Protein AF-U9TJD2-F1 (afdb_monomer)

Secondary structure (DSSP, 8-state):
------TT----------GGGHHHHH-GGGGGS---PPPP-GGG------TTSHHHHHHHHHHHHHTSSHHHH----SS--TTSPPPPPPPHHHHHHHHIIIII--SSS----TTS---HHHHHHHHHHHHHHHHHHHH-STTSHHHHHHH-S-TTHHHHHHHHHHHHHHHHHHHHHHHHHHHHHHHH-TT-TT-TT-----GGGS---EEEE-SSSTT-EEEE-S-GGGS-HHHHHHHHHT--S-S------TTT--HHHHHHHHHHHH-S--S---PPP----HHHHHHHHHHHHHHHTT--EEEE--TTSSHHHHHHHHHHHHT-EEEEEE--TT--HHHHHHHHHHHHHHHTTS-EEEEEETGGG-S-HHHHHHHHHH-EETTEEPPTTEEEEEEE----B--SPPP--SSPPPTTSS---S--BSS--PPPPHHHHTTEEE--PPPHHHHHHHHHHHHHHHHGGG--HHHHHHHHHHHHHHHHHS-TTS--HHHHHHHHHHHHHHHHHHHSPPPEEETTEEE-SSPP-SS-HHHHHHHHHHIIIIITT---HHHHHHHHHHHHHHHHHTT----HHHHHHHHHHHHHHHHHTS-PPTT----HHHHHHHHHHHHHHHTT--EEEE--TTSSHHHHHHHHHHH-BGGG-SSHHHHTSPEEEEEEEE--TT--HHHHHHHHHHHHHHHTT--SSS-EEEEEEEESHHHHTT-TT-GGGGHHHHHSPPTT--S-SSEEEEEESSPPPHHHHTTSEEEEPPPPPHHHHHHHHHHHH--STT-S--HHHHHHHHHHHHHIIIII-SSTTSS-HHHHHHHHHHHHTSSS--HHHHHHHHHHHS-SSS-HHHHIIIIIHHHHHHHTTTPPPP--PPPHHHHHHHHHH-TTSPPP----SSTHHHHHHHHHHHHTT--PEEEEPP--TT--HHHHHHHHHHHHHHHHTT--EEEES-TTT-

pLDDT: mean 81.97, std 13.04, range [28.81, 97.5]

Sequence (958 aa):
MDIAFLPNTHIFIEVASTIRQHLLESLPIAGYLRQTHLYWNIENLTVSQEINSPIQVVCHYLKALSEKAAINDKDIHFRSVEGALDLQPLPANKCRKLIKDYLFVKNNKDIKDEREISSFRFVEIFVNVFADQLVRLSLSSYFKVENLKLMVDEKNIRSTLVQTLLSVSKDFATKSIATKAAQKENISTPDDENAALGTIVQWDDSNHLLVFFLSQTPDSICALYRDKEKVPKNVKTLLQSQYIGDKNWDLDDYRNMNSKDLLSTLENLARKTMHIIDYPQYALSADNLIKMALILLRARANIPVIVCGEAGCGKTSLIGFLSKVVEVKFRALNLHAGITEETILFFMGESLKEADKGEIWLFFDEINTCNHIGLLADLIAHRMLNGKPIHHNIRLFAACNPYRIRTKTATEAGLLKPKESRFQEKSKLVYQVNPLPDQILDYVWDYGILKPAEEAKYIEIMVKELLKDLGHKVLSECLFFSQDFIRRTEESYSVSLRDVKRAIKLVKFFINSLKDRPPIKKYGKIIKYPLPSDITNNVRSYILALGLCYQSRLYEQRLRKEYRRRMSEILKKHKFNITEERFDRFIREEQENYIDRMQCPPNTAKNEALLENVLVMIVCILTKIPCFIIGATGSSKSLAVRLIIQNLQGVDSNDEYFRSLPQVYLIPHQGSSSSTSEGIHKVFEKAANYQKTSSDEFPILSVVLLDGVGLAEISPFNPLKVLHSLLEPSYPNTEPAVSCVAISNWRLDNSKSSRALLVQRPKFELNDLTETASRLLIKNENSPIKKASLQLLAQSYLIYEQRGQKLSNFHGLRDYYSLVKSLSQYNSLTPENIHLALTRNFGGIGNIEELVKDYFGLVIKNFNSSKEYDYKPIPIWDLINANLEDKDARHLMVIGKSDSIVNLLNYQLRKKGLDPVVILGSQFPEDQDDYSYSVLNRIMMCVETGRPLILTDLEIIY

Mean predicted aligned error: 12.39 Å

Solvent-accessible surface area (backbone atoms only — not comparable to full-atom values): 55461 Å² total; per-residue (Å²): 132,90,77,85,82,60,94,88,63,89,82,84,81,89,73,74,82,41,79,90,39,46,59,56,72,70,37,77,69,58,78,78,48,90,82,79,90,83,75,86,52,73,86,73,62,85,64,71,72,48,47,72,34,39,63,34,46,40,40,53,54,52,52,28,56,73,62,65,58,46,47,48,72,46,79,74,65,77,62,90,48,96,92,56,83,78,69,72,58,72,57,54,72,58,42,46,48,50,49,46,58,62,74,73,53,73,91,73,97,80,80,87,62,79,76,78,72,75,52,71,64,45,55,49,52,26,33,29,41,36,18,54,54,50,53,46,53,61,69,17,67,54,72,33,47,71,47,36,71,75,74,46,93,67,80,52,56,56,53,51,50,53,53,48,42,50,52,42,25,49,57,62,39,56,56,17,50,62,51,42,52,55,56,50,51,59,69,74,51,84,82,50,85,77,66,78,71,74,86,65,83,52,76,83,80,58,54,66,66,41,70,47,63,23,42,56,46,53,59,42,72,48,76,48,57,78,45,75,85,78,55,55,67,70,57,52,53,54,54,54,72,74,58,91,71,73,95,84,76,77,81,80,60,51,86,78,52,53,52,65,60,54,44,54,52,48,42,38,48,56,15,67,76,86,75,91,77,90,72,78,95,70,72,62,43,49,68,56,50,55,53,50,53,53,53,49,48,33,52,76,41,68,40,52,44,30,41,30,30,58,78,54,75,46,69,69,61,51,54,54,52,48,31,60,57,51,70,41,52,73,49,66,44,78,46,30,66,78,62,52,70,67,58,53,50,51,54,47,55,58,48,50,67,51,30,76,79,40,57,30,40,40,33,35,34,36,45,32,30,29,77,60,41,66,62,53,39,40,36,56,64,68,40,27,57,96,89,37,78,57,65,86,39,55,36,51,34,34,27,28,64,62,89,43,72,59,88,70,84,80,77,85,54,32,57,79,80,64,88,84,49,102,64,66,81,91,60,68,43,58,46,88,59,54,84,78,59,69,80,44,36,72,42,33,40,70,69,53,74,80,48,71,72,56,45,45,49,46,41,42,42,42,40,43,73,75,44,44,91,76,42,53,72,68,56,32,54,51,52,46,48,50,53,52,50,49,25,70,72,67,39,85,77,69,65,39,58,52,55,55,53,48,30,54,52,39,25,56,47,36,42,59,52,54,72,73,42,67,60,45,82,54,98,93,38,81,42,65,42,71,69,92,62,100,64,53,65,60,61,52,13,46,53,48,18,46,41,60,57,53,41,34,44,42,41,50,67,68,57,37,52,53,49,40,42,53,50,20,53,57,40,40,76,72,74,38,94,45,48,43,70,55,55,52,45,56,46,48,54,53,24,47,54,60,55,72,56,42,85,71,66,85,93,65,57,88,34,71,55,33,32,50,46,38,45,50,51,51,54,25,51,80,65,42,40,34,32,36,44,32,20,46,78,65,54,36,58,71,59,28,54,53,49,47,57,76,35,28,47,6,77,78,21,89,33,76,67,36,31,78,38,54,18,52,46,77,49,80,42,80,39,33,58,82,38,44,43,65,62,54,49,54,53,52,49,51,35,43,57,58,37,68,70,40,40,92,92,56,41,50,42,28,28,41,33,34,35,42,43,36,41,17,68,69,11,91,70,42,21,63,53,54,49,62,62,62,59,40,43,65,72,88,47,89,60,37,88,48,19,38,43,36,36,20,42,31,69,73,59,61,73,65,45,68,66,29,52,46,32,31,48,49,81,82,47,61,66,56,46,21,48,40,42,39,67,55,57,46,85,52,96,85,45,93,70,52,65,71,64,39,38,49,49,30,46,28,49,55,53,31,67,76,72,63,55,93,52,87,84,73,72,54,55,56,33,54,51,49,26,46,52,53,53,46,73,46,95,63,75,41,45,66,57,50,49,53,32,45,56,63,43,67,52,94,66,84,64,56,67,56,52,42,55,78,42,40,37,67,49,40,20,68,48,41,84,71,40,88,78,84,88,73,88,74,57,67,68,58,47,51,48,57,42,74,72,37,88,88,50,76,85,86,84,86,86,65,98,52,77,66,50,57,59,51,49,51,52,53,41,41,74,72,75,44,72,63,46,80,47,73,40,81,86,58,93,80,69,51,75,67,53,56,54,53,52,50,51,54,50,50,54,31,60,76,71,69,41,51,75,45,80,44,75,48,70,93,77,107

Organism: Rhizophagus irregularis (strain DAOM 181602 / DAOM 197198 / MUCL 43194) (NCBI:txid747089)

Nearest PDB structures (foldseek):
  8s24-assembly1_A  TM=7.632E-01  e=9.594E-44  Homo sapiens
  6tax-assembly1_A  TM=7.645E-01  e=6.461E-43  Mus musculus
  6tay-assembly1_A  TM=7.433E-01  e=3.069E-43  Mus musculus
  7oim-assembly1_A  TM=7.737E-01  e=3.142E-42  Mus musculus
  2rko-assembly1_A  TM=5.766E-01  e=1.936E-03  Saccharomyces cerevisiae

Radius of gyration: 34.96 Å; Cα contacts (8 Å, |Δi|>4): 1285; chains: 1; bounding box: 79×80×114 Å

Foldseek 3Di:
DPDDDPPPDDDDDDDADDDVSCRCVVDPVNVVDPDDDDFQDLLPDDDDQQCLDLLNLVLVVLVCLVVVPNQLADADDSDDDVPDDHDGGDDPVSSSVSCCCLQVDDDDDDDPDPVLVRDVVLVLQLSLLLSLQSVLCNVAPCNHNVNCVVQDPDSCLRSLVSVVSNVLSNVLSNQLSLVLVVLVLCVPCVDPLPSPDPPRPDPPNDQLWDWGAWQQRSNDIDIATQDQVPDDPSVVVNNVSVDDDDPPDGDDDQQPDDQVVLLVVLLRHAEHDDDDDDADQDLDGSLLSSVLSSVRSCQSSLAEAEEEEFPFQCPVVSVVRSCVSNVAAEFEDEAAQPDDPVNVVVVLVVVLVVLVVAAYEYEYEALFRYPVLVQVLCCNLVCDHPNHHGRSSYRYYYYHYRWAFDDDDDDPFFDDDDPPPPFDPPDRTLDNGHRHRPSCSSNYDYPDDQDLVRQLSSLVSCQCRLQPVLRDNLLSVLLSVLLVLVCVVPNVSLAHVLLSNQLSLQLVVQLVCQVDPAFDQDPNDTHDPPDDDPDDSSVLSSLQSCCQQRLLQDQAPVSSLVSLQVSCVSCVVVVRNAHSVNSVVSNVVQLCVQVSQFDADPLDQPFPLLSSLLNNVVSCLQSLFAAEEEHYPPSCNVVSVVRCLQAQQACPHPGPSSVPDAGEDEQEDEAALQDALVSVVVSLVVQLVVCVVADPVHGYAREYEYEAVQRCCRHPNNNCRNLVPQLDDGPPDPHHSHHYYYYHSDDDRSSNCNSHRYGGHYDDDLVRLLSSLCSRQVPDPPQPDDSVLSSLVSQLVVCCLVPVDPDHPPDDPVLSSQLSNQCNVDSADALVSNLLSQCLRVDDDDDSVCSCVVRVQVSSCVSHVNDGDDDDDDDPVVSVVVQVVDPPHDDDDDDDPDPVVVVVVCVVCVVVVAHEDEDEDDPDPPDDPVSLVVVVVVVVVCVVVVHHYDYYNVPVND

Structure (mmCIF, N/CA/C/O backbone):
data_AF-U9TJD2-F1
#
_entry.id   AF-U9TJD2-F1
#
loop_
_atom_site.group_PDB
_atom_site.id
_atom_site.type_symbol
_atom_site.label_atom_id
_atom_site.label_alt_id
_atom_site.label_comp_id
_atom_site.label_asym_id
_atom_site.label_entity_id
_atom_site.label_seq_id
_atom_site.pdbx_PDB_ins_code
_atom_site.Cartn_x
_atom_site.Cartn_y
_atom_site.Cartn_z
_atom_site.occupancy
_atom_site.B_iso_or_equiv
_atom_site.auth_seq_id
_atom_site.auth_comp_id
_atom_site.auth_asym_id
_atom_site.auth_atom_id
_atom_site.pdbx_PDB_model_num
ATOM 1 N N . MET A 1 1 ? 27.929 -46.824 3.591 1.00 38.09 1 MET A N 1
ATOM 2 C CA . MET A 1 1 ? 27.518 -45.997 2.440 1.00 38.09 1 MET A CA 1
ATOM 3 C C . MET A 1 1 ? 28.062 -46.685 1.211 1.00 38.09 1 MET A C 1
ATOM 5 O O . MET A 1 1 ? 29.272 -46.671 1.024 1.00 38.09 1 MET A O 1
ATOM 9 N N . ASP A 1 2 ? 27.196 -47.331 0.439 1.00 38.22 2 ASP A N 1
ATOM 10 C CA . ASP A 1 2 ? 27.583 -47.909 -0.845 1.00 38.22 2 ASP A CA 1
ATOM 11 C C . ASP A 1 2 ? 27.730 -46.764 -1.848 1.00 38.22 2 ASP A C 1
ATOM 13 O O . ASP A 1 2 ? 26.750 -46.170 -2.294 1.00 38.22 2 ASP A O 1
ATOM 17 N N . ILE A 1 3 ? 28.974 -46.381 -2.130 1.00 51.62 3 ILE A N 1
ATOM 18 C CA . ILE A 1 3 ? 29.290 -45.370 -3.138 1.00 51.62 3 ILE A CA 1
ATOM 19 C C . ILE A 1 3 ? 29.384 -46.105 -4.475 1.00 51.62 3 ILE A C 1
ATOM 21 O O . ILE A 1 3 ? 30.344 -46.831 -4.727 1.00 51.62 3 ILE A O 1
ATOM 25 N N . ALA A 1 4 ? 28.374 -45.941 -5.329 1.00 56.66 4 ALA A N 1
ATOM 26 C CA . ALA A 1 4 ? 28.411 -46.453 -6.693 1.00 56.66 4 ALA A CA 1
ATOM 27 C C . ALA A 1 4 ? 29.479 -45.693 -7.502 1.00 56.66 4 ALA A C 1
ATOM 29 O O . ALA A 1 4 ? 29.374 -44.486 -7.713 1.00 56.66 4 ALA A O 1
ATOM 30 N N . PHE A 1 5 ? 30.517 -46.399 -7.954 1.00 55.78 5 PHE A N 1
ATOM 31 C CA . PHE A 1 5 ? 31.537 -45.860 -8.852 1.00 55.78 5 PHE A CA 1
ATOM 32 C C . PHE A 1 5 ? 31.102 -46.088 -10.305 1.00 55.78 5 PHE A C 1
ATOM 34 O O . PHE A 1 5 ? 30.992 -47.229 -10.749 1.00 55.78 5 PHE A O 1
ATOM 41 N N . LEU A 1 6 ? 30.838 -45.003 -11.040 1.00 68.94 6 LEU A N 1
ATOM 42 C CA . LEU A 1 6 ? 30.482 -45.019 -12.464 1.00 68.94 6 LEU A CA 1
ATOM 43 C C . LEU A 1 6 ? 31.694 -44.548 -13.298 1.00 68.94 6 LEU A C 1
ATOM 45 O O . LEU A 1 6 ? 31.763 -43.369 -13.648 1.00 68.94 6 LEU A O 1
ATOM 49 N N . PRO A 1 7 ? 32.661 -45.434 -13.623 1.00 60.62 7 PRO A N 1
ATOM 50 C CA . PRO A 1 7 ? 33.990 -45.066 -14.138 1.00 60.62 7 PRO A CA 1
ATOM 51 C C . PRO A 1 7 ? 33.994 -44.223 -15.421 1.00 60.62 7 PRO A C 1
ATOM 53 O O . PRO A 1 7 ? 34.940 -43.477 -15.655 1.00 60.62 7 PRO A O 1
ATOM 56 N N . ASN A 1 8 ? 32.940 -44.314 -16.236 1.00 74.69 8 ASN A N 1
ATOM 57 C CA . ASN A 1 8 ? 32.869 -43.663 -17.548 1.00 74.69 8 ASN A CA 1
ATOM 58 C C . ASN A 1 8 ? 31.892 -42.479 -17.604 1.00 74.69 8 ASN A C 1
ATOM 60 O O . ASN A 1 8 ? 31.637 -41.953 -18.684 1.00 74.69 8 ASN A O 1
ATOM 64 N N . THR A 1 9 ? 31.318 -42.059 -16.473 1.00 73.00 9 THR A N 1
ATOM 65 C CA . THR A 1 9 ? 30.393 -40.916 -16.448 1.00 73.00 9 THR A CA 1
ATOM 66 C C . THR A 1 9 ? 31.120 -39.686 -15.928 1.00 73.00 9 THR A C 1
ATOM 68 O O . THR A 1 9 ? 31.494 -39.618 -14.760 1.00 73.00 9 THR A O 1
ATOM 71 N N . HIS A 1 10 ? 31.333 -38.698 -16.795 1.00 70.62 10 HIS A N 1
ATOM 72 C CA . HIS A 1 10 ? 31.805 -37.388 -16.363 1.00 70.62 10 HIS A CA 1
ATOM 73 C C . HIS A 1 10 ? 30.644 -36.631 -15.720 1.00 70.62 10 HIS A C 1
ATOM 75 O O . HIS A 1 10 ? 29.669 -36.291 -16.387 1.00 70.62 10 HIS A O 1
ATOM 81 N N . ILE A 1 11 ? 30.745 -36.394 -14.414 1.00 68.69 11 ILE A N 1
ATOM 82 C CA . ILE A 1 11 ? 29.785 -35.590 -13.662 1.00 68.69 11 ILE A CA 1
ATOM 83 C C . ILE A 1 11 ? 30.378 -34.191 -13.527 1.00 68.69 11 ILE A C 1
ATOM 85 O O . ILE A 1 11 ? 31.412 -34.005 -12.886 1.00 68.69 11 ILE A O 1
ATOM 89 N N . PHE A 1 12 ? 29.721 -33.211 -14.141 1.00 72.50 12 PHE A N 1
ATOM 90 C CA . PHE A 1 12 ? 30.042 -31.801 -13.955 1.00 72.50 12 PHE A CA 1
ATOM 91 C C . PHE A 1 12 ? 29.139 -31.244 -12.859 1.00 72.50 12 PHE A C 1
ATOM 93 O O . PHE A 1 12 ? 27.918 -31.367 -12.939 1.00 72.50 12 PHE A O 1
ATOM 100 N N . ILE A 1 13 ? 29.741 -30.654 -11.828 1.00 71.25 13 ILE A N 1
ATOM 101 C CA . ILE A 1 13 ? 29.020 -29.991 -10.743 1.00 71.25 13 ILE A CA 1
ATOM 102 C C . ILE A 1 13 ? 29.331 -28.505 -10.852 1.00 71.25 13 ILE A C 1
ATOM 104 O O . ILE A 1 13 ? 30.463 -28.082 -10.619 1.00 71.25 13 ILE A O 1
ATOM 108 N N . GLU A 1 14 ? 28.325 -27.723 -11.227 1.00 74.00 14 GLU A N 1
ATOM 109 C CA . GLU A 1 14 ? 28.402 -26.269 -11.174 1.00 74.00 14 GLU A CA 1
ATOM 110 C C . GLU A 1 14 ? 28.018 -25.811 -9.765 1.00 74.00 14 GLU A C 1
ATOM 112 O O . GLU A 1 14 ? 26.911 -26.060 -9.292 1.00 74.00 14 GLU A O 1
ATOM 117 N N . VAL A 1 15 ? 28.956 -25.165 -9.073 1.00 72.56 15 VAL A N 1
ATOM 118 C CA . VAL A 1 15 ? 28.715 -24.571 -7.755 1.00 72.56 15 VAL A CA 1
ATOM 119 C C . VAL A 1 15 ? 28.657 -23.061 -7.921 1.00 72.56 15 VAL A C 1
ATOM 121 O O . VAL A 1 15 ? 29.569 -22.459 -8.491 1.00 72.56 15 VAL A O 1
ATOM 124 N N . ALA A 1 16 ? 27.593 -22.442 -7.410 1.00 69.19 16 ALA A N 1
ATOM 125 C CA . ALA A 1 16 ? 27.416 -21.000 -7.496 1.00 69.19 16 ALA A CA 1
ATOM 126 C C . ALA A 1 16 ? 28.595 -20.251 -6.850 1.00 69.19 16 ALA A C 1
ATOM 128 O O . ALA A 1 16 ? 29.046 -20.582 -5.751 1.00 69.19 16 ALA A O 1
ATOM 129 N N . SER A 1 17 ? 29.068 -19.198 -7.520 1.00 64.69 17 SER A N 1
ATOM 130 C CA . SER A 1 17 ? 30.082 -18.301 -6.963 1.00 64.69 17 SER A CA 1
ATOM 131 C C . SER A 1 17 ? 29.467 -17.461 -5.843 1.00 64.69 17 SER A C 1
ATOM 133 O O . SER A 1 17 ? 28.699 -16.542 -6.107 1.00 64.69 17 SER A O 1
ATOM 135 N N . THR A 1 18 ? 29.790 -17.777 -4.589 1.00 63.41 18 THR A N 1
ATOM 136 C CA . THR A 1 18 ? 29.396 -16.978 -3.417 1.00 63.41 18 THR A CA 1
ATOM 137 C C . THR A 1 18 ? 30.556 -16.127 -2.903 1.00 63.41 18 THR A C 1
ATOM 139 O O . THR A 1 18 ? 31.720 -16.377 -3.225 1.00 63.41 18 THR A O 1
ATOM 142 N N . ILE A 1 19 ? 30.261 -15.128 -2.062 1.00 57.78 19 ILE A N 1
ATOM 143 C CA . ILE A 1 19 ? 31.281 -14.292 -1.406 1.00 57.78 19 ILE A CA 1
ATOM 144 C C . ILE A 1 19 ? 32.298 -15.195 -0.693 1.00 57.78 19 ILE A C 1
ATOM 146 O O . ILE A 1 19 ? 31.912 -16.081 0.069 1.00 57.78 19 ILE A O 1
ATOM 150 N N . ARG A 1 20 ? 33.590 -14.992 -0.992 1.00 61.62 20 ARG A N 1
ATOM 151 C CA . ARG A 1 20 ? 34.714 -15.807 -0.489 1.00 61.62 20 ARG A CA 1
ATOM 152 C C . ARG A 1 20 ? 34.542 -17.318 -0.717 1.00 61.62 20 ARG A C 1
ATOM 154 O O . ARG A 1 20 ? 35.050 -18.102 0.058 1.00 61.62 20 ARG A O 1
ATOM 161 N N . GLN A 1 21 ? 33.794 -17.722 -1.748 1.00 67.44 21 GLN A N 1
ATOM 162 C CA . GLN A 1 21 ? 33.503 -19.128 -2.060 1.00 67.44 21 GLN A CA 1
ATOM 163 C C . GLN A 1 21 ? 32.867 -19.925 -0.908 1.00 67.44 21 GLN A C 1
ATOM 165 O O . GLN A 1 21 ? 32.896 -21.151 -0.930 1.00 67.44 21 GLN A O 1
ATOM 170 N N . HIS A 1 22 ? 32.204 -19.248 0.038 1.00 69.25 22 HIS A N 1
ATOM 171 C CA . HIS A 1 22 ? 31.588 -19.879 1.209 1.00 69.25 22 HIS A CA 1
ATOM 172 C C . HIS A 1 22 ? 30.762 -21.137 0.887 1.00 69.25 22 HIS A C 1
ATOM 174 O O . HIS A 1 22 ? 30.868 -22.129 1.594 1.00 69.25 22 HIS A O 1
ATOM 180 N N . LEU A 1 23 ? 29.938 -21.133 -0.171 1.00 73.94 23 LEU A N 1
ATOM 181 C CA . LEU A 1 23 ? 29.141 -22.302 -0.548 1.00 73.94 23 LEU A CA 1
ATOM 182 C C . LEU A 1 23 ? 30.027 -23.488 -0.942 1.00 73.94 23 LEU A C 1
ATOM 184 O O . LEU A 1 23 ? 29.801 -24.592 -0.459 1.00 73.94 23 LEU A O 1
ATOM 188 N N . LEU A 1 24 ? 31.047 -23.259 -1.770 1.00 75.12 24 LEU A N 1
ATOM 189 C CA . LEU A 1 24 ? 31.997 -24.296 -2.165 1.00 75.12 24 LEU A CA 1
ATOM 190 C C . LEU A 1 24 ? 32.768 -24.832 -0.949 1.00 75.12 24 LEU A C 1
ATOM 192 O O . LEU A 1 24 ? 32.880 -26.044 -0.793 1.00 75.12 24 LEU A O 1
ATOM 196 N N . GLU A 1 25 ? 33.234 -23.941 -0.070 1.00 76.81 25 GLU A N 1
ATOM 197 C CA . GLU A 1 25 ? 33.948 -24.295 1.166 1.00 76.81 25 GLU A CA 1
ATOM 198 C C . GLU A 1 25 ? 33.049 -25.028 2.175 1.00 76.81 25 GLU A C 1
ATOM 200 O O . GLU A 1 25 ? 33.517 -25.884 2.923 1.00 76.81 25 GLU A O 1
ATOM 205 N N . SER A 1 26 ? 31.746 -24.738 2.175 1.00 79.38 26 SER A N 1
ATOM 206 C CA . SER A 1 26 ? 30.770 -25.364 3.073 1.00 79.38 26 SER A CA 1
ATOM 207 C C . SER A 1 26 ? 30.359 -26.780 2.668 1.00 79.38 26 SER A C 1
ATOM 209 O O . SER A 1 26 ? 29.715 -27.459 3.464 1.00 79.38 26 SER A O 1
ATOM 211 N N . LEU A 1 27 ? 30.692 -27.230 1.451 1.00 79.25 27 LEU A N 1
ATOM 212 C CA . LEU A 1 27 ? 30.322 -28.543 0.919 1.00 79.25 27 LEU A CA 1
ATOM 213 C C . LEU A 1 27 ? 31.461 -29.547 1.159 1.00 79.25 27 LEU A C 1
ATOM 215 O O . LEU A 1 27 ? 32.412 -29.576 0.375 1.00 79.25 27 LEU A O 1
ATOM 219 N N . PRO A 1 28 ? 31.371 -30.448 2.160 1.00 79.44 28 PRO A N 1
ATOM 220 C CA . PRO A 1 28 ? 32.476 -31.354 2.491 1.00 79.44 28 PRO A CA 1
ATOM 221 C C . PRO A 1 28 ? 32.866 -32.265 1.320 1.00 79.44 28 PRO A C 1
ATOM 223 O O . PRO A 1 28 ? 34.032 -32.610 1.150 1.00 79.44 28 PRO A O 1
ATOM 226 N N . ILE A 1 29 ? 31.894 -32.615 0.469 1.00 75.50 29 ILE A N 1
ATOM 227 C CA . ILE A 1 29 ? 32.102 -33.451 -0.718 1.00 75.50 29 ILE A CA 1
ATOM 228 C C . ILE A 1 29 ? 32.983 -32.775 -1.780 1.00 75.50 29 ILE A C 1
ATOM 230 O O . ILE A 1 29 ? 33.686 -33.466 -2.514 1.00 75.50 29 ILE A O 1
ATOM 234 N N . ALA A 1 30 ? 32.997 -31.438 -1.846 1.00 74.31 30 ALA A N 1
ATOM 235 C CA . ALA A 1 30 ? 33.764 -30.700 -2.846 1.00 74.31 30 ALA A CA 1
ATOM 236 C C . ALA A 1 30 ? 35.280 -30.901 -2.684 1.00 74.31 30 ALA A C 1
ATOM 238 O O . ALA A 1 30 ? 36.003 -30.877 -3.680 1.00 74.31 30 ALA A O 1
ATOM 239 N N . GLY A 1 31 ? 35.758 -31.170 -1.461 1.00 73.00 31 GLY A N 1
ATOM 240 C CA . GLY A 1 31 ? 37.164 -31.484 -1.181 1.00 73.00 31 GLY A CA 1
ATOM 241 C C . GLY A 1 31 ? 37.644 -32.826 -1.751 1.00 73.00 31 GLY A C 1
ATOM 242 O O . GLY A 1 31 ? 38.846 -33.030 -1.886 1.00 73.00 31 GLY A O 1
ATOM 243 N N . TYR A 1 32 ? 36.725 -33.723 -2.127 1.00 73.81 32 TYR A N 1
ATOM 244 C CA . TYR A 1 32 ? 37.040 -35.042 -2.693 1.00 73.81 32 TYR A CA 1
ATOM 245 C C . TYR A 1 32 ? 36.953 -35.087 -4.226 1.00 73.81 32 TYR A C 1
ATOM 247 O O . TYR A 1 32 ? 37.287 -36.102 -4.837 1.00 73.81 32 TYR A O 1
ATOM 255 N N . LEU A 1 33 ? 36.496 -34.006 -4.864 1.00 73.12 33 LEU A N 1
ATOM 256 C CA . LEU A 1 33 ? 36.377 -33.911 -6.317 1.00 73.12 33 LEU A CA 1
ATOM 257 C C . LEU A 1 33 ? 37.670 -33.363 -6.927 1.00 73.12 33 LEU A C 1
ATOM 259 O O . LEU A 1 33 ? 38.340 -32.513 -6.343 1.00 73.12 33 LEU A O 1
ATOM 263 N N . ARG A 1 34 ? 38.013 -33.796 -8.147 1.00 69.44 34 ARG A N 1
ATOM 264 C CA . ARG A 1 34 ? 39.106 -33.177 -8.910 1.00 69.44 34 ARG A CA 1
ATOM 265 C C . ARG A 1 34 ? 38.664 -31.786 -9.366 1.00 69.44 34 ARG A C 1
ATOM 267 O O . ARG A 1 34 ? 37.915 -31.652 -10.330 1.00 69.44 34 ARG A O 1
ATOM 274 N N . GLN A 1 35 ? 39.121 -30.757 -8.664 1.00 68.00 35 GLN A N 1
ATOM 275 C CA . GLN A 1 35 ? 38.734 -29.375 -8.931 1.00 68.00 35 GLN A CA 1
ATOM 276 C C . GLN A 1 35 ? 39.531 -28.800 -10.110 1.00 68.00 35 GLN A C 1
ATOM 278 O O . GLN A 1 35 ? 40.758 -28.867 -10.134 1.00 68.00 35 GLN A O 1
ATOM 283 N N . THR A 1 36 ? 38.834 -28.201 -11.077 1.00 69.12 36 THR A N 1
ATOM 284 C CA . THR A 1 36 ? 39.441 -27.315 -12.082 1.00 69.12 36 THR A CA 1
ATOM 285 C C . THR A 1 36 ? 38.818 -25.939 -11.903 1.00 69.12 36 THR A C 1
ATOM 287 O O . THR A 1 36 ? 37.642 -25.757 -12.208 1.00 69.12 36 THR A O 1
ATOM 290 N N . HIS A 1 37 ? 39.571 -24.984 -11.356 1.00 68.44 37 HIS A N 1
ATOM 291 C CA . HIS A 1 37 ? 39.055 -23.635 -11.138 1.00 68.44 37 HIS A CA 1
ATOM 292 C C . HIS A 1 37 ? 39.187 -22.806 -12.418 1.00 68.44 37 HIS A C 1
ATOM 294 O O . HIS A 1 37 ? 40.285 -22.642 -12.951 1.00 68.44 37 HIS A O 1
ATOM 300 N N . LEU A 1 38 ? 38.063 -22.295 -12.919 1.00 71.94 38 LEU A N 1
ATOM 301 C CA . LEU A 1 38 ? 38.022 -21.434 -14.095 1.00 71.94 38 LEU A CA 1
ATOM 302 C C . LEU A 1 38 ? 37.958 -19.975 -13.649 1.00 71.94 38 LEU A C 1
ATOM 304 O O . LEU A 1 38 ? 37.059 -19.585 -12.909 1.00 71.94 38 LEU A O 1
ATOM 308 N N . TYR A 1 39 ? 38.897 -19.165 -14.129 1.00 73.31 39 TYR A N 1
ATOM 309 C CA . TYR A 1 39 ? 38.885 -17.722 -13.916 1.00 73.31 39 TYR A CA 1
ATOM 310 C C . TYR A 1 39 ? 38.236 -17.017 -15.106 1.00 73.31 39 TYR A C 1
ATOM 312 O O . TYR A 1 39 ? 38.359 -17.459 -16.254 1.00 73.31 39 TYR A O 1
ATOM 320 N N . TRP A 1 40 ? 37.561 -15.897 -14.838 1.00 77.69 40 TRP A N 1
ATOM 321 C CA . TRP A 1 40 ? 37.037 -15.049 -15.902 1.00 77.69 40 TRP A CA 1
ATOM 322 C C . TRP A 1 40 ? 38.186 -14.551 -16.787 1.00 77.69 40 TRP A C 1
ATOM 324 O O . TRP A 1 40 ? 39.179 -14.018 -16.295 1.00 77.69 40 TRP A O 1
ATOM 334 N N . ASN A 1 41 ? 38.049 -14.735 -18.099 1.00 82.69 41 ASN A N 1
ATOM 335 C CA . ASN A 1 41 ? 39.005 -14.261 -19.091 1.00 82.69 41 ASN A CA 1
ATOM 336 C C . ASN A 1 41 ? 38.257 -13.921 -20.381 1.00 82.69 41 ASN A C 1
ATOM 338 O O . ASN A 1 41 ? 37.571 -14.776 -20.939 1.00 82.69 41 ASN A O 1
ATOM 342 N N . ILE A 1 42 ? 38.416 -12.694 -20.877 1.00 82.81 42 ILE A N 1
ATOM 343 C CA . ILE A 1 42 ? 37.782 -12.236 -22.119 1.00 82.81 42 ILE A CA 1
ATOM 344 C C . ILE A 1 42 ? 38.138 -13.103 -23.336 1.00 82.81 42 ILE A C 1
ATOM 346 O O . ILE A 1 42 ? 37.330 -13.230 -24.253 1.00 82.81 42 ILE A O 1
ATOM 350 N N . GLU A 1 43 ? 39.296 -13.768 -23.332 1.00 85.38 43 GLU A N 1
ATOM 351 C CA . GLU A 1 43 ? 39.692 -14.694 -24.400 1.00 85.38 43 GLU A CA 1
ATOM 352 C C . GLU A 1 43 ? 38.784 -15.932 -24.486 1.00 85.38 43 GLU A C 1
ATOM 354 O O . GLU A 1 43 ? 38.668 -16.543 -25.549 1.00 85.38 43 GLU A O 1
ATOM 359 N N . ASN A 1 44 ? 38.068 -16.258 -23.405 1.00 86.88 44 ASN A N 1
ATOM 360 C CA . ASN A 1 44 ? 37.085 -17.341 -23.374 1.00 86.88 44 ASN A CA 1
ATOM 361 C C . ASN A 1 44 ? 35.706 -16.909 -23.904 1.00 86.88 44 ASN A C 1
ATOM 363 O O . ASN A 1 44 ? 34.799 -17.738 -23.973 1.00 86.88 44 ASN A O 1
ATOM 367 N N . LEU A 1 45 ? 35.523 -15.641 -24.302 1.00 88.38 45 LEU A N 1
ATOM 368 C CA . LEU A 1 45 ? 34.274 -15.174 -24.904 1.00 88.38 45 LEU A CA 1
ATOM 369 C C . LEU A 1 45 ? 33.985 -15.953 -26.194 1.00 88.38 45 LEU A C 1
ATOM 371 O O . LEU A 1 45 ? 34.798 -15.983 -27.131 1.00 88.38 45 LEU A O 1
ATOM 375 N N . THR A 1 46 ? 32.803 -16.557 -26.254 1.00 89.62 46 THR A N 1
ATOM 376 C CA . THR A 1 46 ? 32.283 -17.215 -27.450 1.00 89.62 46 THR A CA 1
ATOM 377 C C . THR A 1 46 ? 31.748 -16.163 -28.422 1.00 89.62 46 THR A C 1
ATOM 379 O O . THR A 1 46 ? 31.007 -15.257 -28.050 1.00 89.62 46 THR A O 1
ATOM 382 N N . VAL A 1 47 ? 32.164 -16.249 -29.689 1.00 91.38 47 VAL A N 1
ATOM 383 C CA . VAL A 1 47 ? 31.800 -15.279 -30.732 1.00 91.38 47 VAL A CA 1
ATOM 384 C C . VAL A 1 47 ? 31.016 -16.000 -31.818 1.00 91.38 47 VAL A C 1
ATOM 386 O O . VAL A 1 47 ? 31.570 -16.859 -32.507 1.00 91.38 47 VAL A O 1
ATOM 389 N N . SER A 1 48 ? 29.744 -15.629 -31.989 1.00 91.94 48 SER A N 1
ATOM 390 C CA . SER A 1 48 ? 28.922 -16.145 -33.086 1.00 91.94 48 SER A CA 1
ATOM 391 C C . SER A 1 48 ? 29.530 -15.776 -34.444 1.00 91.94 48 SER A C 1
ATOM 393 O O . SER A 1 48 ? 30.072 -14.681 -34.632 1.00 91.94 48 SER A O 1
ATOM 395 N N . GLN A 1 49 ? 29.455 -16.716 -35.384 1.00 89.94 49 GLN A N 1
ATOM 396 C CA . GLN A 1 49 ? 29.867 -16.519 -36.775 1.00 89.94 49 GLN A CA 1
ATOM 397 C C . GLN A 1 49 ? 28.688 -16.140 -37.680 1.00 89.94 49 GLN A C 1
ATOM 399 O O . GLN A 1 49 ? 28.867 -15.958 -38.878 1.00 89.94 49 GLN A O 1
ATOM 404 N N . GLU A 1 50 ? 27.488 -15.970 -37.124 1.00 88.94 50 GLU A N 1
ATOM 405 C CA . GLU A 1 50 ? 26.360 -15.402 -37.858 1.00 88.94 50 GLU A CA 1
ATOM 406 C C . GLU A 1 50 ? 26.570 -13.892 -38.032 1.00 88.94 50 GLU A C 1
ATOM 408 O O . GLU A 1 50 ? 26.735 -13.161 -37.051 1.00 88.94 50 GLU A O 1
ATOM 413 N N . ILE A 1 51 ? 26.563 -13.408 -39.276 1.00 87.62 51 ILE A N 1
ATOM 414 C CA . ILE A 1 51 ? 26.878 -12.007 -39.614 1.00 87.62 51 ILE A CA 1
ATOM 415 C C . ILE A 1 51 ? 25.931 -10.991 -38.959 1.00 87.62 51 ILE A C 1
ATOM 417 O O . ILE A 1 51 ? 26.332 -9.883 -38.611 1.00 87.62 51 ILE A O 1
ATOM 421 N N . ASN A 1 52 ? 24.679 -11.389 -38.756 1.00 86.62 52 ASN A N 1
ATOM 422 C CA . ASN A 1 52 ? 23.622 -10.608 -38.121 1.00 86.62 52 ASN A CA 1
ATOM 423 C C . ASN A 1 52 ? 23.584 -10.774 -36.593 1.00 86.62 52 ASN A C 1
ATOM 425 O O . ASN A 1 52 ? 22.731 -10.167 -35.944 1.00 86.62 52 ASN A O 1
ATOM 429 N N . SER A 1 53 ? 24.482 -11.572 -36.005 1.00 91.62 53 SER A N 1
ATOM 430 C CA . SER A 1 53 ? 24.562 -11.690 -34.552 1.00 91.62 53 SER A CA 1
ATOM 431 C C . SER A 1 53 ? 24.962 -10.351 -33.916 1.00 91.62 53 SER A C 1
ATOM 433 O O . SER A 1 53 ? 25.768 -9.608 -34.492 1.00 91.62 53 SER A O 1
ATOM 435 N N . PRO A 1 54 ? 24.472 -10.039 -32.700 1.00 93.31 54 PRO A N 1
ATOM 436 C CA . PRO A 1 54 ? 24.781 -8.779 -32.024 1.00 93.31 54 PRO A CA 1
ATOM 437 C C . PRO A 1 54 ? 26.281 -8.471 -31.942 1.00 93.31 54 PRO A C 1
ATOM 439 O O . PRO A 1 54 ? 26.715 -7.345 -32.192 1.00 93.31 54 PRO A O 1
ATOM 442 N N . ILE A 1 55 ? 27.093 -9.495 -31.663 1.00 94.00 55 ILE A N 1
ATOM 443 C CA . ILE A 1 55 ? 28.544 -9.354 -31.543 1.00 94.00 55 ILE A CA 1
ATOM 444 C C . ILE A 1 55 ? 29.211 -8.996 -32.874 1.00 94.00 55 ILE A C 1
ATOM 446 O O . ILE A 1 55 ? 30.110 -8.154 -32.893 1.00 94.00 55 ILE A O 1
ATOM 450 N N . GLN A 1 56 ? 28.754 -9.574 -33.989 1.00 93.69 56 GLN A N 1
ATOM 451 C CA . GLN A 1 56 ? 29.281 -9.265 -35.317 1.00 93.69 56 GLN A CA 1
ATOM 452 C C . GLN A 1 56 ? 28.877 -7.859 -35.754 1.00 93.69 56 GLN A C 1
ATOM 454 O O . GLN A 1 56 ? 29.736 -7.114 -36.230 1.00 93.69 56 GLN A O 1
ATOM 459 N N . VAL A 1 57 ? 27.624 -7.455 -35.522 1.00 93.25 57 VAL A N 1
ATOM 460 C CA . VAL A 1 57 ? 27.152 -6.091 -35.811 1.00 93.25 57 VAL A CA 1
ATOM 461 C C . VAL A 1 57 ? 28.020 -5.059 -35.095 1.00 93.25 57 VAL A C 1
ATOM 463 O O . VAL A 1 57 ? 28.595 -4.174 -35.732 1.00 93.25 57 VAL A O 1
ATOM 466 N N . VAL A 1 58 ? 28.187 -5.212 -33.779 1.00 94.25 58 VAL A N 1
ATOM 467 C CA . VAL A 1 58 ? 29.009 -4.307 -32.966 1.00 94.25 58 VAL A CA 1
ATOM 468 C C . VAL A 1 58 ? 30.452 -4.272 -33.463 1.00 94.25 58 VAL A C 1
ATOM 470 O O . VAL A 1 58 ? 30.999 -3.190 -33.677 1.00 94.25 58 VAL A O 1
ATOM 473 N N . CYS A 1 59 ? 31.078 -5.427 -33.699 1.00 93.56 59 CYS A N 1
ATOM 474 C CA . CYS A 1 59 ? 32.488 -5.476 -34.090 1.00 93.56 59 CYS A CA 1
ATOM 475 C C . CYS A 1 59 ? 32.755 -4.842 -35.464 1.00 93.56 59 CYS A C 1
ATOM 477 O O . CYS A 1 59 ? 33.792 -4.201 -35.640 1.00 93.56 59 CYS A O 1
ATOM 479 N N . HIS A 1 60 ? 31.832 -4.945 -36.422 1.00 92.00 60 HIS A N 1
ATOM 480 C CA . HIS A 1 60 ? 31.969 -4.269 -37.717 1.00 92.00 60 HIS A CA 1
ATOM 481 C C . HIS A 1 60 ? 31.932 -2.745 -37.583 1.00 92.00 60 HIS A C 1
ATOM 483 O O . HIS A 1 60 ? 32.783 -2.061 -38.157 1.00 92.00 60 HIS A O 1
ATOM 489 N N . TYR A 1 61 ? 31.013 -2.210 -36.777 1.00 92.19 61 TYR A N 1
ATOM 490 C CA . TYR A 1 61 ? 30.960 -0.773 -36.502 1.00 92.19 61 TYR A CA 1
ATOM 491 C C . TYR A 1 61 ? 32.170 -0.284 -35.701 1.00 92.19 61 TYR A C 1
ATOM 493 O O . TYR A 1 61 ? 32.718 0.770 -36.018 1.00 92.19 61 TYR A O 1
ATOM 501 N N . LEU A 1 62 ? 32.642 -1.049 -34.710 1.00 91.69 62 LEU A N 1
ATOM 502 C CA . LEU A 1 62 ? 33.858 -0.713 -33.958 1.00 91.69 62 LEU A CA 1
ATOM 503 C C . LEU A 1 62 ? 35.102 -0.711 -34.853 1.00 91.69 62 LEU A C 1
ATOM 505 O O . LEU A 1 62 ? 35.925 0.200 -34.760 1.00 91.69 62 LEU A O 1
ATOM 509 N N . LYS A 1 63 ? 35.219 -1.680 -35.770 1.00 90.94 63 LYS A N 1
ATOM 510 C CA . LYS A 1 63 ? 36.284 -1.700 -36.778 1.00 90.94 63 LYS A CA 1
ATOM 511 C C . LYS A 1 63 ? 36.220 -0.448 -37.660 1.00 90.94 63 LYS A C 1
ATOM 513 O O . LYS A 1 63 ? 37.225 0.250 -37.782 1.00 90.94 63 LYS A O 1
ATOM 518 N N . ALA A 1 64 ? 35.049 -0.123 -38.210 1.00 88.62 64 ALA A N 1
ATOM 519 C CA . ALA A 1 64 ? 34.870 1.068 -39.045 1.00 88.62 64 ALA A CA 1
ATOM 520 C C . ALA A 1 64 ? 35.180 2.372 -38.287 1.00 88.62 64 ALA A C 1
ATOM 522 O O . ALA A 1 64 ? 35.752 3.302 -38.856 1.00 88.62 64 ALA A O 1
ATOM 523 N N . LEU A 1 65 ? 34.855 2.429 -36.992 1.00 87.50 65 LEU A N 1
ATOM 524 C CA . LEU A 1 65 ? 35.174 3.561 -36.126 1.00 87.50 65 LEU A CA 1
ATOM 525 C C . LEU A 1 65 ? 36.686 3.703 -35.886 1.00 87.50 65 LEU A C 1
ATOM 527 O O . LEU A 1 65 ? 37.197 4.823 -35.865 1.00 87.50 65 LEU A O 1
ATOM 531 N N . SER A 1 66 ? 37.408 2.586 -35.734 1.00 83.81 66 SER A N 1
ATOM 532 C CA . SER A 1 66 ? 38.870 2.583 -35.557 1.00 83.81 66 SER A CA 1
ATOM 533 C C . SER A 1 66 ? 39.619 3.106 -36.789 1.00 83.81 66 SER A C 1
ATOM 535 O O . SER A 1 66 ? 40.653 3.756 -36.658 1.00 83.81 66 SER A O 1
ATOM 537 N N . GLU A 1 67 ? 39.052 2.905 -37.979 1.00 80.31 67 GLU A N 1
ATOM 538 C CA . GLU A 1 67 ? 39.634 3.306 -39.264 1.00 80.31 67 GLU A CA 1
ATOM 539 C C . GLU A 1 67 ? 39.290 4.768 -39.652 1.00 80.31 67 GLU A C 1
ATOM 541 O O . GLU A 1 67 ? 39.737 5.226 -40.699 1.00 80.31 67 GLU A O 1
ATOM 546 N N . LYS A 1 68 ? 38.545 5.506 -38.798 1.00 59.53 68 LYS A N 1
ATOM 547 C CA . LYS A 1 68 ? 38.087 6.925 -38.858 1.00 59.53 68 LYS A CA 1
ATOM 548 C C . LYS A 1 68 ? 37.398 7.412 -40.151 1.00 59.53 68 LYS A C 1
ATOM 550 O O . LYS A 1 68 ? 36.385 8.094 -40.042 1.00 59.53 68 LYS A O 1
ATOM 555 N N . ALA A 1 69 ? 37.895 7.079 -41.341 1.00 57.69 69 ALA A N 1
ATOM 556 C CA . ALA A 1 69 ? 37.313 7.433 -42.640 1.00 57.69 69 ALA A CA 1
ATOM 557 C C . ALA A 1 69 ? 36.163 6.490 -43.050 1.00 57.69 69 ALA A C 1
ATOM 559 O O . ALA A 1 69 ? 35.159 6.918 -43.610 1.00 57.69 69 ALA A O 1
ATOM 560 N N . ALA A 1 70 ? 36.235 5.204 -42.685 1.00 66.19 70 ALA A N 1
ATOM 561 C CA . ALA A 1 70 ? 35.301 4.191 -43.185 1.00 66.19 70 ALA A CA 1
ATOM 562 C C . ALA A 1 70 ? 33.826 4.426 -42.796 1.00 66.19 70 ALA A C 1
ATOM 564 O O . ALA A 1 70 ? 32.934 4.113 -43.581 1.00 66.19 70 ALA A O 1
ATOM 565 N N . ILE A 1 71 ? 33.555 4.981 -41.607 1.00 83.19 71 ILE A N 1
ATOM 566 C CA . ILE A 1 71 ? 32.184 5.085 -41.077 1.00 83.19 71 ILE A CA 1
ATOM 567 C C . ILE A 1 71 ? 31.356 6.217 -41.698 1.00 83.19 71 ILE A C 1
ATOM 569 O O . ILE A 1 71 ? 30.131 6.108 -41.758 1.00 83.19 71 ILE A O 1
ATOM 573 N N . ASN A 1 72 ? 32.008 7.297 -42.141 1.00 82.81 72 ASN A N 1
ATOM 574 C CA . ASN A 1 72 ? 31.345 8.441 -42.774 1.00 82.81 72 ASN A CA 1
ATOM 575 C C . ASN A 1 72 ? 31.265 8.278 -44.303 1.00 82.81 72 ASN A C 1
ATOM 577 O O . ASN A 1 72 ? 30.421 8.910 -44.929 1.00 82.81 72 ASN A O 1
ATOM 581 N N . ASP A 1 73 ? 32.103 7.417 -44.890 1.00 81.56 73 ASP A N 1
ATOM 582 C CA . ASP A 1 73 ? 32.222 7.271 -46.344 1.00 81.56 73 ASP A CA 1
ATOM 583 C C . ASP A 1 73 ? 31.480 6.061 -46.927 1.00 81.56 73 ASP A C 1
ATOM 585 O O . ASP A 1 73 ? 31.182 6.064 -48.123 1.00 81.56 73 ASP A O 1
ATOM 589 N N . LYS A 1 74 ? 31.182 5.029 -46.122 1.00 83.75 74 LYS A N 1
ATOM 590 C CA . LYS A 1 74 ? 30.499 3.807 -46.578 1.00 83.75 74 LYS A CA 1
ATOM 591 C C . LYS A 1 74 ? 29.404 3.350 -45.615 1.00 83.75 74 LYS A C 1
ATOM 593 O O . LYS A 1 74 ? 29.546 3.426 -44.391 1.00 83.75 74 LYS A O 1
ATOM 598 N N . ASP A 1 75 ? 28.318 2.836 -46.181 1.00 82.94 75 ASP A N 1
ATOM 599 C CA . ASP A 1 75 ? 27.281 2.141 -45.426 1.00 82.94 75 ASP A CA 1
ATOM 600 C C . ASP A 1 75 ? 27.689 0.693 -45.124 1.00 82.94 75 ASP A C 1
ATOM 602 O O . ASP A 1 75 ? 28.404 0.049 -45.893 1.00 82.94 75 ASP A O 1
ATOM 606 N N . ILE A 1 76 ? 27.269 0.197 -43.957 1.00 84.62 76 ILE A N 1
ATOM 607 C CA . ILE A 1 76 ? 27.530 -1.175 -43.512 1.00 84.62 76 ILE A CA 1
ATOM 608 C C . ILE A 1 76 ? 26.218 -1.946 -43.620 1.00 84.62 76 ILE A C 1
ATOM 610 O O . ILE A 1 76 ? 25.258 -1.644 -42.909 1.00 84.62 76 ILE A O 1
ATOM 614 N N . HIS A 1 77 ? 26.179 -2.942 -44.503 1.00 76.00 77 HIS A N 1
ATOM 615 C CA . HIS A 1 77 ? 24.991 -3.753 -44.752 1.00 76.00 77 HIS A CA 1
ATOM 616 C C . HIS A 1 77 ? 25.173 -5.162 -44.183 1.00 76.00 77 HIS A C 1
ATOM 618 O O . HIS A 1 77 ? 26.097 -5.877 -44.555 1.00 76.00 77 HIS A O 1
ATOM 624 N N . PHE A 1 78 ? 24.268 -5.562 -43.287 1.00 73.69 78 PHE A N 1
ATOM 625 C CA . PHE A 1 78 ? 24.242 -6.900 -42.672 1.00 73.69 78 PHE A CA 1
ATOM 626 C C . PHE A 1 78 ? 23.221 -7.845 -43.330 1.00 73.69 78 PHE A C 1
ATOM 628 O O . PHE A 1 78 ? 22.984 -8.945 -42.838 1.00 73.69 78 PHE A O 1
ATOM 635 N N . ARG A 1 79 ? 22.583 -7.405 -44.423 1.00 64.00 79 ARG A N 1
ATOM 636 C CA . ARG A 1 79 ? 21.690 -8.204 -45.274 1.00 64.00 79 ARG A CA 1
ATOM 637 C C . ARG A 1 79 ? 22.224 -8.162 -46.702 1.00 64.00 79 ARG A C 1
ATOM 639 O O . ARG A 1 79 ? 22.690 -7.105 -47.124 1.00 64.00 79 ARG A O 1
ATOM 646 N N . SER A 1 80 ? 22.125 -9.273 -47.427 1.00 53.94 80 SER A N 1
ATOM 647 C CA . SER A 1 80 ? 22.449 -9.332 -48.853 1.00 53.94 80 SER A CA 1
ATOM 648 C C . SER A 1 80 ? 21.511 -8.393 -49.616 1.00 53.94 80 SER A C 1
ATOM 650 O O . SER A 1 80 ? 20.295 -8.601 -49.631 1.00 53.94 80 SER A O 1
ATOM 652 N N . VAL A 1 81 ? 22.063 -7.340 -50.210 1.00 53.34 81 VAL A N 1
ATOM 653 C CA . VAL A 1 81 ? 21.355 -6.466 -51.151 1.00 53.34 81 VAL A CA 1
ATOM 654 C C . VAL A 1 81 ? 21.858 -6.834 -52.542 1.00 53.34 81 VAL A C 1
ATOM 656 O O . VAL A 1 81 ? 23.064 -7.021 -52.712 1.00 53.34 81 VAL A O 1
ATOM 659 N N . GLU A 1 82 ? 20.960 -6.963 -53.523 1.00 44.59 82 GLU A N 1
ATOM 660 C CA . GLU A 1 82 ? 21.343 -7.226 -54.915 1.00 44.59 82 GLU A CA 1
ATOM 661 C C . GLU A 1 82 ? 22.424 -6.228 -55.366 1.00 44.59 82 GLU A C 1
ATOM 663 O O . GLU A 1 82 ? 22.209 -5.017 -55.362 1.00 44.59 82 GLU A O 1
ATOM 668 N N . GLY A 1 83 ? 23.612 -6.742 -55.707 1.00 51.56 83 GLY A N 1
ATOM 669 C CA . GLY A 1 83 ? 24.746 -5.946 -56.188 1.00 51.56 83 GLY A CA 1
ATOM 670 C C . GLY A 1 83 ? 25.802 -5.535 -55.147 1.00 51.56 83 GLY A C 1
ATOM 671 O O . GLY A 1 83 ? 26.793 -4.920 -55.539 1.00 51.56 83 GLY A O 1
ATOM 672 N N . ALA A 1 84 ? 25.664 -5.884 -53.861 1.00 55.22 84 ALA A N 1
ATOM 673 C CA . ALA A 1 84 ? 26.701 -5.655 -52.844 1.00 55.22 84 ALA A CA 1
ATOM 674 C C . ALA A 1 84 ? 27.469 -6.950 -52.505 1.00 55.22 84 ALA A C 1
ATOM 676 O O . ALA A 1 84 ? 26.869 -8.012 -52.375 1.00 55.22 84 ALA A O 1
ATOM 677 N N . LEU A 1 85 ? 28.798 -6.870 -52.343 1.00 54.56 85 LEU A N 1
ATOM 678 C CA . LEU A 1 85 ? 29.620 -7.992 -51.859 1.00 54.56 85 LEU A CA 1
ATOM 679 C C . LEU A 1 85 ? 29.190 -8.390 -50.438 1.00 54.56 85 LEU A C 1
ATOM 681 O O . LEU A 1 85 ? 29.126 -7.529 -49.558 1.00 54.56 85 LEU A O 1
ATOM 685 N N . ASP A 1 86 ? 28.951 -9.684 -50.212 1.00 61.44 86 ASP A N 1
ATOM 686 C CA . ASP A 1 86 ? 28.548 -10.212 -48.907 1.00 61.44 86 ASP A CA 1
ATOM 687 C C . ASP A 1 86 ? 29.587 -9.882 -47.825 1.00 61.44 86 ASP A C 1
ATOM 689 O O . ASP A 1 86 ? 30.756 -10.281 -47.901 1.00 61.44 86 ASP A O 1
ATOM 693 N N . LEU A 1 87 ? 29.144 -9.158 -46.792 1.00 77.75 87 LEU A N 1
ATOM 694 C CA . LEU A 1 87 ? 29.954 -8.851 -45.619 1.00 77.75 87 LEU A CA 1
ATOM 695 C C . LEU A 1 87 ? 30.300 -10.164 -44.899 1.00 77.75 87 LEU A C 1
ATOM 697 O O . LEU A 1 87 ? 29.414 -10.878 -44.431 1.00 77.75 87 LEU A O 1
ATOM 701 N N . GLN A 1 88 ? 31.587 -10.491 -44.804 1.00 84.81 88 GLN A N 1
ATOM 702 C CA . GLN A 1 88 ? 32.030 -11.718 -44.142 1.00 84.81 88 GLN A CA 1
ATOM 703 C C . GLN A 1 88 ? 32.144 -11.524 -42.621 1.00 84.81 88 GLN A C 1
ATOM 705 O O . GLN A 1 88 ? 32.630 -10.475 -42.187 1.00 84.81 88 GLN A O 1
ATOM 710 N N . PRO A 1 89 ? 31.764 -12.524 -41.801 1.00 88.62 89 PRO A N 1
ATOM 711 C CA . PRO A 1 89 ? 31.955 -12.479 -40.354 1.00 88.62 89 PRO A CA 1
ATOM 712 C C . PRO A 1 89 ? 33.415 -12.210 -39.977 1.00 88.62 89 PRO A C 1
ATOM 714 O O . PRO A 1 89 ? 34.349 -12.764 -40.562 1.00 88.62 89 PRO A O 1
ATOM 717 N N . LEU A 1 90 ? 33.634 -11.364 -38.970 1.00 91.00 90 LEU A N 1
ATOM 718 C CA . LEU A 1 90 ? 34.975 -11.110 -38.456 1.00 91.00 90 LEU A CA 1
ATOM 719 C C . LEU A 1 90 ? 35.470 -12.324 -37.649 1.00 91.00 90 LEU A C 1
ATOM 721 O O . LEU A 1 90 ? 34.698 -12.897 -36.871 1.00 91.00 90 LEU A O 1
ATOM 725 N N . PRO A 1 91 ? 36.772 -12.673 -37.744 1.00 93.69 91 PRO A N 1
ATOM 726 C CA . PRO A 1 91 ? 37.356 -13.739 -36.937 1.00 93.69 91 PRO A CA 1
ATOM 727 C C . PRO A 1 91 ? 37.191 -13.482 -35.435 1.00 93.69 91 PRO A C 1
ATOM 729 O O . PRO A 1 91 ? 37.389 -12.355 -34.971 1.00 93.69 91 PRO A O 1
ATOM 732 N N . ALA A 1 92 ? 36.929 -14.537 -34.656 1.00 92.88 92 ALA A N 1
ATOM 733 C CA . ALA A 1 92 ? 36.665 -14.442 -33.216 1.00 92.88 92 ALA A CA 1
ATOM 734 C C . ALA A 1 92 ? 37.740 -13.655 -32.440 1.00 92.88 92 ALA A C 1
ATOM 736 O O . ALA A 1 92 ? 37.404 -12.781 -31.643 1.00 92.88 92 ALA A O 1
ATOM 737 N N . ASN A 1 93 ? 39.027 -13.882 -32.734 1.00 92.12 93 ASN A N 1
ATOM 738 C CA . ASN A 1 93 ? 40.141 -13.165 -32.093 1.00 92.12 93 ASN A CA 1
ATOM 739 C C . ASN A 1 93 ? 40.088 -11.650 -32.344 1.00 92.12 93 ASN A C 1
ATOM 741 O O . ASN A 1 93 ? 40.418 -10.853 -31.468 1.00 92.12 93 ASN A O 1
ATOM 745 N N . LYS A 1 94 ? 39.635 -11.234 -33.533 1.00 91.69 94 LYS A N 1
ATOM 746 C CA . LYS A 1 94 ? 39.489 -9.817 -33.873 1.00 91.69 94 LYS A CA 1
ATOM 747 C C . LYS A 1 94 ? 38.308 -9.191 -33.135 1.00 91.69 94 LYS A C 1
ATOM 749 O O . LYS A 1 94 ? 38.448 -8.084 -32.625 1.00 91.69 94 LYS A O 1
ATOM 754 N N . CYS A 1 95 ? 37.187 -9.905 -33.026 1.00 92.69 95 CYS A N 1
ATOM 755 C CA . CYS A 1 95 ? 36.033 -9.468 -32.236 1.00 92.69 95 CYS A CA 1
ATOM 756 C C . CYS A 1 95 ? 36.388 -9.309 -30.752 1.00 92.69 95 CYS A C 1
ATOM 758 O O . CYS A 1 95 ? 36.118 -8.262 -30.170 1.00 92.69 95 CYS A O 1
ATOM 760 N N . ARG A 1 96 ? 37.067 -10.303 -30.160 1.00 92.00 96 ARG A N 1
ATOM 761 C CA . ARG A 1 96 ? 37.549 -10.251 -28.767 1.00 92.00 96 ARG A CA 1
ATOM 762 C C . ARG A 1 96 ? 38.433 -9.036 -28.524 1.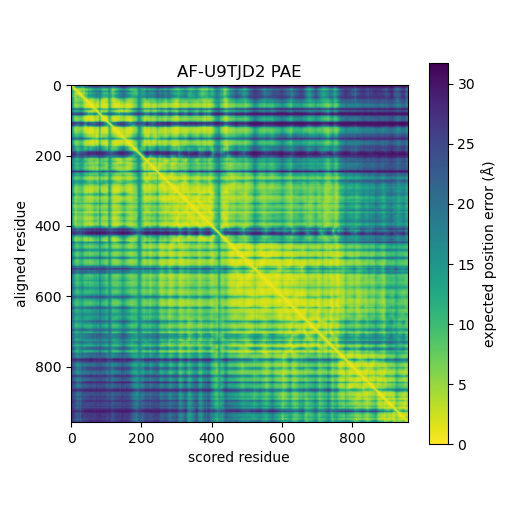00 92.00 96 ARG A C 1
ATOM 764 O O . ARG A 1 96 ? 38.192 -8.298 -27.574 1.00 92.00 96 ARG A O 1
ATOM 771 N N . LYS A 1 97 ? 39.391 -8.780 -29.422 1.00 90.31 97 LYS A N 1
ATOM 772 C CA . LYS A 1 97 ? 40.264 -7.605 -29.345 1.00 90.31 97 LYS A CA 1
ATOM 773 C C . LYS A 1 97 ? 39.480 -6.292 -29.411 1.00 90.31 97 LYS A C 1
ATOM 775 O O . LYS A 1 97 ? 39.678 -5.436 -28.564 1.00 90.31 97 LYS A O 1
ATOM 780 N N . LEU A 1 98 ? 38.558 -6.145 -30.365 1.00 90.75 98 LEU A N 1
ATOM 781 C CA . LEU A 1 98 ? 37.746 -4.927 -30.493 1.00 90.75 98 LEU A CA 1
ATOM 782 C C . LEU A 1 98 ? 36.876 -4.682 -29.256 1.00 90.75 98 LEU A C 1
ATOM 784 O O . LEU A 1 98 ? 36.803 -3.558 -28.767 1.00 90.75 98 LEU A O 1
ATOM 788 N N . ILE A 1 99 ? 36.242 -5.725 -28.721 1.00 89.56 99 ILE A N 1
ATOM 789 C CA . ILE A 1 99 ? 35.474 -5.613 -27.477 1.00 89.56 99 ILE A CA 1
ATOM 790 C C . ILE A 1 99 ? 36.400 -5.228 -26.328 1.00 89.56 99 ILE A C 1
ATOM 792 O O . ILE A 1 99 ? 36.060 -4.323 -25.576 1.00 89.56 99 ILE A O 1
ATOM 796 N N . LYS A 1 100 ? 37.577 -5.850 -26.213 1.00 86.50 100 LYS A N 1
ATOM 797 C CA . LYS A 1 100 ? 38.563 -5.517 -25.182 1.00 86.50 100 LYS A CA 1
ATOM 798 C C . LYS A 1 100 ? 38.966 -4.040 -25.241 1.00 86.50 100 LYS A C 1
ATOM 800 O O . LYS A 1 100 ? 38.830 -3.324 -24.250 1.00 86.50 100 LYS A O 1
ATOM 805 N N . ASP A 1 101 ? 39.377 -3.584 -26.420 1.00 85.56 101 ASP A N 1
ATOM 806 C CA . ASP A 1 101 ? 39.898 -2.237 -26.660 1.00 85.56 101 ASP A CA 1
ATOM 807 C C . ASP A 1 101 ? 38.833 -1.162 -26.424 1.00 85.56 101 ASP A C 1
ATOM 809 O O . ASP A 1 101 ? 39.122 -0.110 -25.862 1.00 85.56 101 ASP A O 1
ATOM 813 N N . TYR A 1 102 ? 37.585 -1.408 -26.826 1.00 84.00 102 TYR A N 1
ATOM 814 C CA . TYR A 1 102 ? 36.536 -0.411 -26.658 1.00 84.00 102 TYR A CA 1
ATOM 815 C C . TYR A 1 102 ? 35.833 -0.520 -25.310 1.00 84.00 102 TYR A C 1
ATOM 817 O O . TYR A 1 102 ? 35.533 0.518 -24.740 1.00 84.00 102 TYR A O 1
ATOM 825 N N . LEU A 1 103 ? 35.550 -1.702 -24.771 1.00 80.44 103 LEU A N 1
ATOM 826 C CA . LEU A 1 103 ? 34.760 -1.837 -23.544 1.00 80.44 103 LEU A CA 1
ATOM 827 C C . LEU A 1 103 ? 35.587 -1.593 -22.274 1.00 80.44 103 LEU A C 1
ATOM 829 O O . LEU A 1 103 ? 35.089 -0.939 -21.361 1.00 80.44 103 LEU A O 1
ATOM 833 N N . PHE A 1 104 ? 36.836 -2.070 -22.230 1.00 74.25 104 PHE A N 1
ATOM 834 C CA . PHE A 1 104 ? 37.648 -2.093 -21.004 1.00 74.25 104 PHE A CA 1
ATOM 835 C C . PHE A 1 104 ? 38.737 -1.006 -20.944 1.00 74.25 104 PHE A C 1
ATOM 837 O O . PHE A 1 104 ? 39.232 -0.708 -19.859 1.00 74.25 104 PHE A O 1
ATOM 844 N N . VAL A 1 105 ? 39.094 -0.357 -22.060 1.00 64.75 105 VAL A N 1
ATOM 845 C CA . VAL A 1 105 ? 40.097 0.728 -22.071 1.00 64.75 105 VAL A CA 1
ATOM 846 C C . VAL A 1 105 ? 39.410 2.098 -21.973 1.00 64.75 105 VAL A C 1
ATOM 848 O O . VAL A 1 105 ? 38.623 2.488 -22.840 1.00 64.75 105 VAL A O 1
ATOM 851 N N . LYS A 1 106 ? 39.707 2.864 -20.911 1.00 56.50 106 LYS A N 1
ATOM 852 C CA . LYS A 1 106 ? 39.235 4.252 -20.737 1.00 56.50 106 LYS A CA 1
ATOM 853 C C . LYS A 1 106 ? 40.208 5.256 -21.370 1.00 56.50 106 LYS A C 1
ATOM 855 O O . LYS A 1 106 ? 41.396 5.257 -21.062 1.00 56.50 106 LYS A O 1
ATOM 860 N N . ASN A 1 107 ? 39.670 6.209 -22.135 1.00 44.16 107 ASN A N 1
ATOM 861 C CA . ASN A 1 107 ? 40.291 7.525 -22.296 1.00 44.16 107 ASN A CA 1
ATOM 862 C C . ASN A 1 107 ? 40.071 8.300 -20.979 1.00 44.16 107 ASN A C 1
ATOM 864 O O . ASN A 1 107 ? 38.930 8.613 -20.652 1.00 44.16 107 ASN A O 1
ATOM 868 N N . ASN A 1 108 ? 41.155 8.601 -20.253 1.00 36.00 108 ASN A N 1
ATOM 869 C CA . ASN A 1 108 ? 41.259 9.356 -18.984 1.00 36.00 108 ASN A CA 1
ATOM 870 C C . ASN A 1 108 ? 41.147 8.570 -17.648 1.00 36.00 108 ASN A C 1
ATOM 872 O O . ASN A 1 108 ? 40.071 8.295 -17.124 1.00 36.00 108 ASN A O 1
ATOM 876 N N . LYS A 1 109 ? 42.345 8.282 -17.115 1.00 39.50 109 LYS A N 1
ATOM 877 C CA . LYS A 1 109 ? 42.883 8.239 -15.733 1.00 39.50 109 LYS A CA 1
ATOM 878 C C . LYS A 1 109 ? 42.117 7.735 -14.491 1.00 39.50 109 LYS A C 1
ATOM 880 O O . LYS A 1 109 ? 42.829 7.471 -13.534 1.00 39.50 109 LYS A O 1
ATOM 885 N N . ASP A 1 110 ? 40.809 7.481 -14.467 1.00 41.25 110 ASP A N 1
ATOM 886 C CA . ASP A 1 110 ? 40.139 7.060 -13.210 1.00 41.25 110 ASP A CA 1
ATOM 887 C C . ASP A 1 110 ? 39.143 5.894 -13.378 1.00 41.25 110 ASP A C 1
ATOM 889 O O . ASP A 1 110 ? 37.928 6.075 -13.281 1.00 41.25 110 ASP A O 1
ATOM 893 N N . ILE A 1 111 ? 39.658 4.688 -13.654 1.00 46.00 111 ILE A N 1
ATOM 894 C CA . ILE A 1 111 ? 39.176 3.415 -13.069 1.00 46.00 111 ILE A CA 1
ATOM 895 C C . ILE A 1 111 ? 40.426 2.576 -12.811 1.00 46.00 111 ILE A C 1
ATOM 897 O O . ILE A 1 111 ? 41.191 2.299 -13.736 1.00 46.00 111 ILE A O 1
ATOM 901 N N . LYS A 1 112 ? 40.654 2.212 -11.551 1.00 38.22 112 LYS A N 1
ATOM 902 C CA . LYS A 1 112 ? 41.643 1.201 -11.186 1.00 38.22 112 LYS A CA 1
ATOM 903 C C . LYS A 1 112 ? 40.981 -0.173 -11.330 1.00 38.22 112 LYS A C 1
ATOM 905 O O . LYS A 1 112 ? 39.906 -0.382 -10.794 1.00 38.22 112 LYS A O 1
ATOM 910 N N . ASP A 1 113 ? 41.680 -1.068 -12.027 1.00 45.38 113 ASP A N 1
ATOM 911 C CA . ASP A 1 113 ? 41.471 -2.518 -12.151 1.00 45.38 113 ASP A CA 1
ATOM 912 C C . ASP A 1 113 ? 40.383 -3.054 -13.118 1.00 45.38 113 ASP A C 1
ATOM 914 O O . ASP A 1 113 ? 39.181 -2.913 -12.915 1.00 45.38 113 ASP A O 1
ATOM 918 N N . GLU A 1 114 ? 40.830 -3.889 -14.075 1.00 45.34 114 GLU A N 1
ATOM 919 C CA . GLU A 1 114 ? 40.031 -4.900 -14.808 1.00 45.34 114 GLU A CA 1
ATOM 920 C C . GLU A 1 114 ? 39.237 -5.846 -13.867 1.00 45.34 114 GLU A C 1
ATOM 922 O O . GLU A 1 114 ? 38.387 -6.611 -14.315 1.00 45.34 114 GLU A O 1
ATOM 927 N N . ARG A 1 115 ? 39.484 -5.792 -12.550 1.00 49.03 115 ARG A N 1
ATOM 928 C CA . ARG A 1 115 ? 38.836 -6.617 -11.519 1.00 49.03 115 ARG A CA 1
ATOM 929 C C . ARG A 1 115 ? 37.386 -6.209 -11.231 1.00 49.03 115 ARG A C 1
ATOM 931 O O . ARG A 1 115 ? 36.619 -7.062 -10.784 1.00 49.03 115 ARG A O 1
ATOM 938 N N . GLU A 1 116 ? 36.989 -4.960 -11.499 1.00 53.28 116 GLU A N 1
ATOM 939 C CA . GLU A 1 116 ? 35.612 -4.489 -11.252 1.00 53.28 116 GLU A CA 1
ATOM 940 C C . GLU A 1 116 ? 34.602 -4.973 -12.315 1.00 53.28 116 GLU A C 1
ATOM 942 O O . GLU A 1 116 ? 33.412 -5.093 -12.021 1.00 53.28 116 GLU A O 1
ATOM 947 N N . ILE A 1 117 ? 35.059 -5.325 -13.528 1.00 59.78 117 ILE A N 1
ATOM 948 C CA . ILE A 1 117 ? 34.220 -5.797 -14.646 1.00 59.78 117 ILE A CA 1
ATOM 949 C C . ILE A 1 117 ? 34.579 -7.254 -14.989 1.00 59.78 117 ILE A C 1
ATOM 951 O O . ILE A 1 117 ? 35.256 -7.532 -15.973 1.00 59.78 117 ILE A O 1
ATOM 955 N N . SER A 1 118 ? 34.121 -8.204 -14.173 1.00 64.25 118 SER A N 1
ATOM 956 C CA . SER A 1 118 ? 34.467 -9.635 -14.274 1.00 64.25 118 SER A CA 1
ATOM 957 C C . SER A 1 118 ? 33.250 -10.536 -14.547 1.00 64.25 118 SER A C 1
ATOM 959 O O . SER A 1 118 ? 33.050 -11.560 -13.898 1.00 64.25 118 SER A O 1
ATOM 961 N N . SER A 1 119 ? 32.394 -10.154 -15.504 1.00 76.75 119 SER A N 1
ATOM 962 C CA . SER A 1 119 ? 31.211 -10.944 -15.889 1.00 76.75 119 SER A CA 1
ATOM 963 C C . SER A 1 119 ? 30.994 -10.953 -17.401 1.00 76.75 119 SER A C 1
ATOM 965 O O . SER A 1 119 ? 30.993 -9.908 -18.050 1.00 76.75 119 SER A O 1
ATOM 967 N N . PHE A 1 120 ? 30.753 -12.132 -17.987 1.00 84.50 120 PHE A N 1
ATOM 968 C CA . PHE A 1 120 ? 30.333 -12.226 -19.392 1.00 84.50 120 PHE A CA 1
ATOM 969 C C . PHE A 1 120 ? 28.941 -11.626 -19.625 1.00 84.50 120 PHE A C 1
ATOM 971 O O . PHE A 1 120 ? 28.669 -11.151 -20.726 1.00 84.50 120 PHE A O 1
ATOM 978 N N . ARG A 1 121 ? 28.092 -11.557 -18.590 1.00 83.81 121 ARG A N 1
ATOM 979 C CA . ARG A 1 121 ? 26.771 -10.912 -18.681 1.00 83.81 121 ARG A CA 1
ATOM 980 C C . ARG A 1 121 ? 26.883 -9.422 -18.944 1.00 83.81 121 ARG A C 1
ATOM 982 O O . ARG A 1 121 ? 26.092 -8.866 -19.693 1.00 83.81 121 ARG A O 1
ATOM 989 N N . PHE A 1 122 ? 27.908 -8.784 -18.395 1.00 81.31 122 PHE A N 1
ATOM 990 C CA . PHE A 1 122 ? 28.199 -7.389 -18.687 1.00 81.31 122 PHE A CA 1
ATOM 991 C C . PHE A 1 122 ? 28.510 -7.165 -20.176 1.00 81.31 122 PHE A C 1
ATOM 993 O O . PHE A 1 122 ? 27.965 -6.252 -20.798 1.00 81.31 122 PHE A O 1
ATOM 1000 N N . VAL A 1 123 ? 29.352 -8.029 -20.756 1.00 87.38 123 VAL A N 1
ATOM 1001 C CA . VAL A 1 123 ? 29.697 -7.981 -22.186 1.00 87.38 123 VAL A CA 1
ATOM 1002 C C . VAL A 1 123 ? 28.453 -8.218 -23.039 1.00 87.38 123 VAL A C 1
ATOM 1004 O O . VAL A 1 123 ? 28.219 -7.480 -23.990 1.00 87.38 123 VAL A O 1
ATOM 1007 N N . GLU A 1 124 ? 27.626 -9.196 -22.669 1.00 88.62 124 GLU A N 1
ATOM 1008 C CA . GLU A 1 124 ? 26.354 -9.492 -23.333 1.00 88.62 124 GLU A CA 1
ATOM 1009 C C . GLU A 1 124 ? 25.398 -8.287 -23.314 1.00 88.62 124 GLU A C 1
ATOM 1011 O O . GLU A 1 124 ? 24.879 -7.902 -24.361 1.00 88.62 124 GLU A O 1
ATOM 1016 N N . ILE A 1 125 ? 25.211 -7.644 -22.153 1.00 87.25 125 ILE A N 1
ATOM 1017 C CA . ILE A 1 125 ? 24.363 -6.450 -22.008 1.00 87.25 125 ILE A CA 1
ATOM 1018 C C . ILE A 1 125 ? 24.860 -5.326 -22.920 1.00 87.25 125 ILE A C 1
ATOM 1020 O O . ILE A 1 125 ? 24.072 -4.748 -23.669 1.00 87.25 125 ILE A O 1
ATOM 1024 N N . PHE A 1 126 ? 26.161 -5.032 -22.883 1.00 89.31 126 PHE A N 1
ATOM 1025 C CA . PHE A 1 126 ? 26.769 -4.007 -23.729 1.00 89.31 126 PHE A CA 1
ATOM 1026 C C . PHE A 1 126 ? 26.562 -4.303 -25.221 1.00 89.31 126 PHE A C 1
ATOM 1028 O O . PHE A 1 126 ? 26.085 -3.443 -25.964 1.00 89.31 126 PHE A O 1
ATOM 1035 N N . VAL A 1 127 ? 26.903 -5.520 -25.652 1.00 92.94 127 VAL A N 1
ATOM 1036 C CA . VAL A 1 127 ? 26.844 -5.929 -27.058 1.00 92.94 127 VAL A CA 1
ATOM 1037 C C . VAL A 1 127 ? 25.409 -5.895 -27.574 1.00 92.94 127 VAL A C 1
ATOM 1039 O O . VAL A 1 127 ? 25.171 -5.329 -28.637 1.00 92.94 127 VAL A O 1
ATOM 1042 N N . ASN A 1 128 ? 24.445 -6.442 -26.833 1.00 92.31 128 ASN A N 1
ATOM 1043 C CA . ASN A 1 128 ? 23.062 -6.545 -27.300 1.00 92.31 128 ASN A CA 1
ATOM 1044 C C . ASN A 1 128 ? 22.370 -5.175 -27.385 1.00 92.31 128 ASN A C 1
ATOM 1046 O O . ASN A 1 128 ? 21.688 -4.902 -28.374 1.00 92.31 128 ASN A O 1
ATOM 1050 N N . VAL A 1 129 ? 22.573 -4.283 -26.403 1.00 90.12 129 VAL A N 1
ATOM 1051 C CA . VAL A 1 129 ? 22.025 -2.910 -26.457 1.00 90.12 129 VAL A CA 1
ATOM 1052 C C . VAL A 1 129 ? 22.644 -2.125 -27.606 1.00 90.12 129 VAL A C 1
ATOM 1054 O O . VAL A 1 129 ? 21.923 -1.479 -28.368 1.00 90.12 129 VAL A O 1
ATOM 1057 N N . PHE A 1 130 ? 23.970 -2.188 -27.755 1.00 92.75 130 PHE A N 1
ATOM 1058 C CA . PHE A 1 130 ? 24.646 -1.433 -28.803 1.00 92.75 130 PHE A CA 1
ATOM 1059 C C . PHE A 1 130 ? 24.268 -1.957 -30.192 1.00 92.75 130 PHE A C 1
ATOM 1061 O O . PHE A 1 130 ? 23.989 -1.165 -31.090 1.00 92.75 130 PHE A O 1
ATOM 1068 N N . ALA A 1 131 ? 24.171 -3.279 -30.354 1.00 93.44 131 ALA A N 1
ATOM 1069 C CA . ALA A 1 131 ? 23.715 -3.904 -31.588 1.00 93.44 131 ALA A CA 1
ATOM 1070 C C . ALA A 1 131 ? 22.304 -3.452 -31.989 1.00 93.44 131 ALA A C 1
ATOM 1072 O O . ALA A 1 131 ? 22.127 -3.070 -33.141 1.00 93.44 131 ALA A O 1
ATOM 1073 N N . ASP A 1 132 ? 21.318 -3.433 -31.077 1.00 90.88 132 ASP A N 1
ATOM 1074 C CA . ASP A 1 132 ? 19.954 -2.964 -31.403 1.00 90.88 132 ASP A CA 1
ATOM 1075 C C . ASP A 1 132 ? 19.970 -1.531 -31.961 1.00 90.88 132 ASP A C 1
ATOM 1077 O O . ASP A 1 132 ? 19.326 -1.248 -32.973 1.00 90.88 132 ASP A O 1
ATOM 1081 N N . GLN A 1 133 ? 20.760 -0.634 -31.363 1.00 90.31 133 GLN A N 1
ATOM 1082 C CA . GLN A 1 133 ? 20.873 0.749 -31.835 1.00 90.31 133 GLN A CA 1
ATOM 1083 C C . GLN A 1 133 ? 21.604 0.861 -33.179 1.00 90.31 133 GLN A C 1
ATOM 1085 O O . GLN A 1 133 ? 21.199 1.639 -34.042 1.00 90.31 133 GLN A O 1
ATOM 1090 N N . LEU A 1 134 ? 22.652 0.065 -33.393 1.00 91.75 134 LEU A N 1
ATOM 1091 C CA . LEU A 1 134 ? 23.397 0.032 -34.653 1.00 91.75 134 LEU A CA 1
ATOM 1092 C C . LEU A 1 134 ? 22.579 -0.567 -35.803 1.00 91.75 134 LEU A C 1
ATOM 1094 O O . LEU A 1 134 ? 22.657 -0.082 -36.930 1.00 91.75 134 LEU A O 1
ATOM 1098 N N . VAL A 1 135 ? 21.748 -1.574 -35.531 1.00 89.81 135 VAL A N 1
ATOM 1099 C CA . VAL A 1 135 ? 20.810 -2.112 -36.525 1.00 89.81 135 VAL A CA 1
ATOM 1100 C C . VAL A 1 135 ? 19.828 -1.023 -36.955 1.00 89.81 135 VAL A C 1
ATOM 1102 O O . VAL A 1 135 ? 19.610 -0.846 -38.151 1.00 89.81 135 VAL A O 1
ATOM 1105 N N . ARG A 1 136 ? 19.289 -0.234 -36.020 1.00 88.38 136 ARG A N 1
ATOM 1106 C CA . ARG A 1 136 ? 18.401 0.899 -36.348 1.00 88.38 136 ARG A CA 1
ATOM 1107 C C . ARG A 1 136 ? 19.114 1.977 -37.159 1.00 88.38 136 ARG A C 1
ATOM 1109 O O . ARG A 1 136 ? 18.560 2.432 -38.153 1.00 88.38 136 ARG A O 1
ATOM 1116 N N . LEU A 1 137 ? 20.362 2.297 -36.813 1.00 88.81 137 LEU A N 1
ATOM 1117 C CA . LEU A 1 137 ? 21.209 3.182 -37.616 1.00 88.81 137 LEU A CA 1
ATOM 1118 C C . LEU A 1 137 ? 21.360 2.673 -39.054 1.00 88.81 137 LEU A C 1
ATOM 1120 O O . LEU A 1 137 ? 21.212 3.453 -39.988 1.00 88.81 137 LEU A O 1
ATOM 1124 N N . SER A 1 138 ? 21.619 1.375 -39.239 1.00 87.31 138 SER A N 1
ATOM 1125 C CA . SER A 1 138 ? 21.771 0.779 -40.575 1.00 87.31 138 SER A CA 1
ATOM 1126 C C . SER A 1 138 ? 20.484 0.806 -41.410 1.00 87.31 138 SER A C 1
ATOM 1128 O O . SER A 1 138 ? 20.546 0.803 -42.638 1.00 87.31 138 SER A O 1
ATOM 1130 N N . LEU A 1 139 ? 19.321 0.830 -40.750 1.00 85.38 139 LEU A N 1
ATOM 1131 C CA . LEU A 1 139 ? 18.005 0.862 -41.391 1.00 85.38 139 LEU A CA 1
ATOM 1132 C C . LEU A 1 139 ? 17.502 2.285 -41.663 1.00 85.38 139 LEU A C 1
ATOM 1134 O O . LEU A 1 139 ? 16.595 2.446 -42.477 1.00 85.38 139 LEU A O 1
ATOM 1138 N N . SER A 1 140 ? 18.073 3.297 -41.008 1.00 87.00 140 SER A N 1
ATOM 1139 C CA . SER A 1 140 ? 17.661 4.686 -41.185 1.00 87.00 140 SER A CA 1
ATOM 1140 C C . SER A 1 140 ? 18.025 5.199 -42.578 1.00 87.00 140 SER A C 1
ATOM 1142 O O . SER A 1 140 ? 19.177 5.132 -43.006 1.00 87.00 140 SER A O 1
ATOM 1144 N N . SER A 1 141 ? 17.041 5.762 -43.274 1.00 85.56 141 SER A N 1
ATOM 1145 C CA . SER A 1 141 ? 17.199 6.475 -44.534 1.00 85.56 141 SER A CA 1
ATOM 1146 C C . SER A 1 141 ? 17.959 7.793 -44.354 1.00 85.56 141 SER A C 1
ATOM 1148 O O . SER A 1 141 ? 18.863 8.069 -45.143 1.00 85.56 141 SER A O 1
ATOM 1150 N N . TYR A 1 142 ? 17.669 8.565 -43.299 1.00 84.50 142 TYR A N 1
ATOM 1151 C CA . TYR A 1 142 ? 18.313 9.857 -43.024 1.00 84.50 142 TYR A CA 1
ATOM 1152 C C . TYR A 1 142 ? 19.825 9.714 -42.844 1.00 84.50 142 TYR A C 1
ATOM 1154 O O . TYR A 1 142 ? 20.601 10.451 -43.447 1.00 84.50 142 TYR A O 1
ATOM 1162 N N . PHE A 1 143 ? 20.260 8.728 -42.056 1.00 85.94 143 PHE A N 1
ATOM 1163 C CA . PHE A 1 143 ? 21.676 8.571 -41.734 1.00 85.94 143 PHE A CA 1
ATOM 1164 C C . PHE A 1 143 ? 22.504 7.879 -42.822 1.00 85.94 143 PHE A C 1
ATOM 1166 O O . PHE A 1 143 ? 23.707 7.720 -42.609 1.00 85.94 143 PHE A O 1
ATOM 1173 N N . LYS A 1 144 ? 21.932 7.483 -43.969 1.00 86.69 144 LYS A N 1
ATOM 1174 C CA . LYS A 1 144 ? 22.709 6.939 -45.100 1.00 86.69 144 LYS A CA 1
ATOM 1175 C C . LYS A 1 144 ? 23.758 7.936 -45.577 1.00 86.69 144 LYS A C 1
ATOM 1177 O O . LYS A 1 144 ? 23.522 9.145 -45.584 1.00 86.69 144 LYS A O 1
ATOM 1182 N N . VAL A 1 145 ? 24.911 7.429 -46.008 1.00 85.00 145 VAL A N 1
ATOM 1183 C CA . VAL A 1 145 ? 26.048 8.285 -46.388 1.00 85.00 145 VAL A CA 1
ATOM 1184 C C . VAL A 1 145 ? 25.682 9.240 -47.527 1.00 85.00 145 VAL A C 1
ATOM 1186 O O . VAL A 1 145 ? 26.053 10.411 -47.492 1.00 85.00 145 VAL A O 1
ATOM 1189 N N . GLU A 1 146 ? 24.937 8.760 -48.521 1.00 84.50 146 GLU A N 1
ATOM 1190 C CA . GLU A 1 146 ? 24.514 9.563 -49.673 1.00 84.50 146 GLU A CA 1
ATOM 1191 C C . GLU A 1 146 ? 23.570 10.703 -49.272 1.00 84.50 146 GLU A C 1
ATOM 1193 O O . GLU A 1 146 ? 23.774 11.839 -49.690 1.00 84.50 146 GLU A O 1
ATOM 1198 N N . ASN A 1 147 ? 22.596 10.432 -48.400 1.00 83.38 147 ASN A N 1
ATOM 1199 C CA . ASN A 1 147 ? 21.619 11.429 -47.962 1.00 83.38 147 ASN A CA 1
ATOM 1200 C C . ASN A 1 147 ? 22.249 12.497 -47.065 1.00 83.38 147 ASN A C 1
ATOM 1202 O O . ASN A 1 147 ? 21.987 13.683 -47.250 1.00 83.38 147 ASN A O 1
ATOM 1206 N N . LEU A 1 148 ? 23.145 12.110 -46.153 1.00 81.31 148 LEU A N 1
ATOM 1207 C CA . LEU A 1 148 ? 23.859 13.076 -45.314 1.00 81.31 148 LEU A CA 1
ATOM 1208 C C . LEU A 1 148 ? 24.735 14.023 -46.139 1.00 81.31 148 LEU A C 1
ATOM 1210 O O . LEU A 1 148 ? 24.765 15.212 -45.843 1.00 81.31 148 LEU A O 1
ATOM 1214 N N . LYS A 1 149 ? 25.387 13.527 -47.203 1.00 79.88 149 LYS A N 1
ATOM 1215 C CA . LYS A 1 149 ? 26.168 14.367 -48.133 1.00 79.88 149 LYS A CA 1
ATOM 1216 C C . LYS A 1 149 ? 25.317 15.410 -48.862 1.00 79.88 149 LYS A C 1
ATOM 1218 O O . LYS A 1 149 ? 25.863 16.421 -49.289 1.00 79.88 149 LYS A O 1
ATOM 1223 N N . LEU A 1 150 ? 24.021 15.150 -49.035 1.00 75.81 150 LEU A N 1
ATOM 1224 C CA . LEU A 1 150 ? 23.079 16.057 -49.695 1.00 75.81 150 LEU A CA 1
ATOM 1225 C C . LEU A 1 150 ? 22.407 17.031 -48.719 1.00 75.81 150 LEU A C 1
ATOM 1227 O O . LEU A 1 150 ? 22.010 18.116 -49.132 1.00 75.81 150 LEU A O 1
ATOM 1231 N N . MET A 1 151 ? 22.244 16.636 -47.453 1.00 70.88 151 MET A N 1
ATOM 1232 C CA . MET A 1 151 ? 21.425 17.359 -46.476 1.00 70.88 151 MET A CA 1
ATOM 1233 C C . MET A 1 151 ? 22.226 18.191 -45.469 1.00 70.88 151 MET A C 1
ATOM 1235 O O . MET A 1 151 ? 21.679 19.156 -44.940 1.00 70.88 151 MET A O 1
ATOM 1239 N N . VAL A 1 152 ? 23.484 17.837 -45.169 1.00 68.50 152 VAL A N 1
ATOM 1240 C CA . VAL A 1 152 ? 24.258 18.497 -44.103 1.00 68.50 152 VAL A CA 1
ATOM 1241 C C . VAL A 1 152 ? 25.722 18.712 -44.502 1.00 68.50 152 VAL A C 1
ATOM 1243 O O . VAL A 1 152 ? 26.400 17.786 -44.941 1.00 68.50 152 VAL A O 1
ATOM 1246 N N . ASP A 1 153 ? 26.248 19.921 -44.278 1.00 64.88 153 ASP A N 1
ATOM 1247 C CA . ASP A 1 153 ? 27.645 20.278 -44.591 1.00 64.88 153 ASP A CA 1
ATOM 1248 C C . ASP A 1 153 ? 28.680 19.587 -43.670 1.00 64.88 153 ASP A C 1
ATOM 1250 O O . ASP A 1 153 ? 29.870 19.484 -43.991 1.00 64.88 153 ASP A O 1
ATOM 1254 N N . GLU A 1 154 ? 28.249 19.090 -42.507 1.00 68.62 154 GLU A N 1
ATOM 1255 C CA . GLU A 1 154 ? 29.116 18.439 -41.525 1.00 68.62 154 GLU A CA 1
ATOM 1256 C C . GLU A 1 154 ? 29.423 16.971 -41.866 1.00 68.62 154 GLU A C 1
ATOM 1258 O O . GLU A 1 154 ? 28.592 16.073 -41.742 1.00 68.62 154 GLU A O 1
ATOM 1263 N N . LYS A 1 155 ? 30.691 16.683 -42.175 1.00 71.12 155 LYS A N 1
ATOM 1264 C CA . LYS A 1 155 ? 31.144 15.348 -42.614 1.00 71.12 155 LYS A CA 1
ATOM 1265 C C . LYS A 1 155 ? 31.263 14.282 -41.512 1.00 71.12 155 LYS A C 1
ATOM 1267 O O . LYS A 1 155 ? 31.558 13.131 -41.819 1.00 71.12 155 LYS A O 1
ATOM 1272 N N . ASN A 1 156 ? 31.050 14.631 -40.238 1.00 79.69 156 ASN A N 1
ATOM 1273 C CA . ASN A 1 156 ? 31.369 13.759 -39.094 1.00 79.69 156 ASN A CA 1
ATOM 1274 C C . ASN A 1 156 ? 30.145 13.200 -38.342 1.00 79.69 156 ASN A C 1
ATOM 1276 O O . ASN A 1 156 ? 30.317 12.511 -37.333 1.00 79.69 156 ASN A O 1
ATOM 1280 N N . ILE A 1 157 ? 28.922 13.453 -38.814 1.00 81.31 157 ILE A N 1
ATOM 1281 C CA . ILE A 1 157 ? 27.671 13.138 -38.096 1.00 81.31 157 ILE A CA 1
ATOM 1282 C C . ILE A 1 157 ? 27.563 11.656 -37.708 1.00 81.31 157 ILE A C 1
ATOM 1284 O O . ILE A 1 157 ? 27.277 11.351 -36.549 1.00 81.31 157 ILE A O 1
ATOM 1288 N N . ARG A 1 158 ? 27.849 10.720 -38.628 1.00 85.12 158 ARG A N 1
ATOM 1289 C CA . ARG A 1 158 ? 27.761 9.270 -38.347 1.00 85.12 158 ARG A CA 1
ATOM 1290 C C . ARG A 1 158 ? 28.777 8.834 -37.302 1.00 85.12 158 ARG A C 1
ATOM 1292 O O . ARG A 1 158 ? 28.421 8.125 -36.363 1.00 85.12 158 ARG A O 1
ATOM 1299 N N . SER A 1 159 ? 30.025 9.286 -37.428 1.00 87.00 159 SER A N 1
ATOM 1300 C CA . SER A 1 159 ? 31.063 9.003 -36.431 1.00 87.00 159 SER A CA 1
ATOM 1301 C C . SER A 1 159 ? 30.695 9.540 -35.043 1.00 87.00 159 SER A C 1
ATOM 1303 O O . SER A 1 159 ? 30.847 8.819 -34.057 1.00 87.00 159 SER A O 1
ATOM 1305 N N . THR A 1 160 ? 30.123 10.746 -34.968 1.00 84.94 160 THR A N 1
ATOM 1306 C CA . THR A 1 160 ? 29.628 11.346 -33.723 1.00 84.94 160 THR A CA 1
ATOM 1307 C C . THR A 1 160 ? 28.481 10.536 -33.124 1.00 84.94 160 THR A C 1
ATOM 1309 O O . THR A 1 160 ? 28.510 10.230 -31.933 1.00 84.94 160 THR A O 1
ATOM 1312 N N . LEU A 1 161 ? 27.491 10.144 -33.932 1.00 86.94 161 LEU A N 1
ATOM 1313 C CA . LEU A 1 161 ? 26.357 9.340 -33.477 1.00 86.94 161 LEU A CA 1
ATOM 1314 C C . LEU A 1 161 ? 26.815 7.983 -32.935 1.00 86.94 161 LEU A C 1
ATOM 1316 O O . LEU A 1 161 ? 26.438 7.613 -31.827 1.00 86.94 161 LEU A O 1
ATOM 1320 N N . VAL A 1 162 ? 27.677 7.265 -33.660 1.00 89.50 162 VAL A N 1
ATOM 1321 C CA . VAL A 1 162 ? 28.178 5.949 -33.226 1.00 89.50 162 VAL A CA 1
ATOM 1322 C C . VAL A 1 162 ? 29.007 6.065 -31.945 1.00 89.50 162 VAL A C 1
ATOM 1324 O O . VAL A 1 162 ? 28.861 5.230 -31.054 1.00 89.50 162 VAL A O 1
ATOM 1327 N N . GLN A 1 163 ? 29.827 7.112 -31.797 1.00 88.38 163 GLN A N 1
ATOM 1328 C CA . GLN A 1 163 ? 30.553 7.378 -30.548 1.00 88.38 163 GLN A CA 1
ATOM 1329 C C . GLN A 1 163 ? 29.611 7.679 -29.378 1.00 88.38 163 GLN A C 1
ATOM 1331 O O . GLN A 1 163 ? 29.839 7.190 -28.269 1.00 88.38 163 GLN A O 1
ATOM 1336 N N . THR A 1 164 ? 28.541 8.440 -29.613 1.00 85.62 164 THR A N 1
ATOM 1337 C CA . THR A 1 164 ? 27.529 8.720 -28.590 1.00 85.62 164 THR A CA 1
ATOM 1338 C C . THR A 1 164 ? 26.776 7.448 -28.194 1.00 85.62 164 THR A C 1
ATOM 1340 O O . THR A 1 164 ? 26.692 7.151 -27.005 1.00 85.62 164 THR A O 1
ATOM 1343 N N . LEU A 1 165 ? 26.306 6.642 -29.154 1.00 88.88 165 LEU A N 1
ATOM 1344 C CA . LEU A 1 165 ? 25.637 5.357 -28.892 1.00 88.88 165 LEU A CA 1
ATOM 1345 C C . LEU A 1 165 ? 26.549 4.372 -28.146 1.00 88.88 165 LEU A C 1
ATOM 1347 O O . LEU A 1 165 ? 26.099 3.675 -27.234 1.00 88.88 165 LEU A O 1
ATOM 1351 N N . LEU A 1 166 ? 27.841 4.353 -28.485 1.00 88.81 166 LEU A N 1
ATOM 1352 C CA . LEU A 1 166 ? 28.856 3.575 -27.780 1.00 88.81 166 LEU A CA 1
ATOM 1353 C C . LEU A 1 166 ? 28.985 4.035 -26.322 1.00 88.81 166 LEU A C 1
ATOM 1355 O O . LEU A 1 166 ? 28.982 3.203 -25.417 1.00 88.81 166 LEU A O 1
ATOM 1359 N N . SER A 1 167 ? 29.086 5.346 -26.087 1.00 82.50 167 SER A N 1
ATOM 1360 C CA . SER A 1 167 ? 29.163 5.917 -24.737 1.00 82.50 167 SER A CA 1
ATOM 1361 C C . SER A 1 167 ? 27.933 5.564 -23.901 1.00 82.50 167 SER A C 1
ATOM 1363 O O . SER A 1 167 ? 28.080 5.136 -22.759 1.00 82.50 167 SER A O 1
ATOM 1365 N N . VAL A 1 168 ? 26.734 5.703 -24.475 1.00 80.25 168 VAL A N 1
ATOM 1366 C CA . VAL A 1 168 ? 25.465 5.356 -23.819 1.00 80.25 168 VAL A CA 1
ATOM 1367 C C . VAL A 1 168 ? 25.428 3.868 -23.470 1.00 80.25 168 VAL A C 1
ATOM 1369 O O . VAL A 1 168 ? 25.115 3.515 -22.338 1.00 80.25 168 VAL A O 1
ATOM 1372 N N . SER A 1 169 ? 25.812 2.990 -24.401 1.00 84.44 169 SER A N 1
ATOM 1373 C CA . SER A 1 169 ? 25.789 1.535 -24.187 1.00 84.44 169 SER A CA 1
ATOM 1374 C C . SER A 1 169 ? 26.785 1.082 -23.113 1.00 84.44 169 SER A C 1
ATOM 1376 O O . SER A 1 169 ? 26.480 0.181 -22.332 1.00 84.44 169 SER A O 1
ATOM 1378 N N . LYS A 1 170 ? 27.962 1.718 -23.032 1.00 80.50 170 LYS A N 1
ATOM 1379 C CA . LYS A 1 170 ? 28.941 1.458 -21.962 1.00 80.50 170 LYS A CA 1
ATOM 1380 C C . LYS A 1 170 ? 28.414 1.883 -20.602 1.00 80.50 170 LYS A C 1
ATOM 1382 O O . LYS A 1 170 ? 28.401 1.070 -19.686 1.00 80.50 170 LYS A O 1
ATOM 1387 N N . ASP A 1 171 ? 27.961 3.132 -20.500 1.00 75.12 171 ASP A N 1
ATOM 1388 C CA . ASP A 1 171 ? 27.412 3.695 -19.264 1.00 75.12 171 ASP A CA 1
ATOM 1389 C C . ASP A 1 171 ? 26.260 2.822 -18.736 1.00 75.12 171 ASP A C 1
ATOM 1391 O O . ASP A 1 171 ? 26.146 2.540 -17.544 1.00 75.12 171 ASP A O 1
ATOM 1395 N N . PHE A 1 172 ? 25.449 2.292 -19.650 1.00 73.06 172 PHE A N 1
ATOM 1396 C CA . PHE A 1 172 ? 24.349 1.386 -19.348 1.00 73.06 172 PHE A CA 1
ATOM 1397 C C . PHE A 1 172 ? 24.778 0.019 -18.804 1.00 73.06 172 PHE A C 1
ATOM 1399 O O . PHE A 1 172 ? 24.118 -0.517 -17.910 1.00 73.06 172 PHE A O 1
ATOM 1406 N N . ALA A 1 173 ? 25.868 -0.546 -19.325 1.00 74.38 173 ALA A N 1
ATOM 1407 C CA . ALA A 1 173 ? 26.423 -1.796 -18.823 1.00 74.38 173 ALA A CA 1
ATOM 1408 C C . ALA A 1 173 ? 27.090 -1.597 -17.447 1.00 74.38 173 ALA A C 1
ATOM 1410 O O . ALA A 1 173 ? 26.919 -2.433 -16.564 1.00 74.38 173 ALA A O 1
ATOM 1411 N N . THR A 1 174 ? 27.800 -0.480 -17.220 1.00 70.00 174 THR A N 1
ATOM 1412 C CA . THR A 1 174 ? 28.566 -0.200 -15.976 1.00 70.00 174 THR A CA 1
ATOM 1413 C C . THR A 1 174 ? 27.724 0.128 -14.759 1.00 70.00 174 THR A C 1
ATOM 1415 O O . THR A 1 174 ? 28.187 -0.041 -13.633 1.00 70.00 174 THR A O 1
ATOM 1418 N N . LYS A 1 175 ? 26.472 0.540 -14.945 1.00 64.12 175 LYS A N 1
ATOM 1419 C CA . LYS A 1 175 ? 25.612 0.977 -13.838 1.00 64.12 175 LYS A CA 1
ATOM 1420 C C . LYS A 1 175 ? 25.215 -0.122 -12.851 1.00 64.12 175 LYS A C 1
ATOM 1422 O O . LYS A 1 175 ? 25.013 0.193 -11.684 1.00 64.12 175 LYS A O 1
ATOM 1427 N N . SER A 1 176 ? 25.138 -1.391 -13.260 1.00 62.78 176 SER A N 1
ATOM 1428 C CA . SER A 1 176 ? 24.794 -2.483 -12.331 1.00 62.78 176 SER A CA 1
ATOM 1429 C C . SER A 1 176 ? 25.934 -2.856 -11.373 1.00 62.78 176 SER A C 1
ATOM 1431 O O . SER A 1 176 ? 25.684 -3.480 -10.343 1.00 62.78 176 SER A O 1
ATOM 1433 N N . ILE A 1 177 ? 27.172 -2.421 -11.646 1.00 63.62 177 ILE A N 1
ATOM 1434 C CA . ILE A 1 177 ? 28.359 -2.736 -10.832 1.00 63.62 177 ILE A CA 1
ATOM 1435 C C . ILE A 1 177 ? 28.269 -2.076 -9.450 1.00 63.62 177 ILE A C 1
ATOM 1437 O O . ILE A 1 177 ? 28.461 -2.743 -8.433 1.00 63.62 177 ILE A O 1
ATOM 1441 N N . ALA A 1 178 ? 27.903 -0.791 -9.398 1.00 59.06 178 ALA A N 1
ATOM 1442 C CA . ALA A 1 178 ? 27.748 -0.059 -8.140 1.00 59.06 178 ALA A CA 1
ATOM 1443 C C . ALA A 1 178 ? 26.623 -0.650 -7.269 1.00 59.06 178 ALA A C 1
ATOM 1445 O O . ALA A 1 178 ? 26.791 -0.832 -6.064 1.00 59.06 178 ALA A O 1
ATOM 1446 N N . THR A 1 179 ? 25.497 -1.030 -7.885 1.00 59.88 179 THR A N 1
ATOM 1447 C CA . THR A 1 179 ? 24.371 -1.673 -7.187 1.00 59.88 179 THR A CA 1
ATOM 1448 C C . THR A 1 179 ? 24.748 -3.055 -6.648 1.00 59.88 179 THR A C 1
ATOM 1450 O O . THR A 1 179 ? 24.397 -3.394 -5.517 1.00 59.88 179 THR A O 1
ATOM 1453 N N . LYS A 1 180 ? 25.505 -3.841 -7.423 1.00 65.75 180 LYS A N 1
ATOM 1454 C CA . LYS A 1 180 ? 26.031 -5.145 -7.001 1.00 65.75 180 LYS A CA 1
ATOM 1455 C C . LYS A 1 180 ? 26.973 -5.015 -5.802 1.00 65.75 180 LYS A C 1
ATOM 1457 O O . LYS A 1 180 ? 26.868 -5.815 -4.876 1.00 65.75 180 LYS A O 1
ATOM 1462 N N . ALA A 1 181 ? 27.848 -4.008 -5.785 1.00 64.06 181 ALA A N 1
ATOM 1463 C CA . ALA A 1 181 ? 28.733 -3.736 -4.651 1.00 64.06 181 ALA A CA 1
ATOM 1464 C C . ALA A 1 181 ? 27.943 -3.357 -3.383 1.00 64.06 181 ALA A C 1
ATOM 1466 O O . ALA A 1 181 ? 28.138 -3.972 -2.337 1.00 64.06 181 ALA A O 1
ATOM 1467 N N . ALA A 1 182 ? 26.978 -2.440 -3.506 1.00 60.75 182 ALA A N 1
ATOM 1468 C CA . ALA A 1 182 ? 26.137 -1.983 -2.398 1.00 60.75 182 ALA A CA 1
ATOM 1469 C C . ALA A 1 182 ? 25.301 -3.106 -1.760 1.00 60.75 182 ALA A C 1
ATOM 1471 O O . ALA A 1 182 ? 25.167 -3.187 -0.539 1.00 60.75 182 ALA A O 1
ATOM 1472 N N . GLN A 1 183 ? 24.723 -3.997 -2.574 1.00 62.91 183 GLN A N 1
ATOM 1473 C CA . GLN A 1 183 ? 23.976 -5.141 -2.043 1.00 62.91 183 GLN A CA 1
ATOM 1474 C C . GLN A 1 183 ? 24.891 -6.143 -1.334 1.00 62.91 183 GLN A C 1
ATOM 1476 O O . GLN A 1 183 ? 24.498 -6.684 -0.303 1.00 62.91 183 GLN A O 1
ATOM 1481 N N . LYS A 1 184 ? 26.111 -6.362 -1.840 1.00 65.06 184 LYS A N 1
ATOM 1482 C CA . LYS A 1 184 ? 27.087 -7.260 -1.206 1.00 65.06 184 LYS A CA 1
ATOM 1483 C C . LYS A 1 184 ? 27.588 -6.724 0.134 1.00 65.06 184 LYS A C 1
ATOM 1485 O O . LYS A 1 184 ? 27.691 -7.507 1.074 1.00 65.06 184 LYS A O 1
ATOM 1490 N N . GLU A 1 185 ? 27.829 -5.419 0.240 1.00 63.25 185 GLU A N 1
ATOM 1491 C CA . GLU A 1 185 ? 28.262 -4.769 1.483 1.00 63.25 185 GLU A CA 1
ATOM 1492 C C . GLU A 1 185 ? 27.234 -4.974 2.608 1.00 63.25 185 GLU A C 1
ATOM 1494 O O . GLU A 1 185 ? 27.573 -5.539 3.648 1.00 63.25 185 GLU A O 1
ATOM 1499 N N . ASN A 1 186 ? 25.955 -4.675 2.342 1.00 61.19 186 ASN A N 1
ATOM 1500 C CA . ASN A 1 186 ? 24.853 -4.852 3.302 1.00 61.19 186 ASN A CA 1
ATOM 1501 C C . ASN A 1 186 ? 24.646 -6.307 3.774 1.00 61.19 186 ASN A C 1
ATOM 1503 O O . ASN A 1 186 ? 24.073 -6.533 4.839 1.00 61.19 186 ASN A O 1
ATOM 1507 N N . ILE A 1 187 ? 25.068 -7.299 2.983 1.00 62.19 187 ILE A N 1
ATOM 1508 C CA . ILE A 1 187 ? 25.003 -8.723 3.355 1.00 62.19 187 ILE A CA 1
ATOM 1509 C C . ILE A 1 187 ? 26.186 -9.107 4.260 1.00 62.19 187 ILE A C 1
ATOM 1511 O O . ILE A 1 187 ? 26.037 -9.957 5.136 1.00 62.19 187 ILE A O 1
ATOM 1515 N N . SER A 1 188 ? 27.359 -8.500 4.052 1.00 55.12 188 SER A N 1
ATOM 1516 C CA . SER A 1 188 ? 28.613 -8.885 4.714 1.00 55.12 188 SER A CA 1
ATOM 1517 C C . SER A 1 188 ? 28.848 -8.283 6.106 1.00 55.12 188 SER A C 1
ATOM 1519 O O . SER A 1 188 ? 29.606 -8.870 6.876 1.00 55.12 188 SER A O 1
ATOM 1521 N N . THR A 1 189 ? 28.207 -7.163 6.455 1.00 52.62 189 THR A N 1
ATOM 1522 C CA . THR A 1 189 ? 28.414 -6.444 7.732 1.00 52.62 189 THR A CA 1
ATOM 1523 C C . THR A 1 189 ? 27.096 -6.197 8.491 1.00 52.62 189 THR A C 1
ATOM 1525 O O . THR A 1 189 ? 26.662 -5.057 8.643 1.00 52.62 189 THR A O 1
ATOM 1528 N N . PRO A 1 190 ? 26.420 -7.245 9.006 1.00 49.47 190 PRO A N 1
ATOM 1529 C CA . PRO A 1 190 ? 25.129 -7.098 9.689 1.00 49.47 190 PRO A CA 1
ATOM 1530 C C . PRO A 1 190 ? 25.188 -6.449 11.089 1.00 49.47 190 PRO A C 1
ATOM 1532 O O . PRO A 1 190 ? 24.128 -6.117 11.624 1.00 49.47 190 PRO A O 1
ATOM 1535 N N . ASP A 1 191 ? 26.379 -6.287 11.684 1.00 41.41 191 ASP A N 1
ATOM 1536 C CA . ASP A 1 191 ? 26.573 -5.833 13.077 1.00 41.41 191 ASP A CA 1
ATOM 1537 C C . ASP A 1 191 ? 27.347 -4.503 13.224 1.00 41.41 191 ASP A C 1
ATOM 1539 O O . ASP A 1 191 ? 27.512 -4.021 14.342 1.00 41.41 191 ASP A O 1
ATOM 1543 N N . ASP A 1 192 ? 27.781 -3.875 12.126 1.00 40.12 192 ASP A N 1
ATOM 1544 C CA . ASP A 1 192 ? 28.429 -2.557 12.172 1.00 40.12 192 ASP A CA 1
ATOM 1545 C C . ASP A 1 192 ? 27.390 -1.445 11.958 1.00 40.12 192 ASP A C 1
ATOM 1547 O O . ASP A 1 192 ? 27.047 -1.092 10.828 1.00 40.12 192 ASP A O 1
ATOM 1551 N N . GLU A 1 193 ? 26.907 -0.847 13.052 1.00 38.47 193 GLU A N 1
ATOM 1552 C CA . GLU A 1 193 ? 26.000 0.319 13.029 1.00 38.47 193 GLU A CA 1
ATOM 1553 C C . GLU A 1 193 ? 26.592 1.523 12.261 1.00 38.47 193 GLU A C 1
ATOM 1555 O O . GLU A 1 193 ? 25.854 2.388 11.790 1.00 38.47 193 GLU A O 1
ATOM 1560 N N . ASN A 1 194 ? 27.916 1.542 12.068 1.00 35.34 194 ASN A N 1
ATOM 1561 C CA . ASN A 1 194 ? 28.657 2.584 11.353 1.00 35.34 194 ASN A CA 1
ATOM 1562 C C . ASN A 1 194 ? 28.929 2.280 9.866 1.00 35.34 194 ASN A C 1
ATOM 1564 O O . ASN A 1 194 ? 29.475 3.141 9.179 1.00 35.34 194 ASN A O 1
ATOM 1568 N N . ALA A 1 195 ? 28.544 1.111 9.335 1.00 34.59 195 ALA A N 1
ATOM 1569 C CA . ALA A 1 195 ? 28.652 0.834 7.891 1.00 34.59 195 ALA A CA 1
ATOM 1570 C C . ALA A 1 195 ? 27.567 1.562 7.067 1.00 34.59 195 ALA A C 1
ATOM 1572 O O . ALA A 1 195 ? 27.621 1.628 5.837 1.00 34.59 195 ALA A O 1
ATOM 1573 N N . ALA A 1 196 ? 26.579 2.160 7.736 1.00 37.59 196 ALA A N 1
ATOM 1574 C CA . ALA A 1 196 ? 25.588 3.014 7.108 1.00 37.59 196 ALA A CA 1
ATOM 1575 C C . ALA A 1 196 ? 26.206 4.371 6.749 1.00 37.59 196 ALA A C 1
ATOM 1577 O O . ALA A 1 196 ? 26.130 5.298 7.546 1.00 37.59 196 ALA A O 1
ATOM 1578 N N . LEU A 1 197 ? 26.799 4.460 5.555 1.00 35.12 197 LEU A N 1
ATOM 1579 C CA . LEU A 1 197 ? 26.964 5.646 4.686 1.00 35.12 197 LEU A CA 1
ATOM 1580 C C . LEU A 1 197 ? 28.216 5.500 3.803 1.00 35.12 197 LEU A C 1
ATOM 1582 O O . LEU A 1 197 ? 28.983 6.445 3.628 1.00 35.12 197 LEU A O 1
ATOM 1586 N N . GLY A 1 198 ? 28.408 4.335 3.179 1.00 28.81 198 GLY A N 1
ATOM 1587 C CA . GLY A 1 198 ? 29.174 4.299 1.939 1.00 28.81 198 GLY A CA 1
ATOM 1588 C C . GLY A 1 198 ? 28.504 5.252 0.950 1.00 28.81 198 GLY A C 1
ATOM 1589 O O . GLY A 1 198 ? 27.342 5.058 0.588 1.00 28.81 198 GLY A O 1
ATOM 1590 N N . THR A 1 199 ? 29.203 6.324 0.577 1.00 32.00 199 THR A N 1
ATOM 1591 C CA . THR A 1 199 ? 28.835 7.325 -0.432 1.00 32.00 199 THR A CA 1
ATOM 1592 C C . THR A 1 199 ? 28.756 6.652 -1.803 1.00 32.00 199 THR A C 1
ATOM 1594 O O . THR A 1 199 ? 29.592 6.837 -2.681 1.00 32.00 199 THR A O 1
ATOM 1597 N N . ILE A 1 200 ? 27.764 5.787 -1.976 1.00 37.34 200 ILE A N 1
ATOM 1598 C CA . ILE A 1 200 ? 27.438 5.164 -3.247 1.00 37.34 200 ILE A CA 1
ATOM 1599 C C . ILE A 1 200 ? 26.865 6.282 -4.105 1.00 37.34 200 ILE A C 1
ATOM 1601 O O . ILE A 1 200 ? 25.891 6.922 -3.706 1.00 37.34 200 ILE A O 1
ATOM 1605 N N . VAL A 1 201 ? 27.499 6.530 -5.254 1.00 38.12 201 VAL A N 1
ATOM 1606 C CA . VAL A 1 201 ? 27.002 7.444 -6.289 1.00 38.12 201 VAL A CA 1
ATOM 1607 C C . VAL A 1 201 ? 25.541 7.087 -6.533 1.00 38.12 201 VAL A C 1
ATOM 1609 O O . VAL A 1 201 ? 25.236 6.007 -7.047 1.00 38.12 201 VAL A O 1
ATOM 1612 N N . GLN A 1 202 ? 24.636 7.949 -6.077 1.00 47.56 202 GLN A N 1
ATOM 1613 C CA . GLN A 1 202 ? 23.213 7.685 -6.187 1.00 47.56 202 GLN A CA 1
ATOM 1614 C C . GLN A 1 202 ? 22.864 7.739 -7.670 1.00 47.56 202 GLN A C 1
ATOM 1616 O O . GLN A 1 202 ? 23.438 8.539 -8.414 1.00 47.56 202 GLN A O 1
ATOM 1621 N N . TRP A 1 203 ? 21.910 6.904 -8.103 1.00 51.31 203 TRP A N 1
ATOM 1622 C CA . TRP A 1 203 ? 21.350 6.921 -9.463 1.00 51.31 203 TRP A CA 1
ATOM 1623 C C . TRP A 1 203 ? 21.198 8.355 -9.983 1.00 51.31 203 TRP A C 1
ATOM 1625 O O . TRP A 1 203 ? 21.592 8.663 -11.102 1.00 51.31 203 TRP A O 1
ATOM 1635 N N . ASP A 1 204 ? 20.738 9.251 -9.112 1.00 50.78 204 ASP A N 1
ATOM 1636 C CA . ASP A 1 204 ? 20.416 10.618 -9.454 1.00 50.78 204 ASP A CA 1
ATOM 1637 C C . ASP A 1 204 ? 21.577 11.601 -9.663 1.00 50.78 204 ASP A C 1
ATOM 1639 O O . ASP A 1 204 ? 21.316 12.768 -9.977 1.00 50.78 204 ASP A O 1
ATOM 1643 N N . ASP A 1 205 ? 22.826 11.175 -9.493 1.00 52.22 205 ASP A N 1
ATOM 1644 C CA . ASP A 1 205 ? 23.993 12.056 -9.611 1.00 52.22 205 ASP A CA 1
ATOM 1645 C C . ASP A 1 205 ? 24.481 12.201 -11.070 1.00 52.22 205 ASP A C 1
ATOM 1647 O O . ASP A 1 205 ? 25.276 13.093 -11.382 1.00 52.22 205 ASP A O 1
ATOM 1651 N N . SER A 1 206 ? 23.955 11.390 -12.003 1.00 60.75 206 SER A N 1
ATOM 1652 C CA . SER A 1 206 ? 24.285 11.445 -13.438 1.00 60.75 206 SER A CA 1
ATOM 1653 C C . SER A 1 206 ? 23.235 12.204 -14.275 1.00 60.75 206 SER A C 1
ATOM 1655 O O . SER A 1 206 ? 22.069 12.310 -13.902 1.00 60.75 206 SER A O 1
ATOM 1657 N N . ASN A 1 207 ? 23.616 12.745 -15.442 1.00 62.75 207 ASN A N 1
ATOM 1658 C CA . ASN A 1 207 ? 22.670 13.452 -16.329 1.00 62.75 207 ASN A CA 1
ATOM 1659 C C . ASN A 1 207 ? 21.704 12.506 -17.083 1.00 62.75 207 ASN A C 1
ATOM 1661 O O . ASN A 1 207 ? 20.726 12.969 -17.666 1.00 62.75 207 ASN A O 1
ATOM 1665 N N . HIS A 1 208 ? 21.986 11.196 -17.089 1.00 71.19 208 HIS A N 1
ATOM 1666 C CA . HIS A 1 208 ? 21.288 10.170 -17.880 1.00 71.19 208 HIS A CA 1
ATOM 1667 C C . HIS A 1 208 ? 21.013 10.601 -19.326 1.00 71.19 208 HIS A C 1
ATOM 1669 O O . HIS A 1 208 ? 19.880 10.517 -19.790 1.00 71.19 208 HIS A O 1
ATOM 1675 N N . LEU A 1 209 ? 22.042 11.083 -20.030 1.00 80.19 209 LEU A N 1
ATOM 1676 C CA . LEU A 1 209 ? 21.899 11.385 -21.449 1.00 80.19 209 LEU A CA 1
ATOM 1677 C C . LEU A 1 209 ? 21.703 10.084 -22.230 1.00 80.19 209 LEU A C 1
ATOM 1679 O O . LEU A 1 209 ? 22.590 9.233 -22.259 1.00 80.19 209 LEU A O 1
ATOM 1683 N N . LEU A 1 210 ? 20.553 9.957 -22.876 1.00 82.00 210 LEU A N 1
ATOM 1684 C CA . LEU A 1 210 ? 20.198 8.849 -23.751 1.00 82.00 210 LEU A CA 1
ATOM 1685 C C . LEU A 1 210 ? 19.998 9.396 -25.148 1.00 82.00 210 LEU A C 1
ATOM 1687 O O . LEU A 1 210 ? 19.292 10.381 -25.306 1.00 82.00 210 LEU A O 1
ATOM 1691 N N . VAL A 1 211 ? 20.579 8.734 -26.143 1.00 82.75 211 VAL A N 1
ATOM 1692 C CA . VAL A 1 211 ? 20.295 8.982 -27.558 1.00 82.75 211 VAL A CA 1
ATOM 1693 C C . VAL A 1 211 ? 19.822 7.673 -28.153 1.00 82.75 211 VAL A C 1
ATOM 1695 O O . VAL A 1 211 ? 20.490 6.653 -27.988 1.00 82.75 211 VAL A O 1
ATOM 1698 N N . PHE A 1 212 ? 18.661 7.689 -28.795 1.00 84.31 212 PHE A N 1
ATOM 1699 C CA . PHE A 1 212 ? 18.064 6.485 -29.359 1.00 84.31 212 PHE A CA 1
ATOM 1700 C C . PHE A 1 212 ? 17.115 6.827 -30.506 1.00 84.31 212 PHE A C 1
ATOM 1702 O O . PHE A 1 212 ? 16.589 7.937 -30.609 1.00 84.31 212 PHE A O 1
ATOM 1709 N N . PHE A 1 213 ? 16.914 5.845 -31.378 1.00 85.75 213 PHE A N 1
ATOM 1710 C CA . PHE A 1 213 ? 16.031 5.956 -32.535 1.00 85.75 213 PHE A CA 1
ATOM 1711 C C . PHE A 1 213 ? 14.556 5.870 -32.137 1.00 85.75 213 PHE A C 1
ATOM 1713 O O . PHE A 1 213 ? 14.163 5.016 -31.326 1.00 85.75 213 PHE A O 1
ATOM 1720 N N . LEU A 1 214 ? 13.743 6.729 -32.753 1.00 85.56 214 LEU A N 1
ATOM 1721 C CA . LEU A 1 214 ? 12.292 6.739 -32.590 1.00 85.56 214 LEU A CA 1
ATOM 1722 C C . LEU A 1 214 ? 11.655 5.519 -33.269 1.00 85.56 214 LEU A C 1
ATOM 1724 O O . LEU A 1 214 ? 12.204 4.945 -34.208 1.00 85.56 214 LEU A O 1
ATOM 1728 N N . SER A 1 215 ? 10.504 5.073 -32.764 1.00 84.44 215 SER A N 1
ATOM 1729 C CA . SER A 1 215 ? 9.784 3.923 -33.339 1.00 84.44 215 SER A CA 1
ATOM 1730 C C . SER A 1 215 ? 8.718 4.320 -34.348 1.00 84.44 215 SER A C 1
ATOM 1732 O O . SER A 1 215 ? 8.509 3.571 -35.300 1.00 84.44 215 SER A O 1
ATOM 1734 N N . GLN A 1 216 ? 8.082 5.481 -34.170 1.00 83.38 216 GLN A N 1
ATOM 1735 C CA . GLN A 1 216 ? 7.122 6.026 -35.138 1.00 83.38 216 GLN A CA 1
ATOM 1736 C C . GLN A 1 216 ? 7.825 6.673 -36.336 1.00 83.38 216 GLN A C 1
ATOM 1738 O O . GLN A 1 216 ? 7.338 6.584 -37.460 1.00 83.38 216 GLN A O 1
ATOM 1743 N N . THR A 1 217 ? 8.996 7.268 -36.104 1.00 81.81 217 THR A N 1
ATOM 1744 C CA . THR A 1 217 ? 9.850 7.895 -37.121 1.00 81.81 217 THR A CA 1
ATOM 1745 C C . THR A 1 217 ? 11.263 7.300 -37.064 1.00 81.81 217 THR A C 1
ATOM 1747 O O . THR A 1 217 ? 12.178 7.922 -36.532 1.00 81.81 217 THR A O 1
ATOM 1750 N N . PRO A 1 218 ? 11.482 6.085 -37.608 1.00 80.19 218 PRO A N 1
ATOM 1751 C CA . PRO A 1 218 ? 12.763 5.368 -37.509 1.00 80.19 218 PRO A CA 1
ATOM 1752 C C . PRO A 1 218 ? 13.990 6.122 -38.040 1.00 80.19 218 PRO A C 1
ATOM 1754 O O . PRO A 1 218 ? 15.119 5.749 -37.731 1.00 80.19 218 PRO A O 1
ATOM 1757 N N . ASP A 1 219 ? 13.769 7.177 -38.824 1.00 82.69 219 ASP A N 1
ATOM 1758 C CA . ASP A 1 219 ? 14.805 8.042 -39.388 1.00 82.69 219 ASP A CA 1
ATOM 1759 C C . ASP A 1 219 ? 15.279 9.161 -38.457 1.00 82.69 219 ASP A C 1
ATOM 1761 O O . ASP A 1 219 ? 16.296 9.808 -38.712 1.00 82.69 219 ASP A O 1
ATOM 1765 N N . SER A 1 220 ? 14.579 9.367 -37.349 1.00 83.69 220 SER A N 1
ATOM 1766 C CA . SER A 1 220 ? 14.861 10.416 -36.380 1.00 83.69 220 SER A CA 1
ATOM 1767 C C . SER A 1 220 ? 15.413 9.827 -35.084 1.00 83.69 220 SER A C 1
ATOM 1769 O O . SER A 1 220 ? 15.068 8.714 -34.668 1.00 83.69 220 SER A O 1
ATOM 1771 N N . ILE A 1 221 ? 16.268 10.598 -34.418 1.00 85.56 221 ILE A N 1
ATOM 1772 C CA . ILE A 1 221 ? 16.748 10.287 -33.071 1.00 85.56 221 ILE A CA 1
ATOM 1773 C C . ILE A 1 221 ? 16.158 11.279 -32.075 1.00 85.56 221 ILE A C 1
ATOM 1775 O O . ILE A 1 221 ? 15.868 12.427 -32.395 1.00 85.56 221 ILE A O 1
ATOM 1779 N N . CYS A 1 222 ? 16.005 10.825 -30.841 1.00 86.12 222 CYS A N 1
ATOM 1780 C CA . CYS A 1 222 ? 15.656 11.670 -29.711 1.00 86.12 222 CYS A CA 1
ATOM 1781 C C . CYS A 1 222 ? 16.769 11.589 -28.672 1.00 86.12 222 CYS A C 1
ATOM 1783 O O . CYS A 1 222 ? 17.391 10.535 -28.493 1.00 86.12 222 CYS A O 1
ATOM 1785 N N . ALA A 1 223 ? 17.009 12.710 -27.989 1.00 87.50 223 ALA A N 1
ATOM 1786 C CA . ALA A 1 223 ? 17.842 12.739 -26.805 1.00 87.50 223 ALA A CA 1
ATOM 1787 C C . ALA A 1 223 ? 17.005 13.017 -25.558 1.00 87.50 223 ALA A C 1
ATOM 1789 O O . ALA A 1 223 ? 16.351 14.054 -25.464 1.00 87.50 223 ALA A O 1
ATOM 1790 N N . LEU A 1 224 ? 17.082 12.122 -24.577 1.00 87.44 224 LEU A N 1
ATOM 1791 C CA . LEU A 1 224 ? 16.534 12.345 -23.241 1.00 87.44 224 LEU A CA 1
ATOM 1792 C C . LEU A 1 224 ? 17.667 12.658 -22.272 1.00 87.44 224 LEU A C 1
ATOM 1794 O O . LEU A 1 224 ? 18.725 12.036 -22.325 1.00 87.44 224 LEU A O 1
ATOM 1798 N N . TYR A 1 225 ? 17.446 13.615 -21.380 1.00 86.56 225 TYR A N 1
ATOM 1799 C CA . TYR A 1 225 ? 18.424 14.048 -20.384 1.00 86.56 225 TYR A CA 1
ATOM 1800 C C . TYR A 1 225 ? 17.711 14.695 -19.200 1.00 86.56 225 TYR A C 1
ATOM 1802 O O . TYR A 1 225 ? 16.590 15.193 -19.320 1.00 86.56 225 TYR A O 1
ATOM 1810 N N . ARG A 1 226 ? 18.373 14.712 -18.040 1.00 78.56 226 ARG A N 1
ATOM 1811 C CA . ARG A 1 226 ? 17.848 15.394 -16.851 1.00 78.56 226 ARG A CA 1
ATOM 1812 C C . ARG A 1 226 ? 18.107 16.889 -16.866 1.00 78.56 226 ARG A C 1
ATOM 1814 O O . ARG A 1 226 ? 17.321 17.626 -16.285 1.00 78.56 226 ARG A O 1
ATOM 1821 N N . ASP A 1 227 ? 19.225 17.323 -17.425 1.00 81.19 227 ASP A N 1
ATOM 1822 C CA . ASP A 1 227 ? 19.698 18.703 -17.437 1.00 81.19 227 ASP A CA 1
ATOM 1823 C C . ASP A 1 227 ? 20.286 19.024 -18.817 1.00 81.19 227 ASP A C 1
ATOM 1825 O O . ASP A 1 227 ? 21.259 18.396 -19.256 1.00 81.19 227 ASP A O 1
ATOM 1829 N N . LYS A 1 228 ? 19.678 19.996 -19.508 1.00 84.69 228 LYS A N 1
ATOM 1830 C CA . LYS A 1 228 ? 20.066 20.391 -20.868 1.00 84.69 228 LYS A CA 1
ATOM 1831 C C . LYS A 1 228 ? 21.452 21.042 -20.928 1.00 84.69 228 LYS A C 1
ATOM 1833 O O . LYS A 1 228 ? 22.130 20.969 -21.958 1.00 84.69 228 LYS A O 1
ATOM 1838 N N . GLU A 1 229 ? 21.921 21.616 -19.818 1.00 84.12 229 GLU A N 1
ATOM 1839 C CA . GLU A 1 229 ? 23.243 22.251 -19.739 1.00 84.12 229 GLU A CA 1
ATOM 1840 C C . GLU A 1 229 ? 24.374 21.221 -19.707 1.00 84.12 229 GLU A C 1
ATOM 1842 O O . GLU A 1 229 ? 25.479 21.469 -20.185 1.00 84.12 229 GLU A O 1
ATOM 1847 N N . LYS A 1 230 ? 24.078 20.014 -19.220 1.00 82.06 230 LYS A N 1
ATOM 1848 C CA . LYS A 1 230 ? 25.022 18.892 -19.155 1.00 82.06 230 LYS A CA 1
ATOM 1849 C C . LYS A 1 230 ? 25.056 18.053 -20.440 1.00 82.06 230 LYS A C 1
ATOM 1851 O O . LYS A 1 230 ? 25.688 16.996 -20.457 1.00 82.06 230 LYS A O 1
ATOM 1856 N N . VAL A 1 231 ? 24.369 18.471 -21.508 1.00 83.44 231 VAL A N 1
ATOM 1857 C CA . VAL A 1 231 ? 24.380 17.769 -22.801 1.00 83.44 231 VAL A CA 1
ATOM 1858 C C . VAL A 1 231 ? 25.641 18.157 -23.592 1.00 83.44 231 VAL A C 1
ATOM 1860 O O . VAL A 1 231 ? 25.840 19.342 -23.875 1.00 83.44 231 VAL A O 1
ATOM 1863 N N . PRO A 1 232 ? 26.500 17.194 -23.977 1.00 83.06 232 PRO A N 1
ATOM 1864 C CA . PRO A 1 232 ? 27.704 17.452 -24.760 1.00 83.06 232 PRO A CA 1
ATOM 1865 C C . PRO A 1 232 ? 27.424 18.160 -26.093 1.00 83.06 232 PRO A C 1
ATOM 1867 O O . PRO A 1 232 ? 26.430 17.881 -26.766 1.00 83.06 232 PRO A O 1
ATOM 1870 N N . LYS A 1 233 ? 28.341 19.044 -26.514 1.00 80.62 233 LYS A N 1
ATOM 1871 C CA . LYS A 1 233 ? 28.203 19.840 -27.751 1.00 80.62 233 LYS A CA 1
ATOM 1872 C C . LYS A 1 233 ? 27.983 18.977 -28.994 1.00 80.62 233 LYS A C 1
ATOM 1874 O O . LYS A 1 233 ? 27.126 19.299 -29.798 1.00 80.62 233 LYS A O 1
ATOM 1879 N N . ASN A 1 234 ? 28.699 17.860 -29.111 1.00 77.25 234 ASN A N 1
ATOM 1880 C CA . ASN A 1 234 ? 28.568 16.929 -30.233 1.00 77.25 234 ASN A CA 1
ATOM 1881 C C . ASN A 1 234 ? 27.155 16.324 -30.344 1.00 77.25 234 ASN A C 1
ATOM 1883 O O . ASN A 1 234 ? 26.687 16.073 -31.449 1.00 77.25 234 ASN A O 1
ATOM 1887 N N . VAL A 1 235 ? 26.456 16.129 -29.220 1.00 81.69 235 VAL A N 1
ATOM 1888 C CA . VAL A 1 235 ? 25.057 15.674 -29.215 1.00 81.69 235 VAL A CA 1
ATOM 1889 C C . VAL A 1 235 ? 24.105 16.812 -29.580 1.00 81.69 235 VAL A C 1
ATOM 1891 O O . VAL A 1 235 ? 23.164 16.583 -30.332 1.00 81.69 235 VAL A O 1
ATOM 1894 N N . LYS A 1 236 ? 24.373 18.047 -29.127 1.00 83.88 236 LYS A N 1
ATOM 1895 C CA . LYS A 1 236 ? 23.601 19.231 -29.549 1.00 83.88 236 LYS A CA 1
ATOM 1896 C C . LYS A 1 236 ? 23.675 19.427 -31.064 1.00 83.88 236 LYS A C 1
ATOM 1898 O O . LYS A 1 236 ? 22.637 19.524 -31.703 1.00 83.88 236 LYS A O 1
ATOM 1903 N N . THR A 1 237 ? 24.878 19.392 -31.634 1.00 80.25 237 THR A N 1
ATOM 1904 C CA . THR A 1 237 ? 25.102 19.491 -33.084 1.00 80.25 237 THR A CA 1
ATOM 1905 C C . THR A 1 237 ? 24.380 18.381 -33.853 1.00 80.25 237 THR A C 1
ATOM 1907 O O . THR A 1 237 ? 23.725 18.634 -34.860 1.00 80.25 237 THR A O 1
ATOM 1910 N N . LEU A 1 238 ? 24.435 17.148 -33.341 1.00 80.38 238 LEU A N 1
ATOM 1911 C CA . LEU A 1 238 ? 23.750 16.005 -33.936 1.00 80.38 238 LEU A CA 1
ATOM 1912 C C . LEU A 1 238 ? 22.222 16.206 -33.991 1.00 80.38 238 LEU A C 1
ATOM 1914 O O . LEU A 1 238 ? 21.619 15.948 -35.027 1.00 80.38 238 LEU A O 1
ATOM 1918 N N . LEU A 1 239 ? 21.601 16.694 -32.915 1.00 83.88 239 LEU A N 1
ATOM 1919 C CA . LEU A 1 239 ? 20.156 16.961 -32.885 1.00 83.88 239 LEU A CA 1
ATOM 1920 C C . LEU A 1 239 ? 19.774 18.177 -33.740 1.00 83.88 239 LEU A C 1
ATOM 1922 O O . LEU A 1 239 ? 18.773 18.124 -34.447 1.00 83.88 239 LEU A O 1
ATOM 1926 N N . GLN A 1 240 ? 20.596 19.234 -33.732 1.00 82.00 240 GLN A N 1
ATOM 1927 C CA . GLN A 1 240 ? 20.427 20.405 -34.604 1.00 82.00 240 GLN A CA 1
ATOM 1928 C C . GLN A 1 240 ? 20.389 20.012 -36.075 1.00 82.00 240 GLN A C 1
ATOM 1930 O O . GLN A 1 240 ? 19.560 20.532 -36.812 1.00 82.00 240 GLN A O 1
ATOM 1935 N N . SER A 1 241 ? 21.242 19.069 -36.491 1.00 78.25 241 SER A N 1
ATOM 1936 C CA . SER A 1 241 ? 21.282 18.618 -37.885 1.00 78.25 241 SER A CA 1
ATOM 1937 C C . SER A 1 241 ? 19.950 18.040 -38.374 1.00 78.25 241 SER A C 1
ATOM 1939 O O . SER A 1 241 ? 19.663 18.111 -39.561 1.00 78.25 241 SER A O 1
ATOM 1941 N N . GLN A 1 242 ? 19.124 17.502 -37.469 1.00 77.38 242 GLN A N 1
ATOM 1942 C CA . GLN A 1 242 ? 17.827 16.911 -37.803 1.00 77.38 242 GLN A CA 1
ATOM 1943 C C . GLN A 1 242 ? 16.663 17.906 -37.752 1.00 77.38 242 GLN A C 1
ATOM 1945 O O . GLN A 1 242 ? 15.544 17.557 -38.132 1.00 77.38 242 GLN A O 1
ATOM 1950 N N . TYR A 1 243 ? 16.888 19.119 -37.247 1.00 77.62 243 TYR A N 1
ATOM 1951 C CA . TYR A 1 243 ? 15.829 20.102 -37.074 1.00 77.62 243 TYR A CA 1
ATOM 1952 C C . TYR A 1 243 ? 15.595 20.895 -38.361 1.00 77.62 243 TYR A C 1
ATOM 1954 O O . TYR A 1 243 ? 16.488 21.567 -38.871 1.00 77.62 243 TYR A O 1
ATOM 1962 N N . ILE A 1 244 ? 14.361 20.849 -38.862 1.00 65.06 244 ILE A N 1
ATOM 1963 C CA . ILE A 1 244 ? 13.927 21.583 -40.054 1.00 65.06 244 ILE A CA 1
ATOM 1964 C C . ILE A 1 244 ? 13.106 22.794 -39.577 1.00 65.06 244 ILE A C 1
ATOM 1966 O O . ILE A 1 244 ? 11.891 22.699 -39.415 1.00 65.06 244 ILE A O 1
ATOM 1970 N N . GLY A 1 245 ? 13.766 23.920 -39.283 1.00 62.62 245 GLY A N 1
ATOM 1971 C CA . GLY A 1 245 ? 13.116 25.144 -38.788 1.00 62.62 245 GLY A CA 1
ATOM 1972 C C . GLY A 1 245 ? 14.069 26.337 -38.611 1.00 62.62 245 GLY A C 1
ATOM 1973 O O . GLY A 1 245 ? 15.246 26.252 -38.957 1.00 62.62 245 GLY A O 1
ATOM 1974 N N . ASP A 1 246 ? 13.557 27.461 -38.091 1.00 54.22 246 ASP A N 1
ATOM 1975 C CA . ASP A 1 246 ? 14.307 28.720 -37.921 1.00 54.22 246 ASP A CA 1
ATOM 1976 C C . ASP A 1 246 ? 15.573 28.580 -37.051 1.00 54.22 246 ASP A C 1
ATOM 1978 O O . ASP A 1 246 ? 15.659 27.722 -36.173 1.00 54.22 246 ASP A O 1
ATOM 1982 N N . LYS A 1 247 ? 16.539 29.495 -37.241 1.00 57.72 247 LYS A N 1
ATOM 1983 C CA . LYS A 1 247 ? 17.884 29.492 -36.613 1.00 57.72 247 LYS A CA 1
ATOM 1984 C C . LYS A 1 247 ? 17.917 29.497 -35.070 1.00 57.72 247 LYS A C 1
ATOM 1986 O O . LYS A 1 247 ? 18.996 29.350 -34.500 1.00 57.72 247 LYS A O 1
ATOM 1991 N N . ASN A 1 248 ? 16.778 29.643 -34.393 1.00 65.31 248 ASN A N 1
ATOM 1992 C CA . ASN A 1 248 ? 16.661 29.648 -32.931 1.00 65.31 248 ASN A CA 1
ATOM 1993 C C . ASN A 1 248 ? 16.224 28.271 -32.395 1.00 65.31 248 ASN A C 1
ATOM 1995 O O . ASN A 1 248 ? 15.162 28.145 -31.790 1.00 65.31 248 ASN A O 1
ATOM 1999 N N . TRP A 1 249 ? 17.033 27.235 -32.628 1.00 78.75 249 TRP A N 1
ATOM 2000 C CA . TRP A 1 249 ? 16.822 25.906 -32.043 1.00 78.75 249 TRP A CA 1
ATOM 2001 C C . TRP A 1 249 ? 17.450 25.810 -30.644 1.00 78.75 249 TRP A C 1
ATOM 2003 O O . TRP A 1 249 ? 18.610 26.189 -30.462 1.00 78.75 249 TRP A O 1
ATOM 2013 N N . ASP A 1 250 ? 16.716 25.257 -29.675 1.00 82.69 250 ASP A N 1
ATOM 2014 C CA . ASP A 1 250 ? 17.220 24.902 -28.341 1.00 82.69 250 ASP A CA 1
ATOM 2015 C C . ASP A 1 250 ? 16.714 23.511 -27.927 1.00 82.69 250 ASP A C 1
ATOM 2017 O O . ASP A 1 250 ? 15.767 22.968 -28.493 1.00 82.69 250 ASP A O 1
ATOM 2021 N N . LEU A 1 251 ? 17.377 22.938 -26.929 1.00 85.06 251 LEU A N 1
ATOM 2022 C CA . LEU A 1 251 ? 17.030 21.672 -26.305 1.00 85.06 251 LEU A CA 1
ATOM 2023 C C . LEU A 1 251 ? 15.737 21.767 -25.482 1.00 85.06 251 LEU A C 1
ATOM 2025 O O . LEU A 1 251 ? 15.562 22.686 -24.678 1.00 85.06 251 LEU A O 1
ATOM 2029 N N . ASP A 1 252 ? 14.901 20.736 -25.602 1.00 85.81 252 ASP A N 1
ATOM 2030 C CA . ASP A 1 252 ? 13.685 20.551 -24.812 1.00 85.81 252 ASP A CA 1
ATOM 2031 C C . ASP A 1 252 ? 13.957 20.561 -23.301 1.00 85.81 252 ASP A C 1
ATOM 2033 O O . ASP A 1 252 ? 14.906 19.937 -22.813 1.00 85.81 252 ASP A O 1
ATOM 2037 N N . ASP A 1 253 ? 13.093 21.228 -22.534 1.00 86.00 253 ASP A N 1
ATOM 2038 C CA . ASP A 1 253 ? 13.123 21.199 -21.070 1.00 86.00 253 ASP A CA 1
ATOM 2039 C C . ASP A 1 253 ? 12.059 20.246 -20.516 1.00 86.00 253 ASP A C 1
ATOM 2041 O O . ASP A 1 253 ? 10.967 20.643 -20.096 1.00 86.00 253 ASP A O 1
ATOM 2045 N N . TYR A 1 254 ? 12.411 18.961 -20.476 1.00 86.12 254 TYR A N 1
ATOM 2046 C CA . TYR A 1 254 ? 11.524 17.901 -19.999 1.00 86.12 254 TYR A CA 1
ATOM 2047 C C . TYR A 1 254 ? 11.007 18.127 -18.571 1.00 86.12 254 TYR A C 1
ATOM 2049 O O . TYR A 1 254 ? 9.912 17.668 -18.248 1.00 86.12 254 TYR A O 1
ATOM 2057 N N . ARG A 1 255 ? 11.746 18.834 -17.700 1.00 81.81 255 ARG A N 1
ATOM 2058 C CA . ARG A 1 255 ? 11.328 19.053 -16.299 1.00 81.81 255 ARG A CA 1
ATOM 2059 C C . ARG A 1 255 ? 10.079 19.920 -16.195 1.00 81.81 255 ARG A C 1
ATOM 2061 O O . ARG A 1 255 ? 9.285 19.734 -15.271 1.00 81.81 255 ARG A O 1
ATOM 2068 N N . ASN A 1 256 ? 9.930 20.857 -17.126 1.00 82.19 256 ASN A N 1
ATOM 2069 C CA . ASN A 1 256 ? 8.836 21.821 -17.162 1.00 82.19 256 ASN A CA 1
ATOM 2070 C C . ASN A 1 256 ? 7.730 21.438 -18.156 1.00 82.19 256 ASN A C 1
ATOM 2072 O O . ASN A 1 256 ? 6.661 22.051 -18.137 1.00 82.19 256 ASN A O 1
ATOM 2076 N N . MET A 1 257 ? 7.948 20.407 -18.980 1.00 87.06 257 MET A N 1
ATOM 2077 C CA . MET A 1 257 ? 6.929 19.870 -19.880 1.00 87.06 257 MET A CA 1
ATOM 2078 C C . MET A 1 257 ? 5.715 19.326 -19.123 1.00 87.06 257 MET A C 1
ATOM 2080 O O . MET A 1 257 ? 5.809 18.786 -18.016 1.00 87.06 257 MET A O 1
ATOM 2084 N N . ASN A 1 258 ? 4.544 19.462 -19.743 1.00 85.50 258 ASN A N 1
ATOM 2085 C CA . ASN A 1 258 ? 3.315 18.892 -19.209 1.00 85.50 258 ASN A CA 1
ATOM 2086 C C . ASN A 1 258 ? 3.211 17.388 -19.543 1.00 85.50 258 ASN A C 1
ATOM 2088 O O . ASN A 1 258 ? 3.909 16.869 -20.412 1.00 85.50 258 ASN A O 1
ATOM 2092 N N . SER A 1 259 ? 2.299 16.681 -18.871 1.00 86.00 259 SER A N 1
ATOM 2093 C CA . SER A 1 259 ? 2.125 15.233 -19.041 1.00 86.00 259 SER A CA 1
ATOM 2094 C C . SER A 1 259 ? 1.746 14.808 -20.467 1.00 86.00 259 SER A C 1
ATOM 2096 O O . SER A 1 259 ? 2.069 13.690 -20.855 1.00 86.00 259 SER A O 1
ATOM 2098 N N . LYS A 1 260 ? 1.059 15.662 -21.244 1.00 87.25 260 LYS A N 1
ATOM 2099 C CA . LYS A 1 260 ? 0.644 15.345 -22.622 1.00 87.25 260 LYS A CA 1
ATOM 2100 C C . LYS A 1 260 ? 1.831 15.385 -23.578 1.00 87.25 260 LYS A C 1
ATOM 2102 O O . LYS A 1 260 ? 1.983 14.472 -24.381 1.00 87.25 260 LYS A O 1
ATOM 2107 N N . ASP A 1 261 ? 2.691 16.390 -23.442 1.00 90.44 261 ASP A N 1
ATOM 2108 C CA . ASP A 1 261 ? 3.898 16.518 -24.264 1.00 90.44 261 ASP A CA 1
ATOM 2109 C C . ASP A 1 261 ? 4.878 15.382 -23.951 1.00 90.44 261 ASP A C 1
ATOM 2111 O O . ASP A 1 261 ? 5.394 14.733 -24.856 1.00 90.44 261 ASP A O 1
ATOM 2115 N N . LEU A 1 262 ? 5.051 15.050 -22.665 1.00 91.62 262 LEU A N 1
ATOM 2116 C CA . LEU A 1 262 ? 5.858 13.899 -22.247 1.00 91.62 262 LEU A CA 1
ATOM 2117 C C . LEU A 1 262 ? 5.306 12.570 -22.782 1.00 91.62 262 LEU A C 1
ATOM 2119 O O . LEU A 1 262 ? 6.087 11.680 -23.126 1.00 91.62 262 LEU A O 1
ATOM 2123 N N . LEU A 1 263 ? 3.977 12.424 -22.845 1.00 91.38 263 LEU A N 1
ATOM 2124 C CA . LEU A 1 263 ? 3.333 11.237 -23.404 1.00 91.38 263 LEU A CA 1
ATOM 2125 C C . LEU A 1 263 ? 3.585 11.147 -24.908 1.00 91.38 263 LEU A C 1
ATOM 2127 O O . LEU A 1 263 ? 4.016 10.097 -25.364 1.00 91.38 263 LEU A O 1
ATOM 2131 N N . SER A 1 264 ? 3.406 12.245 -25.644 1.00 90.25 264 SER A N 1
ATOM 2132 C CA . SER A 1 264 ? 3.719 12.315 -27.076 1.00 90.25 264 SER A CA 1
ATOM 2133 C C . SER A 1 264 ? 5.173 11.928 -27.346 1.00 90.25 264 SER A C 1
ATOM 2135 O O . SER A 1 264 ? 5.450 11.101 -28.217 1.00 90.25 264 SER A O 1
ATOM 2137 N N . THR A 1 265 ? 6.116 12.437 -26.544 1.00 90.75 265 THR A N 1
ATOM 2138 C CA . THR A 1 265 ? 7.516 12.007 -26.618 1.00 90.75 265 THR A CA 1
ATOM 2139 C C . THR A 1 265 ? 7.607 10.497 -26.445 1.00 90.75 265 THR A C 1
ATOM 2141 O O . THR A 1 265 ? 8.103 9.834 -27.349 1.00 90.75 265 THR A O 1
ATOM 2144 N N . LEU A 1 266 ? 7.067 9.933 -25.356 1.00 92.06 266 LEU A N 1
ATOM 2145 C CA . LEU A 1 266 ? 7.091 8.490 -25.085 1.00 92.06 266 LEU A CA 1
ATOM 2146 C C . LEU A 1 266 ? 6.470 7.645 -26.209 1.00 92.06 266 LEU A C 1
ATOM 2148 O O . LEU A 1 266 ? 7.022 6.597 -26.546 1.00 92.06 266 LEU A O 1
ATOM 2152 N N . GLU A 1 267 ? 5.356 8.078 -26.796 1.00 91.44 267 GLU A N 1
ATOM 2153 C CA . GLU A 1 267 ? 4.711 7.398 -27.923 1.00 91.44 267 GLU A CA 1
ATOM 2154 C C . GLU A 1 267 ? 5.652 7.331 -29.130 1.00 91.44 267 GLU A C 1
ATOM 2156 O O . GLU A 1 267 ? 5.907 6.239 -29.647 1.00 91.44 267 GLU A O 1
ATOM 2161 N N . ASN A 1 268 ? 6.265 8.459 -29.498 1.00 89.38 268 ASN A N 1
ATOM 2162 C CA . ASN A 1 268 ? 7.274 8.509 -30.559 1.00 89.38 268 ASN A CA 1
ATOM 2163 C C . ASN A 1 268 ? 8.438 7.546 -30.280 1.00 89.38 268 ASN A C 1
ATOM 2165 O O . ASN A 1 268 ? 8.944 6.884 -31.195 1.00 89.38 268 ASN A O 1
ATOM 2169 N N . LEU A 1 269 ? 8.855 7.430 -29.012 1.00 88.50 269 LEU A N 1
ATOM 2170 C CA . LEU A 1 269 ? 9.937 6.532 -28.609 1.00 88.50 269 LEU A CA 1
ATOM 2171 C C . LEU A 1 269 ? 9.549 5.065 -28.781 1.00 88.50 269 LEU A C 1
ATOM 2173 O O . LEU A 1 269 ? 10.352 4.278 -29.288 1.00 88.50 269 LEU A O 1
ATOM 2177 N N . ALA A 1 270 ? 8.371 4.687 -28.285 1.00 88.06 270 ALA A N 1
ATOM 2178 C CA . ALA A 1 270 ? 8.064 3.327 -27.856 1.00 88.06 270 ALA A CA 1
ATOM 2179 C C . ALA A 1 270 ? 7.224 2.519 -28.852 1.00 88.06 270 ALA A C 1
ATOM 2181 O O . ALA A 1 270 ? 7.476 1.319 -28.989 1.00 88.06 270 ALA A O 1
ATOM 2182 N N . ARG A 1 271 ? 6.283 3.153 -29.563 1.00 86.31 271 ARG A N 1
ATOM 2183 C CA . ARG A 1 271 ? 5.311 2.477 -30.447 1.00 86.31 271 ARG A CA 1
ATOM 2184 C C . ARG A 1 271 ? 5.574 2.718 -31.922 1.00 86.31 271 ARG A C 1
ATOM 2186 O O . ARG A 1 271 ? 6.233 3.674 -32.304 1.00 86.31 271 ARG A O 1
ATOM 2193 N N . LYS A 1 272 ? 5.049 1.823 -32.760 1.00 81.62 272 LYS A N 1
ATOM 2194 C CA . LYS A 1 272 ? 5.131 1.920 -34.229 1.00 81.62 272 LYS A CA 1
ATOM 2195 C C . LYS A 1 272 ? 3.836 2.420 -34.865 1.00 81.62 272 LYS A C 1
ATOM 2197 O O . LYS A 1 272 ? 3.863 2.942 -35.972 1.00 81.62 272 LYS A O 1
ATOM 2202 N N . THR A 1 273 ? 2.698 2.231 -34.201 1.00 85.56 273 THR A N 1
ATOM 2203 C CA . THR A 1 273 ? 1.388 2.610 -34.738 1.00 85.56 273 THR A CA 1
ATOM 2204 C C . THR A 1 273 ? 1.089 4.088 -34.473 1.00 85.56 273 THR A C 1
ATOM 2206 O O . THR A 1 273 ? 1.669 4.691 -33.566 1.00 85.56 273 THR A O 1
ATOM 2209 N N . MET A 1 274 ? 0.144 4.676 -35.216 1.00 84.25 274 MET A N 1
ATOM 2210 C CA . MET A 1 274 ? -0.277 6.087 -35.084 1.00 84.25 274 MET A CA 1
ATOM 2211 C C . MET A 1 274 ? -1.744 6.274 -34.647 1.00 84.25 274 MET A C 1
ATOM 2213 O O . MET A 1 274 ? -2.226 7.398 -34.588 1.00 84.25 274 MET A O 1
ATOM 2217 N N . HIS A 1 275 ? -2.474 5.200 -34.322 1.00 86.19 275 HIS A N 1
ATOM 2218 C CA . HIS A 1 275 ? -3.869 5.320 -33.880 1.00 86.19 275 HIS A CA 1
ATOM 2219 C C . HIS A 1 275 ? -3.974 5.870 -32.448 1.00 86.19 275 HIS A C 1
ATOM 2221 O O . HIS A 1 275 ? -3.044 5.759 -31.652 1.00 86.19 275 HIS A O 1
ATOM 2227 N N . ILE A 1 276 ? -5.106 6.474 -32.098 1.00 84.19 276 ILE A N 1
ATOM 2228 C CA . ILE A 1 276 ? -5.301 7.042 -30.760 1.00 84.19 276 ILE A CA 1
ATOM 2229 C C . ILE A 1 276 ? -5.529 5.903 -29.761 1.00 84.19 276 ILE A C 1
ATOM 2231 O O . ILE A 1 276 ? -6.386 5.050 -29.986 1.00 84.19 276 ILE A O 1
ATOM 2235 N N . ILE A 1 277 ? -4.775 5.907 -28.660 1.00 85.88 277 ILE A N 1
ATOM 2236 C CA . ILE A 1 277 ? -4.918 4.951 -27.559 1.00 85.88 277 ILE A CA 1
ATOM 2237 C C . ILE A 1 277 ? -5.428 5.713 -26.338 1.00 85.88 277 ILE A C 1
ATOM 2239 O O . ILE A 1 277 ? -4.863 6.738 -25.959 1.00 85.88 277 ILE A O 1
ATOM 2243 N N . ASP A 1 278 ? -6.493 5.207 -25.717 1.00 85.50 278 ASP A N 1
ATOM 2244 C CA . ASP A 1 278 ? -6.935 5.706 -24.418 1.00 85.50 278 ASP A CA 1
ATOM 2245 C C . ASP A 1 278 ? -6.119 5.030 -23.312 1.00 85.50 278 ASP A C 1
ATOM 2247 O O . ASP A 1 278 ? -6.182 3.812 -23.107 1.00 85.50 278 ASP A O 1
ATOM 2251 N N . TYR A 1 279 ? -5.292 5.822 -22.634 1.00 86.50 279 TYR A N 1
ATOM 2252 C CA . TYR A 1 279 ? -4.389 5.329 -21.605 1.00 86.50 279 TYR A CA 1
ATOM 2253 C C . TYR A 1 279 ? -5.024 5.417 -20.214 1.00 86.50 279 TYR A C 1
ATOM 2255 O O . TYR A 1 279 ? -5.717 6.387 -19.896 1.00 86.50 279 TYR A O 1
ATOM 2263 N N . PRO A 1 280 ? -4.726 4.461 -19.314 1.00 83.44 280 PRO A N 1
ATOM 2264 C CA . PRO A 1 280 ? -5.102 4.609 -17.917 1.00 83.44 280 PRO A CA 1
ATOM 2265 C C . PRO A 1 280 ? -4.412 5.836 -17.308 1.00 83.44 280 PRO A C 1
ATOM 2267 O O . PRO A 1 280 ? -3.282 6.176 -17.661 1.00 83.44 280 PRO A O 1
ATOM 2270 N N . GLN A 1 281 ? -5.074 6.470 -16.339 1.00 81.38 281 GLN A N 1
ATOM 2271 C CA . GLN A 1 281 ? -4.522 7.627 -15.634 1.00 81.38 281 GLN A CA 1
ATOM 2272 C C . GLN A 1 281 ? -3.166 7.290 -14.995 1.00 81.38 281 GLN A C 1
ATOM 2274 O O . GLN A 1 281 ? -3.065 6.380 -14.166 1.00 81.38 281 GLN A O 1
ATOM 2279 N N . TYR A 1 282 ? -2.133 8.052 -15.356 1.00 86.12 282 TYR A N 1
ATOM 2280 C CA . TYR A 1 282 ? -0.767 7.862 -14.879 1.00 86.12 282 TYR A CA 1
ATOM 2281 C C . TYR A 1 282 ? -0.072 9.205 -14.647 1.00 86.12 282 TYR A C 1
ATOM 2283 O O . TYR A 1 282 ? -0.185 10.127 -15.452 1.00 86.12 282 TYR A O 1
ATOM 2291 N N . ALA A 1 283 ? 0.681 9.311 -13.550 1.00 86.12 283 ALA A N 1
ATOM 2292 C CA . ALA A 1 283 ? 1.475 10.497 -13.251 1.00 86.12 283 ALA A CA 1
ATOM 2293 C C . ALA A 1 283 ? 2.801 10.470 -14.033 1.00 86.12 283 ALA A C 1
ATOM 2295 O O . ALA A 1 283 ? 3.841 10.042 -13.518 1.00 86.12 283 ALA A O 1
ATOM 2296 N N . LEU A 1 284 ? 2.750 10.887 -15.302 1.00 89.06 284 LEU A N 1
ATOM 2297 C CA . LEU A 1 284 ? 3.922 10.949 -16.173 1.00 89.06 284 LEU A CA 1
ATOM 2298 C C . LEU A 1 284 ? 4.756 12.201 -15.877 1.00 89.06 284 LEU A C 1
ATOM 2300 O O . LEU A 1 284 ? 4.257 13.321 -15.923 1.00 89.06 284 LEU A O 1
ATOM 2304 N N . SER A 1 285 ? 6.036 11.995 -15.581 1.00 88.50 285 SER A N 1
ATOM 2305 C CA . SER A 1 285 ? 7.028 13.035 -15.302 1.00 88.50 285 SER A CA 1
ATOM 2306 C C . SER A 1 285 ? 8.282 12.793 -16.151 1.00 88.50 285 SER A C 1
ATOM 2308 O O . SER A 1 285 ? 8.461 11.699 -16.693 1.00 88.50 285 SER A O 1
ATOM 2310 N N . ALA A 1 286 ? 9.177 13.783 -16.226 1.00 87.06 286 ALA A N 1
ATOM 2311 C CA . ALA A 1 286 ? 10.471 13.642 -16.900 1.00 87.06 286 ALA A CA 1
ATOM 2312 C C . ALA A 1 286 ? 11.302 12.465 -16.359 1.00 87.06 286 ALA A C 1
ATOM 2314 O O . ALA A 1 286 ? 11.934 11.737 -17.120 1.00 87.06 286 ALA A O 1
ATOM 2315 N N . ASP A 1 287 ? 11.276 12.256 -15.041 1.00 84.00 287 ASP A N 1
ATOM 2316 C CA . ASP A 1 287 ? 12.000 11.163 -14.392 1.00 84.00 287 ASP A CA 1
ATOM 2317 C C . ASP A 1 287 ? 11.452 9.793 -14.828 1.00 84.00 287 ASP A C 1
ATOM 2319 O O . ASP A 1 287 ? 12.211 8.928 -15.272 1.00 84.00 287 ASP A O 1
ATOM 2323 N N . ASN A 1 288 ? 10.127 9.621 -14.809 1.00 88.12 288 ASN A N 1
ATOM 2324 C CA . ASN A 1 288 ? 9.497 8.391 -15.288 1.00 88.12 288 ASN A CA 1
ATOM 2325 C C . ASN A 1 288 ? 9.717 8.160 -16.787 1.00 88.12 288 ASN A C 1
ATOM 2327 O O . ASN A 1 288 ? 9.908 7.014 -17.184 1.00 88.12 288 ASN A O 1
ATOM 2331 N N . LEU A 1 289 ? 9.731 9.215 -17.608 1.00 90.25 289 LEU A N 1
ATOM 2332 C CA . LEU A 1 289 ? 10.030 9.118 -19.040 1.00 90.25 289 LEU A CA 1
ATOM 2333 C C . LEU A 1 289 ? 11.437 8.547 -19.280 1.00 90.25 289 LEU A C 1
ATOM 2335 O O . LEU A 1 289 ? 11.594 7.596 -20.045 1.00 90.25 289 LEU A O 1
ATOM 2339 N N . ILE A 1 290 ? 12.450 9.073 -18.582 1.00 86.94 290 ILE A N 1
ATOM 2340 C CA . ILE A 1 290 ? 13.835 8.582 -18.681 1.00 86.94 290 ILE A CA 1
ATOM 2341 C C . ILE A 1 290 ? 13.919 7.124 -18.217 1.00 86.94 290 ILE A C 1
ATOM 2343 O O . ILE A 1 290 ? 14.506 6.289 -18.907 1.00 86.94 290 ILE A O 1
ATOM 2347 N N . LYS A 1 291 ? 13.290 6.788 -17.084 1.00 86.69 291 LYS A N 1
ATOM 2348 C CA . LYS A 1 291 ? 13.228 5.410 -16.566 1.00 86.69 291 LYS A CA 1
ATOM 2349 C C . LYS A 1 291 ? 12.574 4.451 -17.565 1.00 86.69 291 LYS A C 1
ATOM 2351 O O . LYS A 1 291 ? 13.118 3.381 -17.830 1.00 86.69 291 LYS A O 1
ATOM 2356 N N . MET A 1 292 ? 11.455 4.842 -18.173 1.00 91.00 292 MET A N 1
ATOM 2357 C CA . MET A 1 292 ? 10.776 4.051 -19.204 1.00 91.00 292 MET A CA 1
ATOM 2358 C C . MET A 1 292 ? 11.646 3.858 -20.451 1.00 91.00 292 MET A C 1
ATOM 2360 O O . MET A 1 292 ? 11.722 2.743 -20.963 1.00 91.00 292 MET A O 1
ATOM 2364 N N . ALA A 1 293 ? 12.350 4.895 -20.913 1.00 88.44 293 ALA A N 1
ATOM 2365 C CA . ALA A 1 293 ? 13.249 4.795 -22.064 1.00 88.44 293 ALA A CA 1
ATOM 2366 C C . ALA A 1 293 ? 14.415 3.820 -21.820 1.00 88.44 293 ALA A C 1
ATOM 2368 O O . ALA A 1 293 ? 14.782 3.047 -22.703 1.00 88.44 293 ALA A O 1
ATOM 2369 N N . LEU A 1 294 ? 14.962 3.792 -20.603 1.00 84.75 294 LEU A N 1
ATOM 2370 C CA . LEU A 1 294 ? 16.001 2.832 -20.213 1.00 84.75 294 LEU A CA 1
ATOM 2371 C C . LEU A 1 294 ? 15.484 1.393 -20.232 1.00 84.75 294 LEU A C 1
ATOM 2373 O O . LEU A 1 294 ? 16.120 0.503 -20.798 1.00 84.75 294 LEU A O 1
ATOM 2377 N N . ILE A 1 295 ? 14.314 1.169 -19.635 1.00 89.44 295 ILE A N 1
ATOM 2378 C CA . ILE A 1 295 ? 13.651 -0.140 -19.617 1.00 89.44 295 ILE A CA 1
ATOM 2379 C C . ILE A 1 295 ? 13.385 -0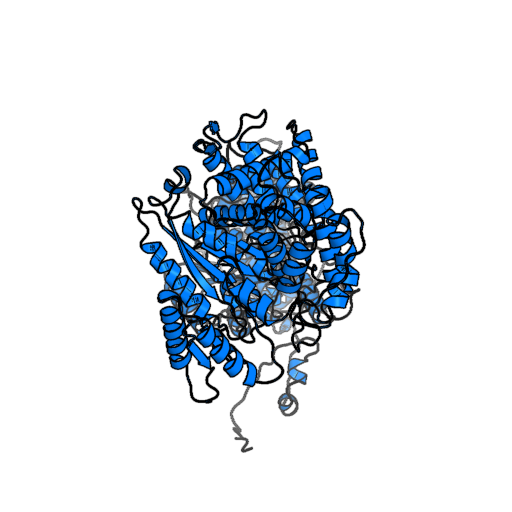.615 -21.048 1.00 89.44 295 ILE A C 1
ATOM 2381 O O . ILE A 1 295 ? 13.654 -1.769 -21.377 1.00 89.44 295 ILE A O 1
ATOM 2385 N N . LEU A 1 296 ? 12.939 0.293 -21.914 1.00 90.69 296 LEU A N 1
ATOM 2386 C CA . LEU A 1 296 ? 12.677 0.031 -23.323 1.00 90.69 296 LEU A CA 1
ATOM 2387 C C . LEU A 1 296 ? 13.936 -0.412 -24.089 1.00 90.69 296 LEU A C 1
ATOM 2389 O O . LEU A 1 296 ? 13.844 -1.332 -24.901 1.00 90.69 296 LEU A O 1
ATOM 2393 N N . LEU A 1 297 ? 15.109 0.174 -23.816 1.00 86.44 297 LEU A N 1
ATOM 2394 C CA . LEU A 1 297 ? 16.378 -0.250 -24.431 1.00 86.44 297 LEU A CA 1
ATOM 2395 C C . LEU A 1 297 ? 16.736 -1.702 -24.076 1.00 86.44 297 LEU A C 1
ATOM 2397 O O . LEU A 1 297 ? 17.101 -2.475 -24.961 1.00 86.44 297 LEU A O 1
ATOM 2401 N N . ARG A 1 298 ? 16.579 -2.106 -22.806 1.00 88.44 298 ARG A N 1
ATOM 2402 C CA . ARG A 1 298 ? 16.793 -3.510 -22.400 1.00 88.44 298 ARG A CA 1
ATOM 2403 C C . ARG A 1 298 ? 15.761 -4.446 -23.000 1.00 88.44 298 ARG A C 1
ATOM 2405 O O . ARG A 1 298 ? 16.133 -5.492 -23.523 1.00 88.44 298 ARG A O 1
ATOM 2412 N N . ALA A 1 299 ? 14.490 -4.057 -22.954 1.00 91.44 299 ALA A N 1
ATOM 2413 C CA . ALA A 1 299 ? 13.400 -4.866 -23.480 1.00 91.44 299 ALA A CA 1
ATOM 2414 C C . ALA A 1 299 ? 13.596 -5.163 -24.977 1.00 91.44 299 ALA A C 1
ATOM 2416 O O . ALA A 1 299 ? 13.469 -6.312 -25.392 1.00 91.44 299 ALA A O 1
ATOM 2417 N N . ARG A 1 300 ? 14.000 -4.161 -25.772 1.00 88.94 300 ARG A N 1
ATOM 2418 C CA . ARG A 1 300 ? 14.328 -4.321 -27.203 1.00 88.94 300 ARG A CA 1
ATOM 2419 C C . ARG A 1 300 ? 15.498 -5.263 -27.447 1.00 88.94 300 ARG A C 1
ATOM 2421 O O . ARG A 1 300 ? 15.433 -6.091 -28.347 1.00 88.94 300 ARG A O 1
ATOM 2428 N N . ALA A 1 301 ? 16.527 -5.172 -26.610 1.00 88.94 301 ALA A N 1
ATOM 2429 C CA . ALA A 1 301 ? 17.692 -6.050 -26.648 1.00 88.94 301 ALA A CA 1
ATOM 2430 C C . ALA A 1 301 ? 17.442 -7.439 -26.018 1.00 88.94 301 ALA A C 1
ATOM 2432 O O . ALA A 1 301 ? 18.377 -8.226 -25.892 1.00 88.94 301 ALA A O 1
ATOM 2433 N N . ASN A 1 302 ? 16.202 -7.747 -25.605 1.00 91.19 302 ASN A N 1
ATOM 2434 C CA . ASN A 1 302 ? 15.818 -8.970 -24.892 1.00 91.19 302 ASN A CA 1
ATOM 2435 C C . ASN A 1 302 ? 16.625 -9.231 -23.601 1.00 91.19 302 ASN A C 1
ATOM 2437 O O . ASN A 1 302 ? 16.809 -10.376 -23.185 1.00 91.19 302 ASN A O 1
ATOM 2441 N N . ILE A 1 303 ? 17.098 -8.160 -22.963 1.00 90.44 303 ILE A N 1
ATOM 2442 C CA . ILE A 1 303 ? 17.834 -8.206 -21.699 1.00 90.44 303 ILE A CA 1
ATOM 2443 C C . ILE A 1 303 ? 16.825 -8.129 -20.548 1.00 90.44 303 ILE A C 1
ATOM 2445 O O . ILE A 1 303 ? 15.985 -7.223 -20.547 1.00 90.44 303 ILE A O 1
ATOM 2449 N N . PRO A 1 304 ? 16.910 -9.020 -19.546 1.00 92.12 304 PRO A N 1
ATOM 2450 C CA . PRO A 1 304 ? 16.067 -8.930 -18.365 1.00 92.12 304 PRO A CA 1
ATOM 2451 C C . PRO A 1 304 ? 16.224 -7.601 -17.622 1.00 92.12 304 PRO A C 1
ATOM 2453 O O . PRO A 1 304 ? 17.319 -7.041 -17.505 1.00 92.12 304 PRO A O 1
ATOM 2456 N N . VAL A 1 305 ? 15.119 -7.105 -17.075 1.00 90.44 305 VAL A N 1
ATOM 2457 C CA . VAL A 1 305 ? 15.098 -5.859 -16.302 1.00 90.44 305 VAL A CA 1
ATOM 2458 C C . VAL A 1 305 ? 14.682 -6.168 -14.875 1.00 90.44 305 VAL A C 1
ATOM 2460 O O . VAL A 1 305 ? 13.532 -6.529 -14.640 1.00 90.44 305 VAL A O 1
ATOM 2463 N N . ILE A 1 306 ? 15.593 -5.992 -13.917 1.00 89.94 306 ILE A N 1
ATOM 2464 C CA . ILE A 1 306 ? 15.275 -6.141 -12.495 1.00 89.94 306 ILE A CA 1
ATOM 2465 C C . ILE A 1 306 ? 15.346 -4.773 -11.833 1.00 89.94 306 ILE A C 1
ATOM 2467 O O . ILE A 1 306 ? 16.397 -4.142 -11.807 1.00 89.94 306 ILE A O 1
ATOM 2471 N N . VAL A 1 307 ? 14.225 -4.311 -11.294 1.00 87.38 307 VAL A N 1
ATOM 2472 C CA . VAL A 1 307 ? 14.111 -3.003 -10.653 1.00 87.38 307 VAL A CA 1
ATOM 2473 C C . VAL A 1 307 ? 14.129 -3.160 -9.134 1.00 87.38 307 VAL A C 1
ATOM 2475 O O . VAL A 1 307 ? 13.170 -3.647 -8.536 1.00 87.38 307 VAL A O 1
ATOM 2478 N N . CYS A 1 308 ? 15.204 -2.706 -8.496 1.00 83.12 308 CYS A N 1
ATOM 2479 C CA . CYS A 1 308 ? 15.324 -2.632 -7.044 1.00 83.12 308 CYS A CA 1
ATOM 2480 C C . CYS A 1 308 ? 14.862 -1.261 -6.557 1.00 83.12 308 CYS A C 1
ATOM 2482 O O . CYS A 1 308 ? 15.391 -0.248 -6.989 1.00 83.12 308 CYS A O 1
ATOM 2484 N N . GLY A 1 309 ? 13.891 -1.197 -5.650 1.00 79.62 309 GLY A N 1
ATOM 2485 C CA . GLY A 1 309 ? 13.459 0.081 -5.078 1.00 79.62 309 GLY A CA 1
ATOM 2486 C C . GLY A 1 309 ? 12.440 -0.096 -3.965 1.00 79.62 309 GLY A C 1
ATOM 2487 O O . GLY A 1 309 ? 11.886 -1.182 -3.803 1.00 79.62 309 GLY A O 1
ATOM 2488 N N . GLU A 1 310 ? 12.164 0.968 -3.212 1.00 77.88 310 GLU A N 1
ATOM 2489 C CA . GLU A 1 310 ? 11.233 0.922 -2.075 1.00 77.88 310 GLU A CA 1
ATOM 2490 C C . GLU A 1 310 ? 9.817 0.470 -2.478 1.00 77.88 310 GLU A C 1
ATOM 2492 O O . GLU A 1 310 ? 9.373 0.631 -3.626 1.00 77.88 310 GLU A O 1
ATOM 2497 N N . ALA A 1 311 ? 9.073 -0.098 -1.530 1.00 77.31 311 ALA A N 1
ATOM 2498 C CA . ALA A 1 311 ? 7.679 -0.460 -1.759 1.00 77.31 311 ALA A CA 1
ATOM 2499 C C . ALA A 1 311 ? 6.836 0.790 -2.084 1.00 77.31 311 ALA A C 1
ATOM 2501 O O . ALA A 1 311 ? 6.991 1.851 -1.484 1.00 77.31 311 ALA A O 1
ATOM 2502 N N . GLY A 1 312 ? 5.930 0.680 -3.060 1.00 76.62 312 GLY A N 1
ATOM 2503 C CA . GLY A 1 312 ? 5.030 1.783 -3.417 1.00 76.62 312 GLY A CA 1
ATOM 2504 C C . GLY A 1 312 ? 5.674 2.975 -4.147 1.00 76.62 312 GLY A C 1
ATOM 2505 O O . GLY A 1 312 ? 5.019 4.009 -4.271 1.00 76.62 312 GLY A O 1
ATOM 2506 N N . CYS A 1 313 ? 6.903 2.851 -4.671 1.00 77.12 313 CYS A N 1
ATOM 2507 C CA . CYS A 1 313 ? 7.531 3.882 -5.516 1.00 77.12 313 CYS A CA 1
ATOM 2508 C C . CYS A 1 313 ? 7.072 3.870 -6.992 1.00 77.12 313 CYS A C 1
ATOM 2510 O O . CYS A 1 313 ? 7.468 4.736 -7.763 1.00 77.12 313 CYS A O 1
ATOM 2512 N N . GLY A 1 314 ? 6.223 2.913 -7.392 1.00 81.44 314 GLY A N 1
ATOM 2513 C CA . GLY A 1 314 ? 5.592 2.888 -8.720 1.00 81.44 314 GLY A CA 1
ATOM 2514 C C . GLY A 1 314 ? 6.221 1.956 -9.764 1.00 81.44 314 GLY A C 1
ATOM 2515 O O . GLY A 1 314 ? 5.844 2.053 -10.927 1.00 81.44 314 GLY A O 1
ATOM 2516 N N . LYS A 1 315 ? 7.114 1.030 -9.378 1.00 86.62 315 LYS A N 1
ATOM 2517 C CA . LYS A 1 315 ? 7.784 0.061 -10.282 1.00 86.62 315 LYS A CA 1
ATOM 2518 C C . LYS A 1 315 ? 6.799 -0.678 -11.205 1.00 86.62 315 LYS A C 1
ATOM 2520 O O . LYS A 1 315 ? 6.896 -0.593 -12.426 1.00 86.62 315 LYS A O 1
ATOM 2525 N N . THR A 1 316 ? 5.808 -1.337 -10.606 1.00 86.88 316 THR A N 1
ATOM 2526 C CA . THR A 1 316 ? 4.786 -2.146 -11.291 1.00 86.88 316 THR A CA 1
ATOM 2527 C C . THR A 1 316 ? 3.910 -1.292 -12.202 1.00 86.88 316 THR A C 1
ATOM 2529 O O . THR A 1 316 ? 3.688 -1.638 -13.360 1.00 86.88 316 THR A O 1
ATOM 2532 N N . SER A 1 317 ? 3.469 -0.126 -11.716 1.00 87.31 317 SER A N 1
ATOM 2533 C CA . SER A 1 317 ? 2.672 0.821 -12.502 1.00 87.31 317 SER A CA 1
ATOM 2534 C C . SER A 1 317 ? 3.438 1.372 -13.702 1.00 87.31 317 SER A C 1
ATOM 2536 O O . SER A 1 317 ? 2.840 1.573 -14.753 1.00 87.31 317 SER A O 1
ATOM 2538 N N . LEU A 1 318 ? 4.745 1.610 -13.562 1.00 90.94 318 LEU A N 1
ATOM 2539 C CA . LEU A 1 318 ? 5.586 2.152 -14.623 1.00 90.94 318 LEU A CA 1
ATOM 2540 C C . LEU A 1 318 ? 5.761 1.153 -15.767 1.00 90.94 318 LEU A C 1
ATOM 2542 O O . LEU A 1 318 ? 5.545 1.511 -16.923 1.00 90.94 318 LEU A O 1
ATOM 2546 N N . ILE A 1 319 ? 6.104 -0.100 -15.456 1.00 92.25 319 ILE A N 1
ATOM 2547 C CA . ILE A 1 319 ? 6.263 -1.149 -16.478 1.00 92.25 319 ILE A CA 1
ATOM 2548 C C . ILE A 1 319 ? 4.902 -1.499 -17.091 1.00 92.25 319 ILE A C 1
ATOM 2550 O O . ILE A 1 319 ? 4.796 -1.626 -18.310 1.00 92.25 319 ILE A O 1
ATOM 2554 N N . GLY A 1 320 ? 3.846 -1.574 -16.275 1.00 92.12 320 GLY A N 1
ATOM 2555 C CA . GLY A 1 320 ? 2.480 -1.783 -16.753 1.00 92.12 320 GLY A CA 1
ATOM 2556 C C . GLY A 1 320 ? 2.019 -0.675 -17.706 1.00 92.12 320 GLY A C 1
ATOM 2557 O O . GLY A 1 320 ? 1.507 -0.973 -18.782 1.00 92.12 320 GLY A O 1
ATOM 2558 N N . PHE A 1 321 ? 2.254 0.599 -17.375 1.00 92.19 321 PHE A N 1
ATOM 2559 C CA . PHE A 1 321 ? 1.942 1.720 -18.269 1.00 92.19 321 PHE A CA 1
ATOM 2560 C C . PHE A 1 321 ? 2.756 1.653 -19.565 1.00 92.19 321 PHE A C 1
ATOM 2562 O O . PHE A 1 321 ? 2.181 1.719 -20.649 1.00 92.19 321 PHE A O 1
ATOM 2569 N N . LEU A 1 322 ? 4.072 1.432 -19.470 1.00 94.00 322 LEU A N 1
ATOM 2570 C CA . LEU A 1 322 ? 4.941 1.305 -20.640 1.00 94.00 322 LEU A CA 1
ATOM 2571 C C . LEU A 1 322 ? 4.495 0.167 -21.569 1.00 94.00 322 LEU A C 1
ATOM 2573 O O . LEU A 1 322 ? 4.487 0.349 -22.781 1.00 94.00 322 LEU A O 1
ATOM 2577 N N . SER A 1 323 ? 4.060 -0.971 -21.021 1.00 93.31 323 SER A N 1
ATOM 2578 C CA . SER A 1 323 ? 3.561 -2.098 -21.821 1.00 93.31 323 SER A CA 1
ATOM 2579 C C . SER A 1 323 ? 2.339 -1.730 -22.672 1.00 93.31 323 SER A C 1
ATOM 2581 O O . SER A 1 323 ? 2.215 -2.187 -23.807 1.00 93.31 323 SER A O 1
ATOM 2583 N N . LYS A 1 324 ? 1.465 -0.849 -22.161 1.00 92.00 324 LYS A N 1
ATOM 2584 C CA . LYS A 1 324 ? 0.319 -0.318 -22.910 1.00 92.00 324 LYS A CA 1
ATOM 2585 C C . LYS A 1 324 ? 0.760 0.635 -24.008 1.00 92.00 324 LYS A C 1
ATOM 2587 O O . LYS A 1 324 ? 0.200 0.576 -25.094 1.00 92.00 324 LYS A O 1
ATOM 2592 N N . VAL A 1 325 ? 1.770 1.466 -23.748 1.00 92.81 325 VAL A N 1
ATOM 2593 C CA . VAL A 1 325 ? 2.333 2.350 -24.777 1.00 92.81 325 VAL A CA 1
ATOM 2594 C C . VAL A 1 325 ? 3.013 1.548 -25.884 1.00 92.81 325 VAL A C 1
ATOM 2596 O O . VAL A 1 325 ? 2.852 1.896 -27.042 1.00 92.81 325 VAL A O 1
ATOM 2599 N N . VAL A 1 326 ? 3.725 0.468 -25.553 1.00 92.06 326 VAL A N 1
ATOM 2600 C CA . VAL A 1 326 ? 4.396 -0.422 -26.524 1.00 92.06 326 VAL A CA 1
ATOM 2601 C C . VAL A 1 326 ? 3.414 -1.381 -27.224 1.00 92.06 326 VAL A C 1
ATOM 2603 O O . VAL A 1 326 ? 3.786 -2.016 -28.206 1.00 92.06 326 VAL A O 1
ATOM 2606 N N . GLU A 1 327 ? 2.161 -1.462 -26.762 1.00 91.75 327 GLU A N 1
ATOM 2607 C CA . GLU A 1 327 ? 1.099 -2.325 -27.307 1.00 91.75 327 GLU A CA 1
ATOM 2608 C C . GLU A 1 327 ? 1.383 -3.832 -27.172 1.00 91.75 327 GLU A C 1
ATOM 2610 O O . GLU A 1 327 ? 1.038 -4.643 -28.031 1.00 91.75 327 GLU A O 1
ATOM 2615 N N . VAL A 1 328 ? 1.999 -4.227 -26.058 1.00 91.94 328 VAL A N 1
ATOM 2616 C CA . VAL A 1 328 ? 2.338 -5.627 -25.761 1.00 91.94 328 VAL A CA 1
ATOM 2617 C C . VAL A 1 328 ? 1.470 -6.188 -24.646 1.00 91.94 328 VAL A C 1
ATOM 2619 O O . VAL A 1 328 ? 1.013 -5.477 -23.744 1.00 91.94 328 VAL A O 1
ATOM 2622 N N . LYS A 1 329 ? 1.241 -7.503 -24.686 1.00 92.88 329 LYS A N 1
ATOM 2623 C CA . LYS A 1 329 ? 0.568 -8.189 -23.582 1.00 92.88 329 LYS A CA 1
ATOM 2624 C C . LYS A 1 329 ? 1.437 -8.108 -22.333 1.00 92.88 329 LYS A C 1
ATOM 2626 O O . LYS A 1 329 ? 2.637 -8.355 -22.397 1.00 92.88 329 LYS A O 1
ATOM 2631 N N . PHE A 1 330 ? 0.820 -7.809 -21.197 1.00 93.06 330 PHE A N 1
ATOM 2632 C CA . PHE A 1 330 ? 1.504 -7.693 -19.915 1.00 93.06 330 PHE A CA 1
ATOM 2633 C C . PHE A 1 330 ? 0.826 -8.565 -18.869 1.00 93.06 330 PHE A C 1
ATOM 2635 O O . PHE A 1 330 ? -0.386 -8.460 -18.662 1.00 93.06 330 PHE A O 1
ATOM 2642 N N . ARG A 1 331 ? 1.614 -9.405 -18.198 1.00 92.38 331 ARG A N 1
ATOM 2643 C CA . ARG A 1 331 ? 1.168 -10.232 -17.077 1.00 92.38 331 ARG A CA 1
ATOM 2644 C C . ARG A 1 331 ? 2.096 -10.037 -15.894 1.00 92.38 331 ARG A C 1
ATOM 2646 O O . ARG A 1 331 ? 3.310 -10.145 -16.035 1.00 92.38 331 ARG A O 1
ATOM 2653 N N . ALA A 1 332 ? 1.508 -9.798 -14.730 1.00 90.62 332 ALA A N 1
ATOM 2654 C CA . ALA A 1 332 ? 2.234 -9.680 -13.478 1.00 90.62 332 ALA A CA 1
ATOM 2655 C C . ALA A 1 332 ? 1.930 -10.871 -12.562 1.00 90.62 332 ALA A C 1
ATOM 2657 O O . ALA A 1 332 ? 0.787 -11.329 -12.501 1.00 90.62 332 ALA A O 1
ATOM 2658 N N . LEU A 1 333 ? 2.943 -11.338 -11.838 1.00 89.00 333 LEU A N 1
ATOM 2659 C CA . LEU A 1 333 ? 2.822 -12.289 -10.741 1.00 89.00 333 LEU A CA 1
ATOM 2660 C C . LEU A 1 333 ? 3.428 -11.655 -9.486 1.00 89.00 333 LEU A C 1
ATOM 2662 O O . LEU A 1 333 ? 4.628 -11.386 -9.443 1.00 89.00 333 LEU A O 1
ATOM 2666 N N . ASN A 1 334 ? 2.594 -11.425 -8.472 1.00 85.25 334 ASN A N 1
ATOM 2667 C CA . ASN A 1 334 ? 3.043 -10.925 -7.176 1.00 85.25 334 ASN A CA 1
ATOM 2668 C C . ASN A 1 334 ? 3.617 -12.088 -6.369 1.00 85.25 334 ASN A C 1
ATOM 2670 O O . ASN A 1 334 ? 2.880 -12.999 -5.985 1.00 85.25 334 ASN A O 1
ATOM 2674 N N . LEU A 1 335 ? 4.925 -12.072 -6.129 1.00 84.31 335 LEU A N 1
ATOM 2675 C CA . LEU A 1 335 ? 5.585 -13.123 -5.374 1.00 84.31 335 LEU A CA 1
ATOM 2676 C C . LEU A 1 335 ? 5.552 -12.826 -3.877 1.00 84.31 335 LEU A C 1
ATOM 2678 O O . LEU A 1 335 ? 5.535 -11.682 -3.437 1.00 84.31 335 LEU A O 1
ATOM 2682 N N . HIS A 1 336 ? 5.528 -13.898 -3.095 1.00 78.06 336 HIS A N 1
ATOM 2683 C CA . HIS A 1 336 ? 5.653 -13.872 -1.645 1.00 78.06 336 HIS A CA 1
ATOM 2684 C C . HIS A 1 336 ? 6.126 -15.239 -1.152 1.00 78.06 336 HIS A C 1
ATOM 2686 O O . HIS A 1 336 ? 6.034 -16.237 -1.870 1.00 78.06 336 HIS A O 1
ATOM 2692 N N . ALA A 1 337 ? 6.546 -15.329 0.110 1.00 70.06 337 ALA A N 1
ATOM 2693 C CA . ALA A 1 337 ? 7.055 -16.573 0.695 1.00 70.06 337 ALA A CA 1
ATOM 2694 C C . ALA A 1 337 ? 6.022 -17.723 0.763 1.00 70.06 337 ALA A C 1
ATOM 2696 O O . ALA A 1 337 ? 6.382 -18.837 1.123 1.00 70.06 337 ALA A O 1
ATOM 2697 N N . GLY A 1 338 ? 4.740 -17.460 0.483 1.00 71.31 338 GLY A N 1
ATOM 2698 C CA . GLY A 1 338 ? 3.689 -18.481 0.341 1.00 71.31 338 GLY A CA 1
ATOM 2699 C C . GLY A 1 338 ? 3.416 -18.972 -1.091 1.00 71.31 338 GLY A C 1
ATOM 2700 O O . GLY A 1 338 ? 2.516 -19.782 -1.261 1.00 71.31 338 GLY A O 1
ATOM 2701 N N . ILE A 1 339 ? 4.114 -18.465 -2.118 1.00 80.00 339 ILE A N 1
ATOM 2702 C CA . ILE A 1 339 ? 3.941 -18.944 -3.501 1.00 80.00 339 ILE A CA 1
ATOM 2703 C C . ILE A 1 339 ? 4.605 -20.314 -3.638 1.00 80.00 339 ILE A C 1
ATOM 2705 O O . ILE A 1 339 ? 5.763 -20.465 -3.251 1.00 80.00 339 ILE A O 1
ATOM 2709 N N . THR A 1 340 ? 3.884 -21.276 -4.217 1.00 86.06 340 THR A N 1
ATOM 2710 C CA . THR A 1 340 ? 4.408 -22.605 -4.553 1.00 86.06 340 THR A CA 1
ATOM 2711 C C . THR A 1 340 ? 5.066 -22.613 -5.929 1.00 86.06 340 THR A C 1
ATOM 2713 O O . THR A 1 340 ? 4.717 -21.822 -6.811 1.00 86.06 340 THR A O 1
ATOM 2716 N N . GLU A 1 341 ? 5.984 -23.551 -6.142 1.00 89.69 341 GLU A N 1
ATOM 2717 C CA . GLU A 1 341 ? 6.588 -23.805 -7.453 1.00 89.69 341 GLU A CA 1
ATOM 2718 C C . GLU A 1 341 ? 5.535 -24.075 -8.540 1.00 89.69 341 GLU A C 1
ATOM 2720 O O . GLU A 1 341 ? 5.593 -23.489 -9.619 1.00 89.69 341 GLU A O 1
ATOM 2725 N N . GLU A 1 342 ? 4.508 -24.868 -8.232 1.00 90.69 342 GLU A N 1
ATOM 2726 C CA . GLU A 1 342 ? 3.386 -25.173 -9.133 1.00 90.69 342 GLU A CA 1
ATOM 2727 C C . GLU A 1 342 ? 2.668 -23.913 -9.632 1.00 90.69 342 GLU A C 1
ATOM 2729 O O . GLU A 1 342 ? 2.317 -23.822 -10.808 1.00 90.69 342 GLU A O 1
ATOM 2734 N N . THR A 1 343 ? 2.505 -22.904 -8.768 1.00 89.56 343 THR A N 1
ATOM 2735 C CA . THR A 1 343 ? 1.895 -21.619 -9.144 1.00 89.56 343 THR A CA 1
ATOM 2736 C C . THR A 1 343 ? 2.747 -20.889 -10.188 1.00 89.56 343 THR A C 1
ATOM 2738 O O . THR A 1 343 ? 2.215 -20.336 -11.154 1.00 89.56 343 THR A O 1
ATOM 2741 N N . ILE A 1 344 ? 4.076 -20.914 -10.032 1.00 92.44 344 ILE A N 1
ATOM 2742 C CA . ILE A 1 344 ? 5.020 -20.312 -10.987 1.00 92.44 344 ILE A CA 1
ATOM 2743 C C . ILE A 1 344 ? 4.971 -21.078 -12.315 1.00 92.44 344 ILE A C 1
ATOM 2745 O O . ILE A 1 344 ? 4.878 -20.463 -13.379 1.00 92.44 344 ILE A O 1
ATOM 2749 N N . LEU A 1 345 ? 4.978 -22.412 -12.262 1.00 94.06 345 LEU A N 1
ATOM 2750 C CA . LEU A 1 345 ? 4.905 -23.269 -13.447 1.00 94.06 345 LEU A CA 1
ATOM 2751 C C . LEU A 1 345 ? 3.596 -23.073 -14.216 1.00 94.06 345 LEU A C 1
ATOM 2753 O O . LEU A 1 345 ? 3.625 -22.954 -15.440 1.00 94.06 345 LEU A O 1
ATOM 2757 N N . PHE A 1 346 ? 2.463 -22.966 -13.520 1.00 93.88 346 PHE A N 1
ATOM 2758 C CA . PHE A 1 346 ? 1.168 -22.675 -14.135 1.00 93.88 346 PHE A CA 1
ATOM 2759 C C . PHE A 1 346 ? 1.165 -21.305 -14.827 1.00 93.88 346 PHE A C 1
ATOM 2761 O O . PHE A 1 346 ? 0.784 -21.196 -15.995 1.00 93.88 346 PHE A O 1
ATOM 2768 N N . PHE A 1 347 ? 1.658 -20.263 -14.149 1.00 94.38 347 PHE A N 1
ATOM 2769 C CA . PHE A 1 347 ? 1.786 -18.923 -14.728 1.00 94.38 347 PHE A CA 1
ATOM 2770 C C . PHE A 1 347 ? 2.648 -18.924 -16.000 1.00 94.38 347 PHE A C 1
ATOM 2772 O O . PHE A 1 347 ? 2.274 -18.313 -17.008 1.00 94.38 347 PHE A O 1
ATOM 2779 N N . MET A 1 348 ? 3.775 -19.638 -15.976 1.00 95.00 348 MET A N 1
ATOM 2780 C CA . MET A 1 348 ? 4.665 -19.775 -17.128 1.00 95.00 348 MET A CA 1
ATOM 2781 C C . MET A 1 348 ? 4.037 -20.589 -18.259 1.00 95.00 348 MET A C 1
ATOM 2783 O O . MET A 1 348 ? 4.135 -20.179 -19.413 1.00 95.00 348 MET A O 1
ATOM 2787 N N . GLY A 1 349 ? 3.358 -21.695 -17.951 1.00 94.00 349 GLY A N 1
ATOM 2788 C CA . GLY A 1 349 ? 2.680 -22.535 -18.939 1.00 94.00 349 GLY A CA 1
ATOM 2789 C C . GLY A 1 349 ? 1.623 -21.766 -19.728 1.00 94.00 349 GLY A C 1
ATOM 2790 O O . GLY A 1 349 ? 1.589 -21.837 -20.955 1.00 94.00 349 GLY A O 1
ATOM 2791 N N . GLU A 1 350 ? 0.816 -20.956 -19.044 1.00 93.94 350 GLU A N 1
ATOM 2792 C CA . GLU A 1 350 ? -0.160 -20.083 -19.702 1.00 93.94 350 GLU A CA 1
ATOM 2793 C C . GLU A 1 350 ? 0.517 -18.971 -20.514 1.00 93.94 350 GLU A C 1
ATOM 2795 O O . GLU A 1 350 ? 0.080 -18.647 -21.615 1.00 93.94 350 GLU A O 1
ATOM 2800 N N . SER A 1 351 ? 1.609 -18.403 -20.002 1.00 94.62 351 SER A N 1
ATOM 2801 C CA . SER A 1 351 ? 2.348 -17.337 -20.688 1.00 94.62 351 SER A CA 1
ATOM 2802 C C . SER A 1 351 ? 3.052 -17.818 -21.962 1.00 94.62 351 SER A C 1
ATOM 2804 O O . SER A 1 351 ? 3.115 -17.078 -22.942 1.00 94.62 351 SER A O 1
ATOM 2806 N N . LEU A 1 352 ? 3.547 -19.059 -21.980 1.00 92.31 352 LEU A N 1
ATOM 2807 C CA . LEU A 1 352 ? 4.177 -19.667 -23.155 1.00 92.31 352 LEU A CA 1
ATOM 2808 C C . LEU A 1 352 ? 3.180 -19.819 -24.312 1.00 92.31 352 LEU A C 1
ATOM 2810 O O . LEU A 1 352 ? 3.503 -19.424 -25.426 1.00 92.31 352 LEU A O 1
ATOM 2814 N N . LYS A 1 353 ? 1.947 -20.269 -24.035 1.00 92.06 353 LYS A N 1
ATOM 2815 C CA . LYS A 1 353 ? 0.872 -20.367 -25.046 1.00 92.06 353 LYS A CA 1
ATOM 2816 C C . LYS A 1 353 ? 0.511 -19.014 -25.663 1.00 92.06 353 LYS A C 1
ATOM 2818 O O . LYS A 1 353 ? 0.070 -18.931 -26.807 1.00 92.06 353 LYS A O 1
ATOM 2823 N N . GLU A 1 354 ? 0.618 -17.935 -24.890 1.00 91.88 354 GLU A N 1
ATOM 2824 C CA . GLU A 1 354 ? 0.359 -16.588 -25.400 1.00 91.88 354 GLU A CA 1
ATOM 2825 C C . GLU A 1 354 ? 1.524 -16.032 -26.217 1.00 91.88 354 GLU A C 1
ATOM 2827 O O . GLU A 1 354 ? 1.282 -15.286 -27.167 1.00 91.88 354 GLU A O 1
ATOM 2832 N N . ALA A 1 355 ? 2.760 -16.405 -25.875 1.00 94.19 355 ALA A N 1
ATOM 2833 C CA . ALA A 1 355 ? 3.969 -15.968 -26.567 1.00 94.19 355 ALA A CA 1
ATOM 2834 C C . ALA A 1 355 ? 4.035 -16.458 -28.027 1.00 94.19 355 ALA A C 1
ATOM 2836 O O . ALA A 1 355 ? 4.669 -15.805 -28.863 1.00 94.19 355 ALA A O 1
ATOM 2837 N N . ASP A 1 356 ? 3.329 -17.548 -28.347 1.00 92.50 356 ASP A N 1
ATOM 2838 C CA . ASP A 1 356 ? 3.152 -18.044 -29.719 1.00 92.50 356 ASP A CA 1
ATOM 2839 C C . ASP A 1 356 ? 2.392 -17.040 -30.608 1.00 92.50 356 ASP A C 1
ATOM 2841 O O . ASP A 1 356 ? 2.566 -17.017 -31.824 1.00 92.50 356 ASP A O 1
ATOM 2845 N N . LYS A 1 357 ? 1.552 -16.180 -30.011 1.00 92.62 357 LYS A N 1
ATOM 2846 C CA . LYS A 1 357 ? 0.741 -15.181 -30.732 1.00 92.62 357 LYS A CA 1
ATOM 2847 C C . LYS A 1 357 ? 1.453 -13.839 -30.909 1.00 92.62 357 LYS A C 1
ATOM 2849 O O . LYS A 1 357 ? 0.983 -13.011 -31.684 1.00 92.62 357 LYS A O 1
ATOM 2854 N N . GLY A 1 358 ? 2.537 -13.590 -30.176 1.00 92.19 358 GLY A N 1
ATOM 2855 C CA . GLY A 1 358 ? 3.267 -12.325 -30.221 1.00 92.19 358 GLY A CA 1
ATOM 2856 C C . GLY A 1 358 ? 4.087 -12.047 -28.964 1.00 92.19 358 GLY A C 1
ATOM 2857 O O . GLY A 1 358 ? 4.174 -12.873 -28.058 1.00 92.19 358 GLY A O 1
ATOM 2858 N N . GLU A 1 359 ? 4.703 -10.865 -28.916 1.00 94.44 359 GLU A N 1
ATOM 2859 C CA . GLU A 1 359 ? 5.505 -10.434 -27.767 1.00 94.44 359 GLU A CA 1
ATOM 2860 C C . GLU A 1 359 ? 4.658 -10.295 -26.490 1.00 94.44 359 GLU A C 1
ATOM 2862 O O . GLU A 1 359 ? 3.578 -9.696 -26.493 1.00 94.44 359 GLU A O 1
ATOM 2867 N N . ILE A 1 360 ? 5.178 -10.839 -25.385 1.00 95.62 360 ILE A N 1
ATOM 2868 C CA . ILE A 1 360 ? 4.570 -10.760 -24.056 1.00 95.62 360 ILE A CA 1
ATOM 2869 C C . ILE A 1 360 ? 5.606 -10.351 -23.011 1.00 95.62 360 ILE A C 1
ATOM 2871 O O . ILE A 1 360 ? 6.744 -10.825 -22.998 1.00 95.62 360 ILE A O 1
ATOM 2875 N N . TRP A 1 361 ? 5.199 -9.458 -22.119 1.00 96.56 361 TRP A N 1
ATOM 2876 C CA . TRP A 1 361 ? 5.984 -8.987 -20.989 1.00 96.56 361 TRP A CA 1
ATOM 2877 C C . TRP A 1 361 ? 5.499 -9.671 -19.715 1.00 96.56 361 TRP A C 1
ATOM 2879 O O . TRP A 1 361 ? 4.332 -9.542 -19.334 1.00 96.56 361 TRP A O 1
ATOM 2889 N N . LEU A 1 362 ? 6.403 -10.391 -19.054 1.00 96.38 362 LEU A N 1
ATOM 2890 C CA . LEU A 1 362 ? 6.149 -11.036 -17.769 1.00 96.38 362 LEU A CA 1
ATOM 2891 C C . LEU A 1 362 ? 6.849 -10.253 -16.668 1.00 96.38 362 LEU A C 1
ATOM 2893 O O . LEU A 1 362 ? 8.050 -10.003 -16.759 1.00 96.38 362 LEU A O 1
ATOM 2897 N N . PHE A 1 363 ? 6.102 -9.873 -15.638 1.00 95.25 363 PHE A N 1
ATOM 2898 C CA . PHE A 1 363 ? 6.599 -9.102 -14.507 1.00 95.25 363 PHE A CA 1
ATOM 2899 C C . PHE A 1 363 ? 6.459 -9.881 -13.203 1.00 95.25 363 PHE A C 1
ATOM 2901 O O . PHE A 1 363 ? 5.353 -10.206 -12.779 1.00 95.25 363 PHE A O 1
ATOM 2908 N N . PHE A 1 364 ? 7.583 -10.152 -12.552 1.00 93.50 364 PHE A N 1
ATOM 2909 C CA . PHE A 1 364 ? 7.629 -10.798 -11.245 1.00 93.50 364 PHE A CA 1
ATOM 2910 C C . PHE A 1 364 ? 7.837 -9.741 -10.158 1.00 93.50 364 PHE A C 1
ATOM 2912 O O . PHE A 1 364 ? 8.934 -9.198 -10.025 1.00 93.50 364 PHE A O 1
ATOM 2919 N N . ASP A 1 365 ? 6.792 -9.416 -9.400 1.00 88.75 365 ASP A N 1
ATOM 2920 C CA . ASP A 1 365 ? 6.888 -8.421 -8.326 1.00 88.75 365 ASP A CA 1
ATOM 2921 C C . ASP A 1 365 ? 7.419 -9.059 -7.038 1.00 88.75 365 ASP A C 1
ATOM 2923 O O . ASP A 1 365 ? 7.111 -10.210 -6.739 1.00 88.75 365 ASP A O 1
ATOM 2927 N N . GLU A 1 366 ? 8.206 -8.304 -6.274 1.00 84.75 366 GLU A N 1
ATOM 2928 C CA . GLU A 1 366 ? 8.829 -8.725 -5.010 1.00 84.75 366 GLU A CA 1
ATOM 2929 C C . GLU A 1 366 ? 9.595 -10.069 -5.070 1.00 84.75 366 GLU A C 1
ATOM 2931 O O . GLU A 1 366 ? 9.495 -10.882 -4.147 1.00 84.75 366 GLU A O 1
ATOM 2936 N N . ILE A 1 367 ? 10.410 -10.313 -6.111 1.00 89.12 367 ILE A N 1
ATOM 2937 C CA . ILE A 1 367 ? 11.114 -11.602 -6.331 1.00 89.12 367 ILE A CA 1
ATOM 2938 C C . ILE A 1 367 ? 11.891 -12.110 -5.117 1.00 89.12 367 ILE A C 1
ATOM 2940 O O . ILE A 1 367 ? 11.967 -13.313 -4.874 1.00 89.12 367 ILE A O 1
ATOM 2944 N N . ASN A 1 368 ? 12.444 -11.195 -4.326 1.00 83.06 368 ASN A N 1
ATOM 2945 C CA . ASN A 1 368 ? 13.256 -11.523 -3.170 1.00 83.06 368 ASN A CA 1
ATOM 2946 C C . ASN A 1 368 ? 12.455 -11.855 -1.913 1.00 83.06 368 ASN A C 1
ATOM 2948 O O . ASN A 1 368 ? 13.040 -12.160 -0.885 1.00 83.06 368 ASN A O 1
ATOM 2952 N N . THR A 1 369 ? 11.131 -11.849 -1.978 1.00 80.50 369 THR A N 1
ATOM 2953 C CA . THR A 1 369 ? 10.279 -12.407 -0.922 1.00 80.50 369 THR A CA 1
ATOM 2954 C C . THR A 1 369 ? 9.919 -13.873 -1.188 1.00 80.50 369 THR A C 1
ATOM 2956 O O . THR A 1 369 ? 9.377 -14.539 -0.309 1.00 80.50 369 THR A O 1
ATOM 2959 N N . CYS A 1 370 ? 10.203 -14.391 -2.390 1.00 83.31 370 CYS A N 1
ATOM 2960 C CA . CYS A 1 370 ? 9.907 -15.764 -2.783 1.00 83.31 370 CYS A CA 1
ATOM 2961 C C . CYS A 1 370 ? 10.948 -16.750 -2.234 1.00 83.31 370 CYS A C 1
ATOM 2963 O O . CYS A 1 370 ? 12.148 -16.464 -2.224 1.00 83.31 370 CYS A O 1
ATOM 2965 N N . ASN A 1 371 ? 10.497 -17.948 -1.853 1.00 83.56 371 ASN A N 1
ATOM 2966 C CA . ASN A 1 371 ? 11.388 -19.041 -1.451 1.00 83.56 371 ASN A CA 1
ATOM 2967 C C . ASN A 1 371 ? 12.005 -19.771 -2.658 1.00 83.56 371 ASN A C 1
ATOM 2969 O O . ASN A 1 371 ? 13.080 -20.347 -2.541 1.00 83.56 371 ASN A O 1
ATOM 2973 N N . HIS A 1 372 ? 11.368 -19.706 -3.832 1.00 88.56 372 HIS A N 1
ATOM 2974 C CA . HIS A 1 372 ? 11.825 -20.346 -5.072 1.00 88.56 372 HIS A CA 1
ATOM 2975 C C . HIS A 1 372 ? 12.704 -19.408 -5.920 1.00 88.56 372 HIS A C 1
ATOM 2977 O O . HIS A 1 372 ? 12.640 -19.405 -7.149 1.00 88.56 372 HIS A O 1
ATOM 2983 N N . ILE A 1 373 ? 13.528 -18.578 -5.270 1.00 86.56 373 ILE A N 1
ATOM 2984 C CA . ILE A 1 373 ? 14.350 -17.577 -5.961 1.00 86.56 373 ILE A CA 1
ATOM 2985 C C . ILE A 1 373 ? 15.376 -18.200 -6.916 1.00 86.56 373 ILE A C 1
ATOM 2987 O O . ILE A 1 373 ? 15.694 -17.585 -7.926 1.00 86.56 373 ILE A O 1
ATOM 2991 N N . GLY A 1 374 ? 15.849 -19.423 -6.642 1.00 86.12 374 GLY A N 1
ATOM 2992 C CA . GLY A 1 374 ? 16.741 -20.162 -7.544 1.00 86.12 374 GLY A CA 1
ATOM 2993 C C . GLY A 1 374 ? 16.100 -20.412 -8.912 1.00 86.12 374 GLY A C 1
ATOM 2994 O O . GLY A 1 374 ? 16.653 -20.000 -9.927 1.00 86.12 374 GLY A O 1
ATOM 2995 N N . LEU A 1 375 ? 14.877 -20.958 -8.924 1.00 90.06 375 LEU A N 1
ATOM 2996 C CA . LEU A 1 375 ? 14.089 -21.178 -10.144 1.00 90.06 375 LEU A CA 1
ATOM 2997 C C . LEU A 1 375 ? 13.882 -19.876 -10.930 1.00 90.06 375 LEU A C 1
ATOM 2999 O O . LEU A 1 375 ? 14.068 -19.833 -12.144 1.00 90.06 375 LEU A O 1
ATOM 3003 N N . LEU A 1 376 ? 13.506 -18.798 -10.234 1.00 92.38 376 LEU A N 1
ATOM 3004 C CA . LEU A 1 376 ? 13.310 -17.487 -10.856 1.00 92.38 376 LEU A CA 1
ATOM 3005 C C . LEU A 1 376 ? 14.618 -16.915 -11.402 1.00 92.38 376 LEU A C 1
ATOM 3007 O O . LEU A 1 376 ? 14.620 -16.277 -12.451 1.00 92.38 376 LEU A O 1
ATOM 3011 N N . ALA A 1 377 ? 15.732 -17.136 -10.711 1.00 89.69 377 ALA A N 1
ATOM 3012 C CA . ALA A 1 377 ? 17.028 -16.646 -11.138 1.00 89.69 377 ALA A CA 1
ATOM 3013 C C . ALA A 1 377 ? 17.509 -17.362 -12.411 1.00 89.69 377 ALA A C 1
ATOM 3015 O O . ALA A 1 377 ? 18.017 -16.688 -13.305 1.00 89.69 377 ALA A O 1
ATOM 3016 N N . ASP A 1 378 ? 17.266 -18.667 -12.551 1.00 89.19 378 ASP A N 1
ATOM 3017 C CA . ASP A 1 378 ? 17.553 -19.406 -13.790 1.00 89.19 378 ASP A CA 1
ATOM 3018 C C . ASP A 1 378 ? 16.635 -18.982 -14.937 1.00 89.19 378 ASP A C 1
ATOM 3020 O O . ASP A 1 378 ? 17.095 -18.736 -16.058 1.00 89.19 378 ASP A O 1
ATOM 3024 N N . LEU A 1 379 ? 15.347 -18.796 -14.644 1.00 93.38 379 LEU A N 1
ATOM 3025 C CA . LEU A 1 379 ? 14.387 -18.256 -15.600 1.00 93.38 379 LEU A CA 1
ATOM 3026 C C . LEU A 1 379 ? 14.826 -16.884 -16.121 1.00 93.38 379 LEU A C 1
ATOM 3028 O O . LEU A 1 379 ? 14.762 -16.635 -17.322 1.00 93.38 379 LEU A O 1
ATOM 3032 N N . ILE A 1 380 ? 15.289 -16.000 -15.237 1.00 92.88 380 ILE A N 1
ATOM 3033 C CA . ILE A 1 380 ? 15.675 -14.628 -15.575 1.00 92.88 380 ILE A CA 1
ATOM 3034 C C . ILE A 1 380 ? 17.031 -14.585 -16.285 1.00 92.88 380 ILE A C 1
ATOM 3036 O O . ILE A 1 380 ? 17.116 -14.036 -17.382 1.00 92.88 380 ILE A O 1
ATOM 3040 N N . ALA A 1 381 ? 18.083 -15.154 -15.694 1.00 88.19 381 ALA A N 1
ATOM 3041 C CA . ALA A 1 381 ? 19.447 -15.047 -16.216 1.00 88.19 381 ALA A CA 1
ATOM 3042 C C . ALA A 1 381 ? 19.690 -15.951 -17.430 1.00 88.19 381 ALA A C 1
ATOM 3044 O O . ALA A 1 381 ? 20.345 -15.551 -18.395 1.00 88.19 381 ALA A O 1
ATOM 3045 N N . HIS A 1 382 ? 19.183 -17.182 -17.395 1.00 88.06 382 HIS A N 1
ATOM 3046 C CA . HIS A 1 382 ? 19.439 -18.181 -18.433 1.00 88.06 382 HIS A CA 1
ATOM 3047 C C . HIS A 1 382 ? 18.298 -18.317 -19.433 1.00 88.06 382 HIS A C 1
ATOM 3049 O O . HIS A 1 382 ? 18.479 -18.965 -20.462 1.00 88.06 382 HIS A O 1
ATOM 3055 N N . ARG A 1 383 ? 17.135 -17.704 -19.169 1.00 92.19 383 ARG A N 1
ATOM 3056 C CA . ARG A 1 383 ? 15.928 -17.890 -19.988 1.00 92.19 383 ARG A CA 1
ATOM 3057 C C . ARG A 1 383 ? 15.555 -19.370 -20.107 1.00 92.19 383 ARG A C 1
ATOM 3059 O O . ARG A 1 383 ? 15.104 -19.817 -21.161 1.00 92.19 383 ARG A O 1
ATOM 3066 N N . MET A 1 384 ? 15.742 -20.122 -19.022 1.00 91.94 384 MET A N 1
ATOM 3067 C CA . MET A 1 384 ? 15.448 -21.551 -18.948 1.00 91.94 384 MET A CA 1
ATOM 3068 C C . MET A 1 384 ? 14.422 -21.846 -17.857 1.00 91.94 384 MET A C 1
ATOM 3070 O O . MET A 1 384 ? 14.476 -21.279 -16.773 1.00 91.94 384 MET A O 1
ATOM 3074 N N . LEU A 1 385 ? 13.509 -22.774 -18.130 1.00 91.62 385 LEU A N 1
ATOM 3075 C CA . LEU A 1 385 ? 12.571 -23.322 -17.157 1.00 91.62 385 LEU A CA 1
ATOM 3076 C C . LEU A 1 385 ? 12.689 -24.848 -17.184 1.00 91.62 385 LEU A C 1
ATOM 3078 O O . LEU A 1 385 ? 12.493 -25.461 -18.234 1.00 91.62 385 LEU A O 1
ATOM 3082 N N . ASN A 1 386 ? 13.047 -25.460 -16.053 1.00 87.12 386 ASN A N 1
ATOM 3083 C CA . ASN A 1 386 ? 13.282 -26.908 -15.923 1.00 87.12 386 ASN A CA 1
ATOM 3084 C C . ASN A 1 386 ? 14.211 -27.467 -17.021 1.00 87.12 386 ASN A C 1
ATOM 3086 O O . ASN A 1 386 ? 13.921 -28.483 -17.652 1.00 87.12 386 ASN A O 1
ATOM 3090 N N . GLY A 1 387 ? 15.307 -26.749 -17.294 1.00 85.56 387 GLY A N 1
ATOM 3091 C CA . GLY A 1 387 ? 16.314 -27.119 -18.295 1.00 85.56 387 GLY A CA 1
ATOM 3092 C C . GLY A 1 387 ? 15.915 -26.882 -19.757 1.00 85.56 387 GLY A C 1
ATOM 3093 O O . GLY A 1 387 ? 16.692 -27.207 -20.651 1.00 85.56 387 GLY A O 1
ATOM 3094 N N . LYS A 1 388 ? 14.732 -26.317 -20.034 1.00 90.62 388 LYS A N 1
ATOM 3095 C CA . LYS A 1 388 ? 14.279 -25.995 -21.397 1.00 90.62 388 LYS A CA 1
ATOM 3096 C C . LYS A 1 388 ? 14.292 -24.484 -21.641 1.00 90.62 388 LYS A C 1
ATOM 3098 O O . LYS A 1 388 ? 13.856 -23.742 -20.761 1.00 90.62 388 LYS A O 1
ATOM 3103 N N . PRO A 1 389 ? 14.733 -24.007 -22.817 1.00 93.25 389 PRO A N 1
ATOM 3104 C CA . PRO A 1 389 ? 14.677 -22.586 -23.142 1.00 93.25 389 PRO A CA 1
ATOM 3105 C C . PRO A 1 389 ? 13.222 -22.108 -23.243 1.00 93.25 389 PRO A C 1
ATOM 3107 O O . PRO A 1 389 ? 12.365 -22.803 -23.793 1.00 93.25 389 PRO A O 1
ATOM 3110 N N . ILE A 1 390 ? 12.937 -20.912 -22.727 1.00 95.00 390 ILE A N 1
ATOM 3111 C CA . ILE A 1 390 ? 11.619 -20.276 -22.867 1.00 95.00 390 ILE A CA 1
ATOM 3112 C C . ILE A 1 390 ? 11.466 -19.611 -24.240 1.00 95.00 390 ILE A C 1
ATOM 3114 O O . ILE A 1 390 ? 12.447 -19.280 -24.909 1.00 95.00 390 ILE A O 1
ATOM 3118 N N . HIS A 1 391 ? 10.222 -19.340 -24.633 1.00 94.62 391 HIS A N 1
ATOM 3119 C CA . HIS A 1 391 ? 9.907 -18.715 -25.917 1.00 94.62 391 HIS A CA 1
ATOM 3120 C C . HIS A 1 391 ? 10.622 -17.355 -26.112 1.00 94.62 391 HIS A C 1
ATOM 3122 O O . HIS A 1 391 ? 10.691 -16.521 -25.202 1.00 94.62 391 HIS A O 1
ATOM 3128 N N . HIS A 1 392 ? 11.146 -17.094 -27.315 1.00 91.75 392 HIS A N 1
ATOM 3129 C CA . HIS A 1 392 ? 11.940 -15.893 -27.628 1.00 91.75 392 HIS A CA 1
ATOM 3130 C C . HIS A 1 392 ? 11.127 -14.584 -27.594 1.00 91.75 392 HIS A C 1
ATOM 3132 O O . HIS A 1 392 ? 11.698 -13.517 -27.374 1.00 91.75 392 HIS A O 1
ATOM 3138 N N . ASN A 1 393 ? 9.800 -14.663 -27.748 1.00 95.44 393 ASN A N 1
ATOM 3139 C CA . ASN A 1 393 ? 8.864 -13.533 -27.610 1.00 95.44 393 ASN A CA 1
ATOM 3140 C C . ASN A 1 393 ? 8.579 -13.112 -26.155 1.00 95.44 393 ASN A C 1
ATOM 3142 O O . ASN A 1 393 ? 7.858 -12.142 -25.936 1.00 95.44 393 ASN A O 1
ATOM 3146 N N . ILE A 1 394 ? 9.114 -13.814 -25.152 1.00 96.19 394 ILE A N 1
ATOM 3147 C CA . ILE A 1 394 ? 8.930 -13.438 -23.744 1.00 96.19 394 ILE A CA 1
ATOM 3148 C C . ILE A 1 394 ? 9.994 -12.416 -23.333 1.00 96.19 394 ILE A C 1
ATOM 3150 O O . ILE A 1 394 ? 11.195 -12.696 -23.409 1.00 96.19 394 ILE A O 1
ATOM 3154 N N . ARG A 1 395 ? 9.572 -11.258 -22.826 1.00 96.38 395 ARG A N 1
ATOM 3155 C CA . ARG A 1 395 ? 10.438 -10.291 -22.133 1.00 96.38 395 ARG A CA 1
ATOM 3156 C C . ARG A 1 395 ? 10.229 -10.417 -20.628 1.00 96.38 395 ARG A C 1
ATOM 3158 O O . ARG A 1 395 ? 9.091 -10.436 -20.162 1.00 96.38 395 ARG A O 1
ATOM 3165 N N . LEU A 1 396 ? 11.326 -10.527 -19.882 1.00 96.62 396 LEU A N 1
ATOM 3166 C CA . LEU A 1 396 ? 11.299 -10.766 -18.440 1.00 96.62 396 LEU A CA 1
ATOM 3167 C C . LEU A 1 396 ? 11.618 -9.486 -17.675 1.00 96.62 396 LEU A C 1
ATOM 3169 O O . LEU A 1 396 ? 12.664 -8.863 -17.872 1.00 96.62 396 LEU A O 1
ATOM 3173 N N . PHE A 1 397 ? 10.723 -9.144 -16.762 1.00 95.75 397 PHE A N 1
ATOM 3174 C CA . PHE A 1 397 ? 10.855 -8.038 -15.837 1.00 95.75 397 PHE A CA 1
ATOM 3175 C C . PHE A 1 397 ? 10.677 -8.559 -14.416 1.00 95.75 397 PHE A C 1
ATOM 3177 O O . PHE A 1 397 ? 9.888 -9.469 -14.161 1.00 95.75 397 PHE A O 1
ATOM 3184 N N . ALA A 1 398 ? 11.387 -7.963 -13.473 1.00 93.88 398 ALA A N 1
ATOM 3185 C CA . ALA A 1 398 ? 11.239 -8.270 -12.065 1.00 93.88 398 ALA A CA 1
ATOM 3186 C C . ALA A 1 398 ? 11.384 -7.013 -11.216 1.00 93.88 398 ALA A C 1
ATOM 3188 O O . ALA A 1 398 ? 12.029 -6.042 -11.617 1.00 93.88 398 ALA A O 1
ATOM 3189 N N . ALA A 1 399 ? 10.818 -7.047 -10.018 1.00 90.31 399 ALA A N 1
ATOM 3190 C CA . ALA A 1 399 ? 11.045 -6.043 -8.999 1.00 90.31 399 ALA A CA 1
ATOM 3191 C C . ALA A 1 399 ? 11.454 -6.692 -7.680 1.00 90.31 399 ALA A C 1
ATOM 3193 O O . ALA A 1 399 ? 10.972 -7.763 -7.317 1.00 90.31 399 ALA A O 1
ATOM 3194 N N . CYS A 1 400 ? 12.341 -6.031 -6.947 1.00 85.19 400 CYS A N 1
ATOM 3195 C CA . CYS A 1 400 ? 12.755 -6.448 -5.613 1.00 85.19 400 CYS A CA 1
ATOM 3196 C C . CYS A 1 400 ? 12.754 -5.261 -4.647 1.00 85.19 400 CYS A C 1
ATOM 3198 O O . CYS A 1 400 ? 12.926 -4.101 -5.040 1.00 85.19 400 CYS A O 1
ATOM 3200 N N . ASN A 1 401 ? 12.543 -5.563 -3.368 1.00 79.56 401 ASN A N 1
ATOM 3201 C CA . ASN A 1 401 ? 12.693 -4.583 -2.295 1.00 79.56 401 ASN A CA 1
ATOM 3202 C C . ASN A 1 401 ? 14.169 -4.537 -1.852 1.00 79.56 401 ASN A C 1
ATOM 3204 O O . ASN A 1 401 ? 14.836 -5.572 -1.878 1.00 79.56 401 ASN A O 1
ATOM 3208 N N . PRO A 1 402 ? 14.715 -3.379 -1.453 1.00 77.50 402 PRO A N 1
ATOM 3209 C CA . PRO A 1 402 ? 16.114 -3.282 -1.050 1.00 77.50 402 PRO A CA 1
ATOM 3210 C C . PRO A 1 402 ? 16.380 -4.050 0.253 1.00 77.50 402 PRO A C 1
ATOM 3212 O O . PRO A 1 402 ? 15.530 -4.114 1.141 1.00 77.50 402 PRO A O 1
ATOM 3215 N N . TYR A 1 403 ? 17.584 -4.608 0.388 1.00 73.12 403 TYR A N 1
ATOM 3216 C CA . TYR A 1 403 ? 18.026 -5.262 1.620 1.00 73.12 403 TYR A CA 1
ATOM 3217 C C . TYR A 1 403 ? 18.483 -4.193 2.625 1.00 73.12 403 TYR A C 1
ATOM 3219 O O . TYR A 1 403 ? 19.575 -3.645 2.490 1.00 73.12 403 TYR A O 1
ATOM 3227 N N . ARG A 1 404 ? 17.626 -3.837 3.592 1.00 70.56 404 ARG A N 1
ATOM 3228 C CA . ARG A 1 404 ? 17.890 -2.773 4.580 1.00 70.56 404 ARG A CA 1
ATOM 3229 C C . ARG A 1 404 ? 17.754 -3.269 6.008 1.00 70.56 404 ARG A C 1
ATOM 3231 O O . ARG A 1 404 ? 16.777 -3.944 6.324 1.00 70.56 404 ARG A O 1
ATOM 3238 N N . ILE A 1 405 ? 18.673 -2.839 6.865 1.00 69.19 405 ILE A N 1
ATOM 3239 C CA . ILE A 1 405 ? 18.642 -3.052 8.315 1.00 69.19 405 ILE A CA 1
ATOM 3240 C C . ILE A 1 405 ? 17.887 -1.887 8.976 1.00 69.19 405 ILE A C 1
ATOM 3242 O O . ILE A 1 405 ? 17.984 -0.740 8.532 1.00 69.19 405 ILE A O 1
ATOM 3246 N N . ARG A 1 406 ? 17.093 -2.180 10.009 1.00 65.56 406 ARG A N 1
ATOM 3247 C CA . ARG A 1 406 ? 16.378 -1.167 10.799 1.00 65.56 406 ARG A CA 1
ATOM 3248 C C . ARG A 1 406 ? 17.353 -0.409 11.696 1.00 65.56 406 ARG A C 1
ATOM 3250 O O . ARG A 1 406 ? 18.179 -1.028 12.357 1.00 65.56 406 ARG A O 1
ATOM 3257 N N . THR A 1 407 ? 17.220 0.914 11.748 1.00 61.44 407 THR A N 1
ATOM 3258 C CA . THR A 1 407 ? 18.105 1.788 12.539 1.00 61.44 407 THR A CA 1
ATOM 3259 C C . THR A 1 407 ? 17.428 2.376 13.774 1.00 61.44 407 THR A C 1
ATOM 3261 O O . THR A 1 407 ? 18.121 2.802 14.694 1.00 61.44 407 THR A O 1
ATOM 3264 N N . LYS A 1 408 ? 16.088 2.397 13.838 1.00 58.94 408 LYS A N 1
ATOM 3265 C CA . LYS A 1 408 ? 15.342 2.838 15.024 1.00 58.94 408 LYS A CA 1
ATOM 3266 C C . LYS A 1 408 ? 14.634 1.667 15.699 1.00 58.94 408 LYS A C 1
ATOM 3268 O O . LYS A 1 408 ? 14.114 0.761 15.048 1.00 58.94 408 LYS A O 1
ATOM 3273 N N . THR A 1 409 ? 14.571 1.708 17.028 1.00 54.12 409 THR A N 1
ATOM 3274 C CA . THR A 1 409 ? 13.726 0.803 17.811 1.00 54.12 409 THR A CA 1
ATOM 3275 C C . THR A 1 409 ? 12.250 1.045 17.482 1.00 54.12 409 THR A C 1
ATOM 3277 O O . THR A 1 409 ? 11.808 2.178 17.281 1.00 54.12 409 THR A O 1
ATOM 3280 N N . ALA A 1 410 ? 11.477 -0.038 17.380 1.00 53.75 410 ALA A N 1
ATOM 3281 C CA . ALA A 1 410 ? 10.061 0.033 17.034 1.00 53.75 410 ALA A CA 1
ATOM 3282 C C . ALA A 1 410 ? 9.267 0.857 18.070 1.00 53.75 410 ALA A C 1
ATOM 3284 O O . ALA A 1 410 ? 9.506 0.753 19.270 1.00 53.75 410 ALA A O 1
ATOM 3285 N N . THR A 1 411 ? 8.301 1.658 17.600 1.00 53.34 411 THR A N 1
ATOM 3286 C CA . THR A 1 411 ? 7.406 2.453 18.462 1.00 53.34 411 THR A CA 1
ATOM 3287 C C . THR A 1 411 ? 6.603 1.578 19.435 1.00 53.34 411 THR A C 1
ATOM 3289 O O . THR A 1 411 ? 6.209 0.464 19.093 1.00 53.34 411 THR A O 1
ATOM 3292 N N . GLU A 1 412 ? 6.283 2.117 20.616 1.00 55.69 412 GLU A N 1
ATOM 3293 C CA . GLU A 1 412 ? 5.575 1.437 21.723 1.00 55.69 412 GLU A CA 1
ATOM 3294 C C . GLU A 1 412 ? 4.063 1.201 21.487 1.00 55.69 412 GLU A C 1
ATOM 3296 O O . GLU A 1 412 ? 3.296 1.022 22.432 1.00 55.69 412 GLU A O 1
ATOM 3301 N N . ALA A 1 413 ? 3.583 1.241 20.241 1.00 50.81 413 ALA A N 1
ATOM 3302 C CA . ALA A 1 413 ? 2.154 1.151 19.949 1.00 50.81 413 ALA A CA 1
ATOM 3303 C C . ALA A 1 413 ? 1.604 -0.276 20.171 1.00 50.81 413 ALA A C 1
ATOM 3305 O O . ALA A 1 413 ? 1.997 -1.217 19.479 1.00 50.81 413 ALA A O 1
ATOM 3306 N N . GLY A 1 414 ? 0.627 -0.417 21.075 1.00 62.78 414 GLY A N 1
ATOM 3307 C CA . GLY A 1 414 ? -0.001 -1.702 21.419 1.00 62.78 414 GLY A CA 1
ATOM 3308 C C . GLY A 1 414 ? 0.643 -2.383 22.633 1.00 62.78 414 GLY A C 1
ATOM 3309 O O . GLY A 1 414 ? 1.204 -1.716 23.496 1.00 62.78 414 GLY A O 1
ATOM 3310 N N . LEU A 1 415 ? 0.520 -3.709 22.737 1.00 57.31 415 LEU A N 1
ATOM 3311 C CA . LEU A 1 415 ? 1.230 -4.499 23.752 1.00 57.31 415 LEU A CA 1
ATOM 3312 C C . LEU A 1 415 ? 2.687 -4.747 23.308 1.00 57.31 415 LEU A C 1
ATOM 3314 O O . LEU A 1 415 ? 2.940 -5.058 22.143 1.00 57.31 415 LEU A O 1
ATOM 3318 N N . LEU A 1 416 ? 3.649 -4.615 24.231 1.00 55.19 416 LEU A N 1
ATOM 3319 C CA . LEU A 1 416 ? 5.069 -4.928 23.994 1.00 55.19 416 LEU A CA 1
ATOM 3320 C C . LEU A 1 416 ? 5.296 -6.444 24.012 1.00 55.19 416 LEU A C 1
ATOM 3322 O O . LEU A 1 416 ? 4.787 -7.123 24.908 1.00 55.19 416 LEU A O 1
ATOM 3326 N N . LYS A 1 417 ? 6.015 -6.991 23.012 1.00 52.97 417 LYS A N 1
ATOM 3327 C CA . LYS A 1 417 ? 6.242 -8.451 22.875 1.00 52.97 417 LYS A CA 1
ATOM 3328 C C . LYS A 1 417 ? 6.889 -8.989 24.165 1.00 52.97 417 LYS A C 1
ATOM 3330 O O . LYS A 1 417 ? 7.831 -8.356 24.646 1.00 52.97 417 LYS A O 1
ATOM 3335 N N . PRO A 1 418 ? 6.402 -10.097 24.765 1.00 44.69 418 PRO A N 1
ATOM 3336 C CA . PRO A 1 418 ? 6.915 -10.571 26.051 1.00 44.69 418 PRO A CA 1
ATOM 3337 C C . PRO A 1 418 ? 8.421 -10.859 25.982 1.00 44.69 418 PRO A C 1
ATOM 3339 O O . PRO A 1 418 ? 8.874 -11.553 25.069 1.00 44.69 418 PRO A O 1
ATOM 3342 N N . LYS A 1 419 ? 9.191 -10.353 26.958 1.00 39.72 419 LYS A N 1
ATOM 3343 C CA . LYS A 1 419 ? 10.665 -10.461 27.008 1.00 39.72 419 LYS A CA 1
ATOM 3344 C C . LYS A 1 419 ? 11.197 -11.902 27.097 1.00 39.72 419 LYS A C 1
ATOM 3346 O O . LYS A 1 419 ? 12.313 -12.142 26.658 1.00 39.72 419 LYS A O 1
ATOM 3351 N N . GLU A 1 420 ? 10.417 -12.841 27.633 1.00 38.19 420 GLU A N 1
ATOM 3352 C CA . GLU A 1 420 ? 10.820 -14.249 27.860 1.00 38.19 420 GLU A CA 1
ATOM 3353 C C . GLU A 1 420 ? 10.352 -15.218 26.775 1.00 38.19 420 GLU A C 1
ATOM 3355 O O . GLU A 1 420 ? 10.554 -16.431 26.831 1.00 38.19 420 GLU A O 1
ATOM 3360 N N . SER A 1 421 ? 9.713 -14.685 25.748 1.00 36.94 421 SER A N 1
ATOM 3361 C CA . SER A 1 421 ? 9.329 -15.480 24.610 1.00 36.94 421 SER A CA 1
ATOM 3362 C C . SER A 1 421 ? 10.630 -15.890 23.866 1.00 36.94 421 SER A C 1
ATOM 3364 O O . SER A 1 421 ? 11.467 -15.039 23.571 1.00 36.94 421 SER A O 1
ATOM 3366 N N . ARG A 1 422 ? 10.807 -17.170 23.472 1.00 33.88 422 ARG A N 1
ATOM 3367 C CA . ARG A 1 422 ? 11.683 -17.617 22.344 1.00 33.88 422 ARG A CA 1
ATOM 3368 C C . ARG A 1 422 ? 11.412 -16.861 21.007 1.00 33.88 422 ARG A C 1
ATOM 3370 O O . ARG A 1 422 ? 11.743 -17.344 19.928 1.00 33.88 422 ARG A O 1
ATOM 3377 N N . PHE A 1 423 ? 10.759 -15.702 21.065 1.00 42.62 423 PHE A N 1
ATOM 3378 C CA . PHE A 1 423 ? 10.006 -15.007 20.038 1.00 42.62 423 PHE A CA 1
ATOM 3379 C C . PHE A 1 423 ? 10.464 -13.535 19.952 1.00 42.62 423 PHE A C 1
ATOM 3381 O O . PHE A 1 423 ? 9.666 -12.598 20.013 1.00 42.62 423 PHE A O 1
ATOM 3388 N N . GLN A 1 424 ? 11.771 -13.319 19.778 1.00 37.88 424 GLN A N 1
ATOM 3389 C CA . GLN A 1 424 ? 12.265 -12.053 19.231 1.00 37.88 424 GLN A CA 1
ATOM 3390 C C . GLN A 1 424 ? 11.811 -11.906 17.769 1.00 37.88 424 GLN A C 1
ATOM 3392 O O . GLN A 1 424 ? 11.628 -12.898 17.059 1.00 37.88 424 GLN A O 1
ATOM 3397 N N . GLU A 1 425 ? 11.629 -10.664 17.307 1.00 46.06 425 GLU A N 1
ATOM 3398 C CA . GLU A 1 425 ? 11.499 -10.363 15.877 1.00 46.06 425 GLU A CA 1
ATOM 3399 C C . GLU A 1 425 ? 12.700 -10.963 15.139 1.00 46.06 425 GLU A C 1
ATOM 3401 O O . GLU A 1 425 ? 13.814 -10.466 15.250 1.00 46.06 425 GLU A O 1
ATOM 3406 N N . LYS A 1 426 ? 12.485 -12.073 14.420 1.00 44.38 426 LYS A N 1
ATOM 3407 C CA . LYS A 1 426 ? 13.564 -12.876 13.818 1.00 44.38 426 LYS A CA 1
ATOM 3408 C C . LYS A 1 426 ? 14.414 -12.117 12.790 1.00 44.38 426 LYS A C 1
ATOM 3410 O O . LYS A 1 426 ? 15.431 -12.646 12.358 1.00 44.38 426 LYS A O 1
ATOM 3415 N N . SER A 1 427 ? 14.004 -10.924 12.358 1.00 52.91 427 SER A N 1
ATOM 3416 C CA . SER A 1 427 ? 14.691 -10.169 11.315 1.00 52.91 427 SER A CA 1
ATOM 3417 C C . SER A 1 427 ? 15.023 -8.753 11.777 1.00 52.91 427 SER A C 1
ATOM 3419 O O . SER A 1 427 ? 14.130 -7.982 12.116 1.00 52.91 427 SER A O 1
ATOM 3421 N N . LYS A 1 428 ? 16.314 -8.399 11.714 1.00 63.09 428 LYS A N 1
ATOM 3422 C CA . LYS A 1 428 ? 16.811 -7.016 11.836 1.00 63.09 428 LYS A CA 1
ATOM 3423 C C . LYS A 1 428 ? 16.444 -6.153 10.611 1.00 63.09 428 LYS A C 1
ATOM 3425 O O . LYS A 1 428 ? 16.813 -4.983 10.555 1.00 63.09 428 LYS A O 1
ATOM 3430 N N . LEU A 1 429 ? 15.765 -6.721 9.608 1.00 64.56 429 LEU A N 1
ATOM 3431 C CA . LEU A 1 429 ? 15.514 -6.072 8.326 1.00 64.56 429 LEU A CA 1
ATOM 3432 C C . LEU A 1 429 ? 14.207 -5.273 8.307 1.00 64.56 429 LEU A C 1
ATOM 3434 O O . LEU A 1 429 ? 13.225 -5.583 8.980 1.00 64.56 429 LEU A O 1
ATOM 3438 N N . VAL A 1 430 ? 14.196 -4.235 7.477 1.00 66.69 430 VAL A N 1
ATOM 3439 C CA . VAL A 1 430 ? 13.016 -3.419 7.155 1.00 66.69 430 VAL A CA 1
ATOM 3440 C C . VAL A 1 430 ? 11.994 -4.223 6.361 1.00 66.69 430 VAL A C 1
ATOM 3442 O O . VAL A 1 430 ? 10.796 -4.151 6.622 1.00 66.69 430 VAL A O 1
ATOM 3445 N N . TYR A 1 431 ? 12.493 -4.984 5.389 1.00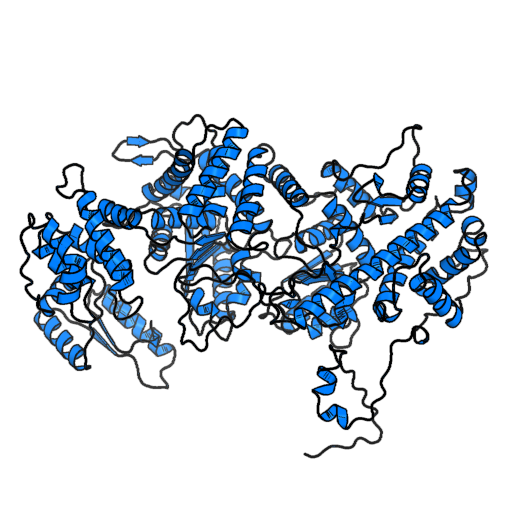 68.62 431 TYR A N 1
ATOM 3446 C CA . TYR A 1 431 ? 11.717 -5.863 4.534 1.00 68.62 431 TYR A CA 1
ATOM 3447 C C . TYR A 1 431 ? 12.118 -7.303 4.827 1.00 68.62 431 TYR A C 1
ATOM 3449 O O . TYR A 1 431 ? 13.307 -7.617 4.889 1.00 68.62 431 TYR A O 1
ATOM 3457 N N . GLN A 1 432 ? 11.138 -8.193 4.965 1.00 70.44 432 GLN A N 1
ATOM 3458 C CA . GLN A 1 432 ? 11.403 -9.624 5.065 1.00 70.44 432 GLN A CA 1
ATOM 3459 C C . GLN A 1 432 ? 11.764 -10.176 3.677 1.00 70.44 432 GLN A C 1
ATOM 3461 O O . GLN A 1 432 ? 10.901 -10.667 2.950 1.00 70.44 432 GLN A O 1
ATOM 3466 N N . VAL A 1 433 ? 13.035 -10.041 3.298 1.00 73.19 433 VAL A N 1
ATOM 3467 C CA . VAL A 1 433 ? 13.556 -10.427 1.982 1.00 73.19 433 VAL A CA 1
ATOM 3468 C C . VAL A 1 433 ? 14.788 -11.318 2.084 1.00 73.19 433 VAL A C 1
ATOM 3470 O O . VAL A 1 433 ? 15.608 -11.185 2.990 1.00 73.19 433 VAL A O 1
ATOM 3473 N N . ASN A 1 434 ? 14.922 -12.197 1.101 1.00 76.81 434 ASN A N 1
ATOM 3474 C CA . ASN A 1 434 ? 16.090 -13.015 0.832 1.00 76.81 434 ASN A CA 1
ATOM 3475 C C . ASN A 1 434 ? 17.123 -12.207 0.020 1.00 76.81 434 ASN A C 1
ATOM 3477 O O . ASN A 1 434 ? 16.747 -11.326 -0.762 1.00 76.81 434 ASN A O 1
ATOM 3481 N N . PRO A 1 435 ? 18.426 -12.487 0.158 1.00 76.31 435 PRO A N 1
ATOM 3482 C CA . PRO A 1 435 ? 19.431 -11.922 -0.736 1.00 76.31 435 PRO A CA 1
ATOM 3483 C C . PRO A 1 435 ? 19.206 -12.413 -2.175 1.00 76.31 435 PRO A C 1
ATOM 3485 O O . PRO A 1 435 ? 18.830 -13.565 -2.401 1.00 76.31 435 PRO A O 1
ATOM 3488 N N . LEU A 1 436 ? 19.432 -11.537 -3.157 1.00 82.19 436 LEU A N 1
ATOM 3489 C CA . LEU A 1 436 ? 19.369 -11.925 -4.566 1.00 82.19 436 LEU A CA 1
ATOM 3490 C C . LEU A 1 436 ? 20.586 -12.794 -4.933 1.00 82.19 436 LEU A C 1
ATOM 3492 O O . LEU A 1 436 ? 21.702 -12.456 -4.538 1.00 82.19 436 LEU A O 1
ATOM 3496 N N . PRO A 1 437 ? 20.408 -13.868 -5.725 1.00 80.69 437 PRO A N 1
ATOM 3497 C CA . PRO A 1 437 ? 21.522 -14.643 -6.254 1.00 80.69 437 PRO A CA 1
ATOM 3498 C C . PRO A 1 437 ? 22.472 -13.801 -7.112 1.00 80.69 437 PRO A C 1
ATOM 3500 O O . PRO A 1 437 ? 22.027 -13.013 -7.950 1.00 80.69 437 PRO A O 1
ATOM 3503 N N . ASP A 1 438 ? 23.779 -14.049 -6.977 1.00 76.31 438 ASP A N 1
ATOM 3504 C CA . ASP A 1 438 ? 24.841 -13.339 -7.707 1.00 76.31 438 ASP A CA 1
ATOM 3505 C C . ASP A 1 438 ? 24.622 -13.323 -9.232 1.00 76.31 438 ASP A C 1
ATOM 3507 O O . ASP A 1 438 ? 24.961 -12.339 -9.892 1.00 76.31 438 ASP A O 1
ATOM 3511 N N . GLN A 1 439 ? 23.999 -14.374 -9.777 1.00 79.25 439 GLN A N 1
ATOM 3512 C CA . GLN A 1 439 ? 23.720 -14.528 -11.207 1.00 79.25 439 GLN A CA 1
ATOM 3513 C C . GLN A 1 439 ? 22.719 -13.519 -11.785 1.00 79.25 439 GLN A C 1
ATOM 3515 O O . GLN A 1 439 ? 22.770 -13.237 -12.980 1.00 79.25 439 GLN A O 1
ATOM 3520 N N . ILE A 1 440 ? 21.819 -12.962 -10.965 1.00 84.06 440 ILE A N 1
ATOM 3521 C CA . ILE A 1 440 ? 20.845 -11.961 -11.428 1.00 84.06 440 ILE A CA 1
ATOM 3522 C C . ILE A 1 440 ? 21.218 -10.524 -11.058 1.00 84.06 440 ILE A C 1
ATOM 3524 O O . ILE A 1 440 ? 20.616 -9.592 -11.592 1.00 84.06 440 ILE A O 1
ATOM 3528 N N . LEU A 1 441 ? 22.228 -10.322 -10.202 1.00 79.31 441 LEU A N 1
ATOM 3529 C CA . LEU A 1 441 ? 22.659 -8.991 -9.756 1.00 79.31 441 LEU A CA 1
ATOM 3530 C C . LEU A 1 441 ? 23.095 -8.082 -10.911 1.00 79.31 441 LEU A C 1
ATOM 3532 O O . LEU A 1 441 ? 22.854 -6.879 -10.861 1.00 79.31 441 LEU A O 1
ATOM 3536 N N . ASP A 1 442 ? 23.664 -8.647 -11.978 1.00 78.81 442 ASP A N 1
ATOM 3537 C CA . ASP A 1 442 ? 24.120 -7.881 -13.147 1.00 78.81 442 ASP A CA 1
ATOM 3538 C C . ASP A 1 442 ? 22.952 -7.215 -13.914 1.00 78.81 442 ASP A C 1
ATOM 3540 O O . ASP A 1 442 ? 23.155 -6.229 -14.631 1.00 78.81 442 ASP A O 1
ATOM 3544 N N . TYR A 1 443 ? 21.718 -7.705 -13.724 1.00 83.81 443 TYR A N 1
ATOM 3545 C CA . TYR A 1 443 ? 20.491 -7.138 -14.295 1.00 83.81 443 TYR A CA 1
ATOM 3546 C C . TYR A 1 443 ? 19.784 -6.150 -13.359 1.00 83.81 443 TYR A C 1
ATOM 3548 O O . TYR A 1 443 ? 18.838 -5.485 -13.792 1.00 83.81 443 TYR A O 1
ATOM 3556 N N . VAL A 1 444 ? 20.221 -6.032 -12.101 1.00 81.19 444 VAL A N 1
ATOM 3557 C CA . VAL A 1 444 ? 19.583 -5.164 -11.107 1.00 81.19 444 VAL A CA 1
ATOM 3558 C C . VAL A 1 444 ? 19.907 -3.703 -11.379 1.00 81.19 444 VAL A C 1
ATOM 3560 O O . VAL A 1 444 ? 21.056 -3.312 -11.584 1.00 81.19 444 VAL A O 1
ATOM 3563 N N . TRP A 1 445 ? 18.860 -2.892 -11.352 1.00 75.69 445 TRP A N 1
ATOM 3564 C CA . TRP A 1 445 ? 18.911 -1.444 -11.397 1.00 75.69 445 TRP A CA 1
ATOM 3565 C C . TRP A 1 445 ? 18.313 -0.856 -10.137 1.00 75.69 445 TRP A C 1
ATOM 3567 O O . TRP A 1 445 ? 17.181 -1.177 -9.777 1.00 75.69 445 TRP A O 1
ATOM 3577 N N . ASP A 1 446 ? 19.068 0.029 -9.496 1.00 68.81 446 ASP A N 1
ATOM 3578 C CA . ASP A 1 446 ? 18.573 0.792 -8.362 1.00 68.81 446 ASP A CA 1
ATOM 3579 C C . ASP A 1 446 ? 17.675 1.938 -8.848 1.00 68.81 446 ASP A C 1
ATOM 3581 O O . ASP A 1 446 ? 18.120 2.876 -9.508 1.00 68.81 446 ASP A O 1
ATOM 3585 N N . TYR A 1 447 ? 16.387 1.836 -8.534 1.00 65.25 447 TYR A N 1
ATOM 3586 C CA . TYR A 1 447 ? 15.382 2.874 -8.755 1.00 65.25 447 TYR A CA 1
ATOM 3587 C C . TYR A 1 447 ? 15.474 4.013 -7.735 1.00 65.25 447 TYR A C 1
ATOM 3589 O O . TYR A 1 447 ? 14.809 5.037 -7.915 1.00 65.25 447 TYR A O 1
ATOM 3597 N N . GLY A 1 448 ? 16.271 3.831 -6.679 1.00 60.97 448 GLY A N 1
ATOM 3598 C CA . GLY A 1 448 ? 16.499 4.796 -5.619 1.00 60.97 448 GLY A CA 1
ATOM 3599 C C . GLY A 1 448 ? 15.279 5.052 -4.733 1.00 60.97 448 GLY A C 1
ATOM 3600 O O . GLY A 1 448 ? 14.252 4.365 -4.779 1.00 60.97 448 GLY A O 1
ATOM 3601 N N . ILE A 1 449 ? 15.418 6.086 -3.904 1.00 66.88 449 ILE A N 1
ATOM 3602 C CA . ILE A 1 449 ? 14.326 6.714 -3.156 1.00 66.88 449 ILE A CA 1
ATOM 3603 C C . ILE A 1 449 ? 13.915 7.960 -3.940 1.00 66.88 449 ILE A C 1
ATOM 3605 O O . ILE A 1 449 ? 14.777 8.687 -4.425 1.00 66.88 449 ILE A O 1
ATOM 3609 N N . LEU A 1 450 ? 12.612 8.235 -4.040 1.00 72.06 450 LEU A N 1
ATOM 3610 C CA . LEU A 1 450 ? 12.135 9.476 -4.649 1.00 72.06 450 LEU A CA 1
ATOM 3611 C C . LEU A 1 450 ? 12.753 10.699 -3.959 1.00 72.06 450 LEU A C 1
ATOM 3613 O O . LEU A 1 450 ? 12.579 10.894 -2.752 1.00 72.06 450 LEU A O 1
ATOM 3617 N N . LYS A 1 451 ? 13.429 11.555 -4.733 1.00 78.38 451 LYS A N 1
ATOM 3618 C CA . LYS A 1 451 ? 13.935 12.829 -4.217 1.00 78.38 451 LYS A CA 1
ATOM 3619 C C . LYS A 1 451 ? 12.765 13.742 -3.832 1.00 78.38 451 LYS A C 1
ATOM 3621 O O . LYS A 1 451 ? 11.743 13.734 -4.519 1.00 78.38 451 LYS A O 1
ATOM 3626 N N . PRO A 1 452 ? 12.910 14.606 -2.810 1.00 86.06 452 PRO A N 1
ATOM 3627 C CA . PRO A 1 452 ? 11.819 15.476 -2.361 1.00 86.06 452 PRO A CA 1
ATOM 3628 C C . PRO A 1 452 ? 11.205 16.341 -3.475 1.00 86.06 452 PRO A C 1
ATOM 3630 O O . PRO A 1 452 ? 9.990 16.500 -3.539 1.00 86.06 452 PRO A O 1
ATOM 3633 N N . ALA A 1 453 ? 12.029 16.867 -4.389 1.00 84.44 453 ALA A N 1
ATOM 3634 C CA . ALA A 1 453 ? 11.550 17.667 -5.519 1.00 84.44 453 ALA A CA 1
ATOM 3635 C C . ALA A 1 453 ? 10.720 16.843 -6.521 1.00 84.44 453 ALA A C 1
ATOM 3637 O O . ALA A 1 453 ? 9.700 17.314 -7.023 1.00 84.44 453 ALA A O 1
ATOM 3638 N N . GLU A 1 454 ? 11.136 15.605 -6.788 1.00 82.19 454 GLU A N 1
ATOM 3639 C CA . GLU A 1 454 ? 10.426 14.692 -7.682 1.00 82.19 454 GLU A CA 1
ATOM 3640 C C . GLU A 1 454 ? 9.120 14.228 -7.045 1.00 82.19 454 GLU A C 1
ATOM 3642 O O . GLU A 1 454 ? 8.072 14.283 -7.681 1.00 82.19 454 GLU A O 1
ATOM 3647 N N . GLU A 1 455 ? 9.153 13.843 -5.770 1.00 88.06 455 GLU A N 1
ATOM 3648 C CA . GLU A 1 455 ? 7.972 13.446 -5.006 1.00 88.06 455 GLU A CA 1
ATOM 3649 C C . GLU A 1 455 ? 6.915 14.553 -4.978 1.00 88.06 455 GLU A C 1
ATOM 3651 O O . GLU A 1 455 ? 5.747 14.290 -5.266 1.00 88.06 455 GLU A O 1
ATOM 3656 N N . ALA A 1 456 ? 7.315 15.800 -4.709 1.00 91.31 456 ALA A N 1
ATOM 3657 C CA . ALA A 1 456 ? 6.411 16.945 -4.763 1.00 91.31 456 ALA A CA 1
ATOM 3658 C C . ALA A 1 456 ? 5.752 17.076 -6.146 1.00 91.31 456 ALA A C 1
ATOM 3660 O O . ALA A 1 456 ? 4.543 17.309 -6.236 1.00 91.31 456 ALA A O 1
ATOM 3661 N N . LYS A 1 457 ? 6.520 16.859 -7.223 1.00 88.81 457 LYS A N 1
ATOM 3662 C CA . LYS A 1 457 ? 5.995 16.898 -8.591 1.00 88.81 457 LYS A CA 1
ATOM 3663 C C . LYS A 1 457 ? 5.035 15.745 -8.879 1.00 88.81 457 LYS A C 1
ATOM 3665 O O . LYS A 1 457 ? 3.980 15.973 -9.468 1.00 88.81 457 LYS A O 1
ATOM 3670 N N . TYR A 1 458 ? 5.344 14.529 -8.431 1.00 89.50 458 TYR A N 1
ATOM 3671 C CA . TYR A 1 458 ? 4.434 13.386 -8.548 1.00 89.50 458 TYR A CA 1
ATOM 3672 C C . TYR A 1 458 ? 3.117 13.638 -7.830 1.00 89.50 458 TYR A C 1
ATOM 3674 O O . TYR A 1 458 ? 2.060 13.406 -8.408 1.00 89.50 458 TYR A O 1
ATOM 3682 N N . ILE A 1 459 ? 3.170 14.147 -6.599 1.00 93.31 459 ILE A N 1
ATOM 3683 C CA . ILE A 1 459 ? 1.975 14.476 -5.819 1.00 93.31 459 ILE A CA 1
ATOM 3684 C C . ILE A 1 459 ? 1.146 15.544 -6.541 1.00 93.31 459 ILE A C 1
ATOM 3686 O O . ILE A 1 459 ? -0.070 15.392 -6.647 1.00 93.31 459 ILE A O 1
ATOM 3690 N N . GLU A 1 460 ? 1.782 16.584 -7.088 1.00 92.00 460 GLU A N 1
ATOM 3691 C CA . GLU A 1 460 ? 1.100 17.617 -7.875 1.00 92.00 460 GLU A CA 1
ATOM 3692 C C . GLU A 1 460 ? 0.366 17.025 -9.087 1.00 92.00 460 GLU A C 1
ATOM 3694 O O . GLU A 1 460 ? -0.821 17.302 -9.283 1.00 92.00 460 GLU A O 1
ATOM 3699 N N . ILE A 1 461 ? 1.041 16.175 -9.867 1.00 89.56 461 ILE A N 1
ATOM 3700 C CA . ILE A 1 461 ? 0.444 15.511 -11.032 1.00 89.56 461 ILE A CA 1
ATOM 3701 C C . ILE A 1 461 ? -0.697 14.587 -10.588 1.00 89.56 461 ILE A C 1
ATOM 3703 O O . ILE A 1 461 ? -1.777 14.636 -11.167 1.00 89.56 461 ILE A O 1
ATOM 3707 N N . MET A 1 462 ? -0.511 13.790 -9.532 1.00 91.44 462 MET A N 1
ATOM 3708 C CA . MET A 1 462 ? -1.548 12.893 -9.010 1.00 91.44 462 MET A CA 1
ATOM 3709 C C . MET A 1 462 ? -2.800 13.655 -8.570 1.00 91.44 462 MET A C 1
ATOM 3711 O O . MET A 1 462 ? -3.906 13.234 -8.896 1.00 91.44 462 MET A O 1
ATOM 3715 N N . VAL A 1 463 ? -2.648 14.775 -7.858 1.00 92.94 463 VAL A N 1
ATOM 3716 C CA . VAL A 1 463 ? -3.781 15.625 -7.457 1.00 92.94 463 VAL A CA 1
ATOM 3717 C C . VAL A 1 463 ? -4.505 16.158 -8.692 1.00 92.94 463 VAL A C 1
ATOM 3719 O O . VAL A 1 463 ? -5.729 16.059 -8.761 1.00 92.94 463 VAL A O 1
ATOM 3722 N N . LYS A 1 464 ? -3.768 16.663 -9.686 1.00 89.25 464 LYS A N 1
ATOM 3723 C CA . LYS A 1 464 ? -4.345 17.209 -10.920 1.00 89.25 464 LYS A CA 1
ATOM 3724 C C . LYS A 1 464 ? -5.089 16.150 -11.741 1.00 89.25 464 LYS A C 1
ATOM 3726 O O . LYS A 1 464 ? -6.229 16.380 -12.127 1.00 89.25 464 LYS A O 1
ATOM 3731 N N . GLU A 1 465 ? -4.482 14.991 -11.980 1.00 85.94 465 GLU A N 1
ATOM 3732 C CA . GLU A 1 465 ? -5.058 13.938 -12.831 1.00 85.94 465 GLU A CA 1
ATOM 3733 C C . GLU A 1 465 ? -6.242 13.216 -12.162 1.00 85.94 465 GLU A C 1
ATOM 3735 O O . GLU A 1 465 ? -7.249 12.919 -12.811 1.00 85.94 465 GLU A O 1
ATOM 3740 N N . LEU A 1 466 ? -6.158 12.954 -10.851 1.00 88.00 466 LEU A N 1
ATOM 3741 C CA . LEU A 1 466 ? -7.167 12.169 -10.129 1.00 88.00 466 LEU A CA 1
ATOM 3742 C C . LEU A 1 466 ? -8.355 13.006 -9.629 1.00 88.00 466 LEU A C 1
ATOM 3744 O O . LEU A 1 466 ? -9.460 12.466 -9.507 1.00 88.00 466 LEU A O 1
ATOM 3748 N N . LEU A 1 467 ? -8.150 14.293 -9.318 1.00 88.44 467 LEU A N 1
ATOM 3749 C CA . LEU A 1 467 ? -9.213 15.192 -8.840 1.00 88.44 467 LEU A CA 1
ATOM 3750 C C . LEU A 1 467 ? -9.688 16.198 -9.893 1.00 88.44 467 LEU A C 1
ATOM 3752 O O . LEU A 1 467 ? -10.788 16.728 -9.736 1.00 88.44 467 LEU A O 1
ATOM 3756 N N . LYS A 1 468 ? -8.929 16.437 -10.972 1.00 87.50 468 LYS A N 1
ATOM 3757 C CA . LYS A 1 468 ? -9.260 17.428 -12.013 1.00 87.50 468 LYS A CA 1
ATOM 3758 C C . LYS A 1 468 ? -9.593 18.787 -11.374 1.00 87.50 468 LYS A C 1
ATOM 3760 O O . LYS A 1 468 ? -8.828 19.265 -10.539 1.00 87.50 468 LYS A O 1
ATOM 3765 N N . ASP A 1 469 ? -10.750 19.365 -11.689 1.00 84.50 469 ASP A N 1
ATOM 3766 C CA . ASP A 1 469 ? -11.210 20.666 -11.178 1.00 84.50 469 ASP A CA 1
ATOM 3767 C C . ASP A 1 469 ? -11.485 20.678 -9.664 1.00 84.50 469 ASP A C 1
ATOM 3769 O O . ASP A 1 469 ? -11.592 21.739 -9.050 1.00 84.50 469 ASP A O 1
ATOM 3773 N N . LEU A 1 470 ? -11.593 19.502 -9.035 1.00 84.19 470 LEU A N 1
ATOM 3774 C CA . LEU A 1 470 ? -11.728 19.378 -7.582 1.00 84.19 470 LEU A CA 1
ATOM 3775 C C . LEU A 1 470 ? -10.379 19.490 -6.858 1.00 84.19 470 LEU A C 1
ATOM 3777 O O . LEU A 1 470 ? -10.365 19.595 -5.634 1.00 84.19 470 LEU A O 1
ATOM 3781 N N . GLY A 1 471 ? -9.257 19.427 -7.580 1.00 82.81 471 GLY A N 1
ATOM 3782 C CA . GLY A 1 471 ? -7.914 19.532 -7.022 1.00 82.81 471 GLY A CA 1
ATOM 3783 C C . GLY A 1 471 ? -7.489 20.985 -6.810 1.00 82.81 471 GLY A C 1
ATOM 3784 O O . GLY A 1 471 ? -7.717 21.848 -7.651 1.00 82.81 471 GLY A O 1
ATOM 3785 N N . HIS A 1 472 ? -6.815 21.263 -5.693 1.00 88.31 472 HIS A N 1
ATOM 3786 C CA . HIS A 1 472 ? -6.217 22.572 -5.413 1.00 88.31 472 HIS A CA 1
ATOM 3787 C C . HIS A 1 472 ? -4.743 22.409 -5.034 1.00 88.31 472 HIS A C 1
ATOM 3789 O O . HIS A 1 472 ? -4.392 21.456 -4.339 1.00 88.31 472 HIS A O 1
ATOM 3795 N N . LYS A 1 473 ? -3.885 23.367 -5.413 1.00 90.69 473 LYS A N 1
ATOM 3796 C CA . LYS A 1 473 ? -2.433 23.328 -5.142 1.00 90.69 473 LYS A CA 1
ATOM 3797 C C . LYS A 1 473 ? -2.097 23.110 -3.659 1.00 90.69 473 LYS A C 1
ATOM 3799 O O . LYS A 1 473 ? -1.179 22.364 -3.336 1.00 90.69 473 LYS A O 1
ATOM 3804 N N . VAL A 1 474 ? -2.896 23.699 -2.764 1.00 94.19 474 VAL A N 1
ATOM 3805 C CA . VAL A 1 474 ? -2.770 23.512 -1.305 1.00 94.19 474 VAL A CA 1
ATOM 3806 C C . VAL A 1 474 ? -2.808 22.040 -0.880 1.00 94.19 474 VAL A C 1
ATOM 3808 O O . VAL A 1 474 ? -2.083 21.659 0.030 1.00 94.19 474 VAL A O 1
ATOM 3811 N N . LEU A 1 475 ? -3.610 21.196 -1.545 1.00 95.94 475 LEU A N 1
ATOM 3812 C CA . LEU A 1 475 ? -3.694 19.774 -1.217 1.00 95.94 475 LEU A CA 1
ATOM 3813 C C . LEU A 1 475 ? -2.373 19.073 -1.540 1.00 95.94 475 LEU A C 1
ATOM 3815 O O . LEU A 1 475 ? -1.904 18.278 -0.733 1.00 95.94 475 LEU A O 1
ATOM 3819 N N . SER A 1 476 ? -1.751 19.400 -2.676 1.00 95.69 476 SER A N 1
ATOM 3820 C CA . SER A 1 476 ? -0.448 18.851 -3.062 1.00 95.69 476 SER A CA 1
ATOM 3821 C C . SER A 1 476 ? 0.637 19.207 -2.040 1.00 95.69 476 SER A C 1
ATOM 3823 O O . SER A 1 476 ? 1.403 18.339 -1.630 1.00 95.69 476 SER A O 1
ATOM 3825 N N . GLU A 1 477 ? 0.658 20.457 -1.565 1.00 96.25 477 GLU A N 1
ATOM 3826 C CA . GLU A 1 477 ? 1.588 20.908 -0.518 1.00 96.25 477 GLU A CA 1
ATOM 3827 C C . GLU A 1 477 ? 1.324 20.222 0.831 1.00 96.25 477 GLU A C 1
ATOM 3829 O O . GLU A 1 477 ? 2.262 19.763 1.485 1.00 96.25 477 GLU A O 1
ATOM 3834 N N . CYS A 1 478 ? 0.055 20.091 1.236 1.00 97.31 478 CYS A N 1
ATOM 3835 C CA . CYS A 1 478 ? -0.322 19.372 2.453 1.00 97.31 478 CYS A CA 1
ATOM 3836 C C . CYS A 1 478 ? 0.058 17.886 2.390 1.00 97.31 478 CYS A C 1
ATOM 3838 O O . CYS A 1 478 ? 0.571 17.348 3.371 1.00 97.31 478 CYS A O 1
ATOM 3840 N N . LEU A 1 479 ? -0.167 17.217 1.256 1.00 97.38 479 LEU A N 1
ATOM 3841 C CA . LEU A 1 479 ? 0.196 15.812 1.050 1.00 97.38 479 LEU A CA 1
ATOM 3842 C C . LEU A 1 479 ? 1.712 15.620 1.095 1.00 97.38 479 LEU A C 1
ATOM 3844 O O . LEU A 1 479 ? 2.184 14.743 1.813 1.00 97.38 479 LEU A O 1
ATOM 3848 N N . PHE A 1 480 ? 2.470 16.468 0.397 1.00 96.62 480 PHE A N 1
ATOM 3849 C CA . PHE A 1 480 ? 3.931 16.420 0.419 1.00 96.62 480 PHE A CA 1
ATOM 3850 C C . PHE A 1 480 ? 4.487 16.620 1.833 1.00 96.62 480 PHE A C 1
ATOM 3852 O O . PHE A 1 480 ? 5.284 15.809 2.304 1.00 96.62 480 PHE A O 1
ATOM 3859 N N . PHE A 1 481 ? 4.008 17.639 2.554 1.00 96.62 481 PHE A N 1
ATOM 3860 C CA . PHE A 1 481 ? 4.404 17.837 3.948 1.00 96.62 481 PHE A CA 1
ATOM 3861 C C . PHE A 1 481 ? 4.023 16.636 4.816 1.00 96.62 481 PHE A C 1
ATOM 3863 O O . PHE A 1 481 ? 4.793 16.247 5.686 1.00 96.62 481 PHE A O 1
ATOM 3870 N N . SER A 1 482 ? 2.845 16.044 4.606 1.00 96.75 482 SER A N 1
ATOM 3871 C CA . SER A 1 482 ? 2.404 14.894 5.400 1.00 96.75 482 SER A CA 1
ATOM 3872 C C . SER A 1 482 ? 3.340 13.701 5.229 1.00 96.75 482 SER A C 1
ATOM 3874 O O . SER A 1 482 ? 3.720 13.088 6.222 1.00 96.75 482 SER A O 1
ATOM 3876 N N . GLN A 1 483 ? 3.784 13.429 4.000 1.00 93.69 483 GLN A N 1
ATOM 3877 C CA . GLN A 1 483 ? 4.777 12.389 3.727 1.00 93.69 483 GLN A CA 1
ATOM 3878 C C . GLN A 1 483 ? 6.111 12.663 4.429 1.00 93.69 483 GLN A C 1
ATOM 3880 O O . GLN A 1 483 ? 6.699 11.759 5.022 1.00 93.69 483 GLN A O 1
ATOM 3885 N N . ASP A 1 484 ? 6.605 13.898 4.359 1.00 93.25 484 ASP A N 1
ATOM 3886 C CA . ASP A 1 484 ? 7.861 14.304 4.998 1.00 93.25 484 ASP A CA 1
ATOM 3887 C C . ASP A 1 484 ? 7.764 14.252 6.532 1.00 93.25 484 ASP A C 1
ATOM 3889 O O . ASP A 1 484 ? 8.665 13.750 7.203 1.00 93.25 484 ASP A O 1
ATOM 3893 N N . PHE A 1 485 ? 6.635 14.680 7.100 1.00 94.19 485 PHE A N 1
ATOM 3894 C CA . PHE A 1 485 ? 6.382 14.632 8.538 1.00 94.19 485 PHE A CA 1
ATOM 3895 C C . PHE A 1 485 ? 6.447 13.198 9.074 1.00 94.19 485 PHE A C 1
ATOM 3897 O O . PHE A 1 485 ? 7.191 12.939 10.020 1.00 94.19 485 PHE A O 1
ATOM 3904 N N . ILE A 1 486 ? 5.744 12.251 8.439 1.00 91.19 486 ILE A N 1
ATOM 3905 C CA . ILE A 1 486 ? 5.778 10.843 8.866 1.00 91.19 486 ILE A CA 1
ATOM 3906 C C . ILE A 1 486 ? 7.189 10.255 8.725 1.00 91.19 486 ILE A C 1
ATOM 3908 O O . ILE A 1 486 ? 7.639 9.570 9.640 1.00 91.19 486 ILE A O 1
ATOM 3912 N N . ARG A 1 487 ? 7.933 10.573 7.654 1.00 86.94 487 ARG A N 1
ATOM 3913 C CA . ARG A 1 487 ? 9.321 10.095 7.478 1.00 86.94 487 ARG A CA 1
ATOM 3914 C C . ARG A 1 487 ? 10.273 10.568 8.568 1.00 86.94 487 ARG A C 1
ATOM 3916 O O . ARG A 1 487 ? 11.167 9.820 8.959 1.00 86.94 487 ARG A O 1
ATOM 3923 N N . ARG A 1 488 ? 10.099 11.799 9.054 1.00 87.62 488 ARG A N 1
ATOM 3924 C CA . ARG A 1 488 ? 10.907 12.357 10.150 1.00 87.62 488 ARG A CA 1
ATOM 3925 C C . ARG A 1 488 ? 10.564 11.714 11.492 1.00 87.62 488 ARG A C 1
ATOM 3927 O O . ARG A 1 488 ? 11.466 11.459 12.289 1.00 87.62 488 ARG A O 1
ATOM 3934 N N . THR A 1 489 ? 9.280 11.457 11.731 1.00 84.06 489 THR A N 1
ATOM 3935 C CA . THR A 1 489 ? 8.781 10.844 12.967 1.00 84.06 489 THR A CA 1
ATOM 3936 C C . THR A 1 489 ? 9.115 9.357 13.056 1.00 84.06 489 THR A C 1
ATOM 3938 O O . THR A 1 489 ? 9.682 8.915 14.052 1.00 84.06 489 THR A O 1
ATOM 3941 N N . GLU A 1 490 ? 8.771 8.588 12.026 1.00 78.94 490 GLU A N 1
ATOM 3942 C CA . GLU A 1 490 ? 9.041 7.155 11.933 1.00 78.94 490 GLU A CA 1
ATOM 3943 C C . GLU A 1 490 ? 10.419 6.941 11.272 1.00 78.94 490 GLU A C 1
ATOM 3945 O O . GLU A 1 490 ? 11.455 7.283 11.849 1.00 78.94 490 GLU A O 1
ATOM 3950 N N . GLU A 1 491 ? 10.447 6.412 10.049 1.00 71.06 491 GLU A N 1
ATOM 3951 C CA . GLU A 1 491 ? 11.654 6.138 9.261 1.00 71.06 491 GLU A CA 1
ATOM 3952 C C . GLU A 1 491 ? 11.470 6.605 7.809 1.00 71.06 491 GLU A C 1
ATOM 3954 O O . GLU A 1 491 ? 10.344 6.789 7.337 1.00 71.06 491 GLU A O 1
ATOM 3959 N N . SER A 1 492 ? 12.568 6.759 7.062 1.00 67.44 492 SER A N 1
ATOM 3960 C CA . SER A 1 492 ? 12.567 7.323 5.701 1.00 67.44 492 SER A CA 1
ATOM 3961 C C . SER A 1 492 ? 11.705 6.561 4.683 1.00 67.44 492 SER A C 1
ATOM 3963 O O . SER A 1 492 ? 11.290 7.150 3.691 1.00 67.44 492 SER A O 1
ATOM 3965 N N . TYR A 1 493 ? 11.412 5.283 4.928 1.00 69.75 493 TYR A N 1
ATOM 3966 C CA . TYR A 1 493 ? 10.641 4.376 4.059 1.00 69.75 493 TYR A CA 1
ATOM 3967 C C . TYR A 1 493 ? 9.259 4.014 4.640 1.00 69.75 493 TYR A C 1
ATOM 3969 O O . TYR A 1 493 ? 8.600 3.084 4.186 1.00 69.75 493 TYR A O 1
ATOM 3977 N N . SER A 1 494 ? 8.805 4.738 5.664 1.00 76.12 494 SER A N 1
ATOM 3978 C CA . SER A 1 494 ? 7.517 4.497 6.334 1.00 76.12 494 SER A CA 1
ATOM 3979 C C . SER A 1 494 ? 6.293 4.775 5.451 1.00 76.12 494 SER A C 1
ATOM 3981 O O . SER A 1 494 ? 5.217 4.215 5.682 1.00 76.12 494 SER A O 1
ATOM 3983 N N . VAL A 1 495 ? 6.436 5.630 4.440 1.00 86.44 495 VAL A N 1
ATOM 3984 C CA . VAL A 1 495 ? 5.351 6.075 3.560 1.00 86.44 495 VAL A CA 1
ATOM 3985 C C . VAL A 1 495 ? 5.748 5.997 2.094 1.00 86.44 495 VAL A C 1
ATOM 3987 O O . VAL A 1 495 ? 6.927 6.011 1.746 1.00 86.44 495 VAL A O 1
ATOM 3990 N N . SER A 1 496 ? 4.747 5.937 1.222 1.00 87.75 496 SER A N 1
ATOM 3991 C CA . SER A 1 496 ? 4.923 5.815 -0.225 1.00 87.75 496 SER A CA 1
ATOM 3992 C C . SER A 1 496 ? 3.827 6.554 -0.994 1.00 87.75 496 SER A C 1
ATOM 3994 O O . SER A 1 496 ? 2.851 7.041 -0.418 1.00 87.75 496 SER A O 1
ATOM 3996 N N . LEU A 1 497 ? 3.911 6.577 -2.327 1.00 88.69 497 LEU A N 1
ATOM 3997 C CA . LEU A 1 497 ? 2.851 7.142 -3.174 1.00 88.69 497 LEU A CA 1
ATOM 3998 C C . LEU A 1 497 ? 1.510 6.386 -3.039 1.00 88.69 497 LEU A C 1
ATOM 4000 O O . LEU A 1 497 ? 0.464 6.908 -3.435 1.00 88.69 497 LEU A O 1
ATOM 4004 N N . ARG A 1 498 ? 1.498 5.192 -2.420 1.00 87.88 498 ARG A N 1
ATOM 4005 C CA . ARG A 1 498 ? 0.261 4.491 -2.031 1.00 87.88 498 ARG A CA 1
ATOM 4006 C C . ARG A 1 498 ? -0.542 5.289 -1.002 1.00 87.88 498 ARG A C 1
ATOM 4008 O O . ARG A 1 498 ? -1.769 5.282 -1.072 1.00 87.88 498 ARG A O 1
ATOM 4015 N N . ASP A 1 499 ? 0.115 5.948 -0.047 1.00 92.00 499 ASP A N 1
ATOM 4016 C CA . ASP A 1 499 ? -0.534 6.789 0.972 1.00 92.00 499 ASP A CA 1
ATOM 4017 C C . ASP A 1 499 ? -1.169 8.026 0.322 1.00 92.00 499 ASP A C 1
ATOM 4019 O O . ASP A 1 499 ? -2.340 8.324 0.551 1.00 92.00 499 ASP A O 1
ATOM 4023 N N . VAL A 1 500 ? -0.452 8.666 -0.607 1.00 94.00 500 VAL A N 1
ATOM 4024 C CA . VAL A 1 500 ? -0.959 9.795 -1.408 1.00 94.00 500 VAL A CA 1
ATOM 4025 C C . VAL A 1 500 ? -2.195 9.388 -2.209 1.00 94.00 500 VAL A C 1
ATOM 4027 O O . VAL A 1 500 ? -3.219 10.070 -2.155 1.00 94.00 500 VAL A O 1
ATOM 4030 N N . LYS A 1 501 ? -2.143 8.250 -2.917 1.00 91.62 501 LYS A N 1
ATOM 4031 C CA . LYS A 1 501 ? -3.285 7.738 -3.692 1.00 91.62 501 LYS A CA 1
ATOM 4032 C C . LYS A 1 501 ? -4.501 7.466 -2.798 1.00 91.62 501 LYS A C 1
ATOM 4034 O O . LYS A 1 501 ? -5.620 7.812 -3.178 1.00 91.62 501 LYS A O 1
ATOM 4039 N N . ARG A 1 502 ? -4.295 6.884 -1.610 1.00 93.19 502 ARG A N 1
ATOM 4040 C CA . ARG A 1 502 ? -5.358 6.650 -0.616 1.00 93.19 502 ARG A CA 1
ATOM 4041 C C . ARG A 1 502 ? -5.950 7.961 -0.112 1.00 93.19 502 ARG A C 1
ATOM 4043 O O . ARG A 1 502 ? -7.167 8.109 -0.140 1.00 93.19 502 ARG A O 1
ATOM 4050 N N . ALA A 1 503 ? -5.120 8.933 0.257 1.00 96.44 503 ALA A N 1
ATOM 4051 C CA . ALA A 1 503 ? -5.583 10.246 0.696 1.00 96.44 503 ALA A CA 1
ATOM 4052 C C . ALA A 1 503 ? -6.409 10.955 -0.391 1.00 96.44 503 ALA A C 1
ATOM 4054 O O . ALA A 1 503 ? -7.486 11.467 -0.102 1.00 96.44 503 ALA A O 1
ATOM 4055 N N . ILE A 1 504 ? -5.977 10.915 -1.656 1.00 95.69 504 ILE A N 1
ATOM 4056 C CA . ILE A 1 504 ? -6.744 11.474 -2.781 1.00 95.69 504 ILE A CA 1
ATOM 4057 C C . ILE A 1 504 ? -8.084 10.741 -2.968 1.00 95.69 504 ILE A C 1
ATOM 4059 O O . ILE A 1 504 ? -9.114 11.385 -3.181 1.00 95.69 504 ILE A O 1
ATOM 4063 N N . LYS A 1 505 ? -8.102 9.407 -2.837 1.00 94.94 505 LYS A N 1
ATOM 4064 C CA . LYS A 1 505 ? -9.342 8.613 -2.871 1.00 94.94 505 LYS A CA 1
ATOM 4065 C C . LYS A 1 505 ? -10.307 9.032 -1.755 1.00 94.94 505 LYS A C 1
ATOM 4067 O O . LYS A 1 505 ? -11.494 9.210 -2.020 1.00 94.94 505 LYS A O 1
ATOM 4072 N N . LEU A 1 506 ? -9.796 9.260 -0.544 1.00 96.88 506 LEU A N 1
ATOM 4073 C CA . LEU A 1 506 ? -10.575 9.769 0.589 1.00 96.88 506 LEU A CA 1
ATOM 4074 C C . LEU A 1 506 ? -11.098 11.189 0.342 1.00 96.88 506 LEU A C 1
ATOM 4076 O O . LEU A 1 506 ? -12.259 11.458 0.634 1.00 96.88 506 LEU A O 1
ATOM 4080 N N . VAL A 1 507 ? -10.295 12.085 -0.243 1.00 96.94 507 VAL A N 1
ATOM 4081 C CA . VAL A 1 507 ? -10.752 13.433 -0.628 1.00 96.94 507 VAL A CA 1
ATOM 4082 C C . VAL A 1 507 ? -11.933 13.341 -1.588 1.00 96.94 507 VAL A C 1
ATOM 4084 O O . VAL A 1 507 ? -12.963 13.965 -1.344 1.00 96.94 507 VAL A O 1
ATOM 4087 N N . LYS A 1 508 ? -11.819 12.533 -2.649 1.00 95.00 508 LYS A N 1
ATOM 4088 C CA . LYS A 1 508 ? -12.904 12.332 -3.620 1.00 95.00 508 LYS A CA 1
ATOM 4089 C C . LYS A 1 508 ? -14.164 11.779 -2.948 1.00 95.00 508 LYS A C 1
ATOM 4091 O O . LYS A 1 508 ? -15.262 12.254 -3.231 1.00 95.00 508 LYS A O 1
ATOM 4096 N N . PHE A 1 509 ? -14.001 10.820 -2.036 1.00 95.44 509 PHE A N 1
ATOM 4097 C CA . PHE A 1 509 ? -15.098 10.284 -1.234 1.00 95.44 509 PHE A CA 1
ATOM 4098 C C . PHE A 1 509 ? -15.783 11.378 -0.403 1.00 95.44 509 PHE A C 1
ATOM 4100 O O . PHE A 1 509 ? -16.998 11.528 -0.501 1.00 95.44 509 PHE A O 1
ATOM 4107 N N . PHE A 1 510 ? -15.033 12.176 0.363 1.00 96.19 510 PHE A N 1
ATOM 4108 C CA . PHE A 1 510 ? -15.613 13.221 1.210 1.00 96.19 510 PHE A CA 1
ATOM 4109 C C . PHE A 1 510 ? -16.262 14.347 0.401 1.00 96.19 510 PHE A C 1
ATOM 4111 O O . PHE A 1 510 ? -17.346 14.788 0.770 1.00 96.19 510 PHE A O 1
ATOM 4118 N N . ILE A 1 511 ? -15.683 14.756 -0.734 1.00 93.56 511 ILE A N 1
ATOM 4119 C CA . ILE A 1 511 ? -16.298 15.771 -1.606 1.00 93.56 511 ILE A CA 1
ATOM 4120 C C . ILE A 1 511 ? -17.677 15.310 -2.078 1.00 93.56 511 ILE A C 1
ATOM 4122 O O . ILE A 1 511 ? -18.618 16.099 -2.066 1.00 93.56 511 ILE A O 1
ATOM 4126 N N . ASN A 1 512 ? -17.805 14.045 -2.481 1.00 92.38 512 ASN A N 1
ATOM 4127 C CA . ASN A 1 512 ? -19.081 13.493 -2.928 1.00 92.38 512 ASN A CA 1
ATOM 4128 C C . ASN A 1 512 ? -20.042 13.296 -1.754 1.00 92.38 512 ASN A C 1
ATOM 4130 O O . ASN A 1 512 ? -21.175 13.756 -1.804 1.00 92.38 512 ASN A O 1
ATOM 4134 N N . SER A 1 513 ? -19.563 12.686 -0.670 1.00 92.00 513 SER A N 1
ATOM 4135 C CA . SER A 1 513 ? -20.355 12.424 0.530 1.00 92.00 513 SER A CA 1
ATOM 4136 C C . SER A 1 513 ? -20.950 13.706 1.111 1.00 92.00 513 SER A C 1
ATOM 4138 O O . SER A 1 513 ? -22.129 13.723 1.431 1.00 92.00 513 SER A O 1
ATOM 4140 N N . LEU A 1 514 ? -20.169 14.785 1.246 1.00 91.62 514 LEU A N 1
ATOM 4141 C CA . LEU A 1 514 ? -20.603 16.022 1.908 1.00 91.62 514 LEU A CA 1
ATOM 4142 C C . LEU A 1 514 ? -21.555 16.890 1.069 1.00 91.62 514 LEU A C 1
ATOM 4144 O O . LEU A 1 514 ? -22.156 17.803 1.635 1.00 91.62 514 LEU A O 1
ATOM 4148 N N . LYS A 1 515 ? -21.686 16.657 -0.245 1.00 87.25 515 LYS A N 1
ATOM 4149 C CA . LYS A 1 515 ? -22.629 17.407 -1.099 1.00 87.25 515 LYS A CA 1
ATOM 4150 C C . LYS A 1 515 ? -24.080 17.130 -0.716 1.00 87.25 515 LYS A C 1
ATOM 4152 O O . LYS A 1 515 ? -24.848 18.075 -0.571 1.00 87.25 515 LYS A O 1
ATOM 4157 N N . ASP A 1 516 ? -24.392 15.862 -0.463 1.00 77.88 516 ASP A N 1
ATOM 4158 C CA . ASP A 1 516 ? -25.767 15.371 -0.334 1.00 77.88 516 ASP A CA 1
ATOM 4159 C C . ASP A 1 516 ? -26.032 14.719 1.036 1.00 77.88 516 ASP A C 1
ATOM 4161 O O . ASP A 1 516 ? -26.840 13.798 1.162 1.00 77.88 516 ASP A O 1
ATOM 4165 N N . ARG A 1 517 ? -25.351 15.171 2.105 1.00 88.12 517 ARG A N 1
ATOM 4166 C CA . ARG A 1 517 ? -25.620 14.656 3.459 1.00 88.12 517 ARG A CA 1
ATOM 4167 C C . ARG A 1 517 ? -27.008 15.083 3.945 1.00 88.12 517 ARG A C 1
ATOM 4169 O O . ARG A 1 517 ? -27.255 16.286 4.064 1.00 88.12 517 ARG A O 1
ATOM 4176 N N . PRO A 1 518 ? -27.887 14.138 4.331 1.00 88.56 518 PRO A N 1
ATOM 4177 C CA . PRO A 1 518 ? -29.181 14.495 4.891 1.00 88.56 518 PRO A CA 1
ATOM 4178 C C . PRO A 1 518 ? -28.995 15.145 6.269 1.00 88.56 518 PRO A C 1
ATOM 4180 O O . PRO A 1 518 ? -28.003 14.877 6.961 1.00 88.56 518 PRO A O 1
ATOM 4183 N N . PRO A 1 519 ? -29.927 16.006 6.703 1.00 86.62 519 PRO A N 1
ATOM 4184 C CA . PRO A 1 519 ? -29.871 16.592 8.033 1.00 86.62 519 PRO A CA 1
ATOM 4185 C C . PRO A 1 519 ? -30.026 15.515 9.117 1.00 86.62 519 PRO A C 1
ATOM 4187 O O . PRO A 1 519 ? -30.533 14.423 8.872 1.00 86.62 519 PRO A O 1
ATOM 4190 N N . ILE A 1 520 ? -29.594 15.827 10.336 1.00 85.00 520 ILE A N 1
ATOM 4191 C CA . ILE A 1 520 ? -29.724 14.935 11.493 1.00 85.00 520 ILE A CA 1
ATOM 4192 C C . ILE A 1 520 ? -30.790 15.460 12.456 1.00 85.00 520 ILE A C 1
ATOM 4194 O O . ILE A 1 520 ? -30.867 16.663 12.712 1.00 85.00 520 ILE A O 1
ATOM 4198 N N . LYS A 1 521 ? -31.614 14.565 13.010 1.00 78.44 521 LYS A N 1
ATOM 4199 C CA . LYS A 1 521 ? -32.553 14.901 14.090 1.00 78.44 521 LYS A CA 1
ATOM 4200 C C . LYS A 1 521 ? -31.851 14.720 15.434 1.00 78.44 521 LYS A C 1
ATOM 4202 O O . LYS A 1 521 ? -31.594 13.594 15.845 1.00 78.44 521 LYS A O 1
ATOM 4207 N N . LYS A 1 522 ? -31.558 15.815 16.137 1.00 71.62 522 LYS A N 1
ATOM 4208 C CA . LYS A 1 522 ? -30.906 15.797 17.458 1.00 71.62 522 LYS A CA 1
ATOM 4209 C C . LYS A 1 522 ? -31.698 16.659 18.441 1.00 71.62 522 LYS A C 1
ATOM 4211 O O . LYS A 1 522 ? -31.984 17.817 18.152 1.00 71.62 522 LYS A O 1
ATOM 4216 N N . TYR A 1 523 ? -32.089 16.087 19.583 1.00 69.56 523 TYR A N 1
ATOM 4217 C CA . TYR A 1 523 ? -32.917 16.750 20.611 1.00 69.56 523 TYR A CA 1
ATOM 4218 C C . TYR A 1 523 ? -34.196 17.412 20.056 1.00 69.56 523 TYR A C 1
ATOM 4220 O O . TYR A 1 523 ? -34.532 18.540 20.409 1.00 69.56 523 TYR A O 1
ATOM 4228 N N . GLY A 1 524 ? -34.877 16.743 19.120 1.00 73.19 524 GLY A N 1
ATOM 4229 C CA . GLY A 1 524 ? -36.084 17.272 18.472 1.00 73.19 524 GLY A CA 1
ATOM 4230 C C . GLY A 1 524 ? -35.841 18.378 17.433 1.00 73.19 524 GLY A C 1
ATOM 4231 O O . GLY A 1 524 ? -36.799 18.849 16.830 1.00 73.19 524 GLY A O 1
ATOM 4232 N N . LYS A 1 525 ? -34.585 18.775 17.175 1.00 79.88 525 LYS A N 1
ATOM 4233 C CA . LYS A 1 525 ? -34.216 19.767 16.152 1.00 79.88 525 LYS A CA 1
ATOM 4234 C C . LYS A 1 525 ? -33.594 19.096 14.929 1.00 79.88 525 LYS A C 1
ATOM 4236 O O . LYS A 1 525 ? -32.798 18.167 15.060 1.00 79.88 525 LYS A O 1
ATOM 4241 N N . ILE A 1 526 ? -33.937 19.593 13.742 1.00 84.31 526 ILE A N 1
ATOM 4242 C CA . ILE A 1 526 ? -33.324 19.187 12.472 1.00 84.31 526 ILE A CA 1
ATOM 4243 C C . ILE A 1 526 ? -32.089 20.063 12.250 1.00 84.31 526 ILE A C 1
ATOM 4245 O O . ILE A 1 526 ? -32.205 21.278 12.105 1.00 84.31 526 ILE A O 1
ATOM 4249 N N . ILE A 1 527 ? -30.906 19.455 12.246 1.00 85.00 527 ILE A N 1
ATOM 4250 C CA . ILE A 1 527 ? -29.623 20.139 12.066 1.00 85.00 527 ILE A CA 1
ATOM 4251 C C . ILE A 1 527 ? -29.077 19.782 10.684 1.00 85.00 527 ILE A C 1
ATOM 4253 O O . ILE A 1 527 ? -28.839 18.611 10.385 1.00 85.00 527 ILE A O 1
ATOM 4257 N N . LYS A 1 528 ? -28.869 20.792 9.834 1.00 87.06 528 LYS A N 1
ATOM 4258 C CA . LYS A 1 528 ? -28.231 20.611 8.524 1.00 87.06 528 LYS A CA 1
ATOM 4259 C C . LYS A 1 528 ? -26.757 20.234 8.698 1.00 87.06 528 LYS A C 1
ATOM 4261 O O . LYS A 1 528 ? -26.076 20.789 9.560 1.00 87.06 528 LYS A O 1
ATOM 4266 N N . TYR A 1 529 ? -26.271 19.324 7.857 1.00 86.94 529 TYR A N 1
ATOM 4267 C CA . TYR A 1 529 ? -24.874 18.909 7.835 1.00 86.94 529 TYR A CA 1
ATOM 4268 C C . TYR A 1 529 ? -24.321 18.937 6.399 1.00 86.94 529 TYR A C 1
ATOM 4270 O O . TYR A 1 529 ? -25.019 18.476 5.500 1.00 86.94 529 TYR A O 1
ATOM 4278 N N . PRO A 1 530 ? -23.094 19.437 6.159 1.00 86.88 530 PRO A N 1
ATOM 4279 C CA . PRO A 1 530 ? -22.218 20.115 7.116 1.00 86.88 530 PRO A CA 1
ATOM 4280 C C . PRO A 1 530 ? -22.813 21.433 7.627 1.00 86.88 530 PRO A C 1
ATOM 4282 O O . PRO A 1 530 ? -23.633 22.061 6.954 1.00 86.88 530 PRO A O 1
ATOM 4285 N N . LEU A 1 531 ? -22.399 21.859 8.822 1.00 84.06 531 LEU A N 1
ATOM 4286 C CA . LEU A 1 531 ? -22.759 23.180 9.342 1.00 84.06 531 LEU A CA 1
ATOM 4287 C C . LEU A 1 531 ? -22.220 24.280 8.403 1.00 84.06 531 LEU A C 1
ATOM 4289 O O . LEU A 1 531 ? -21.082 24.150 7.933 1.00 84.06 531 LEU A O 1
ATOM 4293 N N . PRO A 1 532 ? -22.990 25.357 8.138 1.00 81.94 532 PRO A N 1
ATOM 4294 C CA . PRO A 1 532 ? -22.522 26.483 7.334 1.00 81.94 532 PRO A CA 1
ATOM 4295 C C . PRO A 1 532 ? -21.194 27.036 7.858 1.00 81.94 532 PRO A C 1
ATOM 4297 O O . PRO A 1 532 ? -21.027 27.252 9.058 1.00 81.94 532 PRO A O 1
ATOM 4300 N N . SER A 1 533 ? -20.238 27.247 6.956 1.00 83.19 533 SER A N 1
ATOM 4301 C CA . SER A 1 533 ? -18.886 27.686 7.294 1.00 83.19 533 SER A CA 1
ATOM 4302 C C . SER A 1 533 ? -18.309 28.554 6.176 1.00 83.19 533 SER A C 1
ATOM 4304 O O . SER A 1 533 ? -18.659 28.366 5.015 1.00 83.19 533 SER A O 1
ATOM 4306 N N . ASP A 1 534 ? -17.387 29.460 6.508 1.00 84.19 534 ASP A N 1
ATOM 4307 C CA . ASP A 1 534 ? -16.569 30.233 5.551 1.00 84.19 534 ASP A CA 1
ATOM 4308 C C . ASP A 1 534 ? -15.598 29.358 4.739 1.00 84.19 534 ASP A C 1
ATOM 4310 O O . ASP A 1 534 ? -14.968 29.825 3.793 1.00 84.19 534 ASP A O 1
ATOM 4314 N N . ILE A 1 535 ? -15.478 28.077 5.091 1.00 86.75 535 ILE A N 1
ATOM 4315 C CA . ILE A 1 535 ? -14.614 27.111 4.420 1.00 86.75 535 ILE A CA 1
ATOM 4316 C C . ILE A 1 535 ? -15.449 26.231 3.494 1.00 86.75 535 ILE A C 1
ATOM 4318 O O . ILE A 1 535 ? -16.478 25.685 3.890 1.00 86.75 535 ILE A O 1
ATOM 4322 N N . THR A 1 536 ? -14.970 26.051 2.263 1.00 88.81 536 THR A N 1
ATOM 4323 C CA . THR A 1 536 ? -15.632 25.208 1.264 1.00 88.81 536 THR A CA 1
ATOM 4324 C C . THR A 1 536 ? -15.607 23.729 1.657 1.00 88.81 536 THR A C 1
ATOM 4326 O O . THR A 1 536 ? -14.665 23.243 2.293 1.00 88.81 536 THR A O 1
ATOM 4329 N N . ASN A 1 537 ? -16.607 22.969 1.200 1.00 89.56 537 ASN A N 1
ATOM 4330 C CA . ASN A 1 537 ? -16.658 21.518 1.415 1.00 89.56 537 ASN A CA 1
ATOM 4331 C C . ASN A 1 537 ? -15.430 20.790 0.839 1.00 89.56 537 ASN A C 1
ATOM 4333 O O . ASN A 1 537 ? -15.028 19.761 1.379 1.00 89.56 537 ASN A O 1
ATOM 4337 N N . ASN A 1 538 ? -14.783 21.339 -0.195 1.00 91.12 538 ASN A N 1
ATOM 4338 C CA . ASN A 1 538 ? -13.548 20.779 -0.748 1.00 91.12 538 ASN A CA 1
ATOM 4339 C C . ASN A 1 538 ? -12.401 20.854 0.267 1.00 91.12 538 ASN A C 1
ATOM 4341 O O . ASN A 1 538 ? -11.775 19.841 0.562 1.00 91.12 538 ASN A O 1
ATOM 4345 N N . VAL A 1 539 ? -12.167 22.023 0.872 1.00 92.75 539 VAL A N 1
ATOM 4346 C CA . VAL A 1 539 ? -11.111 22.178 1.887 1.00 92.75 539 VAL A CA 1
ATOM 4347 C C . VAL A 1 539 ? -11.429 21.362 3.136 1.00 92.75 539 VAL A C 1
ATOM 4349 O O . VAL A 1 539 ? -10.542 20.712 3.688 1.00 92.75 539 VAL A O 1
ATOM 4352 N N . ARG A 1 540 ? -12.704 21.310 3.542 1.00 94.25 540 ARG A N 1
ATOM 4353 C CA . ARG A 1 540 ? -13.159 20.418 4.618 1.00 94.25 540 ARG A CA 1
ATOM 4354 C C . ARG A 1 540 ? -12.835 18.951 4.311 1.00 94.25 540 ARG A C 1
ATOM 4356 O O . ARG A 1 540 ? -12.326 18.248 5.175 1.00 94.25 540 ARG A O 1
ATOM 4363 N N . SER A 1 541 ? -13.042 18.516 3.069 1.00 96.12 541 SER A N 1
ATOM 4364 C CA . SER A 1 541 ? -12.700 17.163 2.610 1.00 96.12 541 SER A CA 1
ATOM 4365 C C . SER A 1 541 ? -11.197 16.883 2.662 1.00 96.12 541 SER A C 1
ATOM 4367 O O . SER A 1 541 ? -10.802 15.768 2.999 1.00 96.12 541 SER A O 1
ATOM 4369 N N . TYR A 1 542 ? -10.348 17.883 2.387 1.00 96.19 542 TYR A N 1
ATOM 4370 C CA . TYR A 1 542 ? -8.892 17.749 2.536 1.00 96.19 542 TYR A CA 1
ATOM 4371 C C . TYR A 1 542 ? -8.513 17.469 3.989 1.00 96.19 542 TYR A C 1
ATOM 4373 O O . TYR A 1 542 ? -7.767 16.532 4.256 1.00 96.19 542 TYR A O 1
ATOM 4381 N N . ILE A 1 543 ? -9.068 18.240 4.929 1.00 96.75 543 ILE A N 1
ATOM 4382 C CA . ILE A 1 543 ? -8.814 18.087 6.371 1.00 96.75 543 ILE A CA 1
ATOM 4383 C C . ILE A 1 543 ? -9.204 16.685 6.843 1.00 96.75 543 ILE A C 1
ATOM 4385 O O . ILE A 1 543 ? -8.409 16.017 7.503 1.00 96.75 543 ILE A O 1
ATOM 4389 N N . LEU A 1 544 ? -10.396 16.214 6.461 1.00 97.44 544 LEU A N 1
ATOM 4390 C CA . LEU A 1 544 ? -10.881 14.883 6.833 1.00 97.44 544 LEU A CA 1
ATOM 4391 C C . LEU A 1 544 ? -9.982 13.776 6.270 1.00 97.44 544 LEU A C 1
ATOM 4393 O O . LEU A 1 544 ? -9.550 12.896 7.012 1.00 97.44 544 LEU A O 1
ATOM 4397 N N . ALA A 1 545 ? -9.632 13.840 4.984 1.00 97.50 545 ALA A N 1
ATOM 4398 C CA . ALA A 1 545 ? -8.763 12.848 4.356 1.00 97.50 545 ALA A CA 1
ATOM 4399 C C . ALA A 1 545 ? -7.355 12.814 4.976 1.00 97.50 545 ALA A C 1
ATOM 4401 O O . ALA A 1 545 ? -6.818 11.733 5.217 1.00 97.50 545 ALA A O 1
ATOM 4402 N N . LEU A 1 546 ? -6.766 13.978 5.268 1.00 97.31 546 LEU A N 1
ATOM 4403 C CA . LEU A 1 546 ? -5.453 14.089 5.912 1.00 97.31 546 LEU A CA 1
ATOM 4404 C C . LEU A 1 546 ? -5.484 13.575 7.358 1.00 97.31 546 LEU A C 1
ATOM 4406 O O . LEU A 1 546 ? -4.582 12.847 7.777 1.00 97.31 546 LEU A O 1
ATOM 4410 N N . GLY A 1 547 ? -6.550 13.889 8.099 1.00 96.06 547 GLY A N 1
ATOM 4411 C CA . GLY A 1 547 ? -6.782 13.373 9.445 1.00 96.06 547 GLY A CA 1
ATOM 4412 C C . GLY A 1 547 ? -6.856 11.845 9.470 1.00 96.06 547 GLY A C 1
ATOM 4413 O O . GLY A 1 547 ? -6.167 11.194 10.255 1.00 96.06 547 GLY A O 1
ATOM 4414 N N . LEU A 1 548 ? -7.631 11.257 8.557 1.00 95.56 548 LEU A N 1
ATOM 4415 C CA . LEU A 1 548 ? -7.776 9.805 8.466 1.00 95.56 548 LEU A CA 1
ATOM 4416 C C . LEU A 1 548 ? -6.498 9.117 7.972 1.00 95.56 548 LEU A C 1
ATOM 4418 O O . LEU A 1 548 ? -6.176 8.049 8.476 1.00 95.56 548 LEU A O 1
ATOM 4422 N N . CYS A 1 549 ? -5.778 9.688 7.005 1.00 94.56 549 CYS A N 1
ATOM 4423 C CA . CYS A 1 549 ? -4.643 9.012 6.368 1.00 94.56 549 CYS A CA 1
ATOM 4424 C C . CYS A 1 549 ? -3.311 9.185 7.117 1.00 94.56 549 CYS A C 1
ATOM 4426 O O . CYS A 1 549 ? -2.494 8.267 7.106 1.00 94.56 549 CYS A O 1
ATOM 4428 N N . TYR A 1 550 ? -3.079 10.343 7.748 1.00 95.31 550 TYR A N 1
ATOM 4429 C CA . TYR A 1 550 ? -1.781 10.688 8.347 1.00 95.31 550 TYR A CA 1
ATOM 4430 C C . TYR A 1 550 ? -1.861 10.948 9.851 1.00 95.31 550 TYR A C 1
ATOM 4432 O O . TYR A 1 550 ? -1.033 10.429 10.593 1.00 95.31 550 TYR A O 1
ATOM 4440 N N . GLN A 1 551 ? -2.855 11.701 10.339 1.00 94.81 551 GLN A N 1
ATOM 4441 C CA . GLN A 1 551 ? -2.966 11.961 11.784 1.00 94.81 551 GLN A CA 1
ATOM 4442 C C . GLN A 1 551 ? -3.271 10.674 12.562 1.00 94.81 551 GLN A C 1
ATOM 4444 O O . GLN A 1 551 ? -2.660 10.428 13.598 1.00 94.81 551 GLN A O 1
ATOM 4449 N N . SER A 1 552 ? -4.191 9.848 12.058 1.00 92.88 552 SER A N 1
ATOM 4450 C CA . SER A 1 552 ? -4.607 8.598 12.710 1.00 92.88 552 SER A CA 1
ATOM 4451 C C . SER A 1 552 ? -3.461 7.583 12.864 1.00 92.88 552 SER A C 1
ATOM 4453 O O . SER A 1 552 ? -3.482 6.745 13.769 1.00 92.88 552 SER A O 1
ATOM 4455 N N . ARG A 1 553 ? -2.435 7.687 12.008 1.00 90.88 553 ARG A N 1
ATOM 4456 C CA . ARG A 1 553 ? -1.225 6.860 12.025 1.00 90.88 553 ARG A CA 1
ATOM 4457 C C . ARG A 1 553 ? -0.299 7.197 13.191 1.00 90.88 553 ARG A C 1
ATOM 4459 O O . ARG A 1 553 ? 0.425 6.324 13.651 1.00 90.88 553 ARG A O 1
ATOM 4466 N N . LEU A 1 554 ? -0.325 8.436 13.677 1.00 90.56 554 LEU A N 1
ATOM 4467 C CA . LEU A 1 554 ? 0.542 8.890 14.760 1.00 90.56 554 LEU A CA 1
ATOM 4468 C C . LEU A 1 554 ? 0.040 8.353 16.104 1.00 90.56 554 LEU A C 1
ATOM 4470 O O . LEU A 1 554 ? -1.093 8.631 16.503 1.00 90.56 554 LEU A O 1
ATOM 4474 N N . TYR A 1 555 ? 0.900 7.626 16.818 1.00 86.44 555 TYR A N 1
ATOM 4475 C CA . TYR A 1 555 ? 0.596 7.109 18.153 1.00 86.44 555 TYR A CA 1
ATOM 4476 C C . TYR A 1 555 ? 0.566 8.207 19.226 1.00 86.44 555 TYR A C 1
ATOM 4478 O O . TYR A 1 555 ? -0.307 8.199 20.084 1.00 86.44 555 TYR A O 1
ATOM 4486 N N . GLU A 1 556 ? 1.484 9.176 19.199 1.00 86.00 556 GLU A N 1
ATOM 4487 C CA . GLU A 1 556 ? 1.555 10.191 20.257 1.00 86.00 556 GLU A CA 1
ATOM 4488 C C . GLU A 1 556 ? 0.609 11.374 20.014 1.00 86.00 556 GLU A C 1
ATOM 4490 O O . GLU A 1 556 ? 0.621 12.003 18.950 1.00 86.00 556 GLU A O 1
ATOM 4495 N N . GLN A 1 557 ? -0.132 11.772 21.052 1.00 87.00 557 GLN A N 1
ATOM 4496 C CA . GLN A 1 557 ? -1.065 12.901 20.980 1.00 87.00 557 GLN A CA 1
ATOM 4497 C C . GLN A 1 557 ? -0.358 14.236 20.696 1.00 87.00 557 GLN A C 1
ATOM 4499 O O . GLN A 1 557 ? -0.876 15.087 19.966 1.00 87.00 557 GLN A O 1
ATOM 4504 N N . ARG A 1 558 ? 0.865 14.410 21.215 1.00 90.88 558 ARG A N 1
ATOM 4505 C CA . ARG A 1 558 ? 1.701 15.592 20.950 1.00 90.88 558 ARG A CA 1
ATOM 4506 C C . ARG A 1 558 ? 2.032 15.731 19.464 1.00 90.88 558 ARG A C 1
ATOM 4508 O O . ARG A 1 558 ? 1.916 16.827 18.918 1.00 90.88 558 ARG A O 1
ATOM 4515 N N . LEU A 1 559 ? 2.372 14.625 18.802 1.00 92.44 559 LEU A N 1
ATOM 4516 C CA . LEU A 1 559 ? 2.665 14.600 17.368 1.00 92.44 559 LEU A CA 1
ATOM 4517 C C . LEU A 1 559 ? 1.415 14.877 16.530 1.00 92.44 559 LEU A C 1
ATOM 4519 O O . LEU A 1 559 ? 1.493 15.637 15.567 1.00 92.44 559 LEU A O 1
ATOM 4523 N N . ARG A 1 560 ? 0.250 14.340 16.923 1.00 93.31 560 ARG A N 1
ATOM 4524 C CA . ARG A 1 560 ? -1.039 14.659 16.278 1.00 93.31 560 ARG A CA 1
ATOM 4525 C C . ARG A 1 560 ? -1.339 16.160 16.331 1.00 93.31 560 ARG A C 1
ATOM 4527 O O . ARG A 1 560 ? -1.719 16.744 15.317 1.00 93.31 560 ARG A O 1
ATOM 4534 N N . LYS A 1 561 ? -1.123 16.800 17.486 1.00 94.12 561 LYS A N 1
ATOM 4535 C CA . LYS A 1 561 ? -1.308 18.252 17.651 1.00 94.12 561 LYS A CA 1
ATOM 4536 C C . LYS A 1 561 ? -0.325 19.062 16.802 1.00 94.12 561 LYS A C 1
ATOM 4538 O O . LYS A 1 561 ? -0.738 19.998 16.118 1.00 94.12 561 LYS A O 1
ATOM 4543 N N . GLU A 1 562 ? 0.956 18.693 16.807 1.00 95.94 562 GLU A N 1
ATOM 4544 C CA . GLU A 1 562 ? 1.974 19.354 15.977 1.00 95.94 562 GLU A CA 1
ATOM 4545 C C . GLU A 1 562 ? 1.650 19.226 14.483 1.00 95.94 562 GLU A C 1
ATOM 4547 O O . GLU A 1 562 ? 1.720 20.215 13.751 1.00 95.94 562 GLU A O 1
ATOM 4552 N N . TYR A 1 563 ? 1.209 18.048 14.036 1.00 97.12 563 TYR A N 1
ATOM 4553 C CA . TYR A 1 563 ? 0.771 17.823 12.661 1.00 97.12 563 TYR A CA 1
ATOM 4554 C C . TYR A 1 563 ? -0.364 18.780 12.263 1.00 97.12 563 TYR A C 1
ATOM 4556 O O . TYR A 1 563 ? -0.249 19.491 11.261 1.00 97.12 563 TYR A O 1
ATOM 4564 N N . ARG A 1 564 ? -1.426 18.885 13.076 1.00 97.00 564 ARG A N 1
ATOM 4565 C CA . ARG A 1 564 ? -2.543 19.813 12.814 1.00 97.00 564 ARG A CA 1
ATOM 4566 C C . ARG A 1 564 ? -2.104 21.274 12.791 1.00 97.00 564 ARG A C 1
ATOM 4568 O O . ARG A 1 564 ? -2.555 22.036 11.931 1.00 97.00 564 ARG A O 1
ATOM 4575 N N . ARG A 1 565 ? -1.208 21.672 13.697 1.00 96.75 565 ARG A N 1
ATOM 4576 C CA . ARG A 1 565 ? -0.645 23.030 13.744 1.00 96.75 565 ARG A CA 1
ATOM 4577 C C . ARG A 1 565 ? 0.076 23.368 12.438 1.00 96.75 565 ARG A C 1
ATOM 4579 O O . ARG A 1 565 ? -0.195 24.408 11.845 1.00 96.75 565 ARG A O 1
ATOM 4586 N N . ARG A 1 566 ? 0.928 22.466 11.948 1.00 96.44 566 ARG A N 1
ATOM 4587 C CA . ARG A 1 566 ? 1.672 22.628 10.688 1.00 96.44 566 ARG A CA 1
ATOM 4588 C C . ARG A 1 566 ? 0.770 22.613 9.456 1.00 96.44 566 ARG A C 1
ATOM 4590 O O . ARG A 1 566 ? 0.930 23.455 8.577 1.00 96.44 566 ARG A O 1
ATOM 4597 N N . MET A 1 567 ? -0.221 21.722 9.411 1.00 96.44 567 MET A N 1
ATOM 4598 C CA . MET A 1 567 ? -1.245 21.725 8.356 1.00 96.44 567 MET A CA 1
ATOM 4599 C C . MET A 1 567 ? -1.982 23.064 8.298 1.00 96.44 567 MET A C 1
ATOM 4601 O O . MET A 1 567 ? -2.164 23.638 7.225 1.00 96.44 567 MET A O 1
ATOM 4605 N N . SER A 1 568 ? -2.354 23.592 9.463 1.00 95.31 568 SER A N 1
ATOM 4606 C CA . SER A 1 568 ? -3.030 24.884 9.593 1.00 95.31 568 SER A CA 1
ATOM 4607 C C . SER A 1 568 ? -2.165 26.041 9.077 1.00 95.31 568 SER A C 1
ATOM 4609 O O . SER A 1 568 ? -2.679 26.933 8.409 1.00 95.31 568 SER A O 1
ATOM 4611 N N . GLU A 1 569 ? -0.848 26.023 9.314 1.00 95.31 569 GLU A N 1
ATOM 4612 C CA . GLU A 1 569 ? 0.087 27.013 8.751 1.00 95.31 569 GLU A CA 1
ATOM 4613 C C . GLU A 1 569 ? 0.101 26.995 7.216 1.00 95.31 569 GLU A C 1
ATOM 4615 O O . GLU A 1 569 ? 0.063 28.056 6.592 1.00 95.31 569 GLU A O 1
ATOM 4620 N N . ILE A 1 570 ? 0.129 25.809 6.599 1.00 95.62 570 ILE A N 1
ATOM 4621 C CA . ILE A 1 570 ? 0.099 25.658 5.134 1.00 95.62 570 ILE A CA 1
ATOM 4622 C C . ILE A 1 570 ? -1.227 26.189 4.580 1.00 95.62 570 ILE A C 1
ATOM 4624 O O . ILE A 1 570 ? -1.234 27.000 3.656 1.00 95.62 570 ILE A O 1
ATOM 4628 N N . LEU A 1 571 ? -2.353 25.809 5.186 1.00 93.81 571 LEU A N 1
ATOM 4629 C CA . LEU A 1 571 ? -3.684 26.253 4.762 1.00 93.81 571 LEU A CA 1
ATOM 4630 C C . LEU A 1 571 ? -3.845 27.780 4.867 1.00 93.81 571 LEU A C 1
ATOM 4632 O O . LEU A 1 571 ? -4.360 28.406 3.937 1.00 93.81 571 LEU A O 1
ATOM 4636 N N . LYS A 1 572 ? -3.318 28.399 5.933 1.00 93.12 572 LYS A N 1
ATOM 4637 C CA . LYS A 1 572 ? -3.307 29.863 6.104 1.00 93.12 572 LYS A CA 1
ATOM 4638 C C . LYS A 1 572 ? -2.526 30.585 5.007 1.00 93.12 572 LYS A C 1
ATOM 4640 O O . LYS A 1 572 ? -2.984 31.629 4.545 1.00 93.12 572 LYS A O 1
ATOM 4645 N N . LYS A 1 573 ? -1.394 30.037 4.540 1.00 93.69 573 LYS A N 1
ATOM 4646 C CA . LYS A 1 573 ? -0.621 30.619 3.418 1.00 93.69 573 LYS A CA 1
ATOM 4647 C C . LYS A 1 573 ? -1.443 30.706 2.129 1.00 93.69 573 LYS A C 1
ATOM 4649 O O . LYS A 1 573 ? -1.277 31.648 1.363 1.00 93.69 573 LYS A O 1
ATOM 4654 N N . HIS A 1 574 ? -2.372 29.772 1.929 1.00 92.00 574 HIS A N 1
ATOM 4655 C CA . HIS A 1 574 ? -3.316 29.758 0.804 1.00 92.00 574 HIS A CA 1
ATOM 4656 C C . HIS A 1 574 ? -4.634 30.492 1.108 1.00 92.00 574 HIS A C 1
ATOM 4658 O O . HIS A 1 574 ? -5.632 30.269 0.431 1.00 92.00 574 HIS A O 1
ATOM 4664 N N . LYS A 1 575 ? -4.641 31.393 2.103 1.00 90.38 575 LYS A N 1
ATOM 4665 C CA . LYS A 1 575 ? -5.789 32.223 2.518 1.00 90.38 575 LYS A CA 1
ATOM 4666 C C . LYS A 1 575 ? -6.977 31.446 3.107 1.00 90.38 575 LYS A C 1
ATOM 4668 O O . LYS A 1 575 ? -8.064 32.004 3.226 1.00 90.38 575 LYS A O 1
ATOM 4673 N N . PHE A 1 576 ? -6.783 30.201 3.544 1.00 90.62 576 PHE A N 1
ATOM 4674 C CA . PHE A 1 576 ? -7.792 29.471 4.315 1.00 90.62 576 PHE A CA 1
ATOM 4675 C C . PHE A 1 576 ? -7.570 29.694 5.814 1.00 90.62 576 PHE A C 1
ATOM 4677 O O . PHE A 1 576 ? -6.569 29.249 6.377 1.00 90.62 576 PHE A O 1
ATOM 4684 N N . ASN A 1 577 ? -8.500 30.380 6.486 1.00 89.50 577 ASN A N 1
ATOM 4685 C CA . ASN A 1 577 ? -8.370 30.698 7.910 1.00 89.50 577 ASN A CA 1
ATOM 4686 C C . ASN A 1 577 ? -8.734 29.498 8.807 1.00 89.50 577 ASN A C 1
ATOM 4688 O O . ASN A 1 577 ? -9.830 29.404 9.371 1.00 89.50 577 ASN A O 1
ATOM 4692 N N . ILE A 1 578 ? -7.797 28.557 8.912 1.00 92.12 578 ILE A N 1
ATOM 4693 C CA . ILE A 1 578 ? -7.923 27.326 9.695 1.00 92.12 578 ILE A CA 1
ATOM 4694 C C . ILE A 1 578 ? -6.909 27.369 10.831 1.00 92.12 578 ILE A C 1
ATOM 4696 O O . ILE A 1 578 ? -5.710 27.485 10.587 1.00 92.12 578 ILE A O 1
ATOM 4700 N N . THR A 1 579 ? -7.383 27.310 12.074 1.00 94.12 579 THR A N 1
ATOM 4701 C CA . THR A 1 579 ? -6.535 27.107 13.257 1.00 94.12 579 THR A CA 1
ATOM 4702 C C . THR A 1 579 ? -6.451 25.622 13.604 1.00 94.12 579 THR A C 1
ATOM 4704 O O . THR A 1 579 ? -7.232 24.819 13.092 1.00 94.12 579 THR A O 1
ATOM 4707 N N . GLU A 1 580 ? -5.530 25.259 14.498 1.00 95.19 580 GLU A N 1
ATOM 4708 C CA . GLU A 1 580 ? -5.366 23.876 14.959 1.00 95.19 580 GLU A CA 1
ATOM 4709 C C . GLU A 1 580 ? -6.653 23.338 15.601 1.00 95.19 580 GLU A C 1
ATOM 4711 O O . GLU A 1 580 ? -7.097 22.238 15.279 1.00 95.19 580 GLU A O 1
ATOM 4716 N N . GLU A 1 581 ? -7.315 24.159 16.417 1.00 94.25 581 GLU A N 1
ATOM 4717 C CA . GLU A 1 581 ? -8.570 23.818 17.090 1.00 94.25 581 GLU A CA 1
ATOM 4718 C C . GLU A 1 581 ? -9.714 23.649 16.089 1.00 94.25 581 GLU A C 1
ATOM 4720 O O . GLU A 1 581 ? -10.599 22.815 16.270 1.00 94.25 581 GLU A O 1
ATOM 4725 N N . ARG A 1 582 ? -9.712 24.445 15.015 1.00 93.62 582 ARG A N 1
ATOM 4726 C CA . ARG A 1 582 ? -10.716 24.351 13.953 1.00 93.62 582 ARG A CA 1
ATOM 4727 C C . ARG A 1 582 ? -10.507 23.104 13.095 1.00 93.62 582 ARG A C 1
ATOM 4729 O O . ARG A 1 582 ? -11.486 22.475 12.700 1.00 93.62 582 ARG A O 1
ATOM 4736 N N . PHE A 1 583 ? -9.252 22.737 12.839 1.00 95.44 583 PHE A N 1
ATOM 4737 C CA . PHE A 1 583 ? -8.892 21.492 12.161 1.00 95.44 583 PHE A CA 1
ATOM 4738 C C . PHE A 1 583 ? -9.396 20.280 12.953 1.00 95.44 583 PHE A C 1
ATOM 4740 O O . PHE A 1 583 ? -10.084 19.429 12.391 1.00 95.44 583 PHE A O 1
ATOM 4747 N N . ASP A 1 584 ? -9.112 20.234 14.260 1.00 94.88 584 ASP A N 1
ATOM 4748 C CA . ASP A 1 584 ? -9.603 19.175 15.150 1.00 94.88 584 ASP A CA 1
ATOM 4749 C C . ASP A 1 584 ? -11.136 19.139 15.183 1.00 94.88 584 ASP A C 1
ATOM 4751 O O . ASP A 1 584 ? -11.742 18.087 14.980 1.00 94.88 584 ASP A O 1
ATOM 4755 N N . ARG A 1 585 ? -11.779 20.306 15.310 1.00 94.00 585 ARG A N 1
ATOM 4756 C CA . ARG A 1 585 ? -13.241 20.423 15.324 1.00 94.00 585 ARG A CA 1
ATOM 4757 C C . ARG A 1 585 ? -13.896 19.841 14.076 1.00 94.00 585 ARG A C 1
ATOM 4759 O O . ARG A 1 585 ? -14.889 19.139 14.207 1.00 94.00 585 ARG A O 1
ATOM 4766 N N . PHE A 1 586 ? -13.358 20.079 12.880 1.00 94.88 586 PHE A N 1
ATOM 4767 C CA . PHE A 1 586 ? -13.940 19.500 11.665 1.00 94.88 586 PHE A CA 1
ATOM 4768 C C . PHE A 1 586 ? -13.874 17.975 11.641 1.00 94.88 586 PHE A C 1
ATOM 4770 O O . PHE A 1 586 ? -14.827 17.340 11.191 1.00 94.88 586 PHE A O 1
ATOM 4777 N N . ILE A 1 587 ? -12.784 17.392 12.147 1.00 95.69 587 ILE A N 1
ATOM 4778 C CA . ILE A 1 587 ? -12.666 15.939 12.301 1.00 95.69 587 ILE A CA 1
ATOM 4779 C C . ILE A 1 587 ? -13.685 15.443 13.329 1.00 95.69 587 ILE A C 1
ATOM 4781 O O . ILE A 1 587 ? -14.399 14.478 13.058 1.00 95.69 587 ILE A O 1
ATOM 4785 N N . ARG A 1 588 ? -13.799 16.118 14.479 1.00 94.25 588 ARG A N 1
ATOM 4786 C CA . ARG A 1 588 ? -14.774 15.782 15.528 1.00 94.25 588 ARG A CA 1
ATOM 4787 C C . ARG A 1 588 ? -16.213 15.837 15.041 1.00 94.25 588 ARG A C 1
ATOM 4789 O O . ARG A 1 588 ? -16.951 14.889 15.271 1.00 94.25 588 ARG A O 1
ATOM 4796 N N . GLU A 1 589 ? -16.595 16.898 14.338 1.00 93.38 589 GLU A N 1
ATOM 4797 C CA . GLU A 1 589 ? -17.946 17.062 13.795 1.00 93.38 589 GLU A CA 1
ATOM 4798 C C . GLU A 1 589 ? -18.314 15.917 12.839 1.00 93.38 589 GLU A C 1
ATOM 4800 O O . GLU A 1 589 ? -19.430 15.404 12.906 1.00 93.38 589 GLU A O 1
ATOM 4805 N N . GLU A 1 590 ? -17.379 15.468 11.994 1.00 95.12 590 GLU A N 1
ATOM 4806 C CA . GLU A 1 590 ? -17.606 14.318 11.109 1.00 95.12 590 GLU A CA 1
ATOM 4807 C C . GLU A 1 590 ? -17.722 13.011 11.900 1.00 95.12 590 GLU A C 1
ATOM 4809 O O . GLU A 1 590 ? -18.634 12.220 11.659 1.00 95.12 590 GLU A O 1
ATOM 4814 N N . GLN A 1 591 ? -16.839 12.788 12.877 1.00 95.56 591 GLN A N 1
ATOM 4815 C CA . GLN A 1 591 ? -16.891 11.605 13.738 1.00 95.56 591 GLN A CA 1
ATOM 4816 C C . GLN A 1 591 ? -18.218 11.508 14.507 1.00 95.56 591 GLN A C 1
ATOM 4818 O O . GLN A 1 591 ? -18.846 10.447 14.552 1.00 95.56 591 GLN A O 1
ATOM 4823 N N . GLU A 1 592 ? -18.654 12.617 15.102 1.00 93.12 592 GLU A N 1
ATOM 4824 C CA . GLU A 1 592 ? -19.918 12.703 15.830 1.00 93.12 592 GLU A CA 1
ATOM 4825 C C . GLU A 1 592 ? -21.114 12.540 14.891 1.00 93.12 592 GLU A C 1
ATOM 4827 O O . GLU A 1 592 ? -22.067 11.862 15.266 1.00 93.12 592 GLU A O 1
ATOM 4832 N N . ASN A 1 593 ? -21.055 13.059 13.655 1.00 93.00 593 ASN A N 1
ATOM 4833 C CA . ASN A 1 593 ? -22.142 12.899 12.686 1.00 93.00 593 ASN A CA 1
ATOM 4834 C C . ASN A 1 593 ? -22.464 11.426 12.409 1.00 93.00 593 ASN A C 1
ATOM 4836 O O . ASN A 1 593 ? -23.634 11.055 12.405 1.00 93.00 593 ASN A O 1
ATOM 4840 N N . TYR A 1 594 ? -21.448 10.584 12.196 1.00 93.81 594 TYR A N 1
ATOM 4841 C CA . TYR A 1 594 ? -21.669 9.153 11.966 1.00 93.81 594 TYR A CA 1
ATOM 4842 C C . TYR A 1 594 ? -22.232 8.452 13.201 1.00 93.81 594 TYR A C 1
ATOM 4844 O O . TYR A 1 594 ? -23.174 7.676 13.086 1.00 93.81 594 TYR A O 1
ATOM 4852 N N . ILE A 1 595 ? -21.676 8.722 14.380 1.00 93.31 595 ILE A N 1
ATOM 4853 C CA . ILE A 1 595 ? -22.081 8.051 15.621 1.00 93.31 595 ILE A CA 1
ATOM 4854 C C . ILE A 1 595 ? -23.470 8.494 16.088 1.00 93.31 595 ILE A C 1
ATOM 4856 O O . ILE A 1 595 ? -24.214 7.688 16.637 1.00 93.31 595 ILE A O 1
ATOM 4860 N N . ASP A 1 596 ? -23.849 9.751 15.872 1.00 90.75 596 ASP A N 1
ATOM 4861 C CA . ASP A 1 596 ? -25.171 10.255 16.254 1.00 90.75 596 ASP A CA 1
ATOM 4862 C C . ASP A 1 596 ? -26.301 9.708 15.371 1.00 90.75 596 ASP A C 1
ATOM 4864 O O . ASP A 1 596 ? -27.454 9.721 15.796 1.00 90.75 596 ASP A O 1
ATOM 4868 N N . ARG A 1 597 ? -25.979 9.185 14.182 1.00 91.19 597 ARG A N 1
ATOM 4869 C CA . ARG A 1 597 ? -26.910 8.440 13.315 1.00 91.19 597 ARG A CA 1
ATOM 4870 C C . ARG A 1 597 ? -27.070 6.976 13.719 1.00 91.19 597 ARG A C 1
ATOM 4872 O O . ARG A 1 597 ? -27.981 6.305 13.248 1.00 91.19 597 ARG A O 1
ATOM 4879 N N . MET A 1 598 ? -26.171 6.454 14.551 1.00 93.19 598 MET A N 1
ATOM 4880 C CA . MET A 1 598 ? -26.194 5.056 14.969 1.00 93.19 598 MET A CA 1
ATOM 4881 C C . MET A 1 598 ? -27.069 4.843 16.198 1.00 93.19 598 MET A C 1
ATOM 4883 O O . MET A 1 598 ? -27.076 5.634 17.142 1.00 93.19 598 MET A O 1
ATOM 4887 N N . GLN A 1 599 ? -27.722 3.689 16.241 1.00 91.50 599 GLN A N 1
ATOM 4888 C CA . GLN A 1 599 ? -28.261 3.124 17.465 1.00 91.50 599 GLN A CA 1
ATOM 4889 C C . GLN A 1 599 ? -27.113 2.511 18.268 1.00 91.50 599 GLN A C 1
ATOM 4891 O O . GLN A 1 599 ? -26.563 1.463 17.921 1.00 91.50 599 GLN A O 1
ATOM 4896 N N . CYS A 1 600 ? -26.718 3.204 19.334 1.00 88.50 600 CYS A N 1
ATOM 4897 C CA . CYS A 1 600 ? -25.712 2.724 20.271 1.00 88.50 600 CYS A CA 1
ATOM 4898 C C . CYS A 1 600 ? -26.377 2.006 21.457 1.00 88.50 600 CYS A C 1
ATOM 4900 O O . CYS A 1 600 ? -27.389 2.496 21.963 1.00 88.50 600 CYS A O 1
ATOM 4902 N N . PRO A 1 601 ? -25.786 0.908 21.965 1.00 85.75 601 PRO A N 1
ATOM 4903 C CA . PRO A 1 601 ? -26.216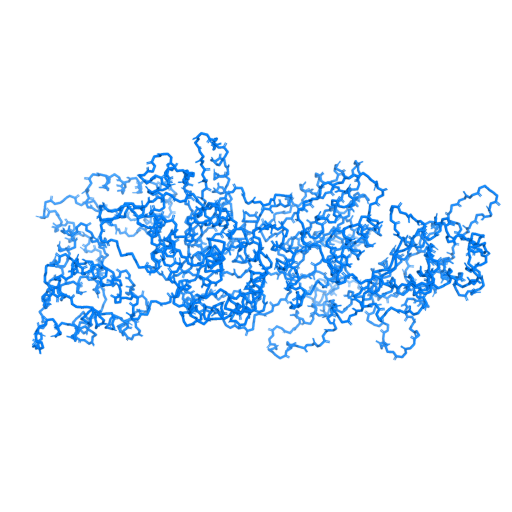 0.298 23.218 1.00 85.75 601 PRO A CA 1
ATOM 4904 C C . PRO A 1 601 ? -26.205 1.307 24.380 1.00 85.75 601 PRO A C 1
ATOM 4906 O O . PRO A 1 601 ? -25.377 2.233 24.373 1.00 85.75 601 PRO A O 1
ATOM 4909 N N . PRO A 1 602 ? -27.062 1.124 25.402 1.00 78.81 602 PRO A N 1
ATOM 4910 C CA . PRO A 1 602 ? -27.035 1.962 26.596 1.00 78.81 602 PRO A CA 1
ATOM 4911 C C . PRO A 1 602 ? -25.645 1.932 27.249 1.00 78.81 602 PRO A C 1
ATOM 4913 O O . PRO A 1 602 ? -24.889 0.970 27.110 1.00 78.81 602 PRO A O 1
ATOM 4916 N N . ASN A 1 603 ? -25.285 3.014 27.946 1.00 76.94 603 ASN A N 1
ATOM 4917 C CA . ASN A 1 603 ? -23.997 3.142 28.641 1.00 76.94 603 ASN A CA 1
ATOM 4918 C C . ASN A 1 603 ? -22.759 3.019 27.719 1.00 76.94 603 ASN A C 1
ATOM 4920 O O . ASN A 1 603 ? -21.679 2.595 28.145 1.00 76.94 603 ASN A O 1
ATOM 4924 N N . THR A 1 604 ? -22.895 3.400 26.443 1.00 82.38 604 THR A N 1
ATOM 4925 C CA . THR A 1 604 ? -21.770 3.498 25.501 1.00 82.38 604 THR A CA 1
ATOM 4926 C C . THR A 1 604 ? -21.074 4.851 25.631 1.00 82.38 604 THR A C 1
ATOM 4928 O O . THR A 1 604 ? -21.650 5.894 25.322 1.00 82.38 604 THR A O 1
ATOM 4931 N N . ALA A 1 605 ? -19.801 4.846 26.030 1.00 80.94 605 ALA A N 1
ATOM 4932 C CA . ALA A 1 605 ? -18.992 6.058 26.042 1.00 80.94 605 ALA A CA 1
ATOM 4933 C C . ALA A 1 605 ? -18.581 6.444 24.614 1.00 80.94 605 ALA A C 1
ATOM 4935 O O . ALA A 1 605 ? -17.740 5.784 24.001 1.00 80.94 605 ALA A O 1
ATOM 4936 N N . LYS A 1 606 ? -19.133 7.546 24.099 1.00 85.31 606 LYS A N 1
ATOM 4937 C CA . LYS A 1 606 ? -18.740 8.149 22.815 1.00 85.31 606 LYS A CA 1
ATOM 4938 C C . LYS A 1 606 ? -17.386 8.870 22.930 1.00 85.31 606 LYS A C 1
ATOM 4940 O O . LYS A 1 606 ? -17.338 10.080 22.774 1.00 85.31 606 LYS A O 1
ATOM 4945 N N . ASN A 1 607 ? -16.312 8.178 23.298 1.00 86.19 607 ASN A N 1
ATOM 4946 C CA . ASN A 1 607 ? -14.976 8.774 23.435 1.00 86.19 607 ASN A CA 1
ATOM 4947 C C . ASN A 1 607 ? -14.238 8.874 22.088 1.00 86.19 607 ASN A C 1
ATOM 4949 O O . ASN A 1 607 ? -14.644 8.251 21.107 1.00 86.19 607 ASN A O 1
ATOM 4953 N N . GLU A 1 608 ? -13.128 9.619 22.045 1.00 87.31 608 GLU A N 1
ATOM 4954 C CA . GLU A 1 608 ? -12.303 9.793 20.836 1.00 87.31 608 GLU A CA 1
ATOM 4955 C C . GLU A 1 608 ? -11.961 8.469 20.145 1.00 87.31 608 GLU A C 1
ATOM 4957 O O . GLU A 1 608 ? -12.068 8.362 18.923 1.00 87.31 608 GLU A O 1
ATOM 4962 N N . ALA A 1 609 ? -11.588 7.449 20.922 1.00 88.12 609 ALA A N 1
ATOM 4963 C CA . ALA A 1 609 ? -11.206 6.152 20.381 1.00 88.12 609 ALA A CA 1
ATOM 4964 C C . ALA A 1 609 ? -12.353 5.498 19.596 1.00 88.12 609 ALA A C 1
ATOM 4966 O O . ALA A 1 609 ? -12.140 5.054 18.466 1.00 88.12 609 ALA A O 1
ATOM 4967 N N . LEU A 1 610 ? -13.565 5.462 20.166 1.00 91.69 610 LEU A N 1
ATOM 4968 C CA . LEU A 1 610 ? -14.744 4.910 19.497 1.00 91.69 610 LEU A CA 1
ATOM 4969 C C . LEU A 1 610 ? -15.128 5.736 18.265 1.00 91.69 610 LEU A C 1
ATOM 4971 O O . LEU A 1 610 ? -15.330 5.170 17.192 1.00 91.69 610 LEU A O 1
ATOM 4975 N N . LEU A 1 611 ? -15.185 7.059 18.427 1.00 93.75 611 LEU A N 1
ATOM 4976 C CA . LEU A 1 611 ? -15.526 8.026 17.385 1.00 93.75 611 LEU A CA 1
ATOM 4977 C C . LEU A 1 611 ? -14.623 7.874 16.147 1.00 93.75 611 LEU A C 1
ATOM 4979 O O . LEU A 1 611 ? -15.103 7.718 15.024 1.00 93.75 611 LEU A O 1
ATOM 4983 N N . GLU A 1 612 ? -13.305 7.858 16.350 1.00 94.25 612 GLU A N 1
ATOM 4984 C CA . GLU A 1 612 ? -12.332 7.717 15.266 1.00 94.25 612 GLU A CA 1
ATOM 4985 C C . GLU A 1 612 ? -12.340 6.298 14.668 1.00 94.25 612 GLU A C 1
ATOM 4987 O O . GLU A 1 612 ? -12.237 6.165 13.452 1.00 94.25 612 GLU A O 1
ATOM 4992 N N . ASN A 1 613 ? -12.481 5.235 15.478 1.00 95.06 613 ASN A N 1
ATOM 4993 C CA . ASN A 1 613 ? -12.570 3.860 14.959 1.00 95.06 613 ASN A CA 1
ATOM 4994 C C . ASN A 1 613 ? -13.762 3.695 14.014 1.00 95.06 613 ASN A C 1
ATOM 4996 O O . ASN A 1 613 ? -13.596 3.158 12.923 1.00 95.06 613 ASN A O 1
ATOM 5000 N N . VAL A 1 614 ? -14.946 4.162 14.420 1.00 96.56 614 VAL A N 1
ATOM 5001 C CA . VAL A 1 614 ? -16.165 4.035 13.613 1.00 96.56 614 VAL A CA 1
ATOM 5002 C C . VAL A 1 614 ? -16.038 4.813 12.308 1.00 96.56 614 VAL A C 1
ATOM 5004 O O . VAL A 1 614 ? -16.283 4.243 11.246 1.00 96.56 614 VAL A O 1
ATOM 5007 N N . LEU A 1 615 ? -15.586 6.071 12.363 1.00 96.69 615 LEU A N 1
ATOM 5008 C CA . LEU A 1 615 ? -15.398 6.874 11.155 1.00 96.69 615 LEU A CA 1
ATOM 5009 C C . LEU A 1 615 ? -14.403 6.215 10.192 1.00 96.69 615 LEU A C 1
ATOM 5011 O O . LEU A 1 615 ? -14.716 6.033 9.016 1.00 96.69 615 LEU A O 1
ATOM 5015 N N . VAL A 1 616 ? -13.216 5.839 10.681 1.00 96.38 616 VAL A N 1
ATOM 5016 C CA . VAL A 1 616 ? -12.175 5.265 9.821 1.00 96.38 616 VAL A CA 1
ATOM 5017 C C . VAL A 1 616 ? -12.638 3.941 9.217 1.00 96.38 616 VAL A C 1
ATOM 5019 O O . VAL A 1 616 ? -12.498 3.766 8.008 1.00 96.38 616 VAL A O 1
ATOM 5022 N N . MET A 1 617 ? -13.212 3.032 10.015 1.00 96.56 617 MET A N 1
ATOM 5023 C CA . MET A 1 617 ? -13.678 1.734 9.520 1.00 96.56 617 MET A CA 1
ATOM 5024 C C . MET A 1 617 ? -14.751 1.900 8.442 1.00 96.56 617 MET A C 1
ATOM 5026 O O . MET A 1 617 ? -14.616 1.302 7.381 1.00 96.56 617 MET A O 1
ATOM 5030 N N . ILE A 1 618 ? -15.775 2.736 8.657 1.00 96.38 618 ILE A N 1
ATOM 5031 C CA . ILE A 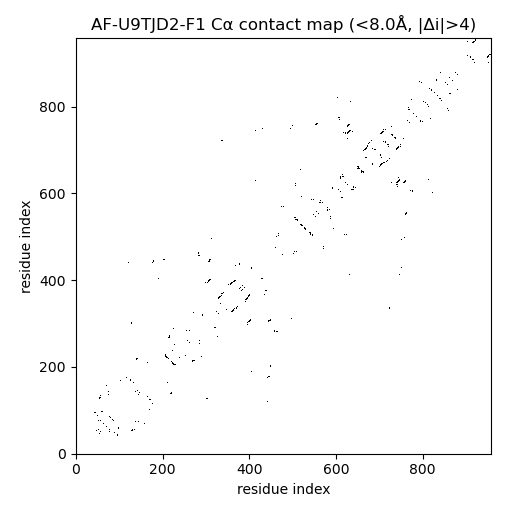1 618 ? -16.841 2.939 7.660 1.00 96.38 618 ILE A CA 1
ATOM 5032 C C . ILE A 1 618 ? -16.273 3.508 6.368 1.00 96.38 618 ILE A C 1
ATOM 5034 O O . ILE A 1 618 ? -16.529 2.975 5.292 1.00 96.38 618 ILE A O 1
ATOM 5038 N N . VAL A 1 619 ? -15.482 4.576 6.461 1.00 96.69 619 VAL A N 1
ATOM 5039 C CA . VAL A 1 619 ? -14.929 5.234 5.274 1.00 96.69 619 VAL A CA 1
ATOM 5040 C C . VAL A 1 619 ? -14.005 4.281 4.513 1.00 96.69 619 VAL A C 1
ATOM 5042 O O . VAL A 1 619 ? -14.078 4.206 3.287 1.00 96.69 619 VAL A O 1
ATOM 5045 N N . CYS A 1 620 ? -13.181 3.499 5.213 1.00 96.44 620 CYS A N 1
ATOM 5046 C CA . CYS A 1 620 ? -12.330 2.479 4.598 1.00 96.44 620 CYS A CA 1
ATOM 5047 C C . CYS A 1 620 ? -13.146 1.349 3.957 1.00 96.44 620 CYS A C 1
ATOM 5049 O O . CYS A 1 620 ? -12.821 0.928 2.848 1.00 96.44 620 CYS A O 1
ATOM 5051 N N . ILE A 1 621 ? -14.240 0.912 4.594 1.00 95.75 621 ILE A N 1
ATOM 5052 C CA . ILE A 1 621 ? -15.155 -0.094 4.041 1.00 95.75 621 ILE A CA 1
ATOM 5053 C C . ILE A 1 621 ? -15.768 0.400 2.730 1.00 95.75 621 ILE A C 1
ATOM 5055 O O . ILE A 1 621 ? -15.629 -0.272 1.708 1.00 95.75 621 ILE A O 1
ATOM 5059 N N . LEU A 1 622 ? -16.361 1.596 2.740 1.00 94.75 622 LEU A N 1
ATOM 5060 C CA . LEU A 1 622 ? -17.022 2.198 1.576 1.00 94.75 622 LEU A CA 1
ATOM 5061 C C . LEU A 1 622 ? -16.048 2.495 0.431 1.00 94.75 622 LEU A C 1
ATOM 5063 O O . LEU A 1 622 ? -16.419 2.440 -0.737 1.00 94.75 622 LEU A O 1
ATOM 5067 N N . THR A 1 623 ? -14.791 2.801 0.752 1.00 94.19 623 THR A N 1
ATOM 5068 C CA . THR A 1 623 ? -13.746 3.063 -0.248 1.00 94.19 623 THR A CA 1
ATOM 5069 C C . THR A 1 623 ? -12.918 1.826 -0.600 1.00 94.19 623 THR A C 1
ATOM 5071 O O . THR A 1 623 ? -11.990 1.945 -1.400 1.00 94.19 623 THR A O 1
ATOM 5074 N N . LYS A 1 624 ? -13.209 0.646 -0.031 1.00 93.19 624 LYS A N 1
ATOM 5075 C CA . LYS A 1 624 ? -12.398 -0.581 -0.168 1.00 93.19 624 LYS A CA 1
ATOM 5076 C C . LYS A 1 624 ? -10.898 -0.350 0.078 1.00 93.19 624 LYS A C 1
ATOM 5078 O O . LYS A 1 624 ? -10.051 -0.969 -0.562 1.00 93.19 624 LYS A O 1
ATOM 5083 N N . ILE A 1 625 ? -10.556 0.584 0.965 1.00 93.38 625 ILE A N 1
ATOM 5084 C CA . ILE A 1 625 ? -9.176 0.791 1.413 1.00 93.38 625 ILE A CA 1
ATOM 5085 C C . ILE A 1 625 ? -8.951 -0.177 2.579 1.00 93.38 625 ILE A C 1
ATOM 5087 O O . ILE A 1 625 ? -9.653 -0.053 3.581 1.00 93.38 625 ILE A O 1
ATOM 5091 N N . PRO A 1 626 ? -7.995 -1.123 2.498 1.00 93.12 626 PRO A N 1
ATOM 5092 C CA . PRO A 1 626 ? -7.678 -1.984 3.632 1.00 93.12 626 PRO A CA 1
ATOM 5093 C C . PRO A 1 626 ? -7.310 -1.142 4.854 1.00 93.12 626 PRO A C 1
ATOM 5095 O O . PRO A 1 626 ? -6.536 -0.193 4.726 1.00 93.12 626 PRO A O 1
ATOM 5098 N N . CYS A 1 627 ? -7.847 -1.464 6.028 1.00 93.19 627 CYS A N 1
ATOM 5099 C CA . CYS A 1 627 ? -7.618 -0.684 7.246 1.00 93.19 627 CYS A CA 1
ATOM 5100 C C . CYS A 1 627 ? -7.109 -1.563 8.382 1.00 93.19 627 CYS A C 1
ATOM 5102 O O . CYS A 1 627 ? -7.745 -2.560 8.719 1.00 93.19 627 CYS A O 1
ATOM 5104 N N . PHE A 1 628 ? -5.987 -1.178 8.991 1.00 91.94 628 PHE A N 1
ATOM 5105 C CA . PHE A 1 628 ? -5.399 -1.856 10.144 1.00 91.94 628 PHE A CA 1
ATOM 5106 C C . PHE A 1 628 ? -5.499 -0.960 11.376 1.00 91.94 628 PHE A C 1
ATOM 5108 O O . PHE A 1 628 ? -4.892 0.109 11.422 1.00 91.94 628 PHE A O 1
ATOM 5115 N N . ILE A 1 629 ? -6.235 -1.410 12.392 1.00 91.81 629 ILE A N 1
ATOM 5116 C CA . ILE A 1 629 ? -6.426 -0.676 13.644 1.00 91.81 629 ILE A CA 1
ATOM 5117 C C . ILE A 1 629 ? -5.666 -1.363 14.770 1.00 91.81 629 ILE A C 1
ATOM 5119 O O . ILE A 1 629 ? -6.001 -2.471 15.198 1.00 91.81 629 ILE A O 1
ATOM 5123 N N . ILE A 1 630 ? -4.661 -0.656 15.277 1.00 88.31 630 ILE A N 1
ATOM 5124 C CA . ILE A 1 630 ? -3.740 -1.119 16.309 1.00 88.31 630 ILE A CA 1
ATOM 5125 C C . ILE A 1 630 ? -3.976 -0.311 17.579 1.00 88.31 630 ILE A C 1
ATOM 5127 O O . ILE A 1 630 ? -3.986 0.918 17.560 1.00 88.31 630 ILE A O 1
ATOM 5131 N N . GLY A 1 631 ? -4.165 -0.993 18.702 1.00 84.75 631 GLY A N 1
ATOM 5132 C CA . GLY A 1 631 ? -4.305 -0.341 20.003 1.00 84.75 631 GLY A CA 1
ATOM 5133 C C . GLY A 1 631 ? -4.402 -1.343 21.137 1.00 84.75 631 GLY A C 1
ATOM 5134 O O . GLY A 1 631 ? -4.668 -2.513 20.889 1.00 84.75 631 GLY A O 1
ATOM 5135 N N . ALA A 1 632 ? -4.250 -0.900 22.382 1.00 79.75 632 ALA A N 1
ATOM 5136 C CA . ALA A 1 632 ? -4.362 -1.778 23.547 1.00 79.75 632 ALA A CA 1
ATOM 5137 C C . ALA A 1 632 ? -5.750 -2.445 23.680 1.00 79.75 632 ALA A C 1
ATOM 5139 O O . ALA A 1 632 ? -6.748 -2.040 23.063 1.00 79.75 632 ALA A O 1
ATOM 5140 N N . THR A 1 633 ? -5.835 -3.487 24.505 1.00 78.75 633 THR A N 1
ATOM 5141 C CA . THR A 1 633 ? -7.118 -4.093 24.878 1.00 78.75 633 THR A CA 1
ATOM 5142 C C . THR A 1 633 ? -8.022 -3.039 25.524 1.00 78.75 633 THR A C 1
ATOM 5144 O O . THR A 1 633 ? -7.597 -2.219 26.330 1.00 78.75 633 THR A O 1
ATOM 5147 N N . GLY A 1 634 ? -9.293 -3.013 25.118 1.00 75.44 634 GLY A N 1
ATOM 5148 C CA . GLY A 1 634 ? -10.235 -1.991 25.583 1.00 75.44 634 GLY A CA 1
ATOM 5149 C C . GLY A 1 634 ? -10.251 -0.690 24.772 1.00 75.44 634 GLY A C 1
ATOM 5150 O O . GLY A 1 634 ? -11.111 0.133 25.027 1.00 75.44 634 GLY A O 1
ATOM 5151 N N . SER A 1 635 ? -9.440 -0.509 23.725 1.00 80.62 635 SER A N 1
ATOM 5152 C CA . SER A 1 635 ? -9.473 0.708 22.883 1.00 80.62 635 SER A CA 1
ATOM 5153 C C . SER A 1 635 ? -10.675 0.812 21.910 1.00 80.62 635 SER A C 1
ATOM 5155 O O . SER A 1 635 ? -10.531 1.300 20.788 1.00 80.62 635 SER A O 1
ATOM 5157 N N . SER A 1 636 ? -11.851 0.300 22.297 1.00 86.38 636 SER A N 1
ATOM 5158 C CA . SER A 1 636 ? -13.131 0.377 21.561 1.00 86.38 636 SER A CA 1
ATOM 5159 C C . SER A 1 636 ? -13.136 -0.181 20.124 1.00 86.38 636 SER A C 1
ATOM 5161 O O . SER A 1 636 ? -13.975 0.210 19.316 1.00 86.38 636 SER A O 1
ATOM 5163 N N . LYS A 1 637 ? -12.224 -1.105 19.785 1.00 90.50 637 LYS A N 1
ATOM 5164 C CA . LYS A 1 637 ? -12.083 -1.667 18.423 1.00 90.50 637 LYS A CA 1
ATOM 5165 C C . LYS A 1 637 ? -13.228 -2.623 18.066 1.00 90.50 637 LYS A C 1
ATOM 5167 O O . LYS A 1 637 ? -13.982 -2.358 17.139 1.00 90.50 637 LYS A O 1
ATOM 5172 N N . SER A 1 638 ? -13.421 -3.681 18.855 1.00 89.56 638 SER A N 1
ATOM 5173 C CA . SER A 1 638 ? -14.495 -4.666 18.636 1.00 89.56 638 SER A CA 1
ATOM 5174 C C . SER A 1 638 ? -15.894 -4.055 18.803 1.00 89.56 638 SER A C 1
ATOM 5176 O O . SER A 1 638 ? -16.835 -4.459 18.128 1.00 89.56 638 SER A O 1
ATOM 5178 N N . LEU A 1 639 ? -16.032 -3.031 19.659 1.00 90.50 639 LEU A N 1
ATOM 5179 C CA . LEU A 1 639 ? -17.284 -2.282 19.794 1.00 90.50 639 LEU A CA 1
ATOM 5180 C C . LEU A 1 639 ? -17.623 -1.515 18.508 1.00 90.50 639 LEU A C 1
ATOM 5182 O O . LEU A 1 639 ? -18.771 -1.550 18.077 1.00 90.50 639 LEU A O 1
ATOM 5186 N N . ALA A 1 640 ? -16.636 -0.870 17.875 1.00 94.06 640 ALA A N 1
ATOM 5187 C CA . ALA A 1 640 ? -16.839 -0.181 16.602 1.00 94.06 640 ALA A CA 1
ATOM 5188 C C . ALA A 1 640 ? -17.319 -1.143 15.502 1.00 94.06 640 ALA A C 1
ATOM 5190 O O . ALA A 1 640 ? -18.282 -0.829 14.808 1.00 94.06 640 ALA A O 1
ATOM 5191 N N . VAL A 1 641 ? -16.728 -2.341 15.405 1.00 93.94 641 VAL A N 1
ATOM 5192 C CA . VAL A 1 641 ? -17.180 -3.392 14.471 1.00 93.94 641 VAL A CA 1
ATOM 5193 C C . VAL A 1 641 ? -18.646 -3.745 14.699 1.00 93.94 641 VAL A C 1
ATOM 5195 O O . VAL A 1 641 ? -19.435 -3.745 13.756 1.00 93.94 641 VAL A O 1
ATOM 5198 N N . ARG A 1 642 ? -19.030 -4.007 15.955 1.00 92.44 642 ARG A N 1
ATOM 5199 C CA . ARG A 1 642 ? -20.412 -4.365 16.298 1.00 92.44 642 ARG A CA 1
ATOM 5200 C C . ARG A 1 642 ? -21.396 -3.263 15.906 1.00 92.44 642 ARG A C 1
ATOM 5202 O O . ARG A 1 642 ? -22.433 -3.568 15.327 1.00 92.44 642 ARG A O 1
ATOM 5209 N N . LEU A 1 643 ? -21.062 -2.001 16.184 1.00 94.69 643 LEU A N 1
ATOM 5210 C CA . LEU A 1 643 ? -21.906 -0.862 15.812 1.00 94.69 643 LEU A CA 1
ATOM 5211 C C . LEU A 1 643 ? -22.085 -0.753 14.298 1.00 94.69 643 LEU A C 1
ATOM 5213 O O . LEU A 1 643 ? -23.193 -0.486 13.844 1.00 94.69 643 LEU A O 1
ATOM 5217 N N . ILE A 1 644 ? -21.024 -0.987 13.524 1.00 95.00 644 ILE A N 1
ATOM 5218 C CA . ILE A 1 644 ? -21.083 -0.937 12.060 1.00 95.00 644 ILE A CA 1
ATOM 5219 C C . ILE A 1 644 ? -22.027 -2.014 11.523 1.00 95.00 644 ILE A C 1
ATOM 5221 O O . ILE A 1 644 ? -22.934 -1.684 10.768 1.00 95.00 644 ILE A O 1
ATOM 5225 N N . ILE A 1 645 ? -21.884 -3.266 11.967 1.00 92.81 645 ILE A N 1
ATOM 5226 C CA . ILE A 1 645 ? -22.745 -4.384 11.531 1.00 92.81 645 ILE A CA 1
ATOM 5227 C C . ILE A 1 645 ? -24.219 -4.125 11.878 1.00 92.81 645 ILE A C 1
ATOM 5229 O O . ILE A 1 645 ? -25.115 -4.427 11.096 1.00 92.81 645 ILE A O 1
ATOM 5233 N N . GLN A 1 646 ? -24.481 -3.565 13.060 1.00 93.62 646 GLN A N 1
ATOM 5234 C CA . GLN A 1 646 ? -25.845 -3.310 13.527 1.00 93.62 646 GLN A CA 1
ATOM 5235 C C . GLN A 1 646 ? -26.528 -2.137 12.813 1.00 93.62 646 GLN A C 1
ATOM 5237 O O . GLN A 1 646 ? -27.752 -2.088 12.792 1.00 93.62 646 GLN A O 1
ATOM 5242 N N . ASN A 1 647 ? -25.765 -1.185 12.266 1.00 95.50 647 ASN A N 1
ATOM 5243 C CA . ASN A 1 647 ? -26.321 0.061 11.731 1.00 95.50 647 ASN A CA 1
ATOM 5244 C C . ASN A 1 647 ? -26.193 0.216 10.211 1.00 95.50 647 ASN A C 1
ATOM 5246 O O . ASN A 1 647 ? -26.978 0.967 9.640 1.00 95.50 647 ASN A O 1
ATOM 5250 N N . LEU A 1 648 ? -25.236 -0.449 9.555 1.00 94.94 648 LEU A N 1
ATOM 5251 C CA . LEU A 1 648 ? -25.052 -0.401 8.098 1.00 94.94 648 LEU A CA 1
ATOM 5252 C C . LEU A 1 648 ? -25.702 -1.626 7.444 1.00 94.94 648 LEU A C 1
ATOM 5254 O O . LEU A 1 648 ? -25.027 -2.516 6.924 1.00 94.94 648 LEU A O 1
ATOM 5258 N N . GLN A 1 649 ? -27.031 -1.664 7.486 1.00 93.94 649 GLN A N 1
ATOM 5259 C CA . GLN A 1 649 ? -27.848 -2.769 6.976 1.00 93.94 649 GLN A CA 1
ATOM 5260 C C . GLN A 1 649 ? -28.424 -2.493 5.577 1.00 93.94 649 GLN A C 1
ATOM 5262 O O . GLN A 1 649 ? -29.311 -3.203 5.120 1.00 93.94 649 GLN A O 1
ATOM 5267 N N . GLY A 1 650 ? -27.924 -1.468 4.879 1.00 91.75 650 GLY A N 1
ATOM 5268 C CA . GLY A 1 650 ? -28.489 -1.031 3.604 1.00 91.75 650 GLY A CA 1
ATOM 5269 C C . GLY A 1 650 ? -29.896 -0.479 3.802 1.00 91.75 650 GLY A C 1
ATOM 5270 O O . GLY A 1 650 ? -30.131 0.253 4.765 1.00 91.75 650 GLY A O 1
ATOM 5271 N N . VAL A 1 651 ? -30.839 -0.867 2.944 1.00 90.75 651 VAL A N 1
ATOM 5272 C CA . VAL A 1 651 ? -32.253 -0.445 2.998 1.00 90.75 651 VAL A CA 1
ATOM 5273 C C . VAL A 1 651 ? -32.926 -0.660 4.360 1.00 90.75 651 VAL A C 1
ATOM 5275 O O . VAL A 1 651 ? -33.771 0.147 4.747 1.00 90.75 651 VAL A O 1
ATOM 5278 N N . ASP A 1 652 ? -32.491 -1.666 5.122 1.00 91.62 652 ASP A N 1
ATOM 5279 C CA . ASP A 1 652 ? -33.028 -1.994 6.450 1.00 91.62 652 ASP A CA 1
ATOM 5280 C C . ASP A 1 652 ? -32.442 -1.128 7.583 1.00 91.62 652 ASP A C 1
ATOM 5282 O O . ASP A 1 652 ? -32.816 -1.261 8.748 1.00 91.62 652 ASP A O 1
ATOM 5286 N N . SER A 1 653 ? -31.523 -0.208 7.272 1.00 93.75 653 SER A N 1
ATOM 5287 C CA . SER A 1 653 ? -30.913 0.671 8.275 1.00 93.75 653 SER A CA 1
ATOM 5288 C C . SER A 1 653 ? -31.941 1.612 8.913 1.00 93.75 653 SER A C 1
ATOM 5290 O O . SER A 1 653 ? -32.888 2.078 8.279 1.00 93.75 653 SER A O 1
ATOM 5292 N N . ASN A 1 654 ? -31.732 1.976 10.179 1.00 90.94 654 ASN A N 1
ATOM 5293 C CA . ASN A 1 654 ? -32.646 2.878 10.888 1.00 90.94 654 ASN A CA 1
ATOM 5294 C C . ASN A 1 654 ? -32.504 4.356 10.479 1.00 90.94 654 ASN A C 1
ATOM 5296 O O . ASN A 1 654 ? -33.488 5.095 10.516 1.00 90.94 654 ASN A O 1
ATOM 5300 N N . ASP A 1 655 ? -31.299 4.789 10.093 1.00 91.81 655 ASP A N 1
ATOM 5301 C CA . ASP A 1 655 ? -31.015 6.166 9.671 1.00 91.81 655 ASP A CA 1
ATOM 5302 C C . ASP A 1 655 ? -31.153 6.337 8.154 1.00 91.81 655 ASP A C 1
ATOM 5304 O O . ASP A 1 655 ? -30.700 5.497 7.379 1.00 91.81 655 ASP A O 1
ATOM 5308 N N . GLU A 1 656 ? -31.725 7.464 7.731 1.00 90.31 656 GLU A N 1
ATOM 5309 C CA . GLU A 1 656 ? -31.961 7.791 6.320 1.00 90.31 656 GLU A CA 1
ATOM 5310 C C . GLU A 1 656 ? -30.672 7.808 5.489 1.00 90.31 656 GLU A C 1
ATOM 5312 O O . GLU A 1 656 ? -30.666 7.333 4.356 1.00 90.31 656 GLU A O 1
ATOM 5317 N N . TYR A 1 657 ? -29.560 8.295 6.052 1.00 91.62 657 TYR A N 1
ATOM 5318 C CA . TYR A 1 657 ? -28.280 8.278 5.350 1.00 91.62 657 TYR A CA 1
ATOM 5319 C C . TYR A 1 657 ? -27.727 6.858 5.213 1.00 91.62 657 TYR A C 1
ATOM 5321 O O . TYR A 1 657 ? -27.192 6.504 4.172 1.00 91.62 657 TYR A O 1
ATOM 5329 N N . PHE A 1 658 ? -27.840 6.022 6.247 1.00 93.50 658 PHE A N 1
ATOM 5330 C CA . PHE A 1 658 ? -27.341 4.646 6.162 1.00 93.50 658 PHE A CA 1
ATOM 5331 C C . PHE A 1 658 ? -28.174 3.771 5.223 1.00 93.50 658 PHE A C 1
ATOM 5333 O O . PHE A 1 658 ? -27.619 2.844 4.641 1.00 93.50 658 PHE A O 1
ATOM 5340 N N . ARG A 1 659 ? -29.447 4.116 4.985 1.00 92.75 659 ARG A N 1
ATOM 5341 C CA . ARG A 1 659 ? -30.272 3.473 3.948 1.00 92.75 659 ARG A CA 1
ATOM 5342 C C . ARG A 1 659 ? -29.776 3.700 2.527 1.00 92.75 659 ARG A C 1
ATOM 5344 O O . ARG A 1 659 ? -30.012 2.848 1.680 1.00 92.75 659 ARG A O 1
ATOM 5351 N N . SER A 1 660 ? -29.105 4.822 2.260 1.00 90.38 660 SER A N 1
ATOM 5352 C CA . SER A 1 660 ? -28.524 5.090 0.938 1.00 90.38 660 SER A CA 1
ATOM 5353 C C . SER A 1 660 ? -27.152 4.441 0.735 1.00 90.38 660 SER A C 1
ATOM 5355 O O . SER A 1 660 ? -26.614 4.475 -0.371 1.00 90.38 660 SER A O 1
ATOM 5357 N N . LEU A 1 661 ? -26.572 3.851 1.785 1.00 92.19 661 LEU A N 1
ATOM 5358 C CA . LEU A 1 661 ? -25.308 3.131 1.709 1.00 92.19 661 LEU A CA 1
ATOM 5359 C C . LEU A 1 661 ? -25.524 1.631 1.459 1.00 92.19 661 LEU A C 1
ATOM 5361 O O . LEU A 1 661 ? -26.577 1.099 1.797 1.00 92.19 661 LEU A O 1
ATOM 5365 N N . PRO A 1 662 ? -24.514 0.918 0.930 1.00 92.69 662 PRO A N 1
ATOM 5366 C CA . PRO A 1 662 ? -24.568 -0.535 0.806 1.00 92.69 662 PRO A CA 1
ATOM 5367 C C . PRO A 1 662 ? -24.684 -1.247 2.157 1.00 92.69 662 PRO A C 1
ATOM 5369 O O . PRO A 1 662 ? -24.117 -0.801 3.161 1.00 92.69 662 PRO A O 1
ATOM 5372 N N . GLN A 1 663 ? -25.339 -2.409 2.159 1.00 94.50 663 GLN A N 1
ATOM 5373 C CA . GLN A 1 663 ? -25.344 -3.316 3.302 1.00 94.50 663 GLN A CA 1
ATOM 5374 C C . GLN A 1 663 ? -23.938 -3.872 3.531 1.00 94.50 663 GLN A C 1
ATOM 5376 O O . GLN A 1 663 ? -23.304 -4.397 2.615 1.00 94.50 663 GLN A O 1
ATOM 5381 N N . VAL A 1 664 ? -23.447 -3.790 4.765 1.00 95.06 664 VAL A N 1
ATOM 5382 C CA . VAL A 1 664 ? -22.137 -4.330 5.135 1.00 95.06 664 VAL A CA 1
ATOM 5383 C C . VAL A 1 664 ? -22.299 -5.757 5.649 1.00 95.06 664 VAL A C 1
ATOM 5385 O O . VAL A 1 664 ? -22.883 -5.979 6.708 1.00 95.06 664 VAL A O 1
ATOM 5388 N N . TYR A 1 665 ? -21.734 -6.723 4.925 1.00 93.00 665 TYR A N 1
ATOM 5389 C CA . TYR A 1 665 ? -21.699 -8.125 5.338 1.00 93.00 665 TYR A CA 1
ATOM 5390 C C . TYR A 1 665 ? -20.290 -8.513 5.781 1.00 93.00 665 TYR A C 1
ATOM 5392 O O . TYR A 1 665 ? -19.346 -8.499 4.989 1.00 93.00 665 TYR A O 1
ATOM 5400 N N . LEU A 1 666 ? -20.138 -8.841 7.062 1.00 92.81 666 LEU A N 1
ATOM 5401 C CA . LEU A 1 666 ? -18.838 -9.077 7.676 1.00 92.81 666 LEU A CA 1
ATOM 5402 C C . LEU A 1 666 ? -18.556 -10.573 7.840 1.00 92.81 666 LEU A C 1
ATOM 5404 O O . LEU A 1 666 ? -19.359 -11.307 8.411 1.00 92.81 666 LEU A O 1
ATOM 5408 N N . ILE A 1 667 ? -17.383 -11.005 7.380 1.00 93.44 667 ILE A N 1
ATOM 5409 C CA . ILE A 1 667 ? -16.894 -12.379 7.493 1.00 93.44 667 ILE A CA 1
ATOM 5410 C C . ILE A 1 667 ? -15.666 -12.371 8.411 1.00 93.44 667 ILE A C 1
ATOM 5412 O O . ILE A 1 667 ? -14.594 -11.923 7.989 1.00 93.44 667 ILE A O 1
ATOM 5416 N N . PRO A 1 668 ? -15.809 -12.806 9.676 1.00 91.00 668 PRO A N 1
ATOM 5417 C CA . PRO A 1 668 ? -14.717 -12.785 10.634 1.00 91.00 668 PRO A CA 1
ATOM 5418 C C . PRO A 1 668 ? -13.743 -13.947 10.425 1.00 91.00 668 PRO A C 1
ATOM 5420 O O . PRO A 1 668 ? -14.131 -15.062 10.082 1.00 91.00 668 PRO A O 1
ATOM 5423 N N . HIS A 1 669 ? -12.473 -13.677 10.698 1.00 88.00 669 HIS A N 1
ATOM 5424 C CA . HIS A 1 669 ? -11.406 -14.653 10.838 1.00 88.00 669 HIS A CA 1
ATOM 5425 C C . HIS A 1 669 ? -10.562 -14.277 12.053 1.00 88.00 669 HIS A C 1
ATOM 5427 O O . HIS A 1 669 ? -9.985 -13.188 12.108 1.00 88.00 669 HIS A O 1
ATOM 5433 N N . GLN A 1 670 ? -10.514 -15.175 13.030 1.00 83.94 670 GLN A N 1
ATOM 5434 C CA . GLN A 1 670 ? -9.758 -14.987 14.259 1.00 83.94 670 GLN A CA 1
ATOM 5435 C C . GLN A 1 670 ? -8.347 -15.553 14.083 1.00 83.94 670 GLN A C 1
ATOM 5437 O O . GLN A 1 670 ? -8.167 -16.740 13.827 1.00 83.94 670 GLN A O 1
ATOM 5442 N N . GLY A 1 671 ? -7.351 -14.680 14.202 1.00 75.75 671 GLY A N 1
ATOM 5443 C CA . GLY A 1 671 ? -5.942 -15.030 14.145 1.00 75.75 671 GLY A CA 1
ATOM 5444 C C . GLY A 1 671 ? -5.474 -15.718 15.426 1.00 75.75 671 GLY A C 1
ATOM 5445 O O . GLY A 1 671 ? -5.757 -15.269 16.536 1.00 75.75 671 GLY A O 1
ATOM 5446 N N . SER A 1 672 ? -4.696 -16.778 15.250 1.00 73.88 672 SER A N 1
ATOM 5447 C CA . SER A 1 672 ? -4.094 -17.613 16.291 1.00 73.88 672 SER A CA 1
ATOM 5448 C C . SER A 1 672 ? -2.630 -17.926 15.952 1.00 73.88 672 SER A C 1
ATOM 5450 O O . SER A 1 672 ? -2.168 -17.708 14.828 1.00 73.88 672 SER A O 1
ATOM 5452 N N . SER A 1 673 ? -1.881 -18.488 16.904 1.00 66.38 673 SER A N 1
ATOM 5453 C CA . SER A 1 673 ? -0.517 -18.987 16.660 1.00 66.38 673 SER A CA 1
ATOM 5454 C C . SER A 1 673 ? -0.477 -20.185 15.694 1.00 66.38 673 SER A C 1
ATOM 5456 O O . SER A 1 673 ? 0.537 -20.402 15.027 1.00 66.38 673 SER A O 1
ATOM 5458 N N . SER A 1 674 ? -1.582 -20.924 15.564 1.00 68.38 674 SER A N 1
ATOM 5459 C CA . SER A 1 674 ? -1.769 -22.058 14.647 1.00 68.38 674 SER A CA 1
ATOM 5460 C C . SER A 1 674 ? -2.345 -21.670 13.278 1.00 68.38 674 SER A C 1
ATOM 5462 O O . SER A 1 674 ? -2.522 -22.534 12.425 1.00 68.38 674 SER A O 1
ATOM 5464 N N . SER A 1 675 ? -2.634 -20.385 13.040 1.00 73.62 675 SER A N 1
ATOM 5465 C CA . SER A 1 675 ? -3.253 -19.926 11.792 1.00 73.62 675 SER A CA 1
ATOM 5466 C C . SER A 1 675 ? -2.398 -20.235 10.557 1.00 73.62 675 SER A C 1
ATOM 5468 O O . SER A 1 675 ? -1.184 -20.024 10.556 1.00 73.62 675 SER A O 1
ATOM 5470 N N . THR A 1 676 ? -3.050 -20.677 9.477 1.00 76.94 676 THR A N 1
ATOM 5471 C CA . THR A 1 676 ? -2.418 -21.016 8.191 1.00 76.94 676 THR A CA 1
ATOM 5472 C C . THR A 1 676 ? -2.828 -20.044 7.081 1.00 76.94 676 THR A C 1
ATOM 5474 O O . THR A 1 676 ? -3.867 -19.386 7.142 1.00 76.94 676 THR A O 1
ATOM 5477 N N . SER A 1 677 ? -1.999 -19.941 6.040 1.00 77.38 677 SER A N 1
ATOM 5478 C CA . SER A 1 677 ? -2.274 -19.132 4.843 1.00 77.38 677 SER A CA 1
ATOM 5479 C C . SER A 1 677 ? -3.539 -19.581 4.104 1.00 77.38 677 SER A C 1
ATOM 5481 O O . SER A 1 677 ? -4.283 -18.748 3.587 1.00 77.38 677 SER A O 1
ATOM 5483 N N . GLU A 1 678 ? -3.803 -20.889 4.077 1.00 78.69 678 GLU A N 1
ATOM 5484 C CA . GLU A 1 678 ? -4.974 -21.478 3.422 1.00 78.69 678 GLU A CA 1
ATOM 5485 C C . GLU A 1 678 ? -6.287 -21.049 4.093 1.00 78.69 678 GLU A C 1
ATOM 5487 O O . GLU A 1 678 ? -7.253 -20.713 3.405 1.00 78.69 678 GLU A O 1
ATOM 5492 N N . GLY A 1 679 ? -6.313 -20.979 5.430 1.00 82.25 679 GLY A N 1
ATOM 5493 C CA . GLY A 1 679 ? -7.477 -20.496 6.176 1.00 82.25 679 GLY A CA 1
ATOM 5494 C C . GLY A 1 679 ? -7.855 -19.060 5.802 1.00 82.25 679 GLY A C 1
ATOM 5495 O O . GLY A 1 679 ? -9.026 -18.770 5.563 1.00 82.25 679 GLY A O 1
ATOM 5496 N N . ILE A 1 680 ? -6.860 -18.177 5.664 1.00 86.62 680 ILE A N 1
ATOM 5497 C CA . ILE A 1 680 ? -7.076 -16.787 5.230 1.00 86.62 680 ILE A CA 1
ATOM 5498 C C . ILE A 1 680 ? -7.592 -16.746 3.785 1.00 86.62 680 ILE A C 1
ATOM 5500 O O . ILE A 1 680 ? -8.557 -16.034 3.504 1.00 86.62 680 ILE A O 1
ATOM 5504 N N . HIS A 1 681 ? -7.005 -17.530 2.875 1.00 84.75 681 HIS A N 1
ATOM 5505 C CA . HIS A 1 681 ? -7.464 -17.606 1.484 1.00 84.75 681 HIS A CA 1
ATOM 5506 C C . HIS A 1 681 ? -8.938 -18.010 1.374 1.00 84.75 681 HIS A C 1
ATOM 5508 O O . HIS A 1 681 ? -9.698 -17.314 0.700 1.00 84.75 681 HIS A O 1
ATOM 5514 N N . LYS A 1 682 ? -9.363 -19.065 2.080 1.00 87.50 682 LYS A N 1
ATOM 5515 C CA . LYS A 1 682 ? -10.761 -19.538 2.076 1.00 87.50 682 LYS A CA 1
ATOM 5516 C C . LYS A 1 682 ? -11.740 -18.461 2.546 1.00 87.50 682 LYS A C 1
ATOM 5518 O O . LYS A 1 682 ? -12.828 -18.324 1.991 1.00 87.50 682 LYS A O 1
A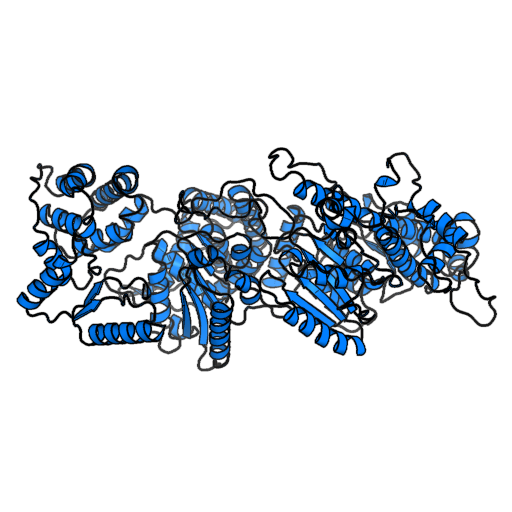TOM 5523 N N . VAL A 1 683 ? -11.357 -17.659 3.541 1.00 90.75 683 VAL A N 1
ATOM 5524 C CA . VAL A 1 683 ? -12.192 -16.553 4.042 1.00 90.75 683 VAL A CA 1
ATOM 5525 C C . VAL A 1 683 ? -12.346 -15.450 2.994 1.00 90.75 683 VAL A C 1
ATOM 5527 O O . VAL A 1 683 ? -13.459 -14.972 2.766 1.00 90.75 683 VAL A O 1
ATOM 5530 N N . PHE A 1 684 ? -11.259 -15.065 2.325 1.00 91.44 684 PHE A N 1
ATOM 5531 C CA . PHE A 1 684 ? -11.314 -14.073 1.248 1.00 91.44 684 PHE A CA 1
ATOM 5532 C C . PHE A 1 684 ? -12.075 -14.582 0.024 1.00 91.44 684 PHE A C 1
ATOM 5534 O O . PHE A 1 684 ? -12.827 -13.820 -0.580 1.00 91.44 684 PHE A O 1
ATOM 5541 N N . GLU A 1 685 ? -11.934 -15.860 -0.324 1.00 89.88 685 GLU A N 1
ATOM 5542 C CA . GLU A 1 685 ? -12.698 -16.487 -1.402 1.00 89.88 685 GLU A CA 1
ATOM 5543 C C . GLU A 1 685 ? -14.197 -16.497 -1.085 1.00 89.88 685 GLU A C 1
ATOM 5545 O O . GLU A 1 685 ? -15.010 -16.082 -1.914 1.00 89.88 685 GLU A O 1
ATOM 5550 N N . LYS A 1 686 ? -14.569 -16.875 0.145 1.00 91.94 686 LYS A N 1
ATOM 5551 C CA . LYS A 1 686 ? -15.950 -16.788 0.630 1.00 91.94 686 LYS A CA 1
ATOM 5552 C C . LYS A 1 686 ? -16.478 -15.360 0.491 1.00 91.94 686 LYS A C 1
ATOM 5554 O O . LYS A 1 686 ? -17.537 -15.166 -0.099 1.00 91.94 686 LYS A O 1
ATOM 5559 N N . ALA A 1 687 ? -15.727 -14.359 0.953 1.00 92.81 687 ALA A N 1
ATOM 5560 C CA . ALA A 1 687 ? -16.103 -12.950 0.822 1.00 92.81 687 ALA A CA 1
ATOM 5561 C C . ALA A 1 687 ? -16.263 -12.515 -0.641 1.00 92.81 687 ALA A C 1
ATOM 5563 O O . ALA A 1 687 ? -17.217 -11.817 -0.974 1.00 92.81 687 ALA A O 1
ATOM 5564 N N . ALA A 1 688 ? -15.364 -12.943 -1.528 1.00 91.50 688 ALA A N 1
ATOM 5565 C CA . ALA A 1 688 ? -15.435 -12.617 -2.947 1.00 91.50 688 ALA A CA 1
ATOM 5566 C C . ALA A 1 688 ? -16.659 -13.257 -3.616 1.00 91.50 688 ALA A C 1
ATOM 5568 O O . ALA A 1 688 ? -17.279 -12.638 -4.477 1.00 91.50 688 ALA A O 1
ATOM 5569 N N . ASN A 1 689 ? -17.037 -14.469 -3.209 1.00 90.94 689 ASN A N 1
ATOM 5570 C CA . ASN A 1 689 ? -18.234 -15.138 -3.710 1.00 90.94 689 ASN A CA 1
ATOM 5571 C C . ASN A 1 689 ? -19.522 -14.463 -3.221 1.00 90.94 689 ASN A C 1
ATOM 5573 O O . ASN A 1 689 ? -20.419 -14.255 -4.033 1.00 90.94 689 ASN A O 1
ATOM 5577 N N . TYR A 1 690 ? -19.591 -14.023 -1.960 1.00 89.19 690 TYR A N 1
ATOM 5578 C CA . TYR A 1 690 ? -20.709 -13.196 -1.479 1.00 89.19 690 TYR A CA 1
ATOM 5579 C C . TYR A 1 690 ? -20.758 -11.822 -2.158 1.00 89.19 690 TYR A C 1
ATOM 5581 O O . TYR A 1 690 ? -21.830 -11.326 -2.475 1.00 89.19 690 TYR A O 1
ATOM 5589 N N . GLN A 1 691 ? -19.617 -11.207 -2.468 1.00 90.88 691 GLN A N 1
ATOM 5590 C CA . GLN A 1 691 ? -19.603 -9.925 -3.178 1.00 90.88 691 GLN A CA 1
ATOM 5591 C C . GLN A 1 691 ? -20.251 -10.015 -4.573 1.00 90.88 691 GLN A C 1
ATOM 5593 O O . GLN A 1 691 ? -20.819 -9.027 -5.038 1.00 90.88 691 GLN A O 1
ATOM 5598 N N . LYS A 1 692 ? -20.201 -11.188 -5.226 1.00 89.31 692 LYS A N 1
ATOM 5599 C CA . LYS A 1 692 ? -20.837 -11.438 -6.533 1.00 89.31 692 LYS A CA 1
ATOM 5600 C C . LYS A 1 692 ? -22.366 -11.492 -6.467 1.00 89.31 692 LYS A C 1
ATOM 5602 O O . LYS A 1 692 ? -22.993 -11.361 -7.509 1.00 89.31 692 LYS A O 1
ATOM 5607 N N . THR A 1 693 ? -22.968 -11.676 -5.288 1.00 88.38 693 THR A N 1
ATOM 5608 C CA . THR A 1 693 ? -24.435 -11.656 -5.132 1.00 88.38 693 THR A CA 1
ATOM 5609 C C . THR A 1 693 ? -24.996 -10.239 -4.999 1.00 88.38 693 THR A C 1
ATOM 5611 O O . THR A 1 693 ? -26.209 -10.075 -4.921 1.00 88.38 693 THR A O 1
ATOM 5614 N N . SER A 1 694 ? -24.134 -9.216 -4.942 1.00 86.50 694 SER A N 1
ATOM 5615 C CA . SER A 1 694 ? -24.550 -7.812 -4.918 1.00 86.50 694 SER A CA 1
ATOM 5616 C C . SER A 1 694 ? -25.275 -7.442 -6.212 1.00 86.50 694 SER A C 1
ATOM 5618 O O . SER A 1 694 ? -24.801 -7.760 -7.301 1.00 86.50 694 SER A O 1
ATOM 5620 N N . SER A 1 695 ? -26.375 -6.703 -6.089 1.00 86.94 695 SER A N 1
ATOM 5621 C CA . SER A 1 695 ? -27.121 -6.126 -7.214 1.00 86.94 695 SER A CA 1
ATOM 5622 C C . SER A 1 695 ? -27.234 -4.608 -7.057 1.00 86.94 695 SER A C 1
ATOM 5624 O O . SER A 1 695 ? -26.907 -4.078 -5.995 1.00 86.94 695 SER A O 1
ATOM 5626 N N . ASP A 1 696 ? -27.686 -3.907 -8.098 1.00 81.44 696 ASP A N 1
ATOM 5627 C CA . ASP A 1 696 ? -27.917 -2.458 -8.021 1.00 81.44 696 ASP A CA 1
ATOM 5628 C C . ASP A 1 696 ? -29.100 -2.111 -7.098 1.00 81.44 696 ASP A C 1
ATOM 5630 O O . ASP A 1 696 ? -29.085 -1.071 -6.443 1.00 81.44 696 ASP A O 1
ATOM 5634 N N . GLU A 1 697 ? -30.099 -2.997 -7.000 1.00 79.69 697 GLU A N 1
ATOM 5635 C CA . GLU A 1 697 ? -31.250 -2.843 -6.096 1.00 79.69 697 GLU A CA 1
ATOM 5636 C C . GLU A 1 697 ? -30.876 -3.114 -4.632 1.00 79.69 697 GLU A C 1
ATOM 5638 O O . GLU A 1 697 ? -31.315 -2.402 -3.730 1.00 79.69 697 GLU A O 1
ATOM 5643 N N . PHE A 1 698 ? -30.023 -4.117 -4.399 1.00 83.06 698 PHE A N 1
ATOM 5644 C CA . PHE A 1 698 ? -29.546 -4.511 -3.073 1.00 83.06 698 PHE A CA 1
ATOM 5645 C C . PHE A 1 698 ? -28.012 -4.518 -3.058 1.00 83.06 698 PHE A C 1
ATOM 5647 O O . PHE A 1 698 ? -27.388 -5.581 -3.194 1.00 83.06 698 PHE A O 1
ATOM 5654 N N . PRO A 1 699 ? -27.381 -3.336 -2.934 1.00 89.44 699 PRO A N 1
ATOM 5655 C CA . PRO A 1 699 ? -25.932 -3.226 -2.941 1.00 89.44 699 PRO A CA 1
ATOM 5656 C C . PRO A 1 699 ? -25.345 -3.806 -1.652 1.00 89.44 699 PRO A C 1
ATOM 5658 O O . PRO A 1 699 ? -25.673 -3.372 -0.546 1.00 89.44 699 PRO A O 1
ATOM 5661 N N . ILE A 1 700 ? -24.426 -4.761 -1.800 1.00 91.00 700 ILE A N 1
ATOM 5662 C CA . ILE A 1 700 ? -23.747 -5.446 -0.696 1.00 91.00 700 ILE A CA 1
ATOM 5663 C C . ILE A 1 700 ? -22.250 -5.142 -0.759 1.00 91.00 700 ILE A C 1
ATOM 5665 O O . ILE A 1 700 ? -21.620 -5.218 -1.815 1.00 91.00 700 ILE A O 1
ATOM 5669 N N . LEU A 1 701 ? -21.652 -4.851 0.395 1.00 93.25 701 LEU A N 1
ATOM 5670 C CA . LEU A 1 701 ? -20.208 -4.782 0.590 1.00 93.25 701 LEU A CA 1
ATOM 5671 C C . LEU A 1 701 ? -19.761 -5.906 1.521 1.00 93.25 701 LEU A C 1
ATOM 5673 O O . LEU A 1 701 ? -19.996 -5.865 2.729 1.00 93.25 701 LEU A O 1
ATOM 5677 N N . SER A 1 702 ? -19.075 -6.894 0.950 1.00 94.38 702 SER A N 1
ATOM 5678 C CA . SER A 1 702 ? -18.438 -7.962 1.719 1.00 94.38 702 SER A CA 1
ATOM 5679 C C . SER A 1 702 ? -17.132 -7.463 2.341 1.00 94.38 702 SER A C 1
ATOM 5681 O O . SER A 1 702 ? -16.259 -6.919 1.653 1.00 94.38 702 SER A O 1
ATOM 5683 N N . VAL A 1 703 ? -16.998 -7.658 3.652 1.00 95.31 703 VAL A N 1
ATOM 5684 C CA . VAL A 1 703 ? -15.853 -7.215 4.454 1.00 95.31 703 VAL A CA 1
ATOM 5685 C C . VAL A 1 703 ? -15.231 -8.410 5.160 1.00 95.31 703 VAL A C 1
ATOM 5687 O O . VAL A 1 703 ? -15.887 -9.075 5.958 1.00 95.31 703 VAL A O 1
ATOM 5690 N N . VAL A 1 704 ? -13.946 -8.653 4.924 1.00 95.62 704 VAL A N 1
ATOM 5691 C CA . VAL A 1 704 ? -13.165 -9.587 5.740 1.00 95.62 704 VAL A CA 1
ATOM 5692 C C . VAL A 1 704 ? -12.708 -8.866 7.005 1.00 95.62 704 VAL A C 1
ATOM 5694 O O . VAL A 1 704 ? -12.034 -7.836 6.925 1.00 95.62 704 VAL A O 1
ATOM 5697 N N . LEU A 1 705 ? -13.069 -9.402 8.170 1.00 94.50 705 LEU A N 1
ATOM 5698 C CA . LEU A 1 705 ? -12.566 -8.932 9.459 1.00 94.50 705 LEU A CA 1
ATOM 5699 C C . LEU A 1 705 ? -11.490 -9.885 9.953 1.00 94.50 705 LEU A C 1
ATOM 5701 O O . LEU A 1 705 ? -11.786 -11.011 10.338 1.00 94.50 705 LEU A O 1
ATOM 5705 N N . LEU A 1 706 ? -10.254 -9.412 9.991 1.00 91.25 706 LEU A N 1
ATOM 5706 C CA . LEU A 1 706 ? -9.151 -10.143 10.594 1.00 91.25 706 LEU A CA 1
ATOM 5707 C C . LEU A 1 706 ? -9.015 -9.672 12.048 1.00 91.25 706 LEU A C 1
ATOM 5709 O O . LEU A 1 706 ? -8.549 -8.558 12.295 1.00 91.25 706 LEU A O 1
ATOM 5713 N N . ASP A 1 707 ? -9.452 -10.478 13.011 1.00 87.19 707 ASP A N 1
ATOM 5714 C CA . ASP A 1 707 ? -9.289 -10.183 14.441 1.00 87.19 707 ASP A CA 1
ATOM 5715 C C . ASP A 1 707 ? -8.042 -10.892 14.983 1.00 87.19 707 ASP A C 1
ATOM 5717 O O . ASP A 1 707 ? -7.667 -11.954 14.499 1.00 87.19 707 ASP A O 1
ATOM 5721 N N . GLY A 1 708 ? -7.352 -10.312 15.961 1.00 76.56 708 GLY A N 1
ATOM 5722 C CA . GLY A 1 708 ? -6.176 -10.943 16.573 1.00 76.56 708 GLY A CA 1
ATOM 5723 C C . GLY A 1 708 ? -4.969 -11.127 15.639 1.00 76.56 708 GLY A C 1
ATOM 5724 O O . GLY A 1 708 ? -4.084 -11.925 15.938 1.00 76.56 708 GLY A O 1
ATOM 5725 N N . VAL A 1 709 ? -4.877 -10.371 14.539 1.00 75.62 709 VAL A N 1
ATOM 5726 C CA . VAL A 1 709 ? -3.846 -10.542 13.486 1.00 75.62 709 VAL A CA 1
ATOM 5727 C C . VAL A 1 709 ? -2.417 -10.527 14.028 1.00 75.62 709 VAL A C 1
ATOM 5729 O O . VAL A 1 709 ? -1.554 -11.252 13.547 1.00 75.62 709 VAL A O 1
ATOM 5732 N N . GLY A 1 710 ? -2.161 -9.757 15.084 1.00 69.19 710 GLY A N 1
ATOM 5733 C CA . GLY A 1 710 ? -0.864 -9.732 15.754 1.00 69.19 710 GLY A CA 1
ATOM 5734 C C . GLY A 1 710 ? -0.356 -11.091 16.251 1.00 69.19 710 GLY A C 1
ATOM 5735 O O . GLY A 1 710 ? 0.851 -11.301 16.280 1.00 69.19 710 GLY A O 1
ATOM 5736 N N . LEU A 1 711 ? -1.249 -12.018 16.613 1.00 68.56 711 LEU A N 1
ATOM 5737 C CA . LEU A 1 711 ? -0.881 -13.376 17.037 1.00 68.56 711 LEU A CA 1
ATOM 5738 C C . LEU A 1 711 ? -0.478 -14.248 15.844 1.00 68.56 711 LEU A C 1
ATOM 5740 O O . LEU A 1 711 ? 0.469 -15.027 15.933 1.00 68.56 711 LEU A O 1
ATOM 5744 N N . ALA A 1 712 ? -1.149 -14.059 14.707 1.00 68.69 712 ALA A N 1
ATOM 5745 C CA . ALA A 1 712 ? -0.848 -14.758 13.464 1.00 68.69 712 ALA A CA 1
ATOM 5746 C C . ALA A 1 712 ? 0.519 -14.348 12.879 1.00 68.69 712 ALA A C 1
ATOM 5748 O O . ALA A 1 712 ? 1.171 -15.157 12.228 1.00 68.69 712 ALA A O 1
ATOM 5749 N N . GLU A 1 713 ? 1.011 -13.136 13.164 1.00 66.81 713 GLU A N 1
ATOM 5750 C CA . GLU A 1 713 ? 2.377 -12.696 12.810 1.00 66.81 713 GLU A CA 1
ATOM 5751 C C . GLU A 1 713 ? 3.463 -13.581 13.445 1.00 66.81 713 GLU A C 1
ATOM 5753 O O . GLU A 1 713 ? 4.550 -13.742 12.895 1.00 66.81 713 GLU A O 1
ATOM 5758 N N . ILE A 1 714 ? 3.162 -14.155 14.609 1.00 61.72 714 ILE A N 1
ATOM 5759 C CA . ILE A 1 714 ? 4.092 -14.939 15.429 1.00 61.72 714 ILE A CA 1
ATOM 5760 C C . ILE A 1 714 ? 4.063 -16.426 15.029 1.00 61.72 714 ILE A C 1
ATOM 5762 O O . ILE A 1 714 ? 4.948 -17.195 15.406 1.00 61.72 714 ILE A O 1
ATOM 5766 N N . SER A 1 715 ? 3.070 -16.838 14.237 1.00 63.41 715 SER A N 1
ATOM 5767 C CA . SER A 1 715 ? 2.910 -18.222 13.797 1.00 63.41 715 SER A CA 1
ATOM 5768 C C . SER A 1 715 ? 4.136 -18.719 13.010 1.00 63.41 715 SER A C 1
ATOM 5770 O O . SER A 1 715 ? 4.619 -18.009 12.119 1.00 63.41 715 SER A O 1
ATOM 5772 N N . PRO A 1 716 ? 4.618 -19.958 13.248 1.00 55.19 716 PRO A N 1
ATOM 5773 C CA . PRO A 1 716 ? 5.704 -20.544 12.459 1.00 55.19 716 PRO A CA 1
ATOM 5774 C C . PRO A 1 716 ? 5.325 -20.705 10.980 1.00 55.19 716 PRO A C 1
ATOM 5776 O O . PRO A 1 716 ? 6.198 -20.659 10.114 1.00 55.19 716 PRO A O 1
ATOM 5779 N N . PHE A 1 717 ? 4.027 -20.822 10.681 1.00 56.97 717 PHE A N 1
ATOM 5780 C CA . PHE A 1 717 ? 3.499 -20.909 9.320 1.00 56.97 717 PHE A CA 1
ATOM 5781 C C . PHE A 1 717 ? 3.512 -19.546 8.599 1.00 56.97 717 PHE A C 1
ATOM 5783 O O . PHE A 1 717 ? 3.482 -19.495 7.367 1.00 56.97 717 PHE A O 1
ATOM 5790 N N . ASN A 1 718 ? 3.630 -18.440 9.352 1.00 64.56 718 ASN A N 1
ATOM 5791 C CA . ASN A 1 718 ? 3.599 -17.047 8.885 1.00 64.56 718 ASN A CA 1
ATOM 5792 C C . ASN A 1 718 ? 2.456 -16.824 7.855 1.00 64.56 718 ASN A C 1
ATOM 5794 O O . ASN A 1 718 ? 2.702 -16.551 6.678 1.00 64.56 718 ASN A O 1
ATOM 5798 N N . PRO A 1 719 ? 1.190 -16.984 8.288 1.00 68.88 719 PRO A N 1
ATOM 5799 C CA . PRO A 1 719 ? -0.007 -16.989 7.440 1.00 68.88 719 PRO A CA 1
ATOM 5800 C C . PRO A 1 719 ? -0.293 -15.634 6.781 1.00 68.88 719 PRO A C 1
ATOM 5802 O O . PRO A 1 719 ? -0.864 -15.569 5.695 1.00 68.88 719 PRO A O 1
ATOM 5805 N N . LEU A 1 720 ? 0.157 -14.537 7.396 1.00 74.31 720 LEU A N 1
ATOM 5806 C CA . LEU A 1 720 ? -0.130 -13.174 6.943 1.00 74.31 720 LEU A CA 1
ATOM 5807 C C . LEU A 1 720 ? 0.607 -12.770 5.660 1.00 74.31 720 LEU A C 1
ATOM 5809 O O . LEU A 1 720 ? 0.320 -11.709 5.113 1.00 74.31 720 LEU A O 1
ATOM 5813 N N . LYS A 1 721 ? 1.519 -13.608 5.147 1.00 71.38 721 LYS A N 1
ATOM 5814 C CA . LYS A 1 721 ? 2.178 -13.415 3.839 1.00 71.38 721 LYS A CA 1
ATOM 5815 C C . LYS A 1 721 ? 1.172 -13.238 2.704 1.00 71.38 721 LYS A C 1
ATOM 5817 O O . LYS A 1 721 ? 1.368 -12.421 1.813 1.00 71.38 721 LYS A O 1
ATOM 5822 N N . VAL A 1 722 ? 0.086 -14.003 2.763 1.00 74.69 722 VAL A N 1
ATOM 5823 C CA . VAL A 1 722 ? -0.975 -14.018 1.753 1.00 74.69 722 VAL A CA 1
ATOM 5824 C C . VAL A 1 722 ? -1.682 -12.664 1.641 1.00 74.69 722 VAL A C 1
ATOM 5826 O O . VAL A 1 722 ? -2.180 -12.302 0.579 1.00 74.69 722 VAL A O 1
ATOM 5829 N N . LEU A 1 723 ? -1.667 -11.848 2.699 1.00 78.75 723 LEU A N 1
ATOM 5830 C CA . LEU A 1 723 ? -2.269 -10.517 2.652 1.00 78.75 723 LEU A CA 1
ATOM 5831 C C . LEU A 1 723 ? -1.606 -9.602 1.613 1.00 78.75 723 LEU A C 1
ATOM 5833 O O . LEU A 1 723 ? -2.249 -8.665 1.153 1.00 78.75 723 LEU A O 1
ATOM 5837 N N . HIS A 1 724 ? -0.362 -9.866 1.198 1.00 73.44 724 HIS A N 1
ATOM 5838 C CA . HIS A 1 724 ? 0.293 -9.063 0.162 1.00 73.44 724 HIS A CA 1
ATOM 5839 C C . HIS A 1 724 ? -0.460 -9.140 -1.169 1.00 73.44 724 HIS A C 1
ATOM 5841 O O . HIS A 1 724 ? -0.685 -8.111 -1.800 1.00 73.44 724 HIS A O 1
ATOM 5847 N N . SER A 1 725 ? -0.884 -10.342 -1.567 1.00 73.12 725 SER A N 1
ATOM 5848 C CA . SER A 1 725 ? -1.611 -10.574 -2.816 1.00 73.12 725 SER A CA 1
ATOM 5849 C C . SER A 1 725 ? -3.114 -10.329 -2.684 1.00 73.12 725 SER A C 1
ATOM 5851 O O . SER A 1 725 ? -3.750 -9.969 -3.669 1.00 73.12 725 SER A O 1
ATOM 5853 N N . LEU A 1 726 ? -3.689 -10.487 -1.486 1.00 81.81 726 LEU A N 1
ATOM 5854 C CA . LEU A 1 726 ? -5.128 -10.295 -1.268 1.00 81.81 726 LEU A CA 1
ATOM 5855 C C . LEU A 1 726 ? -5.536 -8.833 -1.048 1.00 81.81 726 LEU A C 1
ATOM 5857 O O . LEU A 1 726 ? -6.643 -8.446 -1.421 1.00 81.81 726 LEU A O 1
ATOM 5861 N N . LEU A 1 727 ? -4.671 -8.020 -0.431 1.00 83.69 727 LEU A N 1
ATOM 5862 C CA . LEU A 1 727 ? -4.962 -6.606 -0.162 1.00 83.69 727 LEU A CA 1
ATOM 5863 C C . LEU A 1 727 ? -4.592 -5.692 -1.331 1.00 83.69 727 LEU A C 1
ATOM 5865 O O . LEU A 1 727 ? -5.136 -4.592 -1.435 1.00 83.69 727 LEU A O 1
ATOM 5869 N N . GLU A 1 728 ? -3.680 -6.127 -2.202 1.00 74.56 728 GLU A N 1
ATOM 5870 C CA . GLU A 1 728 ? -3.323 -5.390 -3.409 1.00 74.56 728 GLU A CA 1
ATOM 5871 C C . GLU A 1 728 ? -3.977 -6.011 -4.642 1.00 74.56 728 GLU A C 1
ATOM 5873 O O . GLU A 1 728 ? -3.857 -7.212 -4.877 1.00 74.56 728 GLU A O 1
ATOM 5878 N N . PRO A 1 729 ? -4.639 -5.207 -5.483 1.00 70.75 729 PRO A N 1
ATOM 5879 C CA . PRO A 1 729 ? -5.167 -5.721 -6.727 1.00 70.75 729 PRO A CA 1
ATOM 5880 C C . PRO A 1 729 ? -4.013 -6.112 -7.656 1.00 70.75 729 PRO A C 1
ATOM 5882 O O . PRO A 1 729 ? -3.079 -5.340 -7.881 1.00 70.75 729 PRO A O 1
ATOM 5885 N N . SER A 1 730 ? -4.085 -7.316 -8.220 1.00 66.19 730 SER A N 1
ATOM 5886 C CA . SER A 1 730 ? -3.165 -7.718 -9.285 1.00 66.19 730 SER A CA 1
ATOM 5887 C C . SER A 1 730 ? -3.459 -6.894 -10.539 1.00 66.19 730 SER A C 1
ATOM 5889 O O . SER A 1 730 ? -4.616 -6.794 -10.954 1.00 66.19 730 SER A O 1
ATOM 5891 N N . TYR A 1 731 ? -2.428 -6.296 -11.143 1.00 64.56 731 TYR A N 1
ATOM 5892 C CA . TYR A 1 731 ? -2.581 -5.526 -12.380 1.00 64.56 731 TYR A CA 1
ATOM 5893 C C . TYR A 1 731 ? -3.266 -6.391 -13.457 1.00 64.56 731 TYR A C 1
ATOM 5895 O O . TYR A 1 731 ? -2.868 -7.545 -13.630 1.00 64.56 731 TYR A O 1
ATOM 5903 N N . PRO A 1 732 ? -4.274 -5.878 -14.192 1.00 61.09 732 PRO A N 1
ATOM 5904 C CA . PRO A 1 732 ? -4.667 -4.470 -14.340 1.00 61.09 732 PRO A CA 1
ATOM 5905 C C . PRO A 1 732 ? -5.732 -3.964 -13.355 1.00 61.09 732 PRO A C 1
ATOM 5907 O O . PRO A 1 732 ? -6.171 -2.820 -13.485 1.00 61.09 732 PRO A O 1
ATOM 5910 N N . ASN A 1 733 ? -6.169 -4.772 -12.386 1.00 71.12 733 ASN A N 1
ATOM 5911 C CA . ASN A 1 733 ? -7.209 -4.351 -11.450 1.00 71.12 733 ASN A CA 1
ATOM 5912 C C . ASN A 1 733 ? -6.729 -3.153 -10.613 1.00 71.12 733 ASN A C 1
ATOM 5914 O O . ASN A 1 733 ? -5.576 -3.082 -10.187 1.00 71.12 733 ASN A O 1
ATOM 5918 N N . THR A 1 734 ? -7.621 -2.191 -10.380 1.00 68.06 734 THR A N 1
ATOM 5919 C CA . THR A 1 734 ? -7.308 -0.954 -9.645 1.00 68.06 734 THR A CA 1
ATOM 5920 C C . THR A 1 734 ? -7.785 -0.978 -8.198 1.00 68.06 734 THR A C 1
ATOM 5922 O O . THR A 1 734 ? -7.299 -0.177 -7.394 1.00 68.06 734 THR A O 1
ATOM 5925 N N . GLU A 1 735 ? -8.695 -1.895 -7.859 1.00 74.69 735 GLU A N 1
ATOM 5926 C CA . GLU A 1 735 ? -9.294 -2.029 -6.534 1.00 74.69 735 GLU A CA 1
ATOM 5927 C C . GLU A 1 735 ? -9.334 -3.490 -6.066 1.00 74.69 735 GLU A C 1
ATOM 5929 O O . GLU A 1 735 ? -9.490 -4.390 -6.898 1.00 74.69 735 GLU A O 1
ATOM 5934 N N . PRO A 1 736 ? -9.215 -3.742 -4.749 1.00 84.06 736 PRO A N 1
ATOM 5935 C CA . PRO A 1 736 ? -9.401 -5.072 -4.182 1.00 84.06 736 PRO A CA 1
ATOM 5936 C C . PRO A 1 736 ? -10.799 -5.629 -4.471 1.00 84.06 736 PRO A C 1
ATOM 5938 O O . PRO A 1 736 ? -11.786 -4.888 -4.515 1.00 84.06 736 PRO A O 1
ATOM 5941 N N . ALA A 1 737 ? -10.895 -6.955 -4.603 1.00 84.50 737 ALA A N 1
ATOM 5942 C CA . ALA A 1 737 ? -12.174 -7.631 -4.819 1.00 84.50 737 ALA A CA 1
ATOM 5943 C C . ALA A 1 737 ? -13.151 -7.398 -3.651 1.00 84.50 737 ALA A C 1
ATOM 5945 O O . ALA A 1 737 ? -14.337 -7.145 -3.868 1.00 84.50 737 ALA A O 1
ATOM 5946 N N . VAL A 1 738 ? -12.632 -7.427 -2.421 1.00 90.69 738 VAL A N 1
ATOM 5947 C CA . VAL A 1 738 ? -13.390 -7.293 -1.171 1.00 90.69 738 VAL A CA 1
ATOM 5948 C C . VAL A 1 738 ? -12.741 -6.271 -0.248 1.00 90.69 738 VAL A C 1
ATOM 5950 O O . VAL A 1 738 ? -11.548 -5.987 -0.361 1.00 90.69 738 VAL A O 1
ATOM 5953 N N . SER A 1 739 ? -13.523 -5.714 0.674 1.00 92.75 739 SER A N 1
ATOM 5954 C CA . SER A 1 739 ? -12.984 -4.825 1.701 1.00 92.75 739 SER A CA 1
ATOM 5955 C C . SER A 1 739 ? -12.367 -5.625 2.852 1.00 92.75 739 SER A C 1
ATOM 5957 O O . SER A 1 739 ? -12.775 -6.755 3.119 1.00 92.75 739 SER A O 1
ATOM 5959 N N . CYS A 1 740 ? -11.3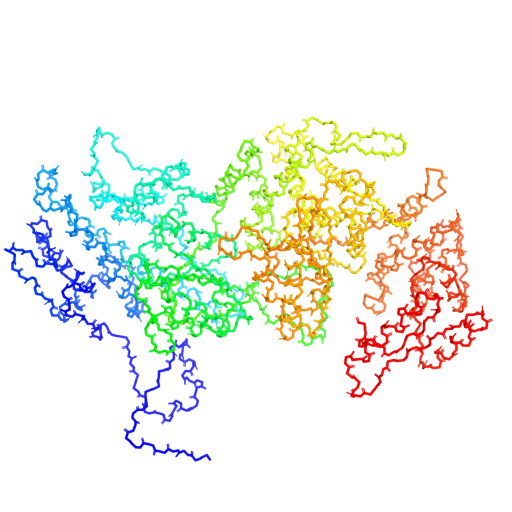85 -5.049 3.546 1.00 94.38 740 CYS A N 1
ATOM 5960 C CA . CYS A 1 740 ? -10.691 -5.709 4.649 1.00 94.38 740 CYS A CA 1
ATOM 5961 C C . CYS A 1 740 ? -10.460 -4.746 5.815 1.00 94.38 740 CYS A C 1
ATOM 5963 O O . CYS A 1 740 ? -9.877 -3.671 5.648 1.00 94.38 740 CYS A O 1
ATOM 5965 N N . VAL A 1 741 ? -10.847 -5.175 7.015 1.00 94.62 741 VAL A N 1
ATOM 5966 C CA . VAL A 1 741 ? -10.542 -4.500 8.280 1.00 94.62 741 VAL A CA 1
ATOM 5967 C C . VAL A 1 741 ? -9.770 -5.475 9.158 1.00 94.62 741 VAL A C 1
ATOM 5969 O O . VAL A 1 741 ? -10.245 -6.569 9.437 1.00 94.62 741 VAL A O 1
ATOM 5972 N N . ALA A 1 742 ? -8.579 -5.088 9.604 1.00 91.62 742 ALA A N 1
ATOM 5973 C CA . ALA A 1 742 ? -7.807 -5.857 10.569 1.00 91.62 742 ALA A CA 1
ATOM 5974 C C . ALA A 1 742 ? -7.750 -5.129 11.908 1.00 91.62 742 ALA A C 1
ATOM 5976 O O . ALA A 1 742 ? -7.471 -3.929 11.970 1.00 91.62 742 ALA A O 1
ATOM 5977 N N . ILE A 1 743 ? -7.965 -5.869 12.986 1.00 91.25 743 ILE A N 1
ATOM 5978 C CA . ILE A 1 743 ? -7.872 -5.378 14.355 1.00 91.25 743 ILE A CA 1
ATOM 5979 C C . ILE A 1 743 ? -6.766 -6.148 15.059 1.00 91.25 743 ILE A C 1
ATOM 5981 O O . ILE A 1 743 ? -6.694 -7.373 15.002 1.00 91.25 743 ILE A O 1
ATOM 5985 N N . SER A 1 744 ? -5.878 -5.417 15.728 1.00 85.56 744 SER A N 1
ATOM 5986 C CA . SER A 1 744 ? -4.778 -6.025 16.466 1.00 85.56 744 SER A CA 1
ATOM 5987 C C . SER A 1 744 ? -4.481 -5.276 17.760 1.00 85.56 744 SER A C 1
ATOM 5989 O O . SER A 1 744 ? -4.641 -4.055 17.860 1.00 85.56 744 SER A O 1
ATOM 5991 N N . ASN A 1 745 ? -4.027 -6.029 18.761 1.00 81.31 745 ASN A N 1
ATOM 5992 C CA . ASN A 1 745 ? -3.423 -5.471 19.972 1.00 81.31 745 ASN A CA 1
ATOM 5993 C C . ASN A 1 745 ? -1.901 -5.307 19.846 1.00 81.31 745 ASN A C 1
ATOM 5995 O O . ASN A 1 745 ? -1.293 -4.617 20.658 1.00 81.31 745 ASN A O 1
ATOM 5999 N N . TRP A 1 746 ? -1.304 -5.920 18.823 1.00 71.88 746 TRP A N 1
ATOM 6000 C CA . TRP A 1 746 ? 0.131 -5.922 18.557 1.00 71.88 746 TRP A CA 1
ATOM 6001 C C . TRP A 1 746 ? 0.434 -5.205 17.248 1.00 71.88 746 TRP A C 1
ATOM 6003 O O . TRP A 1 746 ? -0.365 -5.252 16.303 1.00 71.88 746 TRP A O 1
ATOM 6013 N N . ARG A 1 747 ? 1.610 -4.586 17.170 1.00 68.81 747 ARG A N 1
ATOM 6014 C CA . ARG A 1 747 ? 2.092 -4.000 15.923 1.00 68.81 747 ARG A CA 1
ATOM 6015 C C . ARG A 1 747 ? 2.346 -5.086 14.867 1.00 68.81 747 ARG A C 1
ATOM 6017 O O . ARG A 1 747 ? 2.848 -6.162 15.185 1.00 68.81 747 ARG A O 1
ATOM 6024 N N . LEU A 1 748 ? 2.001 -4.777 13.617 1.00 69.25 748 LEU A N 1
ATOM 6025 C CA . LEU A 1 748 ? 2.323 -5.585 12.436 1.00 69.25 748 LEU A CA 1
ATOM 6026 C C . LEU A 1 748 ? 3.570 -5.037 11.735 1.00 69.25 748 LEU A C 1
ATOM 6028 O O . LEU A 1 748 ? 3.877 -3.847 11.854 1.00 69.25 748 LEU A O 1
ATOM 6032 N N . ASP A 1 749 ? 4.260 -5.892 10.983 1.00 64.44 749 ASP A N 1
ATOM 6033 C CA . ASP A 1 749 ? 5.428 -5.494 10.196 1.00 64.44 749 ASP A CA 1
ATOM 6034 C C . ASP A 1 749 ? 5.089 -4.429 9.128 1.00 64.44 749 ASP A C 1
ATOM 6036 O O . ASP A 1 749 ? 3.990 -4.405 8.560 1.00 64.44 749 ASP A O 1
ATOM 6040 N N . ASN A 1 750 ? 6.053 -3.549 8.836 1.00 63.31 750 ASN A N 1
ATOM 6041 C CA . ASN A 1 750 ? 5.916 -2.435 7.892 1.00 63.31 750 ASN A CA 1
ATOM 6042 C C . ASN A 1 750 ? 5.646 -2.917 6.456 1.00 63.31 750 ASN A C 1
ATOM 6044 O O . ASN A 1 750 ? 4.896 -2.273 5.717 1.00 63.31 750 ASN A O 1
ATOM 6048 N N . SER A 1 751 ? 6.188 -4.078 6.069 1.00 62.66 751 SER A N 1
ATOM 6049 C CA . SER A 1 751 ? 5.925 -4.686 4.756 1.00 62.66 751 SER A CA 1
ATOM 6050 C C . SER A 1 751 ? 4.426 -4.945 4.523 1.00 62.66 751 SER A C 1
ATOM 6052 O O . SER A 1 751 ? 3.913 -4.700 3.429 1.00 62.66 751 SER A O 1
ATOM 6054 N N . LYS A 1 752 ? 3.692 -5.326 5.575 1.00 73.25 752 LYS A N 1
ATOM 6055 C CA . LYS A 1 752 ? 2.246 -5.596 5.550 1.00 73.25 752 LYS A CA 1
ATOM 6056 C C . LYS A 1 752 ? 1.429 -4.323 5.755 1.00 73.25 752 LYS A C 1
ATOM 6058 O O . LYS A 1 752 ? 0.456 -4.095 5.038 1.00 73.25 752 LYS A O 1
ATOM 6063 N N . SER A 1 753 ? 1.827 -3.468 6.699 1.00 70.19 753 SER A N 1
ATOM 6064 C CA . SER A 1 753 ? 1.080 -2.242 7.014 1.00 70.19 753 SER A CA 1
ATOM 6065 C C . SER A 1 753 ? 1.141 -1.191 5.901 1.00 70.19 753 SER A C 1
ATOM 6067 O O . SER A 1 753 ? 0.180 -0.448 5.736 1.00 70.19 753 SER A O 1
ATOM 6069 N N . SER A 1 754 ? 2.183 -1.184 5.058 1.00 76.25 754 SER A N 1
ATOM 6070 C CA . SER A 1 754 ? 2.293 -0.281 3.892 1.00 76.25 754 SER A CA 1
ATOM 6071 C C . SER A 1 754 ? 1.167 -0.434 2.852 1.00 76.25 754 SER A C 1
ATOM 6073 O O . SER A 1 754 ? 0.973 0.441 2.002 1.00 76.25 754 SER A O 1
ATOM 6075 N N . ARG A 1 755 ? 0.423 -1.546 2.904 1.00 80.62 755 ARG A N 1
ATOM 6076 C CA . ARG A 1 755 ? -0.695 -1.881 2.006 1.00 80.62 755 ARG A CA 1
ATOM 6077 C C . ARG A 1 755 ? -2.061 -1.476 2.568 1.00 80.62 755 ARG A C 1
ATOM 6079 O O . ARG A 1 755 ? -3.060 -1.562 1.860 1.00 80.62 755 ARG A O 1
ATOM 6086 N N . ALA A 1 756 ? -2.108 -1.007 3.814 1.00 88.69 756 ALA A N 1
ATOM 6087 C CA . ALA A 1 756 ? -3.330 -0.650 4.521 1.00 88.69 756 ALA A CA 1
ATOM 6088 C C . ALA A 1 756 ? -3.237 0.748 5.144 1.00 88.69 756 ALA A C 1
ATOM 6090 O O . ALA A 1 756 ? -2.160 1.247 5.471 1.00 88.69 756 ALA A O 1
ATOM 6091 N N . LEU A 1 757 ? -4.378 1.418 5.308 1.00 92.00 757 LEU A N 1
ATOM 6092 C CA . LEU A 1 757 ? -4.481 2.608 6.147 1.00 92.00 757 LEU A CA 1
ATOM 6093 C C . LEU A 1 757 ? -4.264 2.185 7.601 1.00 92.00 757 LEU A C 1
ATOM 6095 O O . LEU A 1 757 ? -5.049 1.419 8.162 1.00 92.00 757 LEU A O 1
ATOM 6099 N N . LEU A 1 758 ? -3.166 2.666 8.177 1.00 90.31 758 LEU A N 1
ATOM 6100 C CA . LEU A 1 758 ? -2.726 2.310 9.515 1.00 90.31 758 LEU A CA 1
ATOM 6101 C C . LEU A 1 758 ? -3.276 3.302 10.533 1.00 90.31 758 LEU A C 1
ATOM 6103 O O . LEU A 1 758 ? -3.001 4.495 10.443 1.00 90.31 758 LEU A O 1
ATOM 6107 N N . VAL A 1 759 ? -3.983 2.789 11.535 1.00 90.81 759 VAL A N 1
ATOM 6108 C CA . VAL A 1 759 ? -4.493 3.579 12.651 1.00 90.81 759 VAL A CA 1
ATOM 6109 C C . VAL A 1 759 ? -3.853 3.107 13.942 1.00 90.81 759 VAL A C 1
ATOM 6111 O O . VAL A 1 759 ? -4.054 1.963 14.356 1.00 90.81 759 VAL A O 1
ATOM 6114 N N . GLN A 1 760 ? -3.107 3.990 14.597 1.00 89.06 760 GLN A N 1
ATOM 6115 C CA . GLN A 1 760 ? -2.478 3.719 15.885 1.00 89.06 760 GLN A CA 1
ATOM 6116 C C . GLN A 1 760 ? -3.225 4.471 16.975 1.00 89.06 760 GLN A C 1
ATOM 6118 O O . GLN A 1 760 ? -3.311 5.697 16.955 1.00 89.06 760 GLN A O 1
ATOM 6123 N N . ARG A 1 761 ? -3.785 3.732 17.931 1.00 87.75 761 ARG A N 1
ATOM 6124 C CA . ARG A 1 761 ? -4.511 4.311 19.061 1.00 87.75 761 ARG A CA 1
ATOM 6125 C C . ARG A 1 761 ? -3.518 4.870 20.070 1.00 87.75 761 ARG A C 1
ATOM 6127 O O . ARG A 1 761 ? -2.739 4.066 20.577 1.00 87.75 761 ARG A O 1
ATOM 6134 N N . PRO A 1 762 ? -3.568 6.174 20.391 1.00 83.56 762 PRO A N 1
ATOM 6135 C CA . PRO A 1 762 ? -2.733 6.741 21.434 1.00 83.56 762 PRO A CA 1
ATOM 6136 C C . PRO A 1 762 ? -2.945 6.054 22.777 1.00 83.56 762 PRO A C 1
ATOM 6138 O O . PRO A 1 762 ? -4.011 5.489 23.050 1.00 83.56 762 PRO A O 1
ATOM 6141 N N . LYS A 1 763 ? -1.930 6.141 23.637 1.00 78.06 763 LYS A N 1
ATOM 6142 C CA . LYS A 1 763 ? -2.104 5.822 25.052 1.00 78.06 763 LYS A CA 1
ATOM 6143 C C . LYS A 1 763 ? -3.126 6.792 25.646 1.00 78.06 763 LYS A C 1
ATOM 6145 O O . LYS A 1 763 ? -3.014 7.993 25.430 1.00 78.06 763 LYS A O 1
ATOM 6150 N N . PHE A 1 764 ? -4.096 6.266 26.391 1.00 79.94 764 PHE A N 1
ATOM 6151 C CA . PHE A 1 764 ? -5.091 7.094 27.069 1.00 79.94 764 PHE A CA 1
ATOM 6152 C C . PHE A 1 764 ? -4.401 7.956 28.129 1.00 79.94 764 PHE A C 1
ATOM 6154 O O . PHE A 1 764 ? -3.811 7.435 29.078 1.00 79.94 764 PHE A O 1
ATOM 6161 N N . GLU A 1 765 ? -4.474 9.272 27.960 1.00 83.56 765 GLU A N 1
ATOM 6162 C CA . GLU A 1 765 ? -3.988 10.237 28.936 1.00 83.56 765 GLU A CA 1
ATOM 6163 C C . GLU A 1 765 ? -5.073 10.544 29.979 1.00 83.56 765 GLU A C 1
ATOM 6165 O O . GLU A 1 765 ? -6.237 10.141 29.873 1.00 83.56 765 GLU A O 1
ATOM 6170 N N . LEU A 1 766 ? -4.696 11.298 31.014 1.00 87.69 766 LEU A N 1
ATOM 6171 C CA . LEU A 1 766 ? -5.595 11.696 32.099 1.00 87.69 766 LEU A CA 1
ATOM 6172 C C . LEU A 1 766 ? -6.901 12.320 31.580 1.00 87.69 766 LEU A C 1
ATOM 6174 O O . LEU A 1 766 ? -7.981 12.017 32.091 1.00 87.69 766 LEU A O 1
ATOM 6178 N N . ASN A 1 767 ? -6.804 13.170 30.556 1.00 86.06 767 ASN A N 1
ATOM 6179 C CA . ASN A 1 767 ? -7.960 13.837 29.966 1.00 86.06 767 ASN A CA 1
ATOM 6180 C C . ASN A 1 767 ? -8.918 12.851 29.289 1.00 86.06 767 ASN A C 1
ATOM 6182 O O . ASN A 1 767 ? -10.125 12.988 29.475 1.00 86.06 767 ASN A O 1
ATOM 6186 N N . ASP A 1 768 ? -8.409 11.834 28.591 1.00 84.62 768 ASP A N 1
ATOM 6187 C CA . ASP A 1 768 ? -9.231 10.859 27.864 1.00 84.62 768 ASP A CA 1
ATOM 6188 C C . ASP A 1 768 ? -10.050 9.985 28.820 1.00 84.62 768 ASP A C 1
ATOM 6190 O O . ASP A 1 768 ? -11.239 9.717 28.603 1.00 84.62 768 ASP A O 1
ATOM 6194 N N . LEU A 1 769 ? -9.419 9.550 29.915 1.00 88.50 769 LEU A N 1
ATOM 6195 C CA . LEU A 1 769 ? -10.075 8.772 30.966 1.00 88.50 769 LEU A CA 1
ATOM 6196 C C . LEU A 1 769 ? -11.109 9.614 31.712 1.00 88.50 769 LEU A C 1
ATOM 6198 O O . LEU A 1 769 ? -12.243 9.174 31.903 1.00 88.50 769 LEU A O 1
ATOM 6202 N N . THR A 1 770 ? -10.751 10.854 32.055 1.00 89.00 770 THR A N 1
ATOM 6203 C CA . THR A 1 770 ? -11.663 11.806 32.704 1.00 89.00 770 THR A CA 1
ATOM 6204 C C . THR A 1 770 ? -12.867 12.102 31.816 1.00 89.00 770 THR A C 1
ATOM 6206 O O . THR A 1 770 ? -14.000 12.141 32.295 1.00 89.00 770 THR A O 1
ATOM 6209 N N . GLU A 1 771 ? -12.650 12.293 30.514 1.00 86.00 771 GLU A N 1
ATOM 6210 C CA . GLU A 1 771 ? -13.724 12.512 29.554 1.00 86.00 771 GLU A CA 1
ATOM 6211 C C . GLU A 1 771 ? -14.631 11.284 29.456 1.00 86.00 771 GLU A C 1
ATOM 6213 O O . GLU A 1 771 ? -15.851 11.417 29.558 1.00 86.00 771 GLU A O 1
ATOM 6218 N N . THR A 1 772 ? -14.049 10.089 29.347 1.00 86.56 772 THR A N 1
ATOM 6219 C CA . THR A 1 772 ? -14.803 8.830 29.316 1.00 86.56 772 THR A CA 1
ATOM 6220 C C . THR A 1 772 ? -15.672 8.671 30.566 1.00 86.56 772 THR A C 1
ATOM 6222 O O . THR A 1 772 ? -16.864 8.386 30.448 1.00 86.56 772 THR A O 1
ATOM 6225 N N . ALA A 1 773 ? -15.113 8.929 31.752 1.00 87.69 773 ALA A N 1
ATOM 6226 C CA . ALA A 1 773 ? -15.858 8.915 33.006 1.00 87.69 773 ALA A CA 1
ATOM 6227 C C . ALA A 1 773 ? -16.974 9.962 33.026 1.00 87.69 773 ALA A C 1
ATOM 6229 O O . ALA A 1 773 ? -18.104 9.657 33.400 1.00 87.69 773 ALA A O 1
ATOM 6230 N N . SER A 1 774 ? -16.686 11.181 32.567 1.00 86.69 774 SER A N 1
ATOM 6231 C CA . SER A 1 774 ? -17.668 12.266 32.535 1.00 86.69 774 SER A CA 1
ATOM 6232 C C . SER A 1 774 ? -18.850 11.959 31.616 1.00 86.69 774 SER A C 1
ATOM 6234 O O . SER A 1 774 ? -19.988 12.168 32.021 1.00 86.69 774 SER A O 1
ATOM 6236 N N . ARG A 1 775 ? -18.604 11.379 30.432 1.00 83.44 775 ARG A N 1
ATOM 6237 C CA . ARG A 1 775 ? -19.653 11.019 29.464 1.00 83.44 775 ARG A CA 1
ATOM 6238 C C . ARG A 1 775 ? -20.568 9.895 29.967 1.00 83.44 775 ARG A C 1
ATOM 6240 O O . ARG A 1 775 ? -21.695 9.796 29.497 1.00 83.44 775 ARG A O 1
ATOM 6247 N N . LEU A 1 776 ? -20.093 9.049 30.885 1.00 83.25 776 LEU A N 1
ATOM 6248 C CA . LEU A 1 776 ? -20.878 7.952 31.464 1.00 83.25 776 LEU A CA 1
ATOM 6249 C C . LEU A 1 776 ? -21.596 8.342 32.766 1.00 83.25 776 LEU A C 1
ATOM 6251 O O . LEU A 1 776 ? -22.715 7.896 33.000 1.00 83.25 776 LEU A O 1
ATOM 6255 N N . LEU A 1 777 ? -20.966 9.158 33.616 1.00 82.00 777 LEU A N 1
ATOM 6256 C CA . LEU A 1 777 ? -21.472 9.478 34.958 1.00 82.00 777 LEU A CA 1
ATOM 6257 C C . LEU A 1 777 ? -22.307 10.764 35.015 1.00 82.00 777 LEU A C 1
ATOM 6259 O O . LEU A 1 777 ? -23.199 10.883 35.855 1.00 82.00 777 LEU A O 1
ATOM 6263 N N . ILE A 1 778 ? -22.047 11.737 34.139 1.00 77.56 778 ILE A N 1
ATOM 6264 C CA . ILE A 1 778 ? -22.775 13.011 34.123 1.00 77.56 778 ILE A CA 1
ATOM 6265 C C . ILE A 1 778 ? -23.974 12.872 33.182 1.00 77.56 778 ILE A C 1
ATOM 6267 O O . ILE A 1 778 ? -23.861 13.064 31.975 1.00 77.56 778 ILE A O 1
ATOM 6271 N N . LYS A 1 779 ? -25.136 12.519 33.744 1.00 70.12 779 LYS A N 1
ATOM 6272 C CA . LYS A 1 779 ? -26.379 12.326 32.974 1.00 70.12 779 LYS A CA 1
ATOM 6273 C C . LYS A 1 779 ? -27.043 13.649 32.555 1.00 70.12 779 LYS A C 1
ATOM 6275 O O . LYS A 1 779 ? -27.740 13.683 31.546 1.00 70.12 779 LYS A O 1
ATOM 6280 N N . ASN A 1 780 ? -26.850 14.727 33.318 1.00 65.06 780 ASN A N 1
ATOM 6281 C CA . ASN A 1 780 ? -27.442 16.052 33.099 1.00 65.06 780 ASN A CA 1
ATOM 6282 C C . ASN A 1 780 ? -26.604 17.171 33.758 1.00 65.06 780 ASN A C 1
ATOM 6284 O O . ASN A 1 780 ? -25.757 16.897 34.608 1.00 65.06 780 ASN A O 1
ATOM 6288 N N . GLU A 1 781 ? -26.855 18.435 33.386 1.00 61.59 781 GLU A N 1
ATOM 6289 C CA . GLU A 1 781 ? -26.144 19.614 33.931 1.00 61.59 781 GLU A CA 1
ATOM 6290 C C . GLU A 1 781 ? -26.337 19.798 35.449 1.00 61.59 781 GLU A C 1
ATOM 6292 O O . GLU A 1 781 ? -25.475 20.363 36.114 1.00 61.59 781 GLU A O 1
ATOM 6297 N N . ASN A 1 782 ? -27.419 19.246 36.011 1.00 60.91 782 ASN A N 1
ATOM 6298 C CA . ASN A 1 782 ? -27.726 19.276 37.446 1.00 60.91 782 ASN A CA 1
ATOM 6299 C C . ASN A 1 782 ? -27.121 18.097 38.238 1.00 60.91 782 ASN A C 1
ATOM 6301 O O . ASN A 1 782 ? -27.480 17.892 39.399 1.00 60.91 782 ASN A O 1
ATOM 6305 N N . SER A 1 783 ? -26.241 17.289 37.635 1.00 66.50 783 SER A N 1
ATOM 6306 C CA . SER A 1 783 ? -25.612 16.162 38.330 1.00 66.50 783 SER A CA 1
ATOM 6307 C C . SER A 1 783 ? -24.700 16.650 39.471 1.00 66.50 783 SER A C 1
ATOM 6309 O O . SER A 1 783 ? -23.891 17.557 39.262 1.00 66.50 783 SER A O 1
ATOM 6311 N N . PRO A 1 784 ? -24.744 16.030 40.669 1.00 67.44 784 PRO A N 1
ATOM 6312 C CA . PRO A 1 784 ? -23.845 16.373 41.777 1.00 67.44 784 PRO A CA 1
ATOM 6313 C C . PRO A 1 784 ? -22.376 16.002 41.494 1.00 67.44 784 PRO A C 1
ATOM 6315 O O . PRO A 1 784 ? -21.470 16.413 42.222 1.00 67.44 784 PRO A O 1
ATOM 6318 N N . ILE A 1 785 ? -22.122 15.220 40.440 1.00 74.44 785 ILE A N 1
ATOM 6319 C CA . ILE A 1 785 ? -20.801 14.718 40.067 1.00 74.44 785 ILE A CA 1
ATOM 6320 C C . ILE A 1 785 ? -20.094 15.750 39.183 1.00 74.44 785 ILE A C 1
ATOM 6322 O O . ILE A 1 785 ? -20.475 15.982 38.037 1.00 74.44 785 ILE A O 1
ATOM 6326 N N . LYS A 1 786 ? -19.009 16.339 39.694 1.00 74.88 786 LYS A N 1
ATOM 6327 C CA . LYS A 1 786 ? -18.182 17.297 38.946 1.00 74.88 786 LYS A CA 1
ATOM 6328 C C . LYS A 1 786 ? -17.047 16.597 38.199 1.00 74.88 786 LYS A C 1
ATOM 6330 O O . LYS A 1 786 ? -16.431 15.666 38.715 1.00 74.88 786 LYS A O 1
ATOM 6335 N N . LYS A 1 787 ? -16.686 17.126 37.022 1.00 79.56 787 LYS A N 1
ATOM 6336 C CA . LYS A 1 787 ? -15.552 16.641 36.208 1.00 79.56 787 LYS A CA 1
ATOM 6337 C C . LYS A 1 787 ? -14.230 16.597 36.992 1.00 79.56 787 LYS A C 1
ATOM 6339 O O . LYS A 1 787 ? -13.469 15.651 36.831 1.00 79.56 787 LYS A O 1
ATOM 6344 N N . ALA A 1 788 ? -13.997 17.563 37.886 1.00 77.88 788 ALA A N 1
ATOM 6345 C CA . ALA A 1 788 ? -12.812 17.600 38.749 1.00 77.88 788 ALA A CA 1
ATOM 6346 C C . ALA A 1 788 ? -12.693 16.362 39.663 1.00 77.88 788 ALA A C 1
ATOM 6348 O O . ALA A 1 788 ? -11.606 15.815 39.821 1.00 77.88 788 ALA A O 1
ATOM 6349 N N . SER A 1 789 ? -13.806 15.858 40.207 1.00 78.38 789 SER A N 1
ATOM 6350 C CA . SER A 1 789 ? -13.801 14.653 41.051 1.00 78.38 789 SER A CA 1
ATOM 6351 C C . SER A 1 789 ? -13.484 13.382 40.253 1.00 78.38 789 SER A C 1
ATOM 6353 O O . SER A 1 789 ? -12.870 12.455 40.774 1.00 78.38 789 SER A O 1
ATOM 6355 N N . LEU A 1 790 ? -13.865 13.347 38.973 1.00 86.12 790 LEU A N 1
ATOM 6356 C CA . LEU A 1 790 ? -13.564 12.239 38.059 1.00 86.12 790 LEU A CA 1
ATOM 6357 C C . LEU A 1 790 ? -12.109 12.254 37.577 1.00 86.12 790 LEU A C 1
ATOM 6359 O O . LEU A 1 790 ? -11.552 11.197 37.286 1.00 86.12 790 LEU A O 1
ATOM 6363 N N . GLN A 1 791 ? -11.481 13.431 37.540 1.00 89.75 791 GLN A N 1
ATOM 6364 C CA . GLN A 1 791 ? -10.059 13.562 37.234 1.00 89.75 791 GLN A CA 1
ATOM 6365 C C . GLN A 1 791 ? -9.199 12.853 38.283 1.00 89.75 791 GLN A C 1
ATOM 6367 O O . GLN A 1 791 ? -8.255 12.156 37.923 1.00 89.75 791 GLN A O 1
ATOM 6372 N N . LEU A 1 792 ? -9.564 12.957 39.566 1.00 88.44 792 LEU A N 1
ATOM 6373 C CA . LEU A 1 792 ? -8.880 12.234 40.639 1.00 88.44 792 LEU A CA 1
ATOM 6374 C C . LEU A 1 792 ? -8.994 10.712 40.456 1.00 88.44 792 LEU A C 1
ATOM 6376 O O . LEU A 1 792 ? -7.999 10.005 40.573 1.00 88.44 792 LEU A O 1
ATOM 6380 N N . LEU A 1 793 ? -10.180 10.215 40.087 1.00 90.38 793 LEU A N 1
ATOM 6381 C CA . LEU A 1 793 ? -10.396 8.795 39.788 1.00 90.38 793 LEU A CA 1
ATOM 6382 C C . LEU A 1 793 ? -9.515 8.309 38.623 1.00 90.38 793 LEU A C 1
ATOM 6384 O O . LEU A 1 793 ? -8.890 7.252 38.712 1.00 90.38 793 LEU A O 1
ATOM 6388 N N . ALA A 1 794 ? -9.454 9.079 37.534 1.00 92.12 794 ALA A N 1
ATOM 6389 C CA . ALA A 1 794 ? -8.604 8.774 36.385 1.00 92.12 794 ALA A CA 1
ATOM 6390 C C . ALA A 1 794 ? -7.107 8.802 36.746 1.00 92.12 794 ALA A C 1
ATOM 6392 O O . ALA A 1 794 ? -6.352 7.926 36.324 1.00 92.12 794 ALA A O 1
ATOM 6393 N N . GLN A 1 795 ? -6.680 9.770 37.560 1.00 92.62 795 GLN A N 1
ATOM 6394 C CA . GLN A 1 795 ? -5.301 9.885 38.030 1.00 92.62 795 GLN A CA 1
ATOM 6395 C C . GLN A 1 795 ? -4.897 8.694 38.907 1.00 92.62 795 GLN A C 1
ATOM 6397 O O . GLN A 1 795 ? -3.834 8.118 38.685 1.00 92.62 795 GLN A O 1
ATOM 6402 N N . SER A 1 796 ? -5.752 8.290 39.850 1.00 91.69 796 SER A N 1
ATOM 6403 C CA . SER A 1 796 ? -5.532 7.107 40.691 1.00 91.69 796 SER A CA 1
ATOM 6404 C C . SER A 1 796 ? -5.357 5.835 39.864 1.00 91.69 796 SER A C 1
ATOM 6406 O O . SER A 1 796 ? -4.411 5.084 40.098 1.00 91.69 796 SER A O 1
ATOM 6408 N N . TYR A 1 797 ? -6.201 5.627 38.846 1.00 92.44 797 TYR A N 1
ATOM 6409 C CA . TYR A 1 797 ? -6.048 4.496 37.927 1.00 92.44 797 TYR A CA 1
ATOM 6410 C C . TYR A 1 797 ? -4.705 4.530 37.184 1.00 92.44 797 TYR A C 1
ATOM 6412 O O . TYR A 1 797 ? -4.027 3.510 37.128 1.00 92.44 797 TYR A O 1
ATOM 6420 N N . LEU A 1 798 ? -4.283 5.682 36.650 1.00 90.81 798 LEU A N 1
ATOM 6421 C CA . LEU A 1 798 ? -3.013 5.787 35.918 1.00 90.81 798 LEU A CA 1
ATOM 6422 C C . LEU A 1 798 ? -1.795 5.501 36.806 1.00 90.81 798 LEU A C 1
ATOM 6424 O O . LEU A 1 798 ? -0.849 4.854 36.360 1.00 90.81 798 LEU A O 1
ATOM 6428 N N . ILE A 1 799 ? -1.811 5.964 38.059 1.00 90.69 799 ILE A N 1
ATOM 6429 C CA . ILE A 1 799 ? -0.740 5.674 39.025 1.00 90.69 799 ILE A CA 1
ATOM 6430 C C . ILE A 1 799 ? -0.713 4.173 39.340 1.00 90.69 799 ILE A C 1
ATOM 6432 O O . ILE A 1 799 ? 0.357 3.561 39.326 1.00 90.69 799 ILE A O 1
ATOM 6436 N N . TYR A 1 800 ? -1.886 3.578 39.573 1.00 89.94 800 TYR A N 1
ATOM 6437 C CA . TYR A 1 800 ? -2.026 2.146 39.819 1.00 89.94 800 TYR A CA 1
ATOM 6438 C C . TYR A 1 800 ? -1.541 1.305 38.631 1.00 89.94 800 TYR A C 1
ATOM 6440 O O . TYR A 1 800 ? -0.756 0.378 38.812 1.00 89.94 800 TYR A O 1
ATOM 6448 N N . GLU A 1 801 ? -1.940 1.658 37.409 1.00 87.75 801 GLU A N 1
ATOM 6449 C CA . GLU A 1 801 ? -1.534 0.959 36.190 1.00 87.75 801 GLU A CA 1
ATOM 6450 C C . GLU A 1 801 ? -0.007 0.959 36.020 1.00 87.75 801 GLU A C 1
ATOM 6452 O O . GLU A 1 801 ? 0.566 -0.060 35.644 1.00 87.75 801 GLU A O 1
ATOM 6457 N N . GLN A 1 802 ? 0.653 2.080 36.330 1.00 84.88 802 GLN A N 1
ATOM 6458 C CA . GLN A 1 802 ? 2.095 2.248 36.137 1.00 84.88 802 GLN A CA 1
ATOM 6459 C C . GLN A 1 802 ? 2.957 1.603 37.226 1.00 84.88 802 GLN A C 1
ATOM 6461 O O . GLN A 1 802 ? 4.075 1.185 36.932 1.00 84.88 802 GLN A O 1
ATOM 6466 N N . ARG A 1 803 ? 2.501 1.600 38.486 1.00 85.31 803 ARG A N 1
ATOM 6467 C CA . ARG A 1 803 ? 3.349 1.243 39.643 1.00 85.31 803 ARG A CA 1
ATOM 6468 C C . ARG A 1 803 ? 2.728 0.234 40.607 1.00 85.31 803 ARG A C 1
ATOM 6470 O O . ARG A 1 803 ? 3.458 -0.339 41.406 1.00 85.31 803 ARG A O 1
ATOM 6477 N N . GLY A 1 804 ? 1.414 0.030 40.555 1.00 81.38 804 GLY A N 1
ATOM 6478 C CA . GLY A 1 804 ? 0.669 -0.738 41.556 1.00 81.38 804 GLY A CA 1
ATOM 6479 C C . GLY A 1 804 ? 0.318 -2.169 41.176 1.00 81.38 804 GLY A C 1
ATOM 6480 O O . GLY A 1 804 ? -0.160 -2.921 42.026 1.00 81.38 804 GLY A O 1
ATOM 6481 N N . GLN A 1 805 ? 0.546 -2.580 39.927 1.00 85.56 805 GLN A N 1
ATOM 6482 C CA . GLN A 1 805 ? 0.237 -3.942 39.497 1.00 85.56 805 GLN A CA 1
ATOM 6483 C C . GLN A 1 805 ? 1.364 -4.921 39.853 1.00 85.56 805 GLN A C 1
ATOM 6485 O O . GLN A 1 805 ? 2.503 -4.742 39.430 1.00 85.56 805 GLN A O 1
ATOM 6490 N N . LYS A 1 806 ? 1.034 -5.995 40.590 1.00 81.69 806 LYS A N 1
ATOM 6491 C CA . LYS A 1 806 ? 1.982 -7.083 40.916 1.00 81.69 806 LYS A CA 1
ATOM 6492 C C . LYS A 1 806 ? 2.390 -7.890 39.680 1.00 81.69 806 LYS A C 1
ATOM 6494 O O . LYS A 1 806 ? 3.550 -8.259 39.541 1.00 81.69 806 LYS A O 1
ATOM 6499 N N . LEU A 1 807 ? 1.430 -8.159 38.795 1.00 80.94 807 LEU A N 1
ATOM 6500 C CA . LEU A 1 807 ? 1.654 -8.746 37.476 1.00 80.94 807 LEU A CA 1
ATOM 6501 C C . LEU A 1 807 ? 1.431 -7.663 36.425 1.00 80.94 807 LEU A C 1
ATOM 6503 O O . LEU A 1 807 ? 0.418 -6.966 36.457 1.00 80.94 807 LEU A O 1
ATOM 6507 N N . SER A 1 808 ? 2.372 -7.526 35.493 1.00 77.25 808 SER A N 1
ATOM 6508 C CA . SER A 1 808 ? 2.250 -6.554 34.406 1.00 77.25 808 SER A CA 1
ATOM 6509 C C . SER A 1 808 ? 1.003 -6.835 33.561 1.00 77.25 808 SER A C 1
ATOM 6511 O O . SER A 1 808 ? 0.775 -7.976 33.162 1.00 77.25 808 SER A O 1
ATOM 6513 N N . ASN A 1 809 ? 0.227 -5.789 33.261 1.00 76.69 809 ASN A N 1
ATOM 6514 C CA . ASN A 1 809 ? -0.988 -5.839 32.438 1.00 76.69 809 ASN A CA 1
ATOM 6515 C C . ASN A 1 809 ? -2.104 -6.773 32.958 1.00 76.69 809 ASN A C 1
ATOM 6517 O O . ASN A 1 809 ? -2.850 -7.325 32.150 1.00 76.69 809 ASN A O 1
ATOM 6521 N N . PHE A 1 810 ? -2.241 -6.951 34.278 1.00 86.94 810 PHE A N 1
ATOM 6522 C CA . PHE A 1 810 ? -3.333 -7.744 34.860 1.00 86.94 810 PHE A CA 1
ATOM 6523 C C . PHE A 1 810 ? -4.679 -7.004 34.798 1.00 86.94 810 PHE A C 1
ATOM 6525 O O . PHE A 1 810 ? -5.647 -7.517 34.243 1.00 86.94 810 PHE A O 1
ATOM 6532 N N . HIS A 1 811 ? -4.721 -5.774 35.313 1.00 88.50 811 HIS A N 1
ATOM 6533 C CA . HIS A 1 811 ? -5.840 -4.848 35.158 1.00 88.50 811 HIS A CA 1
ATOM 6534 C C . HIS A 1 811 ? -5.541 -3.843 34.044 1.00 88.50 811 HIS A C 1
ATOM 6536 O O . HIS A 1 811 ? -4.422 -3.340 33.919 1.00 88.50 811 HIS A O 1
ATOM 6542 N N . GLY A 1 812 ? -6.553 -3.504 33.256 1.00 88.00 812 GLY A N 1
ATOM 6543 C CA . GLY A 1 812 ? -6.439 -2.535 32.172 1.00 88.00 812 GLY A CA 1
ATOM 6544 C C . GLY A 1 812 ? -7.684 -1.674 31.993 1.00 88.00 812 GLY A C 1
ATOM 6545 O O . GLY A 1 812 ? -8.554 -1.565 32.858 1.00 88.00 812 GLY A O 1
ATOM 6546 N N . LEU A 1 813 ? -7.808 -1.075 30.806 1.00 85.69 813 LEU A N 1
ATOM 6547 C CA . LEU A 1 813 ? -8.879 -0.120 30.497 1.00 85.69 813 LEU A CA 1
ATOM 6548 C C . LEU A 1 813 ? -10.289 -0.711 30.637 1.00 85.69 813 LEU A C 1
ATOM 6550 O O . LEU A 1 813 ? -11.230 0.009 30.962 1.00 85.69 813 LEU A O 1
ATOM 6554 N N . ARG A 1 814 ? -10.457 -2.021 30.409 1.00 86.31 814 ARG A N 1
ATOM 6555 C CA . ARG A 1 814 ? -11.755 -2.694 30.588 1.00 86.31 814 ARG A CA 1
ATOM 6556 C C . ARG A 1 814 ? -12.196 -2.708 32.054 1.00 86.31 814 ARG A C 1
ATOM 6558 O O . ARG A 1 814 ? -13.395 -2.580 32.301 1.00 86.31 814 ARG A O 1
ATOM 6565 N N . ASP A 1 815 ? -11.264 -2.816 32.999 1.00 90.00 815 ASP A N 1
ATOM 6566 C CA . ASP A 1 815 ? -11.542 -2.754 34.439 1.00 90.00 815 ASP A CA 1
ATOM 6567 C C . ASP A 1 815 ? -11.945 -1.343 34.846 1.00 90.00 815 ASP A C 1
ATOM 6569 O O . ASP A 1 815 ? -12.978 -1.155 35.487 1.00 90.00 815 ASP A O 1
ATOM 6573 N N . TYR A 1 816 ? -11.217 -0.339 34.351 1.00 90.88 816 TYR A N 1
ATOM 6574 C CA . TYR A 1 816 ? -11.577 1.064 34.541 1.00 90.88 816 TYR A CA 1
ATOM 6575 C C . TYR A 1 816 ? -12.970 1.392 33.979 1.00 90.88 816 TYR A C 1
ATOM 6577 O O . TYR A 1 816 ? -13.791 1.999 34.664 1.00 90.88 816 TYR A O 1
ATOM 6585 N N . TYR A 1 817 ? -13.293 0.959 32.756 1.00 87.62 817 TYR A N 1
ATOM 6586 C CA . TYR A 1 817 ? -14.625 1.194 32.185 1.00 87.62 817 TYR A CA 1
ATOM 6587 C C . TYR A 1 817 ? -15.727 0.468 32.946 1.00 87.62 817 TYR A C 1
ATOM 6589 O O . TYR A 1 817 ? -16.818 1.013 33.090 1.00 87.62 817 TYR A O 1
ATOM 6597 N N . SER A 1 818 ? -15.456 -0.737 33.442 1.00 89.06 818 SER A N 1
ATOM 6598 C CA . SER A 1 818 ? -16.428 -1.497 34.230 1.00 89.06 818 SER A CA 1
ATOM 6599 C C . SER A 1 818 ? -16.660 -0.855 35.597 1.00 89.06 818 SER A C 1
ATOM 6601 O O . SER A 1 818 ? -17.805 -0.762 36.033 1.00 89.06 818 SER A O 1
ATOM 6603 N N . LEU A 1 819 ? -15.610 -0.301 36.215 1.00 90.88 819 LEU A N 1
ATOM 6604 C CA . LEU A 1 819 ? -15.718 0.536 37.408 1.00 90.88 819 LEU A CA 1
ATOM 6605 C C . LEU A 1 819 ? -16.616 1.746 37.147 1.00 90.88 819 LEU A C 1
ATOM 6607 O O . LEU A 1 819 ? -17.606 1.940 37.843 1.00 90.88 819 LEU A O 1
ATOM 6611 N N . VAL A 1 820 ? -16.313 2.536 36.116 1.00 89.19 820 VAL A N 1
ATOM 6612 C CA . VAL A 1 820 ? -17.093 3.736 35.776 1.00 89.19 820 VAL A CA 1
ATOM 6613 C C . VAL A 1 820 ? -18.553 3.389 35.462 1.00 89.19 820 VAL A C 1
ATOM 6615 O O . VAL A 1 820 ? -19.459 4.098 35.898 1.00 89.19 820 VAL A O 1
ATOM 6618 N N . LYS A 1 821 ? -18.808 2.292 34.740 1.00 86.88 821 LYS A N 1
ATOM 6619 C CA . LYS A 1 821 ? -20.170 1.822 34.448 1.00 86.88 821 LYS A CA 1
ATOM 6620 C C . LYS A 1 821 ? -20.910 1.398 35.709 1.00 86.88 821 LYS A C 1
ATOM 6622 O O . LYS A 1 821 ? -22.040 1.835 35.901 1.00 86.88 821 LYS A O 1
ATOM 6627 N N . SER A 1 822 ? -20.271 0.626 36.585 1.00 87.38 822 SER A N 1
ATOM 6628 C CA . SER A 1 822 ? -20.858 0.244 37.871 1.00 87.38 822 SER A CA 1
ATOM 6629 C C . SER A 1 822 ? -21.205 1.483 38.699 1.00 87.38 822 SER A C 1
ATOM 6631 O O . SER A 1 822 ? -22.309 1.586 39.222 1.00 87.38 822 SER A O 1
ATOM 6633 N N . LEU A 1 823 ? -20.328 2.491 38.715 1.00 86.94 823 LEU A N 1
ATOM 6634 C CA . LEU A 1 823 ? -20.597 3.762 39.387 1.00 86.94 823 LEU A CA 1
ATOM 6635 C C . LEU A 1 823 ? -21.793 4.527 38.790 1.00 86.94 823 LEU A C 1
ATOM 6637 O O . LEU A 1 823 ? -22.510 5.199 39.525 1.00 86.94 823 LEU A O 1
ATOM 6641 N N . SER A 1 824 ? -22.042 4.410 37.481 1.00 82.50 824 SER A N 1
ATOM 6642 C CA . SER A 1 824 ? -23.144 5.104 36.786 1.00 82.50 824 SER A CA 1
ATOM 6643 C C . SER A 1 824 ? -24.543 4.569 37.098 1.00 82.50 824 SER A C 1
ATOM 6645 O O . SER A 1 824 ? -25.545 5.234 36.799 1.00 82.50 824 SER A O 1
ATOM 6647 N N . GLN A 1 825 ? -24.614 3.387 37.713 1.00 78.94 825 GLN A N 1
ATOM 6648 C CA . GLN A 1 825 ? -25.861 2.786 38.180 1.00 78.94 825 GLN A CA 1
ATOM 6649 C C . GLN A 1 825 ? -26.352 3.435 39.479 1.00 78.94 825 GLN A C 1
ATOM 6651 O O . GLN A 1 825 ? -27.554 3.445 39.736 1.00 78.94 825 GLN A O 1
ATOM 6656 N N . TYR A 1 826 ? -25.454 4.037 40.264 1.00 78.12 826 TYR A N 1
ATOM 6657 C CA . TYR A 1 826 ? -25.813 4.708 41.509 1.00 78.12 826 TYR A CA 1
ATOM 6658 C C . TYR A 1 826 ? -26.218 6.168 41.269 1.00 78.12 826 TYR A C 1
ATOM 6660 O O . TYR A 1 826 ? -25.618 6.885 40.469 1.00 78.12 826 TYR A O 1
ATOM 6668 N N . ASN A 1 827 ? -27.229 6.634 42.008 1.00 67.50 827 ASN A N 1
ATOM 6669 C CA . ASN A 1 827 ? -27.681 8.032 41.961 1.00 67.50 827 ASN A CA 1
ATOM 6670 C C . ASN A 1 827 ? -26.713 8.991 42.676 1.00 67.50 827 ASN A C 1
ATOM 6672 O O . ASN A 1 827 ? -26.660 10.177 42.352 1.00 67.50 827 ASN A O 1
ATOM 6676 N N . SER A 1 828 ? -25.945 8.481 43.641 1.00 75.38 828 SER A N 1
ATOM 6677 C CA . SER A 1 828 ? -24.916 9.217 44.372 1.00 75.38 828 SER A CA 1
ATOM 6678 C C . SER A 1 828 ? -23.658 8.364 44.544 1.00 75.38 828 SER A C 1
ATOM 6680 O O . SER A 1 828 ? -23.711 7.158 44.800 1.00 75.38 828 SER A O 1
ATOM 6682 N N . LEU A 1 829 ? -22.502 9.013 44.399 1.00 80.88 829 LEU A N 1
ATOM 6683 C CA . LEU A 1 829 ? -21.193 8.403 44.614 1.00 80.88 829 LEU A CA 1
ATOM 6684 C C . LEU A 1 829 ? -20.857 8.447 46.109 1.00 80.88 829 LEU A C 1
ATOM 6686 O O . LEU A 1 829 ? -20.125 9.328 46.550 1.00 80.88 829 LEU A O 1
ATOM 6690 N N . THR A 1 830 ? -21.441 7.539 46.893 1.00 83.69 830 THR A N 1
ATOM 6691 C CA . THR A 1 830 ? -21.082 7.381 48.310 1.00 83.69 830 THR A CA 1
ATOM 6692 C C . THR A 1 830 ? -19.780 6.584 48.456 1.00 83.69 830 THR A C 1
ATOM 6694 O O . THR A 1 830 ? -19.428 5.812 47.556 1.00 83.69 830 THR A O 1
ATOM 6697 N N . PRO A 1 831 ? -19.060 6.729 49.581 1.00 83.75 831 PRO A N 1
ATOM 6698 C CA . PRO A 1 831 ? -17.860 5.943 49.867 1.00 83.75 831 PRO A CA 1
ATOM 6699 C C . PRO A 1 831 ? -18.088 4.431 49.760 1.00 83.75 831 PRO A C 1
ATOM 6701 O O . PRO A 1 831 ? -17.250 3.725 49.205 1.00 83.75 831 PRO A O 1
ATOM 6704 N N . GLU A 1 832 ? -19.241 3.937 50.219 1.00 84.38 832 GLU A N 1
ATOM 6705 C CA . GLU A 1 832 ? -19.612 2.519 50.164 1.00 84.38 832 GLU A CA 1
ATOM 6706 C C . GLU A 1 832 ? -19.798 2.036 48.724 1.00 84.38 832 GLU A C 1
ATOM 6708 O O . GLU A 1 832 ? -19.268 0.988 48.358 1.00 84.38 832 GLU A O 1
ATOM 6713 N N . ASN A 1 833 ? -20.485 2.818 47.885 1.00 87.25 833 ASN A N 1
ATOM 6714 C CA . ASN A 1 833 ? -20.704 2.477 46.477 1.00 87.25 833 ASN A CA 1
ATOM 6715 C C . ASN A 1 833 ? -19.388 2.476 45.692 1.00 87.25 833 ASN A C 1
ATOM 6717 O O . ASN A 1 833 ? -19.155 1.594 44.863 1.00 87.25 833 ASN A O 1
ATOM 6721 N N . ILE A 1 834 ? -18.509 3.446 45.967 1.00 87.56 834 ILE A N 1
ATOM 6722 C CA . ILE A 1 834 ? -17.179 3.517 45.350 1.00 87.56 834 ILE A CA 1
ATOM 6723 C C . ILE A 1 834 ? -16.333 2.325 45.773 1.00 87.56 834 ILE A C 1
ATOM 6725 O O . ILE A 1 834 ? -15.721 1.684 44.920 1.00 87.56 834 ILE A O 1
ATOM 6729 N N . HIS A 1 835 ? -16.322 2.008 47.065 1.00 88.44 835 HIS A N 1
ATOM 6730 C CA . HIS A 1 835 ? -15.582 0.871 47.584 1.00 88.44 835 HIS A CA 1
ATOM 6731 C C . HIS A 1 835 ? -16.082 -0.445 46.972 1.00 88.44 835 HIS A C 1
ATOM 6733 O O . HIS A 1 835 ? -15.281 -1.200 46.426 1.00 88.44 835 HIS A O 1
ATOM 6739 N N . LEU A 1 836 ? -17.397 -0.684 46.955 1.00 89.00 836 LEU A N 1
ATOM 6740 C CA . LEU A 1 836 ? -17.987 -1.875 46.340 1.00 89.00 836 LEU A CA 1
ATOM 6741 C C . LEU A 1 836 ? -17.621 -1.996 44.855 1.00 89.00 836 LEU A C 1
ATOM 6743 O O . LEU A 1 836 ? -17.199 -3.062 44.403 1.00 89.00 836 LEU A O 1
ATOM 6747 N N . ALA A 1 837 ? -17.736 -0.904 44.096 1.00 90.12 837 ALA A N 1
ATOM 6748 C CA . ALA A 1 837 ? -17.420 -0.898 42.673 1.00 90.12 837 ALA A CA 1
ATOM 6749 C C . ALA A 1 837 ? -15.919 -1.111 42.401 1.00 90.12 837 ALA A C 1
ATOM 6751 O O . ALA A 1 837 ? -15.574 -1.808 41.444 1.00 90.12 837 ALA A O 1
ATOM 6752 N N . LEU A 1 838 ? -15.027 -0.559 43.233 1.00 90.44 838 LEU A N 1
ATOM 6753 C CA . LEU A 1 838 ? -13.578 -0.783 43.145 1.00 90.44 838 LEU A CA 1
ATOM 6754 C C . LEU A 1 838 ? -13.233 -2.247 43.403 1.00 90.44 838 LEU A C 1
ATOM 6756 O O . LEU A 1 838 ? -12.636 -2.890 42.542 1.00 90.44 838 LEU A O 1
ATOM 6760 N N . THR A 1 839 ? -13.670 -2.794 44.536 1.00 89.94 839 THR A N 1
ATOM 6761 C CA . THR A 1 839 ? -13.376 -4.175 44.950 1.00 89.94 839 THR A CA 1
ATOM 6762 C C . THR A 1 839 ? -13.922 -5.191 43.945 1.00 89.94 839 THR A C 1
ATOM 6764 O O . THR A 1 839 ? -13.272 -6.194 43.658 1.00 89.94 839 THR A O 1
ATOM 6767 N N . ARG A 1 840 ? -15.081 -4.907 43.334 1.00 89.62 840 ARG A N 1
ATOM 6768 C CA . ARG A 1 840 ? -15.678 -5.751 42.289 1.00 89.62 840 ARG A CA 1
ATOM 6769 C C . ARG A 1 840 ? -14.892 -5.745 40.971 1.00 89.62 840 ARG A C 1
ATOM 6771 O O . ARG A 1 840 ? -14.894 -6.756 40.277 1.00 89.62 840 ARG A O 1
ATOM 6778 N N . ASN A 1 841 ? -14.258 -4.630 40.599 1.00 91.00 841 ASN A N 1
ATOM 6779 C CA . ASN A 1 841 ? -13.624 -4.468 39.281 1.00 91.00 841 ASN A CA 1
ATOM 6780 C C . ASN A 1 841 ? -12.092 -4.573 39.282 1.00 91.00 841 ASN A C 1
ATOM 6782 O O . ASN A 1 841 ? -11.534 -4.851 38.227 1.00 91.00 841 ASN A O 1
ATOM 6786 N N . PHE A 1 842 ? -11.437 -4.359 40.425 1.00 90.50 842 PHE A N 1
ATOM 6787 C CA . PHE A 1 842 ? -9.978 -4.427 40.606 1.00 90.50 842 PHE A CA 1
ATOM 6788 C C . PHE A 1 842 ? -9.553 -5.567 41.555 1.00 90.50 842 PHE A C 1
ATOM 6790 O O . PHE A 1 842 ? -8.457 -5.548 42.115 1.00 90.50 842 PHE A O 1
ATOM 6797 N N . GLY A 1 843 ? -10.441 -6.542 41.780 1.00 86.50 843 GLY A N 1
ATOM 6798 C CA . GLY A 1 843 ? -10.163 -7.749 42.560 1.00 86.50 843 GLY A CA 1
ATOM 6799 C C . GLY A 1 843 ? -9.457 -8.849 41.753 1.00 86.50 843 GLY A C 1
ATOM 6800 O O . GLY A 1 843 ? -9.214 -8.719 40.561 1.00 86.50 843 GLY A O 1
ATOM 6801 N N . GLY A 1 844 ? -9.153 -9.974 42.406 1.00 83.88 844 GLY A N 1
ATOM 6802 C CA . GLY A 1 844 ? -8.632 -11.186 41.753 1.00 83.88 844 GLY A CA 1
ATOM 6803 C C . GLY A 1 844 ? -7.161 -11.498 42.034 1.00 83.88 844 GLY A C 1
ATOM 6804 O O . GLY A 1 844 ? -6.790 -12.669 42.028 1.00 83.88 844 GLY A O 1
ATOM 6805 N N . ILE A 1 845 ? -6.331 -10.502 42.364 1.00 80.00 845 ILE A N 1
ATOM 6806 C CA . ILE A 1 845 ? -4.932 -10.730 42.754 1.00 80.00 845 ILE A CA 1
ATOM 6807 C C . ILE A 1 845 ? -4.471 -9.804 43.884 1.00 80.00 845 ILE A C 1
ATOM 6809 O O . ILE A 1 845 ? -4.769 -8.613 43.900 1.00 80.00 845 ILE A O 1
ATOM 6813 N N . GLY A 1 846 ? -3.672 -10.346 44.807 1.00 77.31 846 GLY A N 1
ATOM 6814 C CA . GLY A 1 846 ? -3.043 -9.573 45.879 1.00 77.31 846 GLY A CA 1
ATOM 6815 C C . GLY A 1 846 ? -4.001 -9.127 46.990 1.00 77.31 846 GLY A C 1
ATOM 6816 O O . GLY A 1 846 ? -5.082 -9.683 47.159 1.00 77.31 846 GLY A O 1
ATOM 6817 N N . ASN A 1 847 ? -3.553 -8.150 47.785 1.00 81.38 847 ASN A N 1
ATOM 6818 C CA . ASN A 1 847 ? -4.322 -7.590 48.889 1.00 81.38 847 ASN A CA 1
ATOM 6819 C C . ASN A 1 847 ? -5.122 -6.380 48.381 1.00 81.38 847 ASN A C 1
ATOM 6821 O O . ASN A 1 847 ? -4.553 -5.322 48.111 1.00 81.38 847 ASN A O 1
ATOM 6825 N N . ILE A 1 848 ? -6.436 -6.549 48.213 1.00 84.81 848 ILE A N 1
ATOM 6826 C CA . ILE A 1 848 ? -7.323 -5.493 47.703 1.00 84.81 848 ILE A CA 1
ATOM 6827 C C . ILE A 1 848 ? -7.399 -4.291 48.656 1.00 84.81 848 ILE A C 1
ATOM 6829 O O . ILE A 1 848 ? -7.598 -3.166 48.209 1.00 84.81 848 ILE A O 1
ATOM 6833 N N . GLU A 1 849 ? -7.174 -4.511 49.954 1.00 84.50 849 GLU A N 1
ATOM 6834 C CA . GLU A 1 849 ? -7.142 -3.445 50.952 1.00 84.50 849 GLU A CA 1
ATOM 6835 C C . GLU A 1 849 ? -5.979 -2.479 50.703 1.00 84.50 849 GLU A C 1
ATOM 6837 O O . GLU A 1 849 ? -6.192 -1.268 50.673 1.00 84.50 849 GLU A O 1
ATOM 6842 N N . GLU A 1 850 ? -4.774 -3.007 50.458 1.00 85.62 850 GLU A N 1
ATOM 6843 C CA . GLU A 1 850 ? -3.594 -2.212 50.079 1.00 85.62 850 GLU A CA 1
ATOM 6844 C C . GLU A 1 850 ? -3.861 -1.441 48.784 1.00 85.62 850 GLU A C 1
ATOM 6846 O O . GLU A 1 850 ? -3.648 -0.235 48.725 1.00 85.62 850 GLU A O 1
ATOM 6851 N N . LEU A 1 851 ? -4.427 -2.099 47.764 1.00 87.00 851 LEU A N 1
ATOM 6852 C CA . LEU A 1 851 ? -4.756 -1.453 46.489 1.00 87.00 851 LEU A CA 1
ATOM 6853 C C . LEU A 1 851 ? -5.695 -0.256 46.685 1.00 87.00 851 LEU A C 1
ATOM 6855 O O . LEU A 1 851 ? -5.453 0.830 46.148 1.00 87.00 851 LEU A O 1
ATOM 6859 N N . VAL A 1 852 ? -6.776 -0.448 47.443 1.00 86.38 852 VAL A N 1
ATOM 6860 C CA . VAL A 1 852 ? -7.765 0.603 47.692 1.00 86.38 852 VAL A CA 1
ATOM 6861 C C . VAL A 1 852 ? -7.153 1.725 48.524 1.00 86.38 852 VAL A C 1
ATOM 6863 O O . VAL A 1 852 ? -7.327 2.885 48.157 1.00 86.38 852 VAL A O 1
ATOM 6866 N N . LYS A 1 853 ? -6.411 1.414 49.594 1.00 85.00 853 LYS A N 1
ATOM 6867 C CA . LYS A 1 853 ? -5.786 2.418 50.470 1.00 85.00 853 LYS A CA 1
ATOM 6868 C C . LYS A 1 853 ? -4.707 3.226 49.748 1.00 85.00 853 LYS A C 1
ATOM 6870 O O . LYS A 1 853 ? -4.779 4.456 49.759 1.00 85.00 853 LYS A O 1
ATOM 6875 N N . ASP A 1 854 ? -3.776 2.558 49.076 1.00 86.94 854 ASP A N 1
ATOM 6876 C CA . ASP A 1 854 ? -2.574 3.181 48.515 1.00 86.94 854 ASP A CA 1
ATOM 6877 C C . ASP A 1 854 ? -2.867 3.997 47.250 1.00 86.94 854 ASP A C 1
ATOM 6879 O O . ASP A 1 854 ? -2.261 5.048 47.033 1.00 86.94 854 ASP A O 1
ATOM 6883 N N . TYR A 1 855 ? -3.813 3.546 46.416 1.00 89.06 855 TYR A N 1
ATOM 6884 C CA . TYR A 1 855 ? -4.066 4.164 45.107 1.00 89.06 855 TYR A CA 1
ATOM 6885 C C . TYR A 1 855 ? -5.400 4.909 45.024 1.00 89.06 855 TYR A C 1
ATOM 6887 O O . TYR A 1 855 ? -5.473 5.968 44.393 1.00 89.06 855 TYR A O 1
ATOM 6895 N N . PHE A 1 856 ? -6.461 4.398 45.656 1.00 89.62 856 PHE A N 1
ATOM 6896 C CA . PHE A 1 856 ? -7.820 4.946 45.536 1.00 89.62 856 PHE A CA 1
ATOM 6897 C C . PHE A 1 856 ? -8.343 5.619 46.817 1.00 89.62 856 PHE A C 1
ATOM 6899 O O . PHE A 1 856 ? -9.431 6.197 46.797 1.00 89.62 856 PHE A O 1
ATOM 6906 N N . GLY A 1 857 ? -7.570 5.644 47.908 1.00 86.12 857 GLY A N 1
ATOM 6907 C CA . GLY A 1 857 ? -7.998 6.210 49.192 1.00 86.12 857 GLY A CA 1
ATOM 6908 C C . GLY A 1 857 ? -8.360 7.694 49.099 1.00 86.12 857 GLY A C 1
ATOM 6909 O O . GLY A 1 857 ? -9.360 8.135 49.667 1.00 86.12 857 GLY A O 1
ATOM 6910 N N . LEU A 1 858 ? -7.614 8.461 48.294 1.00 84.69 858 LEU A N 1
ATOM 6911 C CA . LEU A 1 858 ? -7.922 9.868 48.012 1.00 84.69 858 LEU A CA 1
ATOM 6912 C C . LEU A 1 858 ? -9.254 10.043 47.275 1.00 84.69 858 LEU A C 1
ATOM 6914 O O . LEU A 1 858 ? -9.976 11.002 47.548 1.00 84.69 858 LEU A O 1
ATOM 6918 N N . VAL A 1 859 ? -9.604 9.118 46.375 1.00 86.00 859 VAL A N 1
ATOM 6919 C CA . VAL A 1 859 ? -10.889 9.141 45.662 1.00 86.00 859 VAL A CA 1
ATOM 6920 C C . VAL A 1 859 ? -12.022 8.974 46.665 1.00 86.00 859 VAL A C 1
ATOM 6922 O O . VAL A 1 859 ? -12.930 9.799 46.699 1.00 86.00 859 VAL A O 1
ATOM 6925 N N . ILE A 1 860 ? -11.937 7.966 47.535 1.00 84.88 860 ILE A N 1
ATOM 6926 C CA . ILE A 1 860 ? -12.960 7.710 48.556 1.00 84.88 860 ILE A CA 1
ATOM 6927 C C . ILE A 1 860 ? -13.081 8.905 49.511 1.00 84.88 860 ILE A C 1
ATOM 6929 O O . ILE A 1 860 ? -14.188 9.374 49.768 1.00 84.88 860 ILE A O 1
ATOM 6933 N N . LYS A 1 861 ? -11.956 9.470 49.966 1.00 83.56 861 LYS A N 1
ATOM 6934 C CA . LYS A 1 861 ? -11.930 10.653 50.843 1.00 83.56 861 LYS A CA 1
ATOM 6935 C C . LYS A 1 861 ? -12.603 11.874 50.207 1.00 83.56 861 LYS A C 1
ATOM 6937 O O . LYS A 1 861 ? -13.347 12.582 50.885 1.00 83.56 861 LYS A O 1
ATOM 6942 N N . ASN A 1 862 ? -12.393 12.095 48.908 1.00 83.12 862 ASN A N 1
ATOM 6943 C CA . ASN A 1 862 ? -13.015 13.194 48.164 1.00 83.12 862 ASN A CA 1
ATOM 6944 C C . ASN A 1 862 ? -14.551 13.077 48.118 1.00 83.12 862 ASN A C 1
ATOM 6946 O O . ASN A 1 862 ? -15.250 14.083 48.183 1.00 83.12 862 ASN A O 1
ATOM 6950 N N . PHE A 1 863 ? -15.079 11.852 48.059 1.00 79.31 863 PHE A N 1
ATOM 6951 C CA . PHE A 1 863 ? -16.520 11.582 48.088 1.00 79.31 863 PHE A CA 1
ATOM 6952 C C . PHE A 1 863 ? -17.087 11.364 49.508 1.00 79.31 863 PHE A C 1
ATOM 6954 O O . PHE A 1 863 ? -18.296 11.224 49.665 1.00 79.31 863 PHE A O 1
ATOM 6961 N N . ASN A 1 864 ? -16.241 11.405 50.547 1.00 80.38 864 ASN A N 1
ATOM 6962 C CA . ASN A 1 864 ? -16.611 11.260 51.962 1.00 80.38 864 ASN A CA 1
ATOM 6963 C C . ASN A 1 864 ? -16.523 12.580 52.757 1.00 80.38 864 ASN A C 1
ATOM 6965 O O . ASN A 1 864 ? -16.192 12.580 53.945 1.00 80.38 864 ASN A O 1
ATOM 6969 N N . SER A 1 865 ? -16.720 13.735 52.112 1.00 75.31 865 SER A N 1
ATOM 6970 C CA . SER A 1 865 ? -16.573 15.055 52.760 1.00 75.31 865 SER A CA 1
ATOM 6971 C C . SER A 1 865 ? -15.240 15.214 53.514 1.00 75.31 865 SER A C 1
ATOM 6973 O O . SER A 1 865 ? -15.193 15.792 54.600 1.00 75.31 865 SER A O 1
ATOM 6975 N N . SER A 1 866 ? -14.158 14.655 52.962 1.00 69.69 866 SER A N 1
ATOM 6976 C CA . SER A 1 866 ? -12.804 14.659 53.533 1.00 69.69 866 SER A CA 1
ATOM 6977 C C . SER A 1 866 ? -12.609 13.889 54.849 1.00 69.69 866 SER A C 1
ATOM 6979 O O . SER A 1 866 ? -11.529 13.986 55.437 1.00 69.69 866 SER A O 1
ATOM 6981 N N . LYS A 1 867 ? -13.587 13.094 55.302 1.00 72.38 867 LYS A N 1
ATOM 6982 C CA . LYS A 1 867 ? -13.431 12.196 56.459 1.00 72.38 867 LYS A CA 1
ATOM 6983 C C . LYS A 1 867 ? -12.640 10.942 56.082 1.00 72.38 867 LYS A C 1
ATOM 6985 O O . LYS A 1 867 ? -12.728 10.463 54.948 1.00 72.38 867 LYS A O 1
ATOM 6990 N N . GLU A 1 868 ? -11.876 10.406 57.034 1.00 67.31 868 GLU A N 1
ATOM 6991 C CA . GLU A 1 868 ? -11.222 9.104 56.864 1.00 67.31 868 GLU A CA 1
ATOM 6992 C C . GLU A 1 868 ? -12.268 8.008 56.649 1.00 67.31 868 GLU A C 1
ATOM 6994 O O . GLU A 1 868 ? -13.337 8.014 57.262 1.00 67.31 868 GLU A O 1
ATOM 6999 N N . TYR A 1 869 ? -11.975 7.109 55.711 1.00 69.31 869 TYR A N 1
ATOM 7000 C CA . TYR A 1 869 ? -12.823 5.969 55.403 1.00 69.31 869 TYR A CA 1
ATOM 7001 C C . TYR A 1 869 ? -12.253 4.732 56.087 1.00 69.31 869 TYR A C 1
ATOM 7003 O O . TYR A 1 869 ? -11.121 4.337 55.808 1.00 69.31 869 TYR A O 1
ATOM 7011 N N . ASP A 1 870 ? -13.044 4.135 56.973 1.00 72.69 870 ASP A N 1
ATOM 7012 C CA . ASP A 1 870 ? -12.705 2.866 57.604 1.00 72.69 870 ASP A CA 1
ATOM 7013 C C . ASP A 1 870 ? -12.960 1.719 56.617 1.00 72.69 870 ASP A C 1
ATOM 7015 O O . ASP A 1 870 ? -14.080 1.531 56.129 1.00 72.69 870 ASP A O 1
ATOM 7019 N N . TYR A 1 871 ? -11.904 0.982 56.277 1.00 77.69 871 TYR A N 1
ATOM 7020 C CA . TYR A 1 871 ? -11.987 -0.096 55.299 1.00 77.69 871 TYR A CA 1
ATOM 7021 C C . TYR A 1 871 ? -12.732 -1.288 55.905 1.00 77.69 871 TYR A C 1
ATOM 7023 O O . TYR A 1 871 ? -12.250 -1.936 56.831 1.00 77.69 871 TYR A O 1
ATOM 7031 N N . LYS A 1 872 ? -13.897 -1.612 55.339 1.00 82.06 872 LYS A N 1
ATOM 7032 C CA . LYS A 1 872 ? -14.675 -2.797 55.717 1.00 82.06 872 LYS A CA 1
ATOM 7033 C C . LYS A 1 872 ? -14.598 -3.856 54.619 1.00 82.06 872 LYS A C 1
ATOM 7035 O O . LYS A 1 872 ? -15.146 -3.615 53.543 1.00 82.06 872 LYS A O 1
ATOM 7040 N N . PRO A 1 873 ? -13.947 -5.010 54.852 1.00 83.50 873 PRO A N 1
ATOM 7041 C CA . PRO A 1 873 ? -13.831 -6.045 53.835 1.00 83.50 873 PRO A CA 1
ATOM 7042 C C . PRO A 1 873 ? -15.215 -6.553 53.420 1.00 83.50 873 PRO A C 1
ATOM 7044 O O . PRO A 1 873 ? -16.038 -6.915 54.259 1.00 83.50 873 PRO A O 1
ATOM 7047 N N . ILE A 1 874 ? -15.452 -6.580 52.109 1.00 87.44 874 ILE A N 1
ATOM 7048 C CA . ILE A 1 874 ? -16.698 -7.067 51.517 1.00 87.44 874 ILE A CA 1
ATOM 7049 C C . ILE A 1 874 ? -16.550 -8.573 51.258 1.00 87.44 874 ILE A C 1
ATOM 7051 O O . ILE A 1 874 ? -15.583 -8.972 50.598 1.00 87.44 874 ILE A O 1
ATOM 7055 N N . PRO A 1 875 ? -17.468 -9.427 51.746 1.00 89.31 875 PRO A N 1
ATOM 7056 C CA . PRO A 1 875 ? -17.437 -10.855 51.455 1.00 89.31 875 PRO A CA 1
ATOM 7057 C C . PRO A 1 875 ? -17.434 -11.144 49.947 1.00 89.31 875 PRO A C 1
ATOM 7059 O O . PRO A 1 875 ? -18.188 -10.549 49.179 1.00 89.31 875 PRO A O 1
ATOM 7062 N N . ILE A 1 876 ? -16.625 -12.117 49.512 1.00 87.00 876 ILE A N 1
ATOM 7063 C CA . ILE A 1 876 ? -16.501 -12.489 48.087 1.00 87.00 876 ILE A CA 1
ATOM 7064 C C . ILE A 1 876 ? -17.858 -12.886 47.493 1.00 87.00 876 ILE A C 1
ATOM 7066 O O . ILE A 1 876 ? -18.156 -12.557 46.346 1.00 87.00 876 ILE A O 1
ATOM 7070 N N . TRP A 1 877 ? -18.695 -13.571 48.277 1.00 86.50 877 TRP A N 1
ATOM 7071 C CA . TRP A 1 877 ? -20.027 -13.971 47.833 1.00 86.50 877 TRP A CA 1
ATOM 7072 C C . TRP A 1 877 ? -20.919 -12.767 47.508 1.00 86.50 877 TRP A C 1
ATOM 7074 O O . TRP A 1 877 ? -21.661 -12.811 46.530 1.00 86.50 877 TRP A O 1
ATOM 7084 N N . ASP A 1 878 ? -20.792 -11.668 48.252 1.00 89.00 878 ASP A N 1
ATOM 7085 C CA . ASP A 1 878 ? -21.551 -10.442 47.995 1.00 89.00 878 ASP A CA 1
ATOM 7086 C C . ASP A 1 878 ? -21.078 -9.764 46.703 1.00 89.00 878 ASP A C 1
ATOM 7088 O O . ASP A 1 878 ? -21.899 -9.294 45.919 1.00 89.00 878 ASP A O 1
ATOM 7092 N N . LEU A 1 879 ? -19.772 -9.802 46.411 1.00 89.81 879 LEU A N 1
ATOM 7093 C CA . LEU A 1 879 ? -19.217 -9.317 45.139 1.00 89.81 879 LEU A CA 1
ATOM 7094 C C . LEU A 1 879 ? -19.701 -10.150 43.943 1.00 89.81 879 LEU A C 1
ATOM 7096 O O . LEU A 1 879 ? -20.052 -9.589 42.903 1.00 89.81 879 LEU A O 1
ATOM 7100 N N . ILE A 1 880 ? -19.735 -11.481 44.086 1.00 88.81 880 ILE A N 1
ATOM 7101 C CA . ILE A 1 880 ? -20.261 -12.395 43.062 1.00 88.81 880 ILE A CA 1
ATOM 7102 C C . ILE A 1 880 ? -21.754 -12.132 42.847 1.00 88.81 880 ILE A C 1
ATOM 7104 O O . ILE A 1 880 ? -22.184 -11.988 41.705 1.00 88.81 880 ILE A O 1
ATOM 7108 N N . ASN A 1 881 ? -22.537 -12.005 43.922 1.00 87.62 881 ASN A N 1
ATOM 7109 C CA . ASN A 1 881 ? -23.966 -11.706 43.838 1.00 87.62 881 ASN A CA 1
ATOM 7110 C C . ASN A 1 881 ? -24.242 -10.368 43.159 1.00 87.62 881 ASN A C 1
ATOM 7112 O O . ASN A 1 881 ? -25.061 -10.324 42.245 1.00 87.62 881 ASN A O 1
ATOM 7116 N N . ALA A 1 882 ? -23.521 -9.316 43.547 1.00 87.38 882 ALA A N 1
ATOM 7117 C CA . ALA A 1 882 ? -23.641 -8.001 42.928 1.00 87.38 882 ALA A CA 1
ATOM 7118 C C . ALA A 1 882 ? -23.287 -8.030 41.433 1.00 87.38 882 ALA A C 1
ATOM 7120 O O . ALA A 1 882 ? -23.828 -7.251 40.654 1.00 87.38 882 ALA A O 1
ATOM 7121 N N . ASN A 1 883 ? -22.381 -8.919 41.014 1.00 88.75 883 ASN A N 1
ATOM 7122 C CA . ASN A 1 883 ? -22.064 -9.117 39.604 1.00 88.75 883 ASN A CA 1
ATOM 7123 C C . ASN A 1 883 ? -23.194 -9.864 38.865 1.00 88.75 883 ASN A C 1
ATOM 7125 O O . ASN A 1 883 ? -23.602 -9.433 37.796 1.00 88.75 883 ASN A O 1
ATOM 7129 N N . LEU A 1 884 ? -23.757 -10.920 39.461 1.00 85.50 884 LEU A N 1
ATOM 7130 C CA . LEU A 1 884 ? -24.866 -11.692 38.876 1.00 85.50 884 LEU A CA 1
ATOM 7131 C C . LEU A 1 884 ? -26.177 -10.898 38.746 1.00 85.50 884 LEU A C 1
ATOM 7133 O O . LEU A 1 884 ? -26.984 -11.191 37.868 1.00 85.50 884 LEU A O 1
ATOM 7137 N N . GLU A 1 885 ? -26.414 -9.929 39.629 1.00 85.94 885 GLU A N 1
ATOM 7138 C CA . GLU A 1 885 ? -27.608 -9.069 39.605 1.00 85.94 885 GLU A CA 1
ATOM 7139 C C . GLU A 1 885 ? -27.497 -7.926 38.584 1.00 85.94 885 GLU A C 1
ATOM 7141 O O . GLU A 1 885 ? -28.507 -7.400 38.111 1.00 85.94 885 GLU A O 1
ATOM 7146 N N . ASP A 1 886 ? -26.273 -7.567 38.203 1.00 84.56 886 ASP A N 1
ATOM 7147 C CA . ASP A 1 886 ? -25.982 -6.512 37.244 1.00 84.56 886 ASP A CA 1
ATOM 7148 C C . ASP A 1 886 ? -25.932 -7.067 35.812 1.00 84.56 886 ASP A C 1
ATOM 7150 O O . ASP A 1 886 ? -24.964 -7.693 35.385 1.00 84.56 886 ASP A O 1
ATOM 7154 N N . LYS A 1 887 ? -26.983 -6.791 35.034 1.00 78.50 887 LYS A N 1
ATOM 7155 C CA . LYS A 1 887 ? -27.110 -7.253 33.639 1.00 78.50 887 LYS A CA 1
ATOM 7156 C C . LYS A 1 887 ? -26.035 -6.698 32.699 1.00 78.50 887 LYS A C 1
ATOM 7158 O O . LYS A 1 887 ? -25.775 -7.309 31.665 1.00 78.50 887 LYS A O 1
ATOM 7163 N N . ASP A 1 888 ? -25.430 -5.560 33.039 1.00 76.88 888 ASP A N 1
ATOM 7164 C CA . ASP A 1 888 ? -24.390 -4.907 32.235 1.00 76.88 888 ASP A CA 1
ATOM 7165 C C . ASP A 1 888 ? -22.971 -5.299 32.691 1.00 76.88 888 ASP A C 1
ATOM 7167 O O . ASP A 1 888 ? -21.971 -4.786 32.167 1.00 76.88 888 ASP A O 1
ATOM 7171 N N . ALA A 1 889 ? -22.865 -6.197 33.673 1.00 83.94 889 ALA A N 1
ATOM 7172 C CA . ALA A 1 889 ? -21.605 -6.657 34.216 1.00 83.94 889 ALA A CA 1
ATOM 7173 C C . AL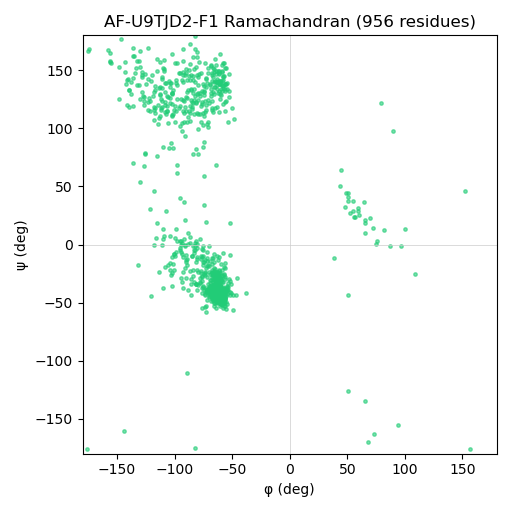A A 1 889 ? -20.794 -7.508 33.236 1.00 83.94 889 ALA A C 1
ATOM 7175 O O . ALA A 1 889 ? -21.317 -8.204 32.366 1.00 83.94 889 ALA A O 1
ATOM 7176 N N . ARG A 1 890 ? -19.473 -7.520 33.437 1.00 87.25 890 ARG A N 1
ATOM 7177 C CA . ARG A 1 890 ? -18.607 -8.510 32.791 1.00 87.25 890 ARG A CA 1
ATOM 7178 C C . ARG A 1 890 ? -18.834 -9.887 33.402 1.00 87.25 890 ARG A C 1
ATOM 7180 O O . ARG A 1 890 ? -19.020 -10.001 34.611 1.00 87.25 890 ARG A O 1
ATOM 7187 N N . HIS A 1 891 ? -18.691 -10.919 32.572 1.00 88.94 891 HIS A N 1
ATOM 7188 C CA . HIS A 1 891 ? -18.633 -12.300 33.040 1.00 88.94 891 HIS A CA 1
ATOM 7189 C C . HIS A 1 891 ? -17.562 -12.478 34.125 1.00 88.94 891 HIS A C 1
ATOM 7191 O O . HIS A 1 891 ? -16.523 -11.811 34.120 1.00 88.94 891 HIS A O 1
ATOM 7197 N N . LEU A 1 892 ? -17.843 -13.374 35.067 1.00 89.75 892 LEU A N 1
ATOM 7198 C CA . LEU A 1 892 ? -16.980 -13.647 36.207 1.00 89.75 892 LEU A CA 1
ATOM 7199 C C . LEU A 1 892 ? -15.822 -14.563 35.805 1.00 89.75 892 LEU A C 1
ATOM 7201 O O . LEU A 1 892 ? -16.039 -15.636 35.252 1.00 89.75 892 LEU A O 1
ATOM 7205 N N . MET A 1 893 ? -14.604 -14.165 36.167 1.00 89.44 893 MET A N 1
ATOM 7206 C CA . MET A 1 893 ? -13.448 -15.056 36.232 1.00 89.44 893 MET A CA 1
ATOM 7207 C C . MET A 1 893 ? -13.158 -15.324 37.708 1.00 89.44 893 MET A C 1
ATOM 7209 O O . MET A 1 893 ? -12.682 -14.440 38.421 1.00 89.44 893 MET A O 1
ATOM 7213 N N . VAL A 1 894 ? -13.510 -16.516 38.191 1.00 88.25 894 VAL A N 1
ATOM 7214 C CA . VAL A 1 894 ? -13.334 -16.887 39.601 1.00 88.25 894 VAL A CA 1
ATOM 7215 C C . VAL A 1 894 ? -12.033 -17.669 39.754 1.00 88.25 894 VAL A C 1
ATOM 7217 O O . VAL A 1 894 ? -11.889 -18.749 39.192 1.00 88.25 894 VAL A O 1
ATOM 7220 N N . ILE A 1 895 ? -11.093 -17.125 40.527 1.00 86.25 895 ILE A N 1
ATOM 7221 C CA . ILE A 1 895 ? -9.766 -17.716 40.735 1.00 86.25 895 ILE A CA 1
ATOM 7222 C C . ILE A 1 895 ? -9.758 -18.447 42.081 1.00 86.25 895 ILE A C 1
ATOM 7224 O O . ILE A 1 895 ? -9.921 -17.831 43.136 1.00 86.25 895 ILE A O 1
ATOM 7228 N N . GLY A 1 896 ? -9.579 -19.767 42.045 1.00 83.31 896 GLY A N 1
ATOM 7229 C CA . GLY A 1 896 ? -9.480 -20.628 43.223 1.00 83.31 896 GLY A CA 1
ATOM 7230 C C . GLY A 1 896 ? -8.104 -21.281 43.345 1.00 83.31 896 GLY A C 1
ATOM 7231 O O . GLY A 1 896 ? -7.380 -21.407 42.366 1.00 83.31 896 GLY A O 1
ATOM 7232 N N . LYS A 1 897 ? -7.746 -21.731 44.554 1.00 82.44 897 LYS A N 1
ATOM 7233 C CA . LYS A 1 897 ? -6.533 -22.545 44.786 1.00 82.44 897 LYS A CA 1
ATOM 7234 C C . LYS A 1 897 ? -6.723 -24.032 44.450 1.00 82.44 897 LYS A C 1
ATOM 7236 O O . LYS A 1 897 ? -5.757 -24.782 44.483 1.00 82.44 897 LYS A O 1
ATOM 7241 N N . SER A 1 898 ? -7.963 -24.463 44.220 1.00 84.44 898 SER A N 1
ATOM 7242 C CA . SER A 1 898 ? -8.326 -25.856 43.946 1.00 84.44 898 SER A CA 1
ATOM 7243 C C . SER A 1 898 ? -9.642 -25.924 43.176 1.00 84.44 898 SER A C 1
ATOM 7245 O O . SER A 1 898 ? -10.488 -25.039 43.346 1.00 84.44 898 SER A O 1
ATOM 7247 N N . ASP A 1 899 ? -9.865 -27.028 42.471 1.00 81.94 899 ASP A N 1
ATOM 7248 C CA . ASP A 1 899 ? -11.063 -27.269 41.650 1.00 81.94 899 ASP A CA 1
ATOM 7249 C C . ASP A 1 899 ? -12.357 -27.398 42.467 1.00 81.94 899 ASP A C 1
ATOM 7251 O O . ASP A 1 899 ? -13.462 -27.294 41.933 1.00 81.94 899 ASP A O 1
ATOM 7255 N N . SER A 1 900 ? -12.250 -27.527 43.796 1.00 86.38 900 SER A N 1
ATOM 7256 C CA . SER A 1 900 ? -13.401 -27.510 44.710 1.00 86.38 900 SER A CA 1
ATOM 7257 C C . SER A 1 900 ? -14.266 -26.246 44.580 1.00 86.38 900 SER A C 1
ATOM 7259 O O . SER A 1 900 ? -15.450 -26.267 44.930 1.00 86.38 900 SER A O 1
ATOM 7261 N N . ILE A 1 901 ? -13.715 -25.164 44.016 1.00 88.19 901 ILE A N 1
ATOM 7262 C CA . ILE A 1 901 ? -14.443 -23.923 43.752 1.00 88.19 901 ILE A CA 1
ATOM 7263 C C . ILE A 1 901 ? -15.608 -24.115 42.774 1.00 88.19 901 ILE A C 1
ATOM 7265 O O . ILE A 1 901 ? -16.645 -23.480 42.946 1.00 88.19 901 ILE A O 1
ATOM 7269 N N . VAL A 1 902 ? -15.491 -25.035 41.811 1.00 89.06 902 VAL A N 1
ATOM 7270 C CA . VAL A 1 902 ? -16.561 -25.356 40.851 1.00 89.06 902 VAL A CA 1
ATOM 7271 C C . VAL A 1 902 ? -17.770 -25.931 41.583 1.00 89.06 902 VAL A C 1
ATOM 7273 O O . VAL A 1 902 ? -18.899 -25.481 41.383 1.00 89.06 902 VAL A O 1
ATOM 7276 N N . ASN A 1 903 ? -17.527 -26.876 42.495 1.00 88.81 903 ASN A N 1
ATOM 7277 C CA . ASN A 1 903 ? -18.572 -27.495 43.310 1.00 88.81 903 ASN A CA 1
ATOM 7278 C C . ASN A 1 903 ? -19.233 -26.477 44.243 1.00 88.81 903 ASN A C 1
ATOM 7280 O O . ASN A 1 903 ? -20.460 -26.452 44.363 1.00 88.81 903 ASN A O 1
ATOM 7284 N N . LEU A 1 904 ? -18.435 -25.603 44.864 1.00 88.44 904 LEU A N 1
ATOM 7285 C CA . LEU A 1 904 ? -18.940 -24.539 45.726 1.00 88.44 904 LEU A CA 1
ATOM 7286 C C . LEU A 1 904 ? -19.829 -23.555 44.951 1.00 88.44 904 LEU A C 1
ATOM 7288 O O . LEU A 1 904 ? -20.922 -23.230 45.413 1.00 88.44 904 LEU A O 1
ATOM 7292 N N . LEU A 1 905 ? -19.392 -23.109 43.769 1.00 89.31 905 LEU A N 1
ATOM 7293 C CA . LEU A 1 905 ? -20.166 -22.213 42.906 1.00 89.31 905 LEU A CA 1
ATOM 7294 C C . LEU A 1 905 ? -21.469 -22.869 42.445 1.00 89.31 905 LEU A C 1
ATOM 7296 O O . LEU A 1 905 ? -22.526 -22.250 42.546 1.00 89.31 905 LEU A O 1
ATOM 7300 N N . ASN A 1 906 ? -21.416 -24.128 42.003 1.00 90.44 906 ASN A N 1
ATOM 7301 C CA . ASN A 1 906 ? -22.599 -24.886 41.595 1.00 90.44 906 ASN A CA 1
ATOM 7302 C C . ASN A 1 906 ? -23.620 -24.984 42.742 1.00 90.44 906 ASN A C 1
ATOM 7304 O O . ASN A 1 906 ? -24.793 -24.659 42.560 1.00 90.44 906 ASN A O 1
ATOM 7308 N N . TYR A 1 907 ? -23.169 -25.345 43.949 1.00 89.62 907 TYR A N 1
ATOM 7309 C CA . TYR A 1 907 ? -24.026 -25.409 45.134 1.00 89.62 907 TYR A CA 1
ATOM 7310 C C . TYR A 1 907 ? -24.667 -24.055 45.466 1.00 89.62 907 TYR A C 1
ATOM 7312 O O . TYR A 1 907 ? -25.876 -23.975 45.690 1.00 89.62 907 TYR A O 1
ATOM 7320 N N . GLN A 1 908 ? -23.881 -22.978 45.473 1.00 87.44 908 GLN A N 1
ATOM 7321 C CA . GLN A 1 908 ? -24.382 -21.657 45.847 1.00 87.44 908 GLN A CA 1
ATOM 7322 C C . GLN A 1 908 ? -25.337 -21.061 44.800 1.00 87.44 908 GLN A C 1
ATOM 7324 O O . GLN A 1 908 ? -26.353 -20.468 45.166 1.00 87.44 908 GLN A O 1
ATOM 7329 N N . LEU A 1 909 ? -25.068 -21.257 43.504 1.00 89.31 909 LEU A N 1
ATOM 7330 C CA . LEU A 1 909 ? -25.976 -20.847 42.426 1.00 89.31 909 LEU A CA 1
ATOM 7331 C C . LEU A 1 909 ? -27.306 -21.614 42.502 1.00 89.31 909 LEU A C 1
ATOM 7333 O O . LEU A 1 909 ? -28.366 -20.989 42.430 1.00 89.31 909 LEU A O 1
ATOM 7337 N N . ARG A 1 910 ? -27.267 -22.930 42.763 1.00 90.12 910 ARG A N 1
ATOM 7338 C CA . ARG A 1 910 ? -28.470 -23.751 43.009 1.00 90.12 910 ARG A CA 1
ATOM 7339 C C . ARG A 1 910 ? -29.266 -23.278 44.214 1.00 90.12 910 ARG A C 1
ATOM 7341 O O . ARG A 1 910 ? -30.487 -23.172 44.137 1.00 90.12 910 ARG A O 1
ATOM 7348 N N . LYS A 1 911 ? -28.590 -22.916 45.307 1.00 88.44 911 LYS A N 1
ATOM 7349 C CA . LYS A 1 911 ? -29.236 -22.343 46.498 1.00 88.44 911 LYS A CA 1
ATOM 7350 C C . LYS A 1 911 ? -29.966 -21.027 46.194 1.00 88.44 911 LYS A C 1
ATOM 7352 O O . LYS A 1 911 ? -30.965 -20.730 46.842 1.00 88.44 911 LYS A O 1
ATOM 7357 N N . LYS A 1 912 ? -29.505 -20.262 45.198 1.00 84.38 912 LYS A N 1
ATOM 7358 C CA . LYS A 1 912 ? -30.153 -19.033 44.703 1.00 84.38 912 LYS A CA 1
ATOM 7359 C C . LYS A 1 912 ? -31.307 -19.299 43.717 1.00 84.38 912 LYS A C 1
ATOM 7361 O O . LYS A 1 912 ? -31.882 -18.348 43.198 1.00 84.38 912 LYS A O 1
ATOM 7366 N N . GLY A 1 913 ? -31.641 -20.566 43.453 1.00 86.62 913 GLY A N 1
ATOM 7367 C CA . GLY A 1 913 ? -32.690 -20.969 42.512 1.00 86.62 913 GLY A CA 1
ATOM 7368 C C . GLY A 1 913 ? -32.254 -20.981 41.044 1.00 86.62 913 GLY A C 1
ATOM 7369 O O . GLY A 1 913 ? -33.104 -21.062 40.163 1.00 86.62 913 GLY A O 1
ATOM 7370 N N . LEU A 1 914 ? -30.950 -20.891 40.765 1.00 87.31 914 LEU A N 1
ATOM 7371 C CA . LEU A 1 914 ? -30.403 -20.990 39.411 1.00 87.31 914 LEU A CA 1
ATOM 7372 C C . LEU A 1 914 ? -29.999 -22.441 39.100 1.00 87.31 914 LEU A C 1
ATOM 7374 O O . LEU A 1 914 ? -29.556 -23.160 39.990 1.00 87.31 914 LEU A O 1
ATOM 7378 N N . ASP A 1 915 ? -30.086 -22.871 37.840 1.00 88.50 915 ASP A N 1
ATOM 7379 C CA . ASP A 1 915 ? -29.613 -24.199 37.405 1.00 88.50 915 ASP A CA 1
ATOM 7380 C C . ASP A 1 915 ? -28.359 -24.059 36.526 1.00 88.50 915 ASP A C 1
ATOM 7382 O O . ASP A 1 915 ? -28.477 -23.973 35.299 1.00 88.50 915 ASP A O 1
ATOM 7386 N N . PRO A 1 916 ? -27.159 -23.950 37.130 1.00 90.94 916 PRO A N 1
ATOM 7387 C CA . PRO A 1 916 ? -25.929 -23.776 36.377 1.00 90.94 916 PRO A CA 1
ATOM 7388 C C . PRO A 1 916 ? -25.522 -25.070 35.665 1.00 90.94 916 PRO A C 1
ATOM 7390 O O . PRO A 1 916 ? -25.628 -26.172 36.214 1.00 90.94 916 PRO A O 1
ATOM 7393 N N . VAL A 1 917 ? -24.980 -24.926 34.460 1.00 91.56 917 VAL A N 1
ATOM 7394 C CA . VAL A 1 917 ? -24.388 -26.019 33.685 1.00 91.56 917 VAL A CA 1
ATOM 7395 C C . VAL A 1 917 ? -22.869 -25.912 33.766 1.00 91.56 917 VAL A C 1
ATOM 7397 O O . VAL A 1 917 ? -22.290 -24.892 33.396 1.00 91.56 917 VAL A O 1
ATOM 7400 N N . VAL A 1 918 ? -22.227 -26.973 34.255 1.00 89.88 918 VAL A N 1
ATOM 7401 C CA . VAL A 1 918 ? -20.764 -27.083 34.292 1.00 89.88 918 VAL A CA 1
ATOM 7402 C C . VAL A 1 918 ? -20.287 -27.728 32.996 1.00 89.88 918 VAL A C 1
ATOM 7404 O O . VAL A 1 918 ? -20.775 -28.797 32.619 1.00 89.88 918 VAL A O 1
ATOM 7407 N N . ILE A 1 919 ? -19.345 -27.077 32.321 1.00 88.31 919 ILE A N 1
ATOM 7408 C CA . ILE A 1 919 ? -18.666 -27.590 31.135 1.00 88.31 919 ILE A CA 1
ATOM 7409 C C . ILE A 1 919 ? -17.170 -27.626 31.442 1.00 88.31 919 ILE A C 1
ATOM 7411 O O . ILE A 1 919 ? -16.540 -26.588 31.643 1.00 88.31 919 ILE A O 1
ATOM 7415 N N . LEU A 1 920 ? -16.634 -28.842 31.475 1.00 84.06 920 LEU A N 1
ATOM 7416 C CA . LEU A 1 920 ? -15.215 -29.133 31.642 1.00 84.06 920 LEU A CA 1
ATOM 7417 C C . LEU A 1 920 ? -14.612 -29.386 30.263 1.00 84.06 920 LEU A C 1
ATOM 7419 O O . LEU A 1 920 ? -15.243 -30.062 29.452 1.00 84.06 920 LEU A O 1
ATOM 7423 N N . GLY A 1 921 ? -13.429 -28.845 29.987 1.00 80.25 921 GLY A N 1
ATOM 7424 C CA . GLY A 1 921 ? -12.671 -29.192 28.791 1.00 80.25 921 GLY A CA 1
ATOM 7425 C C . GLY A 1 921 ? -12.193 -30.633 28.819 1.00 80.25 921 GLY A C 1
ATOM 7426 O O . GLY A 1 921 ? -11.876 -31.174 29.879 1.00 80.25 921 GLY A O 1
ATOM 7427 N N . SER A 1 922 ? -12.172 -31.267 27.647 1.00 76.50 922 SER A N 1
ATOM 7428 C CA . SER A 1 922 ? -11.673 -32.626 27.547 1.00 76.50 922 SER A CA 1
ATOM 7429 C C . SER A 1 922 ? -10.171 -32.642 27.781 1.00 76.50 922 SER A C 1
ATOM 7431 O O . SER A 1 922 ? -9.440 -31.801 27.261 1.00 76.50 922 SER A O 1
ATOM 7433 N N . GLN A 1 923 ? -9.723 -33.626 28.556 1.00 69.69 923 GLN A N 1
ATOM 7434 C CA . GLN A 1 923 ? -8.307 -33.930 28.742 1.00 69.69 923 GLN A CA 1
ATOM 7435 C C . GLN A 1 923 ? -7.877 -35.171 27.947 1.00 69.69 923 GLN A C 1
ATOM 7437 O O . GLN A 1 923 ? -6.758 -35.657 28.116 1.00 69.69 923 GLN A O 1
ATOM 7442 N N . PHE A 1 924 ? -8.756 -35.708 27.092 1.00 73.31 924 PHE A N 1
ATOM 7443 C CA . PHE A 1 924 ? -8.443 -36.867 26.266 1.00 73.31 924 PHE A CA 1
ATOM 7444 C C . PHE A 1 924 ? -7.680 -36.439 25.003 1.00 73.31 924 PHE A C 1
ATOM 7446 O O . PHE A 1 924 ? -8.154 -35.580 24.263 1.00 73.31 924 PHE A O 1
ATOM 7453 N N . PRO A 1 925 ? -6.516 -37.048 24.714 1.00 63.53 925 PRO A N 1
ATOM 7454 C CA . PRO A 1 925 ? -5.670 -36.654 23.586 1.00 63.53 925 PRO A CA 1
ATOM 7455 C C . PRO A 1 925 ? -6.265 -36.981 22.206 1.00 63.53 925 PRO A C 1
ATOM 7457 O O . PRO A 1 925 ? -5.762 -36.476 21.206 1.00 63.53 925 PRO A O 1
ATOM 7460 N N . GLU A 1 926 ? -7.306 -37.819 22.138 1.00 67.94 926 GLU A N 1
ATOM 7461 C CA . GLU A 1 926 ? -7.984 -38.199 20.889 1.00 67.94 926 GLU A CA 1
ATOM 7462 C C . GLU A 1 926 ? -9.225 -37.353 20.569 1.00 67.94 926 GLU A C 1
ATOM 7464 O O . GLU A 1 926 ? -9.799 -37.517 19.493 1.00 67.94 926 GLU A O 1
ATOM 7469 N N . ASP A 1 927 ? -9.639 -36.439 21.453 1.00 65.88 927 ASP A N 1
ATOM 7470 C CA . ASP A 1 927 ? -10.785 -35.572 21.174 1.00 65.88 927 ASP A CA 1
ATOM 7471 C C . ASP A 1 927 ? -10.406 -34.521 20.112 1.00 65.88 927 ASP A C 1
ATOM 7473 O O . ASP A 1 927 ? -9.677 -33.563 20.369 1.00 65.88 927 ASP A O 1
ATOM 7477 N N . GLN A 1 928 ? -10.880 -34.761 18.882 1.00 60.09 928 GLN A N 1
ATOM 7478 C CA . GLN A 1 928 ? -10.671 -33.941 17.680 1.00 60.09 928 GLN A CA 1
ATOM 7479 C C . GLN A 1 928 ? -11.647 -32.744 17.597 1.00 60.09 928 GLN A C 1
ATOM 7481 O O . GLN A 1 928 ? -12.452 -32.511 18.499 1.00 60.09 928 GLN A O 1
ATOM 7486 N N . ASP A 1 929 ? -11.606 -32.000 16.480 1.00 58.59 929 ASP A N 1
ATOM 7487 C CA . ASP A 1 929 ? -12.413 -30.801 16.174 1.00 58.59 929 ASP A CA 1
ATOM 7488 C C . ASP A 1 929 ? -13.927 -30.925 16.490 1.00 58.59 929 ASP A C 1
ATOM 7490 O O . ASP A 1 929 ? -14.569 -29.930 16.848 1.00 58.59 929 ASP A O 1
ATOM 7494 N N . ASP A 1 930 ? -14.501 -32.135 16.434 1.00 65.56 930 ASP A N 1
ATOM 7495 C CA . ASP A 1 930 ? -15.908 -32.413 16.772 1.00 65.56 930 ASP A CA 1
ATOM 7496 C C . ASP A 1 930 ? -16.259 -32.094 18.240 1.00 65.56 930 ASP A C 1
ATOM 7498 O O . ASP A 1 930 ? -17.386 -31.675 18.542 1.00 65.56 930 ASP A O 1
ATOM 7502 N N . TYR A 1 931 ? -15.296 -32.227 19.160 1.00 75.88 931 TYR A N 1
ATOM 7503 C CA . TYR A 1 931 ? -15.472 -31.878 20.571 1.00 75.88 931 TYR A CA 1
ATOM 7504 C C . TYR A 1 931 ? -15.753 -30.381 20.740 1.00 75.88 931 TYR A C 1
ATOM 7506 O O . TYR A 1 931 ? -16.730 -29.985 21.386 1.00 75.88 931 TYR A O 1
ATOM 7514 N N . SER A 1 932 ? -14.941 -29.540 20.097 1.00 72.50 932 SER A N 1
ATOM 7515 C CA . SER A 1 932 ? -15.066 -28.081 20.140 1.00 72.50 932 SER A CA 1
ATOM 7516 C C . SER A 1 932 ? -16.428 -27.619 19.624 1.00 72.50 932 SER A C 1
ATOM 7518 O O . SER A 1 932 ? -17.070 -26.765 20.241 1.00 72.50 932 SER A O 1
ATOM 7520 N N . TYR A 1 933 ? -16.913 -28.223 18.535 1.00 74.69 933 TYR A N 1
ATOM 7521 C CA . TYR A 1 933 ? -18.229 -27.912 17.972 1.00 74.69 933 TYR A CA 1
ATOM 7522 C C . TYR A 1 933 ? -19.377 -28.298 18.919 1.00 74.69 933 TYR A C 1
ATOM 7524 O O . TYR A 1 933 ? -20.283 -27.496 19.166 1.00 74.69 933 TYR A O 1
ATOM 7532 N N . SER A 1 934 ? -19.321 -29.497 19.505 1.00 79.94 934 SER A N 1
ATOM 7533 C CA . SER A 1 934 ? -20.310 -29.975 20.482 1.00 79.94 934 SER A CA 1
ATOM 7534 C C . SER A 1 934 ? -20.392 -29.068 21.714 1.00 79.94 934 SER A C 1
ATOM 7536 O O . SER A 1 934 ? -21.483 -28.668 22.141 1.00 79.94 934 SER A O 1
ATOM 7538 N N . VAL A 1 935 ? -19.239 -28.668 22.256 1.00 84.00 935 VAL A N 1
ATOM 7539 C CA . VAL A 1 935 ? -19.187 -27.773 23.414 1.00 84.00 935 VAL A CA 1
ATOM 7540 C C . VAL A 1 935 ? -19.712 -26.378 23.071 1.00 84.00 935 VAL A C 1
ATOM 7542 O O . VAL A 1 935 ? -20.509 -25.835 23.838 1.00 84.00 935 VAL A O 1
ATOM 7545 N N . LEU A 1 936 ? -19.341 -25.812 21.917 1.00 83.25 936 LEU A N 1
ATOM 7546 C CA . LEU A 1 936 ? -19.863 -24.517 21.463 1.00 83.25 936 LEU A CA 1
ATOM 7547 C C . LEU A 1 936 ? -21.387 -24.538 21.308 1.00 83.25 936 LEU A C 1
ATOM 7549 O O . LEU A 1 936 ? -22.058 -23.623 21.786 1.00 83.25 936 LEU A O 1
ATOM 7553 N N . ASN A 1 937 ? -21.953 -25.598 20.728 1.00 82.69 937 ASN A N 1
ATOM 7554 C CA . ASN A 1 937 ? -23.405 -25.768 20.641 1.00 82.69 937 ASN A CA 1
ATOM 7555 C C . ASN A 1 937 ? -24.060 -25.813 22.023 1.00 82.69 937 ASN A C 1
ATOM 7557 O O . ASN A 1 937 ? -25.081 -25.165 22.252 1.00 82.69 937 ASN A O 1
ATOM 7561 N N . ARG A 1 938 ? -23.457 -26.527 22.978 1.00 85.94 938 ARG A N 1
ATOM 7562 C CA . ARG A 1 938 ? -23.963 -26.585 24.355 1.00 85.94 938 ARG A CA 1
ATOM 7563 C C . ARG A 1 938 ? -23.914 -25.222 25.046 1.00 85.94 938 ARG A C 1
ATOM 7565 O O . ARG A 1 938 ? -24.861 -24.876 25.755 1.00 85.94 938 ARG A O 1
ATOM 7572 N N . ILE A 1 939 ? -22.855 -24.442 24.820 1.00 88.44 939 ILE A N 1
ATOM 7573 C CA . ILE A 1 939 ? -22.743 -23.056 25.298 1.00 88.44 939 ILE A CA 1
ATOM 7574 C C . ILE A 1 939 ? -23.858 -22.201 24.684 1.00 88.44 939 ILE A C 1
ATOM 7576 O O . ILE A 1 939 ? -24.573 -21.537 25.431 1.00 88.44 939 ILE A O 1
ATOM 7580 N N . MET A 1 940 ? -24.060 -22.258 23.362 1.00 85.25 940 MET A N 1
ATOM 7581 C CA . MET A 1 940 ? -25.108 -21.492 22.670 1.00 85.25 940 MET A CA 1
ATOM 7582 C C . MET A 1 940 ? -26.507 -21.813 23.208 1.00 85.25 940 MET A C 1
ATOM 7584 O O . MET A 1 940 ? -27.229 -20.896 23.593 1.00 85.25 940 MET A O 1
ATOM 7588 N N . MET A 1 941 ? -26.847 -23.095 23.364 1.00 86.69 941 MET A N 1
ATOM 7589 C CA . MET A 1 941 ? -28.124 -23.524 23.952 1.00 86.69 941 MET A CA 1
ATOM 7590 C C . MET A 1 941 ? -28.332 -22.985 25.376 1.00 86.69 941 MET A C 1
ATOM 7592 O O . MET A 1 941 ? -29.438 -22.591 25.751 1.00 86.69 941 MET A O 1
ATOM 7596 N N . CYS A 1 942 ? -27.279 -22.952 26.197 1.00 88.19 942 CYS A N 1
ATOM 7597 C CA . CYS A 1 942 ? -27.371 -22.402 27.552 1.00 88.19 942 CYS A CA 1
ATOM 7598 C C . CYS A 1 942 ? -27.552 -20.877 27.538 1.00 88.19 942 CYS A C 1
ATOM 7600 O O . CYS A 1 942 ? -28.331 -20.354 28.333 1.00 88.19 942 CYS A O 1
ATOM 7602 N N . VAL A 1 943 ? -26.888 -20.173 26.617 1.00 85.69 943 VAL A N 1
ATOM 7603 C CA . VAL A 1 943 ? -27.045 -18.722 26.435 1.00 85.69 943 VAL A CA 1
ATOM 7604 C C . VAL A 1 943 ? -28.467 -18.378 25.982 1.00 85.69 943 VAL A C 1
ATOM 7606 O O . VAL A 1 943 ? -29.079 -17.484 26.562 1.00 85.69 943 VAL A O 1
ATOM 7609 N N . GLU A 1 944 ? -29.026 -19.108 25.013 1.00 86.00 944 GLU A N 1
ATOM 7610 C CA . GLU A 1 944 ? -30.399 -18.907 24.518 1.00 86.00 944 GLU A CA 1
ATOM 7611 C C . GLU A 1 944 ? -31.460 -19.171 25.593 1.00 86.00 944 GLU A C 1
ATOM 7613 O O . GLU A 1 944 ? -32.441 -18.438 25.701 1.00 86.00 944 GLU A O 1
ATOM 7618 N N . THR A 1 945 ? -31.247 -20.192 26.426 1.00 87.19 945 THR A N 1
ATOM 7619 C CA . THR A 1 945 ? -32.160 -20.543 27.528 1.00 87.19 945 THR A CA 1
ATOM 7620 C C . THR A 1 945 ? -31.951 -19.703 28.791 1.00 87.19 945 THR A C 1
ATOM 7622 O O . THR A 1 945 ? -32.713 -19.844 29.749 1.00 87.19 945 THR A O 1
ATOM 7625 N N . GLY A 1 946 ? -30.936 -18.831 28.821 1.00 84.44 946 GLY A N 1
ATOM 7626 C CA . GLY A 1 946 ? -30.611 -17.987 29.974 1.00 84.44 946 GLY A CA 1
ATOM 7627 C C . GLY A 1 946 ? -30.057 -18.755 31.181 1.00 84.44 946 GLY A C 1
ATOM 7628 O O . GLY A 1 946 ? -30.166 -18.281 32.314 1.00 84.44 946 GLY A O 1
ATOM 7629 N N . ARG A 1 947 ? -29.484 -19.945 30.970 1.00 88.38 947 ARG A N 1
ATOM 7630 C CA . ARG A 1 947 ? -28.896 -20.776 32.032 1.00 88.38 947 ARG A CA 1
ATOM 7631 C C . ARG A 1 947 ? -27.463 -20.328 32.354 1.00 88.38 947 ARG A C 1
ATOM 7633 O O . ARG A 1 947 ? -26.668 -20.160 31.428 1.00 88.38 947 ARG A O 1
ATOM 7640 N N . PRO A 1 948 ? -27.081 -20.179 33.638 1.00 88.69 948 PRO A N 1
ATOM 7641 C CA . PRO A 1 948 ? -25.699 -19.866 33.995 1.00 88.69 948 PRO A CA 1
ATOM 7642 C C . PRO A 1 948 ? -24.731 -20.972 33.568 1.00 88.69 948 PRO A C 1
ATOM 7644 O O . PRO A 1 948 ? -25.023 -22.158 33.713 1.00 88.69 948 PRO A O 1
ATOM 7647 N N . LEU A 1 949 ? -23.555 -20.578 33.090 1.00 91.25 949 LEU A N 1
ATOM 7648 C CA . LEU A 1 949 ? -22.492 -21.487 32.669 1.00 91.25 949 LEU A CA 1
ATOM 7649 C C . LEU A 1 949 ? -21.293 -21.372 33.609 1.00 91.25 949 LEU A C 1
ATOM 7651 O O . LEU A 1 949 ? -20.866 -20.265 33.939 1.00 91.25 949 LEU A O 1
ATOM 7655 N N . ILE A 1 950 ? -20.734 -22.515 34.004 1.00 90.75 950 ILE A N 1
ATOM 7656 C CA . ILE A 1 950 ? -19.425 -22.603 34.657 1.00 90.75 950 ILE A CA 1
ATOM 7657 C C . ILE A 1 950 ? -18.485 -23.300 33.677 1.00 90.75 950 ILE A C 1
ATOM 7659 O O . ILE A 1 950 ? -18.716 -24.453 33.317 1.00 90.75 950 ILE A O 1
ATOM 7663 N N . LEU A 1 951 ? -17.460 -22.575 33.231 1.00 89.94 951 LEU A N 1
ATOM 7664 C CA . LEU A 1 951 ? -16.509 -23.009 32.210 1.00 89.94 951 LEU A CA 1
ATOM 7665 C C . LEU A 1 951 ? -15.133 -23.224 32.849 1.00 89.94 951 LEU A C 1
ATOM 7667 O O . LEU A 1 951 ? -14.603 -22.302 33.470 1.00 89.94 951 LEU A O 1
ATOM 7671 N N . THR A 1 952 ? -14.560 -24.415 32.683 1.00 86.62 952 THR A N 1
ATOM 7672 C CA . THR A 1 952 ? -13.236 -24.787 33.216 1.00 86.62 952 THR A CA 1
ATOM 7673 C C . THR A 1 952 ? -12.468 -25.632 32.205 1.00 86.62 952 THR A C 1
ATOM 7675 O O . THR A 1 952 ? -13.068 -26.459 31.525 1.00 86.62 952 THR A O 1
ATOM 7678 N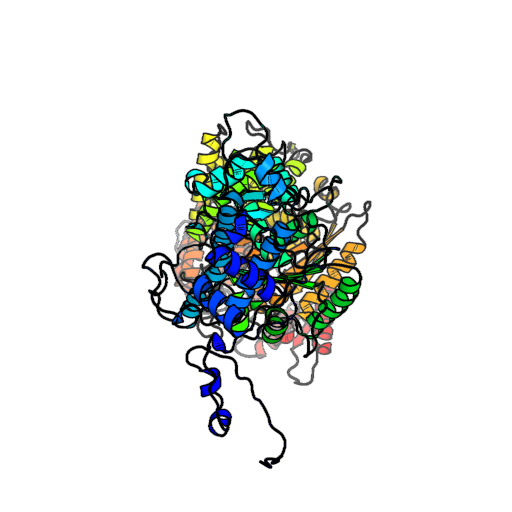 N . ASP A 1 953 ? -11.154 -25.429 32.104 1.00 80.81 953 ASP A N 1
ATOM 7679 C CA . ASP A 1 953 ? -10.233 -26.172 31.222 1.00 80.81 953 ASP A CA 1
ATOM 7680 C C . ASP A 1 953 ? -10.534 -26.095 29.710 1.00 80.81 953 ASP A C 1
ATOM 7682 O O . ASP A 1 953 ? -10.154 -26.970 28.941 1.00 80.81 953 ASP A O 1
ATOM 7686 N N . LEU A 1 954 ? -11.201 -25.035 29.243 1.00 78.06 954 LEU A N 1
ATOM 7687 C CA . LEU A 1 954 ? -11.609 -24.869 27.837 1.00 78.06 954 LEU A CA 1
ATOM 7688 C C . LEU A 1 954 ? -10.623 -24.041 26.993 1.00 78.06 954 LEU A C 1
ATOM 7690 O O . LEU A 1 954 ? -11.050 -23.253 26.151 1.00 78.06 954 LEU A O 1
ATOM 7694 N N . GLU A 1 955 ? -9.313 -24.220 27.187 1.00 71.00 955 GLU A N 1
ATOM 7695 C CA . GLU A 1 955 ? -8.285 -23.486 26.419 1.00 71.00 955 GLU A CA 1
ATOM 7696 C C . GLU A 1 955 ? -8.409 -23.696 24.903 1.00 71.00 955 GLU A C 1
ATOM 7698 O O . GLU A 1 955 ? -8.144 -22.779 24.140 1.00 71.00 955 GLU A O 1
ATOM 7703 N N . ILE A 1 956 ? -8.871 -24.871 24.464 1.00 66.94 956 ILE A N 1
ATOM 7704 C CA . ILE A 1 956 ? -9.070 -25.205 23.042 1.00 66.94 956 ILE A CA 1
ATOM 7705 C C . ILE A 1 956 ? -10.180 -24.356 22.389 1.00 66.94 956 ILE A C 1
ATOM 7707 O O . ILE A 1 956 ? -10.172 -24.159 21.175 1.00 66.94 956 ILE A O 1
ATOM 7711 N N . ILE A 1 957 ? -11.142 -23.858 23.174 1.00 68.44 957 ILE A N 1
ATOM 7712 C CA . ILE A 1 957 ? -12.292 -23.081 22.675 1.00 68.44 957 ILE A CA 1
ATOM 7713 C C . ILE A 1 957 ? -12.018 -21.571 22.698 1.00 68.44 957 ILE A C 1
ATOM 7715 O O . ILE A 1 957 ? -12.666 -20.821 21.965 1.00 68.44 957 ILE A O 1
ATOM 7719 N N . TYR A 1 958 ? -11.096 -21.126 23.553 1.00 63.09 958 TYR A N 1
ATOM 7720 C CA . TYR A 1 958 ? -10.739 -19.718 23.731 1.00 63.09 958 TYR A CA 1
ATOM 7721 C C . TYR A 1 958 ? -9.735 -19.248 22.671 1.00 63.09 958 TYR A C 1
ATOM 7723 O O . TYR A 1 958 ? -9.980 -18.177 22.058 1.00 63.09 958 TYR A O 1
#

InterPro domains:
  IPR003593 AAA+ ATPase domain [SM00382] (301-436)
  IPR003593 AAA+ ATPase domain [SM00382] (623-763)
  IPR027417 P-loop containing nucleoside triphosphate hydrolase [G3DSA:3.40.50.300] (256-425)
  IPR027417 P-loop containing nucleoside triphosphate hydrolase [SSF52540] (294-511)
  IPR031248 E3 ubiquitin-protein ligase RNF213 [PTHR22605] (50-958)